Protein 4HVZ (pdb70)

Secondary structure (DSSP, 8-state):
--EEEEEEEEEEEE---BEEEEEEEEEEESSHHHHHHHHHHHHHHHHHHHHHHT--TTSEE----EEEEEEE---TT--S-S-EEEEEEEEEEEEEEE-SGGGHHHHHHHHHHTS-----TT--B-S--HHHHHHHHHHHHHHHHHHHHHHHHHTT--EEEEEEEEE-SSPP--EE--GGGHHHHHTTSPTTS----TT-EEEEEEEEEEEEE-/--EEEEEEEE--EE----EEEEEEEEEEESSSHHHHHHHHHHHHHHHHHHHHTT--STTEE---EEEEEEEE---SS--TTS-EEEEEEEEEEEEEEE-SGGGHHHHHHHHHTTT--S---S----S--HHHHHHHHHHHHHHHHHHHHHHHHHTT--EEEEEEEEE-SPP-------STTHHHHHHHSPSSS----TT-EE--EEEEEEEEE-/--EEEEEEEEEEE---SEEEEEEE--EE-SSSHHHHHHHHHHHHHHHHHHHHTT--STTEEEEEEEEEEEEE---TT---SS-EEEEEEEEEEEEEEEESGGGHHHHHHHHHHHS--S--TT-EE-S-HHHHHHHHHHHHHHHHHHHHHHHHHHHT--EEEEEEEEE-SPPP--EE--TTHHHHHHHHPPTTS----TT-EEEEEEEEEEEEE-/--EEEEEEEEEEEE----EEEEEEEEEE-SSHHHHHHHHHHHHHHHHHHHHTTT--STTEEEEEEEEEEEEE--SSS--SSS-EEEEEEEEEEEEEEE-SGGGHHHHHHHHHHHSS-SS---B---S-HHHHHHHHHHHHHHHHHHHHHHHHHHHT--EEEEEEEE--SPPP------TTHHHHHHHHSPTTSS---TT-EEEEEEEEEEEEE-

Nearest PDB structures (foldseek):
  4hvz-assembly1_B  TM=1.005E+00  e=1.571E-40  Brucella abortus S19
  7c51-assembly1_A  TM=5.532E-01  e=1.523E-09  Campylobacter jejuni
  8any-assembly1_f  TM=4.727E-01  e=7.233E-03  Homo sapiens
  8oiq-assembly1_Bw  TM=4.937E-01  e=1.014E-02  Sus scrofa
  8pk0-assembly1_f  TM=4.757E-01  e=8.564E-03  Homo sapiens

Radius of gyration: 36.08 Å; Cα contacts (8 Å, |Δi|>4): 1925; chains: 4; bounding box: 96×77×82 Å

Sequence (856 aa):
PARIAVTGEGMMTASPDMAILNLSVLRQAKTAREAMTANNEAMTKVLDAMKKAGIEDRDLQTGGIDIQPIYVYPDDKNNLKEPTITGYSVSTSLTVRVRELANVGKILDESVTLGVNQGGDLNLVNDNPSAVINEARKRAVANAIAKAKTLADAAGVGLGRVVEISELSRPPMPMPIARGQFRTMLAAAPDNSVPIAAGENSYNVSVNVVFEIKPARIAVTGEGMMTASPDMAILNLSVLRQAKTAREAMTANNEAMTKVLDAMKKAGIEDRDLQTGGIDIQPIYVYPDDKNNLKEPTITGYSVSTSLTVRVRELANVGKILDESVTLGVNQGGDLNLVNDNPSAVINEARKRAVANAIAKAKTLADAAGVGLGRVVEISELSRPPMPMPIARGQFRTMLAAAPDNSVPIAAGENSYNVSVNVVFEIKPARIAVTGEGMMTASPDMAILNLSVLRQAKTAREAMTANNEAMTKVLDAMKKAGIEDRDLQTGGIDIQPIYVYPDDKNNLKEPTITGYSVSTSLTVRVRELANVGKILDESVTLGVNQGGDLNLVNDNPSAVINEARKRAVANAIAKAKTLADAAGVGLGRVVEISELSRPPMPMPIARGQFRTMLAAAPDNSVPIAAGENSYNVSVNVVFEIKPARIAVTGEGMMTASPDMAILNLSVLRQAKTAREAMTANNEAMTKVLDAMKKAGIEDRDLQTGGIDIQPIYVYPDDKNNLKEPTITGYSVSTSLTVRVRELANVGKILDESVTLGVNQGGDLNLVNDNPSAVINEARKRAVANAIAKAKTLADAAGVGLGRVVEISELSRPPMPMPIARGQFRTMLAAAPDNSVPIAAGENSYNVSVNVVFEIK

B-factor: mean 121.33, std 22.49, range [65.89, 191.97]

Structure (mmCIF, N/CA/C/O backbone):
data_4HVZ
#
_entry.id   4HVZ
#
_cell.length_a   203.086
_cell.length_b   203.086
_cell.length_c   207.295
_cell.angle_alpha   90.00
_cell.angle_beta   90.00
_cell.angle_gamma   90.00
#
_symmetry.space_group_name_H-M   'I 41 2 2'
#
loop_
_atom_site.group_PDB
_atom_site.id
_atom_site.type_symbol
_atom_site.label_atom_id
_atom_site.label_alt_id
_atom_site.label_comp_id
_atom_site.label_asym_id
_atom_site.label_entity_id
_atom_site.label_seq_id
_atom_site.pdbx_PDB_ins_code
_atom_site.Cartn_x
_atom_site.Cartn_y
_atom_site.Cartn_z
_atom_site.occupancy
_atom_site.B_iso_or_equiv
_atom_site.auth_seq_id
_atom_site.auth_comp_id
_atom_site.auth_asym_id
_atom_site.auth_atom_id
_atom_site.pdbx_PDB_model_num
ATOM 1 N N . PRO A 1 11 ? -49.994 -34.307 -109.551 1.00 116.38 37 PRO A N 1
ATOM 2 C CA . PRO A 1 11 ? -50.986 -33.996 -110.591 1.00 123.43 37 PRO A CA 1
ATOM 3 C C . PRO A 1 11 ? -50.872 -32.555 -111.107 1.00 119.49 37 PRO A C 1
ATOM 4 O O . PRO A 1 11 ? -49.772 -31.997 -111.099 1.00 118.94 37 PRO A O 1
ATOM 8 N N . ALA A 1 12 ? -51.999 -31.975 -111.526 1.00 121.23 38 ALA A N 1
ATOM 9 C CA . ALA A 1 12 ? -52.041 -30.676 -112.222 1.00 111.37 38 ALA A CA 1
ATOM 10 C C . ALA A 1 12 ? -52.218 -29.478 -111.313 1.00 110.77 38 ALA A C 1
ATOM 11 O O . ALA A 1 12 ? -53.122 -29.455 -110.476 1.00 113.84 38 ALA A O 1
ATOM 13 N N . ARG A 1 13 ? -51.386 -28.461 -111.503 1.00 103.99 39 ARG A N 1
ATOM 14 C CA . ARG A 1 13 ? -51.505 -27.284 -110.672 1.00 99.72 39 ARG A CA 1
ATOM 15 C C . ARG A 1 13 ? -50.887 -26.028 -111.273 1.00 95.10 39 ARG A C 1
ATOM 16 O O . ARG A 1 13 ? -50.246 -26.047 -112.329 1.00 92.35 39 ARG A O 1
ATOM 24 N N . ILE A 1 14 ? -51.090 -24.924 -110.573 1.00 89.97 40 ILE A N 1
ATOM 25 C CA . ILE A 1 14 ? -50.466 -23.671 -110.935 1.00 88.86 40 ILE A CA 1
ATOM 26 C C . ILE A 1 14 ? -49.859 -23.093 -109.675 1.00 88.00 40 ILE A C 1
ATOM 27 O O . ILE A 1 14 ? -50.499 -23.061 -108.615 1.00 85.95 40 ILE A O 1
ATOM 32 N N . ALA A 1 15 ? -48.617 -22.642 -109.798 1.00 83.21 41 ALA A N 1
ATOM 33 C CA . ALA A 1 15 ? -47.905 -22.065 -108.673 1.00 83.11 41 ALA A CA 1
ATOM 34 C C . ALA A 1 15 ? -47.516 -20.610 -108.897 1.00 85.61 41 ALA A C 1
ATOM 35 O O . ALA A 1 15 ? -46.701 -20.265 -109.779 1.00 80.77 41 ALA A O 1
ATOM 37 N N . VAL A 1 16 ? -48.125 -19.774 -108.061 1.00 85.48 42 VAL A N 1
ATOM 38 C CA . VAL A 1 16 ? -47.799 -18.371 -107.977 1.00 86.57 42 VAL A CA 1
ATOM 39 C C . VAL A 1 16 ? -47.405 -17.908 -106.575 1.00 88.45 42 VAL A C 1
ATOM 40 O O . VAL A 1 16 ? -47.874 -18.426 -105.529 1.00 79.65 42 VAL A O 1
ATOM 44 N N . THR A 1 17 ? -46.509 -16.922 -106.609 1.00 91.89 43 THR A N 1
ATOM 45 C CA . THR A 1 17 ? -46.243 -15.997 -105.519 1.00 92.99 43 THR A CA 1
ATOM 46 C C . THR A 1 17 ? -46.872 -14.671 -105.902 1.00 97.94 43 THR A C 1
ATOM 47 O O . THR A 1 17 ? -46.896 -14.298 -107.084 1.00 97.17 43 THR A O 1
ATOM 51 N N . GLY A 1 18 ? -47.339 -13.926 -104.912 1.00 97.17 44 GLY A N 1
ATOM 52 C CA . GLY A 1 18 ? -47.595 -12.536 -105.181 1.00 99.07 44 GLY A CA 1
ATOM 53 C C . GLY A 1 18 ? -47.377 -11.712 -103.942 1.00 98.73 44 GLY A C 1
ATOM 54 O O . GLY A 1 18 ? -47.672 -12.129 -102.828 1.00 95.54 44 GLY A O 1
ATOM 55 N N . GLU A 1 19 ? -46.885 -10.507 -104.184 1.00 100.81 45 GLU A N 1
ATOM 56 C CA . GLU A 1 19 ? -46.543 -9.559 -103.159 1.00 95.90 45 GLU A CA 1
ATOM 57 C C . GLU A 1 19 ? -47.769 -8.799 -102.703 1.00 97.23 45 GLU A C 1
ATOM 58 O O . GLU A 1 19 ? -48.731 -8.660 -103.437 1.00 96.50 45 GLU A O 1
ATOM 64 N N . GLY A 1 20 ? -47.693 -8.247 -101.506 1.00 101.91 46 GLY A N 1
ATOM 65 C CA . GLY A 1 20 ? -48.730 -7.384 -100.999 1.00 101.50 46 GLY A CA 1
ATOM 66 C C . GLY A 1 20 ? -48.031 -6.311 -100.192 1.00 104.10 46 GLY A C 1
ATOM 67 O O . GLY A 1 20 ? -47.029 -6.498 -99.529 1.00 105.61 46 GLY A O 1
ATOM 68 N N . MET A 1 21 ? -48.624 -5.145 -100.243 1.00 114.90 47 MET A N 1
ATOM 69 C CA . MET A 1 21 ? -47.861 -3.943 -100.115 1.00 108.35 47 MET A CA 1
ATOM 70 C C . MET A 1 21 ? -48.640 -2.869 -99.373 1.00 117.47 47 MET A C 1
ATOM 71 O O . MET A 1 21 ? -49.693 -2.439 -99.838 1.00 124.86 47 MET A O 1
ATOM 76 N N . MET A 1 22 ? -48.135 -2.393 -98.241 1.00 113.56 48 MET A N 1
ATOM 77 C CA . MET A 1 22 ? -48.865 -1.339 -97.539 1.00 112.49 48 MET A CA 1
ATOM 78 C C . MET A 1 22 ? -47.986 -0.341 -96.815 1.00 110.11 48 MET A C 1
ATOM 79 O O . MET A 1 22 ? -47.052 -0.709 -96.123 1.00 114.59 48 MET A O 1
ATOM 84 N N . THR A 1 23 ? -48.329 0.930 -96.975 1.00 117.68 49 THR A N 1
ATOM 85 C CA . THR A 1 23 ? -47.477 2.040 -96.599 1.00 116.99 49 THR A CA 1
ATOM 86 C C . THR A 1 23 ? -48.140 2.925 -95.560 1.00 117.39 49 THR A C 1
ATOM 87 O O . THR A 1 23 ? -49.353 3.137 -95.590 1.00 113.68 49 THR A O 1
ATOM 91 N N . ALA A 1 24 ? -47.336 3.454 -94.649 1.00 114.01 50 ALA A N 1
ATOM 92 C CA . ALA A 1 24 ? -47.883 4.217 -93.545 1.00 120.25 50 ALA A CA 1
ATOM 93 C C . ALA A 1 24 ? -46.938 5.297 -93.046 1.00 123.76 50 ALA A C 1
ATOM 94 O O . ALA A 1 24 ? -45.707 5.147 -93.075 1.00 113.22 50 ALA A O 1
ATOM 96 N N . SER A 1 25 ? -47.548 6.393 -92.598 1.00 128.82 51 SER A N 1
ATOM 97 C CA . SER A 1 25 ? -46.828 7.496 -91.997 1.00 123.69 51 SER A CA 1
ATOM 98 C C . SER A 1 25 ? -46.578 7.156 -90.544 1.00 125.49 51 SER A C 1
ATOM 99 O O . SER A 1 25 ? -47.233 6.266 -89.994 1.00 123.37 51 SER A O 1
ATOM 102 N N . PRO A 1 26 ? -45.591 7.829 -89.929 1.00 130.65 52 PRO A N 1
ATOM 103 C CA . PRO A 1 26 ? -45.272 7.575 -88.522 1.00 124.77 52 PRO A CA 1
ATOM 104 C C . PRO A 1 26 ? -46.249 8.262 -87.571 1.00 127.76 52 PRO A C 1
ATOM 105 O O . PRO A 1 26 ? -46.857 9.296 -87.887 1.00 127.77 52 PRO A O 1
ATOM 109 N N . ASP A 1 27 ? -46.394 7.648 -86.404 1.00 127.71 53 ASP A N 1
ATOM 110 C CA . ASP A 1 27 ? -47.275 8.117 -85.350 1.00 124.43 53 ASP A CA 1
ATOM 111 C C . ASP A 1 27 ? -46.428 8.767 -84.280 1.00 121.91 53 ASP A C 1
ATOM 112 O O . ASP A 1 27 ? -46.576 9.943 -83.973 1.00 126.70 53 ASP A O 1
ATOM 117 N N . MET A 1 28 ? -45.552 7.960 -83.701 1.00 119.03 54 MET A N 1
ATOM 118 C CA . MET A 1 28 ? -44.742 8.352 -82.568 1.00 115.52 54 MET A CA 1
ATOM 119 C C . MET A 1 28 ? -43.278 8.581 -82.890 1.00 112.16 54 MET A C 1
ATOM 120 O O . MET A 1 28 ? -42.877 8.585 -84.028 1.00 121.16 54 MET A O 1
ATOM 125 N N . ALA A 1 29 ? -42.485 8.827 -81.871 1.00 107.76 55 ALA A N 1
ATOM 126 C CA . ALA A 1 29 ? -41.062 8.931 -82.049 1.00 109.27 55 ALA A CA 1
ATOM 127 C C . ALA A 1 29 ? -40.525 8.216 -80.856 1.00 114.34 55 ALA A C 1
ATOM 128 O O . ALA A 1 29 ? -41.157 8.206 -79.817 1.00 117.63 55 ALA A O 1
ATOM 130 N N . ILE A 1 30 ? -39.379 7.583 -80.972 1.00 112.64 56 ILE A N 1
ATOM 131 C CA . ILE A 1 30 ? -38.861 6.937 -79.797 1.00 110.96 56 ILE A CA 1
ATOM 132 C C . ILE A 1 30 ? -37.416 7.282 -79.655 1.00 117.08 56 ILE A C 1
ATOM 133 O O . ILE A 1 30 ? -36.629 6.841 -80.459 1.00 128.89 56 ILE A O 1
ATOM 138 N N . LEU A 1 31 ? -37.040 8.027 -78.624 1.00 115.02 57 LEU A N 1
ATOM 139 C CA . LEU A 1 31 ? -35.655 8.449 -78.514 1.00 112.12 57 LEU A CA 1
ATOM 140 C C . LEU A 1 31 ? -34.960 7.559 -77.525 1.00 113.15 57 LEU A C 1
ATOM 141 O O . LEU A 1 31 ? -35.495 7.286 -76.455 1.00 112.90 57 LEU A O 1
ATOM 146 N N . ASN A 1 32 ? -33.785 7.073 -77.901 1.00 112.42 58 ASN A N 1
ATOM 147 C CA . ASN A 1 32 ? -32.921 6.353 -76.981 1.00 109.22 58 ASN A CA 1
ATOM 148 C C . ASN A 1 32 ? -32.060 7.426 -76.392 1.00 123.35 58 ASN A C 1
ATOM 149 O O . ASN A 1 32 ? -31.481 8.215 -77.130 1.00 134.79 58 ASN A O 1
ATOM 154 N N . LEU A 1 33 ? -31.999 7.506 -75.072 1.00 122.32 59 LEU A N 1
ATOM 155 C CA . LEU A 1 33 ? -31.212 8.540 -74.440 1.00 115.25 59 LEU A CA 1
ATOM 156 C C . LEU A 1 33 ? -30.411 7.825 -73.398 1.00 118.47 59 LEU A C 1
ATOM 157 O O . LEU A 1 33 ? -30.956 7.042 -72.626 1.00 119.38 59 LEU A O 1
ATOM 162 N N . SER A 1 34 ? -29.103 8.024 -73.413 1.00 126.66 60 SER A N 1
ATOM 163 C CA . SER A 1 34 ? -28.239 7.377 -72.426 1.00 132.31 60 SER A CA 1
ATOM 164 C C . SER A 1 34 ? -27.810 8.476 -71.495 1.00 121.89 60 SER A C 1
ATOM 165 O O . SER A 1 34 ? -27.561 9.582 -71.950 1.00 121.74 60 SER A O 1
ATOM 168 N N . VAL A 1 35 ? -27.730 8.196 -70.201 1.00 120.03 61 VAL A N 1
ATOM 169 C CA . VAL A 1 35 ? -27.320 9.245 -69.271 1.00 127.08 61 VAL A CA 1
ATOM 170 C C . VAL A 1 35 ? -26.069 8.900 -68.463 1.00 123.33 61 VAL A C 1
ATOM 171 O O . VAL A 1 35 ? -26.070 8.035 -67.585 1.00 118.01 61 VAL A O 1
ATOM 175 N N . LEU A 1 36 ? -24.987 9.599 -68.756 1.00 121.67 62 LEU A N 1
ATOM 176 C CA . LEU A 1 36 ? -23.772 9.299 -68.032 1.00 128.27 62 LEU A CA 1
ATOM 177 C C . LEU A 1 36 ? -23.159 10.492 -67.317 1.00 133.65 62 LEU A C 1
ATOM 178 O O . LEU A 1 36 ? -23.149 11.628 -67.823 1.00 133.49 62 LEU A O 1
ATOM 183 N N . ARG A 1 37 ? -22.705 10.191 -66.106 1.00 129.15 63 ARG A N 1
ATOM 184 C CA . ARG A 1 37 ? -21.869 11.045 -65.292 1.00 126.12 63 ARG A CA 1
ATOM 185 C C . ARG A 1 37 ? -20.711 10.076 -64.891 1.00 123.29 63 ARG A C 1
ATOM 186 O O . ARG A 1 37 ? -20.709 8.925 -65.342 1.00 119.58 63 ARG A O 1
ATOM 194 N N . GLN A 1 38 ? -19.710 10.528 -64.129 1.00 122.64 64 GLN A N 1
ATOM 195 C CA . GLN A 1 38 ? -18.494 9.725 -63.882 1.00 114.14 64 GLN A CA 1
ATOM 196 C C . GLN A 1 38 ? -17.807 10.118 -62.564 1.00 118.70 64 GLN A C 1
ATOM 197 O O . GLN A 1 38 ? -17.999 11.234 -62.077 1.00 118.69 64 GLN A O 1
ATOM 203 N N . ALA A 1 39 ? -16.991 9.219 -62.007 1.00 119.08 65 ALA A N 1
ATOM 204 C CA . ALA A 1 39 ? -16.332 9.450 -60.711 1.00 111.47 65 ALA A CA 1
ATOM 205 C C . ALA A 1 39 ? -15.007 8.692 -60.524 1.00 110.69 65 ALA A C 1
ATOM 206 O O . ALA A 1 39 ? -14.742 7.725 -61.217 1.00 112.50 65 ALA A O 1
ATOM 208 N N . LYS A 1 40 ? -14.191 9.117 -59.562 1.00 115.22 66 LYS A N 1
ATOM 209 C CA . LYS A 1 40 ? -12.845 8.549 -59.360 1.00 118.34 66 LYS A CA 1
ATOM 210 C C . LYS A 1 40 ? -12.866 7.047 -59.064 1.00 111.75 66 LYS A C 1
ATOM 211 O O . LYS A 1 40 ? -11.821 6.370 -59.065 1.00 92.59 66 LYS A O 1
ATOM 217 N N . THR A 1 41 ? -14.072 6.556 -58.777 1.00 117.93 67 THR A N 1
ATOM 218 C CA . THR A 1 41 ? -14.309 5.132 -58.547 1.00 121.88 67 THR A CA 1
ATOM 219 C C . THR A 1 41 ? -15.726 4.613 -58.898 1.00 122.37 67 THR A C 1
ATOM 220 O O . THR A 1 41 ? -16.716 5.351 -58.890 1.00 119.43 67 THR A O 1
ATOM 224 N N . ALA A 1 42 ? -15.782 3.323 -59.215 1.00 118.34 68 ALA A N 1
ATOM 225 C CA . ALA A 1 42 ? -16.997 2.645 -59.610 1.00 111.35 68 ALA A CA 1
ATOM 226 C C . ALA A 1 42 ? -18.130 2.946 -58.666 1.00 121.27 68 ALA A C 1
ATOM 227 O O . ALA A 1 42 ? -19.149 3.494 -59.076 1.00 123.43 68 ALA A O 1
ATOM 229 N N . ARG A 1 43 ? -17.946 2.579 -57.399 1.00 125.95 69 ARG A N 1
ATOM 230 C CA . ARG A 1 43 ? -19.018 2.641 -56.411 1.00 128.62 69 ARG A CA 1
ATOM 231 C C . ARG A 1 43 ? -19.794 3.964 -56.524 1.00 128.88 69 ARG A C 1
ATOM 232 O O . ARG A 1 43 ? -21.040 3.983 -56.592 1.00 123.40 69 ARG A O 1
ATOM 240 N N . GLU A 1 44 ? -19.043 5.059 -56.601 1.00 125.38 70 GLU A N 1
ATOM 241 C CA . GLU A 1 44 ? -19.603 6.410 -56.597 1.00 127.61 70 GLU A CA 1
ATOM 242 C C . GLU A 1 44 ? -20.180 6.830 -57.928 1.00 126.95 70 GLU A C 1
ATOM 243 O O . GLU A 1 44 ? -21.197 7.529 -57.985 1.00 126.12 70 GLU A O 1
ATOM 249 N N . ALA A 1 45 ? -19.497 6.431 -58.993 1.00 126.10 71 ALA A N 1
ATOM 250 C CA . ALA A 1 45 ? -19.997 6.648 -60.332 1.00 125.03 71 ALA A CA 1
ATOM 251 C C . ALA A 1 45 ? -21.404 6.086 -60.401 1.00 127.41 71 ALA A C 1
ATOM 252 O O . ALA A 1 45 ? -22.340 6.786 -60.798 1.00 126.01 71 ALA A O 1
ATOM 254 N N . MET A 1 46 ? -21.547 4.831 -59.978 1.00 123.02 72 MET A N 1
ATOM 255 C CA . MET A 1 46 ? -22.818 4.132 -60.057 1.00 121.89 72 MET A CA 1
ATOM 256 C C . MET A 1 46 ? -23.979 4.923 -59.456 1.00 131.19 72 MET A C 1
ATOM 257 O O . MET A 1 46 ? -24.999 5.134 -60.121 1.00 130.30 72 MET A O 1
ATOM 262 N N . THR A 1 47 ? -23.831 5.359 -58.203 1.00 135.70 73 THR A N 1
ATOM 263 C CA . THR A 1 47 ? -24.896 6.120 -57.530 1.00 132.33 73 THR A CA 1
ATOM 264 C C . THR A 1 47 ? -24.987 7.544 -58.071 1.00 122.00 73 THR A C 1
ATOM 265 O O . THR A 1 47 ? -26.073 8.067 -58.285 1.00 121.46 73 THR A O 1
ATOM 269 N N . ALA A 1 48 ? -23.835 8.144 -58.333 1.00 120.93 74 ALA A N 1
ATOM 270 C CA . ALA A 1 48 ? -23.779 9.458 -58.954 1.00 126.49 74 ALA A CA 1
ATOM 271 C C . ALA A 1 48 ? -24.631 9.481 -60.216 1.00 126.58 74 ALA A C 1
ATOM 272 O O . ALA A 1 48 ? -25.189 10.511 -60.613 1.00 121.30 74 ALA A O 1
ATOM 274 N N . ASN A 1 49 ? -24.705 8.316 -60.837 1.00 128.25 75 ASN A N 1
ATOM 275 C CA . ASN A 1 49 ? -25.571 8.057 -61.972 1.00 129.75 75 ASN A CA 1
ATOM 276 C C . ASN A 1 49 ? -27.011 7.898 -61.492 1.00 130.68 75 ASN A C 1
ATOM 277 O O . ASN A 1 49 ? -27.902 8.669 -61.874 1.00 122.68 75 ASN A O 1
ATOM 282 N N . ASN A 1 50 ? -27.217 6.897 -60.632 1.00 132.51 76 ASN A N 1
ATOM 283 C CA . ASN A 1 50 ? -28.548 6.546 -60.171 1.00 130.11 76 ASN A CA 1
ATOM 284 C C . ASN A 1 50 ? -29.247 7.850 -59.847 1.00 130.41 76 ASN A C 1
ATOM 285 O O . ASN A 1 50 ? -30.344 8.113 -60.327 1.00 130.64 76 ASN A O 1
ATOM 290 N N . GLU A 1 51 ? -28.579 8.684 -59.059 1.00 132.31 77 GLU A N 1
ATOM 291 C CA . GLU A 1 51 ? -29.187 9.897 -58.533 1.00 133.27 77 GLU A CA 1
ATOM 292 C C . GLU A 1 51 ? -29.608 10.847 -59.639 1.00 134.21 77 GLU A C 1
ATOM 293 O O . GLU A 1 51 ? -30.734 11.373 -59.631 1.00 127.74 77 GLU A O 1
ATOM 299 N N . ALA A 1 52 ? -28.689 11.066 -60.581 1.00 135.78 78 ALA A N 1
ATOM 300 C CA . ALA A 1 52 ? -28.915 11.984 -61.694 1.00 131.59 78 ALA A CA 1
ATOM 301 C C . ALA A 1 52 ? -29.921 11.380 -62.644 1.00 126.04 78 ALA A C 1
ATOM 302 O O . ALA A 1 52 ? -30.735 12.082 -63.240 1.00 119.48 78 ALA A O 1
ATOM 304 N N . MET A 1 53 ? -29.857 10.061 -62.768 1.00 125.43 79 MET A N 1
ATOM 305 C CA . MET A 1 53 ? -30.895 9.339 -63.460 1.00 124.85 79 MET A CA 1
ATOM 306 C C . MET A 1 53 ? -32.233 9.809 -62.939 1.00 128.00 79 MET A C 1
ATOM 307 O O . MET A 1 53 ? -32.974 10.495 -63.642 1.00 127.58 79 MET A O 1
ATOM 312 N N . THR A 1 54 ? -32.522 9.449 -61.693 1.00 130.93 80 THR A N 1
ATOM 313 C CA . THR A 1 54 ? -33.797 9.763 -61.068 1.00 124.28 80 THR A CA 1
ATOM 314 C C . THR A 1 54 ? -34.138 11.225 -61.270 1.00 121.98 80 THR A C 1
ATOM 315 O O . THR A 1 54 ? -35.300 11.587 -61.371 1.00 117.41 80 THR A O 1
ATOM 319 N N . LYS A 1 55 ? -33.119 12.062 -61.354 1.00 125.90 81 LYS A N 1
ATOM 320 C CA . LYS A 1 55 ? -33.357 13.468 -61.644 1.00 127.89 81 LYS A CA 1
ATOM 321 C C . LYS A 1 55 ? -34.090 13.632 -62.984 1.00 124.98 81 LYS A C 1
ATOM 322 O O . LYS A 1 55 ? -35.103 14.332 -63.089 1.00 123.44 81 LYS A O 1
ATOM 328 N N . VAL A 1 56 ? -33.609 12.938 -64.007 1.00 125.46 82 VAL A N 1
ATOM 329 C CA . VAL A 1 56 ? -34.066 13.211 -65.364 1.00 130.13 82 VAL A CA 1
ATOM 330 C C . VAL A 1 56 ? -35.473 12.703 -65.670 1.00 131.28 82 VAL A C 1
ATOM 331 O O . VAL A 1 56 ? -36.252 13.388 -66.330 1.00 133.64 82 VAL A O 1
ATOM 335 N N . LEU A 1 57 ? -35.815 11.508 -65.213 1.00 125.31 83 LEU A N 1
ATOM 336 C CA . LEU A 1 57 ? -37.146 11.022 -65.521 1.00 123.23 83 LEU A CA 1
ATOM 337 C C . LEU A 1 57 ? -38.162 11.869 -64.772 1.00 131.30 83 LEU A C 1
ATOM 338 O O . LEU A 1 57 ? -39.260 12.092 -65.263 1.00 133.54 83 LEU A O 1
ATOM 343 N N . ASP A 1 58 ? -37.794 12.349 -63.584 1.00 135.84 84 ASP A N 1
ATOM 344 C CA . ASP A 1 58 ? -38.643 13.289 -62.852 1.00 136.67 84 ASP A CA 1
ATOM 345 C C . ASP A 1 58 ? -38.963 14.451 -63.771 1.00 138.78 84 ASP A C 1
ATOM 346 O O . ASP A 1 58 ? -40.128 14.809 -63.968 1.00 138.01 84 ASP A O 1
ATOM 351 N N . ALA A 1 59 ? -37.910 15.018 -64.350 1.00 135.55 85 ALA A N 1
ATOM 352 C CA . ALA A 1 59 ? -38.035 16.091 -65.325 1.00 137.04 85 ALA A CA 1
ATOM 353 C C . ALA A 1 59 ? -38.965 15.766 -66.519 1.00 135.99 85 ALA A C 1
ATOM 354 O O . ALA A 1 59 ? -39.586 16.664 -67.096 1.00 134.53 85 ALA A O 1
ATOM 356 N N . MET A 1 60 ? -39.040 14.489 -66.882 1.00 132.05 86 MET A N 1
ATOM 357 C CA . MET A 1 60 ? -39.878 14.004 -67.984 1.00 127.46 86 MET A CA 1
ATOM 358 C C . MET A 1 60 ? -41.327 13.795 -67.547 1.00 134.92 86 MET A C 1
ATOM 359 O O . MET A 1 60 ? -42.258 14.307 -68.178 1.00 132.24 86 MET A O 1
ATOM 364 N N . LYS A 1 61 ? -41.502 12.968 -66.512 1.00 137.84 87 LYS A N 1
ATOM 365 C CA . LYS A 1 61 ? -42.810 12.700 -65.900 1.00 134.19 87 LYS A CA 1
ATOM 366 C C . LYS A 1 61 ? -43.542 14.023 -65.651 1.00 141.40 87 LYS A C 1
ATOM 367 O O . LYS A 1 61 ? -44.777 14.100 -65.741 1.00 137.03 87 LYS A O 1
ATOM 373 N N . LYS A 1 62 ? -42.771 15.063 -65.339 1.00 145.01 88 LYS A N 1
ATOM 374 C CA . LYS A 1 62 ? -43.292 16.431 -65.340 1.00 147.90 88 LYS A CA 1
ATOM 375 C C . LYS A 1 62 ? -43.345 17.020 -66.761 1.00 146.55 88 LYS A C 1
ATOM 376 O O . LYS A 1 62 ? -44.273 17.762 -67.109 1.00 147.58 88 LYS A O 1
ATOM 382 N N . ALA A 1 63 ? -42.354 16.685 -67.581 1.00 145.84 89 ALA A N 1
ATOM 383 C CA . ALA A 1 63 ? -42.313 17.178 -68.956 1.00 143.43 89 ALA A CA 1
ATOM 384 C C . ALA A 1 63 ? -43.471 16.631 -69.803 1.00 137.54 89 ALA A C 1
ATOM 385 O O . ALA A 1 63 ? -43.666 17.046 -70.953 1.00 131.70 89 ALA A O 1
ATOM 387 N N . GLY A 1 64 ? -44.259 15.734 -69.212 1.00 132.76 90 GLY A N 1
ATOM 388 C CA . GLY A 1 64 ? -45.485 15.287 -69.848 1.00 130.95 90 GLY A CA 1
ATOM 389 C C . GLY A 1 64 ? -45.609 13.897 -70.431 1.00 123.61 90 GLY A C 1
ATOM 390 O O . GLY A 1 64 ? -46.498 13.652 -71.234 1.00 120.17 90 GLY A O 1
ATOM 391 N N . ILE A 1 65 ? -44.730 12.983 -70.043 1.00 129.08 91 ILE A N 1
ATOM 392 C CA . ILE A 1 65 ? -44.789 11.617 -70.567 1.00 126.00 91 ILE A CA 1
ATOM 393 C C . ILE A 1 65 ? -45.024 10.577 -69.469 1.00 119.80 91 ILE A C 1
ATOM 394 O O . ILE A 1 65 ? -44.290 10.539 -68.493 1.00 118.83 91 ILE A O 1
ATOM 399 N N . GLU A 1 66 ? -46.041 9.734 -69.629 1.00 120.63 92 GLU A N 1
ATOM 400 C CA . GLU A 1 66 ? -46.466 8.842 -68.535 1.00 128.57 92 GLU A CA 1
ATOM 401 C C . GLU A 1 66 ? -45.496 7.728 -68.221 1.00 124.68 92 GLU A C 1
ATOM 402 O O . GLU A 1 66 ? -44.598 7.448 -68.990 1.00 126.14 92 GLU A O 1
ATOM 408 N N . ASP A 1 67 ? -45.664 7.109 -67.064 1.00 126.06 93 ASP A N 1
ATOM 409 C CA . ASP A 1 67 ? -44.778 6.029 -66.666 1.00 126.91 93 ASP A CA 1
ATOM 410 C C . ASP A 1 67 ? -44.843 4.852 -67.628 1.00 125.74 93 ASP A C 1
ATOM 411 O O . ASP A 1 67 ? -44.009 3.957 -67.544 1.00 121.28 93 ASP A O 1
ATOM 416 N N . ARG A 1 68 ? -45.842 4.853 -68.522 1.00 134.65 94 ARG A N 1
ATOM 417 C CA . ARG A 1 68 ? -46.003 3.816 -69.580 1.00 133.46 94 ARG A CA 1
ATOM 418 C C . ARG A 1 68 ? -45.155 4.034 -70.849 1.00 126.05 94 ARG A C 1
ATOM 419 O O . ARG A 1 68 ? -44.931 3.093 -71.612 1.00 124.92 94 ARG A O 1
ATOM 427 N N . ASP A 1 69 ? -44.737 5.284 -71.063 1.00 124.83 95 ASP A N 1
ATOM 428 C CA . ASP A 1 69 ? -43.876 5.719 -72.163 1.00 117.92 95 ASP A CA 1
ATOM 429 C C . ASP A 1 69 ? -42.394 5.826 -71.797 1.00 117.57 95 ASP A C 1
ATOM 430 O O . ASP A 1 69 ? -41.616 6.395 -72.564 1.00 116.40 95 ASP A O 1
ATOM 435 N N . LEU A 1 70 ? -42.013 5.373 -70.605 1.00 113.32 96 LEU A N 1
ATOM 436 C CA . LEU A 1 70 ? -40.604 5.398 -70.210 1.00 112.89 96 LEU A CA 1
ATOM 437 C C . LEU A 1 70 ? -39.972 4.028 -69.906 1.00 120.21 96 LEU A C 1
ATOM 438 O O . LEU A 1 70 ? -40.598 3.161 -69.285 1.00 123.16 96 LEU A O 1
ATOM 443 N N . GLN A 1 71 ? -38.717 3.846 -70.322 1.00 118.26 97 GLN A N 1
ATOM 444 C CA . GLN A 1 71 ? -37.978 2.638 -69.967 1.00 113.23 97 GLN A CA 1
ATOM 445 C C . GLN A 1 71 ? -36.491 2.830 -69.678 1.00 112.22 97 GLN A C 1
ATOM 446 O O . GLN A 1 71 ? -35.836 3.712 -70.225 1.00 107.52 97 GLN A O 1
ATOM 452 N N . THR A 1 72 ? -35.980 1.954 -68.819 1.00 119.24 98 THR A N 1
ATOM 453 C CA . THR A 1 72 ? -34.629 2.031 -68.262 1.00 120.67 98 THR A CA 1
ATOM 454 C C . THR A 1 72 ? -33.885 0.699 -68.400 1.00 123.76 98 THR A C 1
ATOM 455 O O . THR A 1 72 ? -34.357 -0.205 -69.068 1.00 125.86 98 THR A O 1
ATOM 459 N N . GLY A 1 73 ? -32.720 0.573 -67.775 1.00 127.92 99 GLY A N 1
ATOM 460 C CA . GLY A 1 73 ? -31.981 -0.681 -67.808 1.00 127.85 99 GLY A CA 1
ATOM 461 C C . GLY A 1 73 ? -30.774 -0.557 -68.713 1.00 132.85 99 GLY A C 1
ATOM 462 O O . GLY A 1 73 ? -30.571 0.480 -69.352 1.00 126.57 99 GLY A O 1
ATOM 463 N N . GLY A 1 74 ? -29.975 -1.618 -68.775 1.00 134.88 100 GLY A N 1
ATOM 464 C CA . GLY A 1 74 ? -28.766 -1.606 -69.580 1.00 135.89 100 GLY A CA 1
ATOM 465 C C . GLY A 1 74 ? -27.641 -0.722 -69.074 1.00 136.35 100 GLY A C 1
ATOM 466 O O . GLY A 1 74 ? -27.135 0.160 -69.776 1.00 135.04 100 GLY A O 1
ATOM 467 N N . ILE A 1 75 ? -27.247 -0.976 -67.837 1.00 136.54 101 ILE A N 1
ATOM 468 C CA . ILE A 1 75 ? -26.101 -0.319 -67.244 1.00 137.44 101 ILE A CA 1
ATOM 469 C C . ILE A 1 75 ? -24.853 -0.566 -68.082 1.00 136.45 101 ILE A C 1
ATOM 470 O O . ILE A 1 75 ? -24.698 -1.631 -68.675 1.00 138.94 101 ILE A O 1
ATOM 475 N N . ASP A 1 76 ? -23.964 0.422 -68.123 1.00 134.82 102 ASP A N 1
ATOM 476 C CA . ASP A 1 76 ? -22.660 0.265 -68.768 1.00 140.68 102 ASP A CA 1
ATOM 477 C C . ASP A 1 76 ? -21.553 0.908 -67.938 1.00 135.01 102 ASP A C 1
ATOM 478 O O . ASP A 1 76 ? -21.701 2.035 -67.481 1.00 132.22 102 ASP A O 1
ATOM 483 N N . ILE A 1 77 ? -20.444 0.214 -67.717 1.00 130.95 103 ILE A N 1
ATOM 484 C CA . ILE A 1 77 ? -19.396 0.826 -66.899 1.00 129.54 103 ILE A CA 1
ATOM 485 C C . ILE A 1 77 ? -17.963 0.533 -67.351 1.00 133.38 103 ILE A C 1
ATOM 486 O O . ILE A 1 77 ? -17.577 -0.626 -67.509 1.00 142.35 103 ILE A O 1
ATOM 491 N N . GLN A 1 78 ? -17.172 1.582 -67.555 1.00 126.31 104 GLN A N 1
ATOM 492 C CA . GLN A 1 78 ? -15.807 1.387 -68.047 1.00 129.09 104 GLN A CA 1
ATOM 493 C C . GLN A 1 78 ? -14.769 2.414 -67.555 1.00 123.79 104 GLN A C 1
ATOM 494 O O . GLN A 1 78 ? -15.128 3.507 -67.108 1.00 115.90 104 GLN A O 1
ATOM 500 N N . PRO A 1 79 ? -13.473 2.062 -67.640 1.00 118.27 105 PRO A N 1
ATOM 501 C CA . PRO A 1 79 ? -12.461 2.919 -67.029 1.00 108.27 105 PRO A CA 1
ATOM 502 C C . PRO A 1 79 ? -12.490 4.282 -67.656 1.00 108.64 105 PRO A C 1
ATOM 503 O O . PRO A 1 79 ? -13.315 4.524 -68.517 1.00 104.90 105 PRO A O 1
ATOM 507 N N . ILE A 1 80 ? -11.622 5.168 -67.182 1.00 113.68 106 ILE A N 1
ATOM 508 C CA . ILE A 1 80 ? -11.282 6.422 -67.853 1.00 110.21 106 ILE A CA 1
ATOM 509 C C . ILE A 1 80 ? -9.783 6.560 -67.691 1.00 112.47 106 ILE A C 1
ATOM 510 O O . ILE A 1 80 ? -9.305 6.554 -66.569 1.00 114.92 106 ILE A O 1
ATOM 515 N N . TYR A 1 81 ? -9.020 6.682 -68.773 1.00 111.91 107 TYR A N 1
ATOM 516 C CA . TYR A 1 81 ? -7.569 6.683 -68.589 1.00 114.47 107 TYR A CA 1
ATOM 517 C C . TYR A 1 81 ? -6.813 8.038 -68.717 1.00 115.11 107 TYR A C 1
ATOM 518 O O . TYR A 1 81 ? -7.368 9.044 -69.161 1.00 117.54 107 TYR A O 1
ATOM 527 N N . VAL A 1 82 ? -5.522 8.035 -68.378 1.00 114.32 108 VAL A N 1
ATOM 528 C CA . VAL A 1 82 ? -4.635 9.144 -68.706 1.00 114.38 108 VAL A CA 1
ATOM 529 C C . VAL A 1 82 ? -3.592 8.588 -69.641 1.00 125.19 108 VAL A C 1
ATOM 530 O O . VAL A 1 82 ? -2.833 7.695 -69.297 1.00 124.27 108 VAL A O 1
ATOM 534 N N . TYR A 1 83 ? -3.596 9.102 -70.850 1.00 129.84 109 TYR A N 1
ATOM 535 C CA . TYR A 1 83 ? -2.853 8.521 -71.931 1.00 130.92 109 TYR A CA 1
ATOM 536 C C . TYR A 1 83 ? -1.479 9.184 -72.005 1.00 144.92 109 TYR A C 1
ATOM 537 O O . TYR A 1 83 ? -1.375 10.381 -71.730 1.00 144.70 109 TYR A O 1
ATOM 546 N N . PRO A 1 84 ? -0.417 8.405 -72.316 1.00 150.38 110 PRO A N 1
ATOM 547 C CA . PRO A 1 84 ? 0.982 8.857 -72.488 1.00 154.06 110 PRO A CA 1
ATOM 548 C C . PRO A 1 84 ? 1.260 9.959 -73.543 1.00 153.20 110 PRO A C 1
ATOM 549 O O . PRO A 1 84 ? 0.753 9.850 -74.659 1.00 149.50 110 PRO A O 1
ATOM 553 N N . ASP A 1 85 ? 2.050 10.982 -73.185 1.00 157.49 111 ASP A N 1
ATOM 554 C CA . ASP A 1 85 ? 2.359 12.125 -74.080 1.00 161.21 111 ASP A CA 1
ATOM 555 C C . ASP A 1 85 ? 3.693 12.836 -73.768 1.00 164.44 111 ASP A C 1
ATOM 556 O O . ASP A 1 85 ? 4.508 12.292 -73.042 1.00 165.30 111 ASP A O 1
ATOM 561 N N . ASP A 1 86 ? 3.935 14.030 -74.321 1.00 170.55 112 ASP A N 1
ATOM 562 C CA . ASP A 1 86 ? 5.151 14.778 -73.946 1.00 172.67 112 ASP A CA 1
ATOM 563 C C . ASP A 1 86 ? 4.949 15.317 -72.515 1.00 164.18 112 ASP A C 1
ATOM 564 O O . ASP A 1 86 ? 4.117 16.195 -72.294 1.00 153.22 112 ASP A O 1
ATOM 569 N N . LYS A 1 87 ? 5.793 14.885 -71.574 1.00 160.28 113 LYS A N 1
ATOM 570 C CA . LYS A 1 87 ? 5.392 14.743 -70.159 1.00 154.99 113 LYS A CA 1
ATOM 571 C C . LYS A 1 87 ? 4.842 13.348 -69.781 1.00 156.64 113 LYS A C 1
ATOM 572 O O . LYS A 1 87 ? 4.271 13.154 -68.704 1.00 142.94 113 LYS A O 1
ATOM 578 N N . ASN A 1 88 ? 4.979 12.407 -70.713 1.00 166.89 114 ASN A N 1
ATOM 579 C CA . ASN A 1 88 ? 4.848 10.975 -70.423 1.00 170.75 114 ASN A CA 1
ATOM 580 C C . ASN A 1 88 ? 6.018 10.607 -69.514 1.00 170.41 114 ASN A C 1
ATOM 581 O O . ASN A 1 88 ? 6.555 11.487 -68.838 1.00 168.26 114 ASN A O 1
ATOM 586 N N . ASN A 1 89 ? 6.403 9.335 -69.470 1.00 166.22 115 ASN A N 1
ATOM 587 C CA . ASN A 1 89 ? 6.985 8.733 -68.278 1.00 159.77 115 ASN A CA 1
ATOM 588 C C . ASN A 1 89 ? 5.882 7.981 -67.593 1.00 160.53 115 ASN A C 1
ATOM 589 O O . ASN A 1 89 ? 6.080 7.415 -66.524 1.00 163.21 115 ASN A O 1
ATOM 594 N N . LEU A 1 90 ? 4.694 8.033 -68.179 1.00 161.87 116 LEU A N 1
ATOM 595 C CA . LEU A 1 90 ? 3.698 7.027 -67.882 1.00 162.64 116 LEU A CA 1
ATOM 596 C C . LEU A 1 90 ? 3.769 5.985 -68.980 1.00 163.51 116 LEU A C 1
ATOM 597 O O . LEU A 1 90 ? 3.931 6.306 -70.165 1.00 157.03 116 LEU A O 1
ATOM 602 N N . LYS A 1 91 ? 3.620 4.737 -68.560 1.00 161.90 117 LYS A N 1
ATOM 603 C CA . LYS A 1 91 ? 3.774 3.599 -69.420 1.00 161.90 117 LYS A CA 1
ATOM 604 C C . LYS A 1 91 ? 2.407 3.292 -69.961 1.00 169.97 117 LYS A C 1
ATOM 605 O O . LYS A 1 91 ? 1.603 2.672 -69.247 1.00 170.89 117 LYS A O 1
ATOM 611 N N . GLU A 1 92 ? 2.098 3.654 -71.207 1.00 167.58 118 GLU A N 1
ATOM 612 C CA . GLU A 1 92 ? 0.795 3.191 -71.663 1.00 166.15 118 GLU A CA 1
ATOM 613 C C . GLU A 1 92 ? -0.191 3.843 -70.660 1.00 158.38 118 GLU A C 1
ATOM 614 O O . GLU A 1 92 ? 0.214 4.691 -69.860 1.00 156.91 118 GLU A O 1
ATOM 620 N N . PRO A 1 93 ? -1.491 3.561 -70.757 1.00 150.23 119 PRO A N 1
ATOM 621 C CA . PRO A 1 93 ? -2.336 4.243 -69.771 1.00 143.79 119 PRO A CA 1
ATOM 622 C C . PRO A 1 93 ? -2.426 3.734 -68.301 1.00 134.60 119 PRO A C 1
ATOM 623 O O . PRO A 1 93 ? -1.966 2.654 -67.912 1.00 130.85 119 PRO A O 1
ATOM 627 N N . THR A 1 94 ? -3.111 4.564 -67.514 1.00 127.05 120 THR A N 1
ATOM 628 C CA . THR A 1 94 ? -3.301 4.422 -66.077 1.00 131.08 120 THR A CA 1
ATOM 629 C C . THR A 1 94 ? -4.660 5.018 -65.664 1.00 125.42 120 THR A C 1
ATOM 630 O O . THR A 1 94 ? -5.018 6.101 -66.107 1.00 121.57 120 THR A O 1
ATOM 634 N N . ILE A 1 95 ? -5.372 4.369 -64.749 1.00 120.86 121 ILE A N 1
ATOM 635 C CA . ILE A 1 95 ? -6.807 4.594 -64.615 1.00 116.60 121 ILE A CA 1
ATOM 636 C C . ILE A 1 95 ? -7.218 5.686 -63.626 1.00 118.45 121 ILE A C 1
ATOM 637 O O . ILE A 1 95 ? -7.191 5.483 -62.416 1.00 119.98 121 ILE A O 1
ATOM 642 N N . THR A 1 96 ? -7.702 6.803 -64.165 1.00 116.22 122 THR A N 1
ATOM 643 C CA . THR A 1 96 ? -7.981 8.025 -63.400 1.00 114.97 122 THR A CA 1
ATOM 644 C C . THR A 1 96 ? -9.416 8.130 -62.852 1.00 116.45 122 THR A C 1
ATOM 645 O O . THR A 1 96 ? -9.837 9.183 -62.323 1.00 113.25 122 THR A O 1
ATOM 649 N N . GLY A 1 97 ? -10.171 7.044 -63.018 1.00 112.03 123 GLY A N 1
ATOM 650 C CA . GLY A 1 97 ? -11.576 7.009 -62.640 1.00 112.06 123 GLY A CA 1
ATOM 651 C C . GLY A 1 97 ? -12.414 6.058 -63.491 1.00 113.03 123 GLY A C 1
ATOM 652 O O . GLY A 1 97 ? -11.876 5.183 -64.176 1.00 115.82 123 GLY A O 1
ATOM 653 N N . TYR A 1 98 ? -13.734 6.217 -63.432 1.00 106.24 124 TYR A N 1
ATOM 654 C CA . TYR A 1 98 ? -14.633 5.397 -64.213 1.00 103.69 124 TYR A CA 1
ATOM 655 C C . TYR A 1 98 ? -15.787 6.235 -64.695 1.00 110.64 124 TYR A C 1
ATOM 656 O O . TYR A 1 98 ? -16.021 7.340 -64.210 1.00 107.37 124 TYR A O 1
ATOM 665 N N . SER A 1 99 ? -16.500 5.702 -65.677 1.00 117.61 125 SER A N 1
ATOM 666 C CA . SER A 1 99 ? -17.605 6.412 -66.293 1.00 114.14 125 SER A CA 1
ATOM 667 C C . SER A 1 99 ? -18.763 5.482 -66.513 1.00 117.60 125 SER A C 1
ATOM 668 O O . SER A 1 99 ? -18.611 4.370 -67.031 1.00 117.95 125 SER A O 1
ATOM 671 N N . VAL A 1 100 ? -19.927 5.964 -66.109 1.00 120.19 126 VAL A N 1
ATOM 672 C CA . VAL A 1 100 ? -21.111 5.144 -66.071 1.00 121.03 126 VAL A CA 1
ATOM 673 C C . VAL A 1 100 ? -22.302 5.836 -66.680 1.00 124.69 126 VAL A C 1
ATOM 674 O O . VAL A 1 100 ? -22.546 7.027 -66.471 1.00 117.40 126 VAL A O 1
ATOM 678 N N . SER A 1 101 ? -23.007 5.043 -67.476 1.00 135.22 127 SER A N 1
ATOM 679 C CA . SER A 1 101 ? -24.250 5.419 -68.107 1.00 133.12 127 SER A CA 1
ATOM 680 C C . SER A 1 101 ? -25.235 4.259 -68.073 1.00 134.75 127 SER A C 1
ATOM 681 O O . SER A 1 101 ? -24.885 3.082 -68.228 1.00 130.55 127 SER A O 1
ATOM 684 N N . THR A 1 102 ? -26.494 4.622 -67.911 1.00 134.25 128 THR A N 1
ATOM 685 C CA . THR A 1 102 ? -27.550 3.703 -68.181 1.00 132.23 128 THR A CA 1
ATOM 686 C C . THR A 1 102 ? -28.308 4.345 -69.332 1.00 129.00 128 THR A C 1
ATOM 687 O O . THR A 1 102 ? -28.241 5.558 -69.546 1.00 119.73 128 THR A O 1
ATOM 691 N N . SER A 1 103 ? -29.000 3.509 -70.088 1.00 130.05 129 SER A N 1
ATOM 692 C CA . SER A 1 103 ? -29.763 3.947 -71.229 1.00 123.00 129 SER A CA 1
ATOM 693 C C . SER A 1 103 ? -31.153 4.178 -70.713 1.00 114.46 129 SER A C 1
ATOM 694 O O . SER A 1 103 ? -31.653 3.424 -69.872 1.00 113.79 129 SER A O 1
ATOM 697 N N . LEU A 1 104 ? -31.809 5.195 -71.218 1.00 105.22 130 LEU A N 1
ATOM 698 C CA . LEU A 1 104 ? -33.210 5.303 -70.913 1.00 110.14 130 LEU A CA 1
ATOM 699 C C . LEU A 1 104 ? -33.957 5.801 -72.121 1.00 114.69 130 LEU A C 1
ATOM 700 O O . LEU A 1 104 ? -33.596 6.824 -72.688 1.00 112.37 130 LEU A O 1
ATOM 705 N N . THR A 1 105 ? -35.014 5.097 -72.503 1.00 115.67 131 THR A N 1
ATOM 706 C CA . THR A 1 105 ? -35.765 5.479 -73.689 1.00 115.14 131 THR A CA 1
ATOM 707 C C . THR A 1 105 ? -37.059 6.161 -73.325 1.00 110.83 131 THR A C 1
ATOM 708 O O . THR A 1 105 ? -37.682 5.872 -72.312 1.00 104.32 131 THR A O 1
ATOM 712 N N . VAL A 1 106 ? -37.449 7.080 -74.179 1.00 109.64 132 VAL A N 1
ATOM 713 C CA . VAL A 1 106 ? -38.600 7.896 -73.939 1.00 110.68 132 VAL A CA 1
ATOM 714 C C . VAL A 1 106 ? -39.451 7.763 -75.166 1.00 112.89 132 VAL A C 1
ATOM 715 O O . VAL A 1 106 ? -38.933 7.801 -76.275 1.00 116.81 132 VAL A O 1
ATOM 719 N N . ARG A 1 107 ? -40.751 7.597 -74.994 1.00 106.37 133 ARG A N 1
ATOM 720 C CA . ARG A 1 107 ? -41.582 7.350 -76.149 1.00 108.19 133 ARG A CA 1
ATOM 721 C C . ARG A 1 107 ? -42.512 8.504 -76.359 1.00 111.24 133 ARG A C 1
ATOM 722 O O . ARG A 1 107 ? -43.476 8.667 -75.637 1.00 118.77 133 ARG A O 1
ATOM 730 N N . VAL A 1 108 ? -42.277 9.290 -77.379 1.00 106.84 134 VAL A N 1
ATOM 731 C CA . VAL A 1 108 ? -43.078 10.476 -77.502 1.00 110.09 134 VAL A CA 1
ATOM 732 C C . VAL A 1 108 ? -44.297 10.160 -78.333 1.00 116.27 134 VAL A C 1
ATOM 733 O O . VAL A 1 108 ? -44.181 9.964 -79.530 1.00 117.98 134 VAL A O 1
ATOM 737 N N . ARG A 1 109 ? -45.470 10.128 -77.701 1.00 123.57 135 ARG A N 1
ATOM 738 C CA . ARG A 1 109 ? -46.745 10.009 -78.423 1.00 122.77 135 ARG A CA 1
ATOM 739 C C . ARG A 1 109 ? -47.060 11.377 -79.013 1.00 124.77 135 ARG A C 1
ATOM 740 O O . ARG A 1 109 ? -46.374 12.344 -78.709 1.00 133.89 135 ARG A O 1
ATOM 748 N N . GLU A 1 110 ? -48.103 11.510 -79.814 1.00 120.95 136 GLU A N 1
ATOM 749 C CA . GLU A 1 110 ? -48.440 12.860 -80.248 1.00 133.30 136 GLU A CA 1
ATOM 750 C C . GLU A 1 110 ? -47.251 13.536 -80.951 1.00 130.91 136 GLU A C 1
ATOM 751 O O . GLU A 1 110 ? -46.588 14.403 -80.389 1.00 130.67 136 GLU A O 1
ATOM 757 N N . LEU A 1 111 ? -46.976 13.133 -82.181 1.00 128.96 137 LEU A N 1
ATOM 758 C CA . LEU A 1 111 ? -45.731 13.514 -82.860 1.00 128.93 137 LEU A CA 1
ATOM 759 C C . LEU A 1 111 ? -45.334 14.997 -82.792 1.00 126.76 137 LEU A C 1
ATOM 760 O O . LEU A 1 111 ? -44.148 15.333 -82.772 1.00 121.05 137 LEU A O 1
ATOM 765 N N . ALA A 1 112 ? -46.316 15.884 -82.784 1.00 128.23 138 ALA A N 1
ATOM 766 C CA . ALA A 1 112 ? -46.018 17.305 -82.765 1.00 126.72 138 ALA A CA 1
ATOM 767 C C . ALA A 1 112 ? -45.354 17.723 -81.442 1.00 129.31 138 ALA A C 1
ATOM 768 O O . ALA A 1 112 ? -44.921 18.867 -81.278 1.00 126.95 138 ALA A O 1
ATOM 770 N N . ASN A 1 113 ? -45.281 16.792 -80.497 1.00 127.07 139 ASN A N 1
ATOM 771 C CA . ASN A 1 113 ? -44.671 17.068 -79.195 1.00 125.87 139 ASN A CA 1
ATOM 772 C C . ASN A 1 113 ? -43.188 16.688 -79.059 1.00 125.24 139 ASN A C 1
ATOM 773 O O . ASN A 1 113 ? -42.617 16.742 -77.970 1.00 120.18 139 ASN A O 1
ATOM 778 N N . VAL A 1 114 ? -42.572 16.273 -80.158 1.00 131.57 140 VAL A N 1
ATOM 779 C CA . VAL A 1 114 ? -41.164 15.887 -80.127 1.00 126.26 140 VAL A CA 1
ATOM 780 C C . VAL A 1 114 ? -40.207 17.039 -79.854 1.00 124.38 140 VAL A C 1
ATOM 781 O O . VAL A 1 114 ? -39.426 16.991 -78.912 1.00 128.74 140 VAL A O 1
ATOM 785 N N . GLY A 1 115 ? -40.270 18.080 -80.668 1.00 122.66 141 GLY A N 1
ATOM 786 C CA . GLY A 1 115 ? -39.387 19.217 -80.486 1.00 123.31 141 GLY A CA 1
ATOM 787 C C . GLY A 1 115 ? -39.372 19.659 -79.039 1.00 126.22 141 GLY A C 1
ATOM 788 O O . GLY A 1 115 ? -38.302 19.896 -78.486 1.00 120.60 141 GLY A O 1
ATOM 789 N N . LYS A 1 116 ? -40.557 19.769 -78.430 1.00 132.33 142 LYS A N 1
ATOM 790 C CA . LYS A 1 116 ? -40.660 20.056 -76.999 1.00 126.34 142 LYS A CA 1
ATOM 791 C C . LYS A 1 116 ? -39.754 19.081 -76.285 1.00 122.67 142 LYS A C 1
ATOM 792 O O . LYS A 1 116 ? -38.686 19.450 -75.809 1.00 125.58 142 LYS A O 1
ATOM 798 N N . ILE A 1 117 ? -40.156 17.819 -76.260 1.00 120.76 143 ILE A N 1
ATOM 799 C CA . ILE A 1 117 ? -39.423 16.818 -75.503 1.00 120.72 143 ILE A CA 1
ATOM 800 C C . ILE A 1 117 ? -37.985 16.608 -75.939 1.00 121.48 143 ILE A C 1
ATOM 801 O O . ILE A 1 117 ? -37.091 16.484 -75.116 1.00 124.32 143 ILE A O 1
ATOM 806 N N . LEU A 1 118 ? -37.763 16.542 -77.238 1.00 123.24 144 LEU A N 1
ATOM 807 C CA . LEU A 1 118 ? -36.412 16.390 -77.746 1.00 127.13 144 LEU A CA 1
ATOM 808 C C . LEU A 1 118 ? -35.499 17.429 -77.116 1.00 128.62 144 LEU A C 1
ATOM 809 O O . LEU A 1 118 ? -34.398 17.116 -76.673 1.00 131.26 144 LEU A O 1
ATOM 814 N N . ASP A 1 119 ? -35.971 18.667 -77.073 1.00 124.78 145 ASP A N 1
ATOM 815 C CA . ASP A 1 119 ? -35.167 19.779 -76.590 1.00 127.63 145 ASP A CA 1
ATOM 816 C C . ASP A 1 119 ? -34.758 19.584 -75.142 1.00 131.09 145 ASP A C 1
ATOM 817 O O . ASP A 1 119 ? -33.593 19.756 -74.769 1.00 133.24 145 ASP A O 1
ATOM 822 N N . GLU A 1 120 ? -35.738 19.238 -74.325 1.00 126.36 146 GLU A N 1
ATOM 823 C CA . GLU A 1 120 ? -35.494 18.990 -72.929 1.00 129.30 146 GLU A CA 1
ATOM 824 C C . GLU A 1 120 ? -34.391 17.958 -72.766 1.00 132.29 146 GLU A C 1
ATOM 825 O O . GLU A 1 120 ? -33.443 18.154 -72.008 1.00 132.93 146 GLU A O 1
ATOM 831 N N . SER A 1 121 ? -34.513 16.871 -73.521 1.00 135.72 147 SER A N 1
ATOM 832 C CA . SER A 1 121 ? -33.629 15.709 -73.412 1.00 137.48 147 SER A CA 1
ATOM 833 C C . SER A 1 121 ? -32.177 16.096 -73.629 1.00 136.21 147 SER A C 1
ATOM 834 O O . SER A 1 121 ? -31.266 15.308 -73.390 1.00 129.99 147 SER A O 1
ATOM 837 N N . VAL A 1 122 ? -31.994 17.314 -74.118 1.00 138.18 148 VAL A N 1
ATOM 838 C CA . VAL A 1 122 ? -30.688 17.906 -74.359 1.00 138.90 148 VAL A CA 1
ATOM 839 C C . VAL A 1 122 ? -30.319 18.892 -73.244 1.00 138.50 148 VAL A C 1
ATOM 840 O O . VAL A 1 122 ? -29.275 18.753 -72.602 1.00 139.10 148 VAL A O 1
ATOM 844 N N . THR A 1 123 ? -31.152 19.900 -73.021 1.00 131.76 149 THR A N 1
ATOM 845 C CA . THR A 1 123 ? -30.849 20.830 -71.952 1.00 133.48 149 THR A CA 1
ATOM 846 C C . THR A 1 123 ? -30.586 20.064 -70.640 1.00 131.40 149 THR A C 1
ATOM 847 O O . THR A 1 123 ? -30.005 20.606 -69.719 1.00 134.29 149 THR A O 1
ATOM 851 N N . LEU A 1 124 ? -30.996 18.803 -70.553 1.00 132.35 150 LEU A N 1
ATOM 852 C CA . LEU A 1 124 ? -30.678 17.983 -69.375 1.00 134.20 150 LEU A CA 1
ATOM 853 C C . LEU A 1 124 ? -29.411 17.126 -69.506 1.00 136.65 150 LEU A C 1
ATOM 854 O O . LEU A 1 124 ? -29.071 16.383 -68.583 1.00 133.39 150 LEU A O 1
ATOM 859 N N . GLY A 1 125 ? -28.724 17.223 -70.643 1.00 137.96 151 GLY A N 1
ATOM 860 C CA . GLY A 1 125 ? -27.659 16.284 -70.991 1.00 134.01 151 GLY A CA 1
ATOM 861 C C . GLY A 1 125 ? -28.158 15.206 -71.948 1.00 140.51 151 GLY A C 1
ATOM 862 O O . GLY A 1 125 ? -29.219 15.353 -72.546 1.00 144.37 151 GLY A O 1
ATOM 863 N N . VAL A 1 126 ? -27.393 14.133 -72.116 1.00 136.95 152 VAL A N 1
ATOM 864 C CA . VAL A 1 126 ? -27.840 12.934 -72.851 1.00 136.29 152 VAL A CA 1
ATOM 865 C C . VAL A 1 126 ? -27.801 12.976 -74.371 1.00 131.78 152 VAL A C 1
ATOM 866 O O . VAL A 1 126 ? -27.919 11.952 -75.023 1.00 127.10 152 VAL A O 1
ATOM 870 N N . ASN A 1 127 ? -27.704 14.168 -74.928 1.00 141.92 153 ASN A N 1
ATOM 871 C CA . ASN A 1 127 ? -27.599 14.330 -76.364 1.00 147.83 153 ASN A CA 1
ATOM 872 C C . ASN A 1 127 ? -28.574 13.410 -77.081 1.00 148.29 153 ASN A C 1
ATOM 873 O O . ASN A 1 127 ? -29.686 13.151 -76.620 1.00 128.76 153 ASN A O 1
ATOM 878 N N . GLN A 1 128 ? -28.079 12.838 -78.171 1.00 160.84 154 GLN A N 1
ATOM 879 C CA . GLN A 1 128 ? -28.859 11.967 -79.048 1.00 159.65 154 GLN A CA 1
ATOM 880 C C . GLN A 1 128 ? -30.135 12.604 -79.605 1.00 162.92 154 GLN A C 1
ATOM 881 O O . GLN A 1 128 ? -31.230 12.318 -79.124 1.00 162.84 154 GLN A O 1
ATOM 887 N N . GLY A 1 129 ? -29.993 13.477 -80.604 1.00 154.34 155 GLY A N 1
ATOM 888 C CA . GLY A 1 129 ? -31.154 14.058 -81.257 1.00 142.71 155 GLY A CA 1
ATOM 889 C C . GLY A 1 129 ? -32.026 12.873 -81.618 1.00 152.02 155 GLY A C 1
ATOM 890 O O . GLY A 1 129 ? -31.545 11.745 -81.598 1.00 157.63 155 GLY A O 1
ATOM 891 N N . GLY A 1 130 ? -33.307 13.090 -81.903 1.00 153.07 156 GLY A N 1
ATOM 892 C CA . GLY A 1 130 ? -34.278 12.003 -81.867 1.00 148.46 156 GLY A CA 1
ATOM 893 C C . GLY A 1 130 ? -34.098 10.862 -82.849 1.00 151.17 156 GLY A C 1
ATOM 894 O O . GLY A 1 130 ? -34.943 9.980 -82.919 1.00 139.58 156 GLY A O 1
ATOM 895 N N . ASP A 1 131 ? -33.024 10.935 -83.641 1.00 164.73 157 ASP A N 1
ATOM 896 C CA . ASP A 1 131 ? -32.579 9.881 -84.574 1.00 158.48 157 ASP A CA 1
ATOM 897 C C . ASP A 1 131 ? -33.653 9.358 -85.531 1.00 158.77 157 ASP A C 1
ATOM 898 O O . ASP A 1 131 ? -33.511 8.243 -86.075 1.00 159.46 157 ASP A O 1
ATOM 903 N N . LEU A 1 132 ? -34.684 10.175 -85.750 1.00 160.98 158 LEU A N 1
ATOM 904 C CA . LEU A 1 132 ? -35.719 9.921 -86.776 1.00 157.40 158 LEU A CA 1
ATOM 905 C C . LEU A 1 132 ? -36.270 8.478 -86.760 1.00 150.97 158 LEU A C 1
ATOM 906 O O . LEU A 1 132 ? -36.557 7.869 -87.815 1.00 138.12 158 LEU A O 1
ATOM 911 N N . ASN A 1 133 ? -36.435 7.988 -85.528 1.00 148.30 159 ASN A N 1
ATOM 912 C CA . ASN A 1 133 ? -36.949 6.666 -85.172 1.00 141.07 159 ASN A CA 1
ATOM 913 C C . ASN A 1 133 ? -38.449 6.754 -85.003 1.00 131.79 159 ASN A C 1
ATOM 914 O O . ASN A 1 133 ? -39.057 5.990 -84.266 1.00 129.04 159 ASN A O 1
ATOM 919 N N . LEU A 1 134 ? -39.016 7.783 -85.601 1.00 128.56 160 LEU A N 1
ATOM 920 C CA . LEU A 1 134 ? -40.440 7.796 -85.785 1.00 122.70 160 LEU A CA 1
ATOM 921 C C . LEU A 1 134 ? -40.867 6.410 -86.302 1.00 113.94 160 LEU A C 1
ATOM 922 O O . LEU A 1 134 ? -40.280 5.842 -87.205 1.00 110.47 160 LEU A O 1
ATOM 927 N N . VAL A 1 135 ? -41.895 5.870 -85.678 1.00 113.12 161 VAL A N 1
ATOM 928 C CA . VAL A 1 135 ? -42.356 4.534 -85.934 1.00 112.35 161 VAL A CA 1
ATOM 929 C C . VAL A 1 135 ? -43.840 4.690 -85.941 1.00 117.60 161 VAL A C 1
ATOM 930 O O . VAL A 1 135 ? -44.329 5.802 -85.986 1.00 119.57 161 VAL A O 1
ATOM 934 N N . ASN A 1 136 ? -44.561 3.580 -85.947 1.00 123.29 162 ASN A N 1
ATOM 935 C CA . ASN A 1 136 ? -46.002 3.588 -85.725 1.00 127.13 162 ASN A CA 1
ATOM 936 C C . ASN A 1 136 ? -46.202 2.513 -84.681 1.00 135.31 162 ASN A C 1
ATOM 937 O O . ASN A 1 136 ? -45.293 1.706 -84.502 1.00 138.74 162 ASN A O 1
ATOM 942 N N . ASP A 1 137 ? -47.327 2.489 -83.960 1.00 141.52 163 ASP A N 1
ATOM 943 C CA . ASP A 1 137 ? -47.465 1.462 -82.898 1.00 155.06 163 ASP A CA 1
ATOM 944 C C . ASP A 1 137 ? -48.169 0.190 -83.342 1.00 156.74 163 ASP A C 1
ATOM 945 O O . ASP A 1 137 ? -47.576 -0.890 -83.239 1.00 157.15 163 ASP A O 1
ATOM 950 N N . ASN A 1 138 ? -49.426 0.275 -83.778 1.00 153.21 164 ASN A N 1
ATOM 951 C CA . ASN A 1 138 ? -49.986 -0.921 -84.385 1.00 149.88 164 ASN A CA 1
ATOM 952 C C . ASN A 1 138 ? -49.823 -0.801 -85.877 1.00 142.26 164 ASN A C 1
ATOM 953 O O . ASN A 1 138 ? -50.642 -0.149 -86.539 1.00 133.98 164 ASN A O 1
ATOM 958 N N . PRO A 1 139 ? -48.747 -1.428 -86.401 1.00 136.00 165 PRO A N 1
ATOM 959 C CA . PRO A 1 139 ? -48.500 -1.822 -87.781 1.00 126.87 165 PRO A CA 1
ATOM 960 C C . PRO A 1 139 ? -49.294 -3.073 -88.044 1.00 125.64 165 PRO A C 1
ATOM 961 O O . PRO A 1 139 ? -49.791 -3.293 -89.150 1.00 120.27 165 PRO A O 1
ATOM 965 N N . SER A 1 140 ? -49.463 -3.860 -86.984 1.00 129.89 166 SER A N 1
ATOM 966 C CA . SER A 1 140 ? -49.952 -5.211 -87.128 1.00 124.57 166 SER A CA 1
ATOM 967 C C . SER A 1 140 ? -51.143 -5.146 -88.054 1.00 125.00 166 SER A C 1
ATOM 968 O O . SER A 1 140 ? -51.322 -6.032 -88.877 1.00 128.44 166 SER A O 1
ATOM 971 N N . ALA A 1 141 ? -51.930 -4.077 -87.969 1.00 125.25 167 ALA A N 1
ATOM 972 C CA . ALA A 1 141 ? -53.059 -3.933 -88.881 1.00 118.35 167 ALA A CA 1
ATOM 973 C C . ALA A 1 141 ? -52.572 -3.567 -90.260 1.00 109.38 167 ALA A C 1
ATOM 974 O O . ALA A 1 141 ? -53.112 -4.030 -91.248 1.00 111.81 167 ALA A O 1
ATOM 976 N N . VAL A 1 142 ? -51.547 -2.740 -90.336 1.00 105.21 168 VAL A N 1
ATOM 977 C CA . VAL A 1 142 ? -51.032 -2.367 -91.636 1.00 107.24 168 VAL A CA 1
ATOM 978 C C . VAL A 1 142 ? -50.311 -3.516 -92.282 1.00 109.01 168 VAL A C 1
ATOM 979 O O . VAL A 1 142 ? -50.558 -3.838 -93.432 1.00 104.12 168 VAL A O 1
ATOM 983 N N . ILE A 1 143 ? -49.394 -4.110 -91.532 1.00 113.30 169 ILE A N 1
ATOM 984 C CA . ILE A 1 143 ? -48.711 -5.299 -91.968 1.00 105.43 169 ILE A CA 1
ATOM 985 C C . ILE A 1 143 ? -49.797 -6.240 -92.422 1.00 106.89 169 ILE A C 1
ATOM 986 O O . ILE A 1 143 ? -49.845 -6.631 -93.578 1.00 106.99 169 ILE A O 1
ATOM 991 N N . ASN A 1 144 ? -50.716 -6.553 -91.521 1.00 104.89 170 ASN A N 1
ATOM 992 C CA . ASN A 1 144 ? -51.752 -7.518 -91.813 1.00 99.44 170 ASN A CA 1
ATOM 993 C C . ASN A 1 144 ? -52.450 -7.202 -93.104 1.00 97.14 170 ASN A C 1
ATOM 994 O O . ASN A 1 144 ? -52.758 -8.085 -93.880 1.00 95.68 170 ASN A O 1
ATOM 999 N N . GLU A 1 145 ? -52.705 -5.928 -93.330 1.00 99.73 171 GLU A N 1
ATOM 1000 C CA . GLU A 1 145 ? -53.372 -5.506 -94.550 1.00 102.63 171 GLU A CA 1
ATOM 1001 C C . GLU A 1 145 ? -52.592 -5.974 -95.773 1.00 99.48 171 GLU A C 1
ATOM 1002 O O . GLU A 1 145 ? -53.165 -6.505 -96.723 1.00 92.80 171 GLU A O 1
ATOM 1008 N N . ALA A 1 146 ? -51.277 -5.798 -95.734 1.00 101.20 172 ALA A N 1
ATOM 1009 C CA . ALA A 1 146 ? -50.429 -6.186 -96.855 1.00 100.31 172 ALA A CA 1
ATOM 1010 C C . ALA A 1 146 ? -50.467 -7.683 -97.117 1.00 98.97 172 ALA A C 1
ATOM 1011 O O . ALA A 1 146 ? -50.336 -8.113 -98.267 1.00 96.54 172 ALA A O 1
ATOM 1013 N N . ARG A 1 147 ? -50.639 -8.476 -96.061 1.00 92.45 173 ARG A N 1
ATOM 1014 C CA . ARG A 1 147 ? -50.811 -9.910 -96.231 1.00 88.95 173 ARG A CA 1
ATOM 1015 C C . ARG A 1 147 ? -52.058 -10.149 -97.057 1.00 91.95 173 ARG A C 1
ATOM 1016 O O . ARG A 1 147 ? -52.030 -10.748 -98.134 1.00 88.00 173 ARG A O 1
ATOM 1024 N N . LYS A 1 148 ? -53.167 -9.644 -96.551 1.00 97.97 174 LYS A N 1
ATOM 1025 C CA . LYS A 1 148 ? -54.443 -9.823 -97.219 1.00 98.63 174 LYS A CA 1
ATOM 1026 C C . LYS A 1 148 ? -54.334 -9.445 -98.696 1.00 94.70 174 LYS A C 1
ATOM 1027 O O . LYS A 1 148 ? -54.816 -10.173 -99.572 1.00 91.68 174 LYS A O 1
ATOM 1033 N N . ARG A 1 149 ? -53.680 -8.314 -98.949 1.00 93.17 175 ARG A N 1
ATOM 1034 C CA . ARG A 1 149 ? -53.312 -7.895 -100.301 1.00 99.24 175 ARG A CA 1
ATOM 1035 C C . ARG A 1 149 ? -52.639 -9.006 -101.069 1.00 101.70 175 ARG A C 1
ATOM 1036 O O . ARG A 1 149 ? -53.138 -9.463 -102.115 1.00 98.51 175 ARG A O 1
ATOM 1044 N N . ALA A 1 150 ? -51.478 -9.409 -100.553 1.00 97.61 176 ALA A N 1
ATOM 1045 C CA . ALA A 1 150 ? -50.616 -10.355 -101.237 1.00 92.22 176 ALA A CA 1
ATOM 1046 C C . ALA A 1 150 ? -51.341 -11.615 -101.684 1.00 90.64 176 ALA A C 1
ATOM 1047 O O . ALA A 1 150 ? -51.254 -11.963 -102.854 1.00 93.65 176 ALA A O 1
ATOM 1049 N N . VAL A 1 151 ? -52.060 -12.287 -100.785 1.00 83.60 177 VAL A N 1
ATOM 1050 C CA . VAL A 1 151 ? -52.825 -13.458 -101.197 1.00 85.43 177 VAL A CA 1
ATOM 1051 C C . VAL A 1 151 ? -53.709 -13.105 -102.375 1.00 91.84 177 VAL A C 1
ATOM 1052 O O . VAL A 1 151 ? -53.580 -13.607 -103.493 1.00 87.97 177 VAL A O 1
ATOM 1056 N N . ALA A 1 152 ? -54.649 -12.225 -102.102 1.00 98.23 178 ALA A N 1
ATOM 1057 C CA . ALA A 1 152 ? -55.655 -11.938 -103.085 1.00 96.93 178 ALA A CA 1
ATOM 1058 C C . ALA A 1 152 ? -55.003 -11.495 -104.403 1.00 93.08 178 ALA A C 1
ATOM 1059 O O . ALA A 1 152 ? -55.522 -11.794 -105.480 1.00 96.58 178 ALA A O 1
ATOM 1061 N N . ASN A 1 153 ? -53.864 -10.813 -104.332 1.00 85.77 179 ASN A N 1
ATOM 1062 C CA . ASN A 1 153 ? -53.121 -10.549 -105.550 1.00 91.05 179 ASN A CA 1
ATOM 1063 C C . ASN A 1 153 ? -52.834 -11.863 -106.264 1.00 91.88 179 ASN A C 1
ATOM 1064 O O . ASN A 1 153 ? -53.248 -12.098 -107.401 1.00 92.17 179 ASN A O 1
ATOM 1069 N N . ALA A 1 154 ? -52.068 -12.706 -105.593 1.00 91.18 180 ALA A N 1
ATOM 1070 C CA . ALA A 1 154 ? -51.535 -13.906 -106.218 1.00 93.36 180 ALA A CA 1
ATOM 1071 C C . ALA A 1 154 ? -52.666 -14.752 -106.733 1.00 95.64 180 ALA A C 1
ATOM 1072 O O . ALA A 1 154 ? -52.474 -15.571 -107.647 1.00 97.54 180 ALA A O 1
ATOM 1074 N N . ILE A 1 155 ? -53.839 -14.567 -106.129 1.00 92.01 181 ILE A N 1
ATOM 1075 C CA . ILE A 1 155 ? -55.016 -15.271 -106.586 1.00 89.05 181 ILE A CA 1
ATOM 1076 C C . ILE A 1 155 ? -55.330 -14.745 -107.965 1.00 89.74 181 ILE A C 1
ATOM 1077 O O . ILE A 1 155 ? -55.358 -15.477 -108.940 1.00 89.90 181 ILE A O 1
ATOM 1082 N N . ALA A 1 156 ? -55.500 -13.443 -108.050 1.00 91.52 182 ALA A N 1
ATOM 1083 C CA . ALA A 1 156 ? -55.831 -12.831 -109.308 1.00 94.59 182 ALA A CA 1
ATOM 1084 C C . ALA A 1 156 ? -54.709 -12.994 -110.330 1.00 93.01 182 ALA A C 1
ATOM 1085 O O . ALA A 1 156 ? -54.877 -12.619 -111.492 1.00 93.55 182 ALA A O 1
ATOM 1087 N N . LYS A 1 157 ? -53.564 -13.519 -109.886 1.00 92.39 183 LYS A N 1
ATOM 1088 C CA . LYS A 1 157 ? -52.444 -13.852 -110.784 1.00 93.44 183 LYS A CA 1
ATOM 1089 C C . LYS A 1 157 ? -52.600 -15.222 -111.459 1.00 82.20 183 LYS A C 1
ATOM 1090 O O . LYS A 1 157 ? -52.216 -15.454 -112.603 1.00 69.64 183 LYS A O 1
ATOM 1096 N N . ALA A 1 158 ? -53.171 -16.137 -110.708 1.00 82.86 184 ALA A N 1
ATOM 1097 C CA . ALA A 1 158 ? -53.433 -17.455 -111.235 1.00 91.22 184 ALA A CA 1
ATOM 1098 C C . ALA A 1 158 ? -54.592 -17.399 -112.226 1.00 94.25 184 ALA A C 1
ATOM 1099 O O . ALA A 1 158 ? -54.536 -18.048 -113.270 1.00 93.28 184 ALA A O 1
ATOM 1101 N N . LYS A 1 159 ? -55.633 -16.624 -111.885 1.00 100.35 185 LYS A N 1
ATOM 1102 C CA . LYS A 1 159 ? -56.742 -16.304 -112.795 1.00 94.45 185 LYS A CA 1
ATOM 1103 C C . LYS A 1 159 ? -56.127 -15.908 -114.121 1.00 93.28 185 LYS A C 1
ATOM 1104 O O . LYS A 1 159 ? -56.250 -16.632 -115.104 1.00 94.98 185 LYS A O 1
ATOM 1110 N N . THR A 1 160 ? -55.398 -14.807 -114.144 1.00 83.42 186 THR A N 1
ATOM 1111 C CA . THR A 1 160 ? -54.731 -14.434 -115.372 1.00 87.67 186 THR A CA 1
ATOM 1112 C C . THR A 1 160 ? -54.047 -15.640 -116.021 1.00 91.95 186 THR A C 1
ATOM 1113 O O . THR A 1 160 ? -54.246 -15.898 -117.199 1.00 94.12 186 THR A O 1
ATOM 1117 N N . LEU A 1 161 ? -53.261 -16.403 -115.264 1.00 93.42 187 LEU A N 1
ATOM 1118 C CA . LEU A 1 161 ? -52.486 -17.488 -115.875 1.00 86.51 187 LEU A CA 1
ATOM 1119 C C . LEU A 1 161 ? -53.336 -18.608 -116.456 1.00 87.03 187 LEU A C 1
ATOM 1120 O O . LEU A 1 161 ? -53.206 -18.941 -117.622 1.00 86.70 187 LEU A O 1
ATOM 1125 N N . ALA A 1 162 ? -54.234 -19.159 -115.653 1.00 92.85 188 ALA A N 1
ATOM 1126 C CA . ALA A 1 162 ? -55.152 -20.198 -116.128 1.00 96.06 188 ALA A CA 1
ATOM 1127 C C . ALA A 1 162 ? -55.795 -19.841 -117.459 1.00 95.66 188 ALA A C 1
ATOM 1128 O O . ALA A 1 162 ? -55.819 -20.656 -118.375 1.00 97.79 188 ALA A O 1
ATOM 1130 N N . ASP A 1 163 ? -56.328 -18.632 -117.566 1.00 93.36 189 ASP A N 1
ATOM 1131 C CA . ASP A 1 163 ? -56.915 -18.213 -118.828 1.00 96.07 189 ASP A CA 1
ATOM 1132 C C . ASP A 1 163 ? -55.927 -18.337 -119.952 1.00 95.74 189 ASP A C 1
ATOM 1133 O O . ASP A 1 163 ? -55.993 -19.296 -120.688 1.00 100.42 189 ASP A O 1
ATOM 1138 N N . ALA A 1 164 ? -54.938 -17.457 -120.016 1.00 92.82 190 ALA A N 1
ATOM 1139 C CA . ALA A 1 164 ? -54.098 -17.363 -121.203 1.00 97.62 190 ALA A CA 1
ATOM 1140 C C . ALA A 1 164 ? -53.602 -18.753 -121.634 1.00 97.63 190 ALA A C 1
ATOM 1141 O O . ALA A 1 164 ? -53.113 -18.946 -122.769 1.00 95.83 190 ALA A O 1
ATOM 1143 N N . ALA A 1 165 ? -53.667 -19.691 -120.689 1.00 94.86 191 ALA A N 1
ATOM 1144 C CA . ALA A 1 165 ? -53.366 -21.103 -120.935 1.00 93.00 191 ALA A CA 1
ATOM 1145 C C . ALA A 1 165 ? -54.598 -21.981 -121.114 1.00 93.29 191 ALA A C 1
ATOM 1146 O O . ALA A 1 165 ? -54.470 -23.183 -121.333 1.00 92.97 191 ALA A O 1
ATOM 1148 N N . GLY A 1 166 ? -55.780 -21.384 -120.961 1.00 99.41 192 GLY A N 1
ATOM 1149 C CA . GLY A 1 166 ? -57.054 -22.019 -121.288 1.00 101.93 192 GLY A CA 1
ATOM 1150 C C . GLY A 1 166 ? -57.575 -23.090 -120.345 1.00 100.92 192 GLY A C 1
ATOM 1151 O O . GLY A 1 166 ? -58.371 -23.964 -120.712 1.00 101.43 192 GLY A O 1
ATOM 1152 N N . VAL A 1 167 ? -57.128 -23.037 -119.111 1.00 97.42 193 VAL A N 1
ATOM 1153 C CA . VAL A 1 167 ? -57.571 -24.033 -118.183 1.00 101.11 193 VAL A CA 1
ATOM 1154 C C . VAL A 1 167 ? -58.333 -23.312 -117.077 1.00 105.50 193 VAL A C 1
ATOM 1155 O O . VAL A 1 167 ? -58.183 -22.092 -116.907 1.00 97.92 193 VAL A O 1
ATOM 1159 N N . GLY A 1 168 ? -59.213 -24.047 -116.391 1.00 110.68 194 GLY A N 1
ATOM 1160 C CA . GLY A 1 168 ? -59.880 -23.529 -115.204 1.00 110.53 194 GLY A CA 1
ATOM 1161 C C . GLY A 1 168 ? -59.102 -23.710 -113.905 1.00 111.90 194 GLY A C 1
ATOM 1162 O O . GLY A 1 168 ? -58.541 -24.797 -113.638 1.00 105.86 194 GLY A O 1
ATOM 1163 N N . LEU A 1 169 ? -59.148 -22.673 -113.062 1.00 105.17 195 LEU A N 1
ATOM 1164 C CA . LEU A 1 169 ? -58.284 -22.583 -111.890 1.00 97.82 195 LEU A CA 1
ATOM 1165 C C . LEU A 1 169 ? -59.020 -22.989 -110.637 1.00 101.32 195 LEU A C 1
ATOM 1166 O O . LEU A 1 169 ? -59.961 -22.310 -110.228 1.00 102.48 195 LEU A O 1
ATOM 1171 N N . GLY A 1 170 ? -58.539 -24.067 -110.015 1.00 98.48 196 GLY A N 1
ATOM 1172 C CA . GLY A 1 170 ? -59.308 -24.865 -109.069 1.00 99.70 196 GLY A CA 1
ATOM 1173 C C . GLY A 1 170 ? -59.226 -24.546 -107.586 1.00 104.43 196 GLY A C 1
ATOM 1174 O O . GLY A 1 170 ? -59.194 -23.371 -107.203 1.00 106.27 196 GLY A O 1
ATOM 1175 N N . ARG A 1 171 ? -59.264 -25.595 -106.754 1.00 107.80 197 ARG A N 1
ATOM 1176 C CA . ARG A 1 171 ? -59.168 -25.463 -105.291 1.00 107.27 197 ARG A CA 1
ATOM 1177 C C . ARG A 1 171 ? -57.798 -24.904 -104.910 1.00 100.66 197 ARG A C 1
ATOM 1178 O O . ARG A 1 171 ? -56.855 -25.052 -105.669 1.00 101.30 197 ARG A O 1
ATOM 1186 N N . VAL A 1 172 ? -57.669 -24.270 -103.747 1.00 98.47 198 VAL A N 1
ATOM 1187 C CA . VAL A 1 172 ? -56.342 -23.866 -103.288 1.00 95.83 198 VAL A CA 1
ATOM 1188 C C . VAL A 1 172 ? -55.716 -25.005 -102.512 1.00 103.59 198 VAL A C 1
ATOM 1189 O O . VAL A 1 172 ? -56.193 -25.392 -101.431 1.00 101.92 198 VAL A O 1
ATOM 1193 N N . VAL A 1 173 ? -54.662 -25.564 -103.098 1.00 98.95 199 VAL A N 1
ATOM 1194 C CA . VAL A 1 173 ? -53.994 -26.715 -102.531 1.00 96.25 199 VAL A CA 1
ATOM 1195 C C . VAL A 1 173 ? -52.964 -26.318 -101.494 1.00 102.94 199 VAL A C 1
ATOM 1196 O O . VAL A 1 173 ? -52.803 -27.009 -100.483 1.00 102.67 199 VAL A O 1
ATOM 1200 N N . GLU A 1 174 ? -52.267 -25.206 -101.739 1.00 98.90 200 GLU A N 1
ATOM 1201 C CA . GLU A 1 174 ? -51.231 -24.761 -100.809 1.00 96.36 200 GLU A CA 1
ATOM 1202 C C . GLU A 1 174 ? -51.073 -23.252 -100.695 1.00 93.24 200 GLU A C 1
ATOM 1203 O O . GLU A 1 174 ? -51.130 -22.529 -101.697 1.00 92.04 200 GLU A O 1
ATOM 1209 N N . ILE A 1 175 ? -50.857 -22.776 -99.475 1.00 89.89 201 ILE A N 1
ATOM 1210 C CA . ILE A 1 175 ? -50.459 -21.386 -99.283 1.00 90.65 201 ILE A CA 1
ATOM 1211 C C . ILE A 1 175 ? -49.304 -21.450 -98.345 1.00 89.98 201 ILE A C 1
ATOM 1212 O O . ILE A 1 175 ? -49.370 -22.196 -97.357 1.00 83.97 201 ILE A O 1
ATOM 1217 N N . SER A 1 176 ? -48.241 -20.699 -98.652 1.00 88.72 202 SER A N 1
ATOM 1218 C CA . SER A 1 176 ? -47.145 -20.543 -97.690 1.00 89.69 202 SER A CA 1
ATOM 1219 C C . SER A 1 176 ? -46.469 -19.182 -97.723 1.00 89.10 202 SER A C 1
ATOM 1220 O O . SER A 1 176 ? -46.155 -18.664 -98.797 1.00 84.46 202 SER A O 1
ATOM 1223 N N . GLU A 1 177 ? -46.297 -18.613 -96.521 1.00 95.00 203 GLU A N 1
ATOM 1224 C CA . GLU A 1 177 ? -45.445 -17.449 -96.263 1.00 93.43 203 GLU A CA 1
ATOM 1225 C C . GLU A 1 177 ? -44.376 -17.930 -95.287 1.00 92.55 203 GLU A C 1
ATOM 1226 O O . GLU A 1 177 ? -44.592 -17.985 -94.071 1.00 85.15 203 GLU A O 1
ATOM 1232 N N . LEU A 1 178 ? -43.221 -18.285 -95.839 1.00 101.70 204 LEU A N 1
ATOM 1233 C CA . LEU A 1 178 ? -42.081 -18.732 -95.054 1.00 100.01 204 LEU A CA 1
ATOM 1234 C C . LEU A 1 178 ? -40.980 -17.707 -95.015 1.00 104.75 204 LEU A C 1
ATOM 1235 O O . LEU A 1 178 ? -39.982 -17.859 -94.309 1.00 109.10 204 LEU A O 1
ATOM 1240 N N . SER A 1 179 ? -41.192 -16.648 -95.772 1.00 110.51 205 SER A N 1
ATOM 1241 C CA . SER A 1 179 ? -40.147 -15.690 -96.041 1.00 121.44 205 SER A CA 1
ATOM 1242 C C . SER A 1 179 ? -39.749 -14.930 -94.798 1.00 127.65 205 SER A C 1
ATOM 1243 O O . SER A 1 179 ? -40.445 -14.939 -93.758 1.00 117.74 205 SER A O 1
ATOM 1246 N N . ARG A 1 180 ? -38.597 -14.287 -94.934 1.00 133.49 206 ARG A N 1
ATOM 1247 C CA . ARG A 1 180 ? -38.144 -13.344 -93.958 1.00 136.45 206 ARG A CA 1
ATOM 1248 C C . ARG A 1 180 ? -39.338 -12.432 -93.718 1.00 135.51 206 ARG A C 1
ATOM 1249 O O . ARG A 1 180 ? -39.784 -11.721 -94.630 1.00 134.19 206 ARG A O 1
ATOM 1257 N N . PRO A 1 181 ? -39.823 -12.440 -92.462 1.00 128.98 207 PRO A N 1
ATOM 1258 C CA . PRO A 1 181 ? -40.988 -11.784 -91.845 1.00 120.00 207 PRO A CA 1
ATOM 1259 C C . PRO A 1 181 ? -41.059 -10.301 -92.139 1.00 124.67 207 PRO A C 1
ATOM 1260 O O . PRO A 1 181 ? -40.024 -9.661 -92.337 1.00 126.84 207 PRO A O 1
ATOM 1264 N N . PRO A 1 182 ? -42.291 -9.768 -92.189 1.00 124.37 208 PRO A N 1
ATOM 1265 C CA . PRO A 1 182 ? -42.568 -8.427 -92.718 1.00 117.94 208 PRO A CA 1
ATOM 1266 C C . PRO A 1 182 ? -41.967 -7.381 -91.811 1.00 121.21 208 PRO A C 1
ATOM 1267 O O . PRO A 1 182 ? -42.168 -7.415 -90.595 1.00 126.38 208 PRO A O 1
ATOM 1271 N N . MET A 1 183 ? -41.238 -6.437 -92.379 1.00 122.00 209 MET A N 1
ATOM 1272 C CA . MET A 1 183 ? -40.529 -5.529 -91.507 1.00 125.30 209 MET A CA 1
ATOM 1273 C C . MET A 1 183 ? -40.469 -4.097 -92.027 1.00 128.87 209 MET A C 1
ATOM 1274 O O . MET A 1 183 ? -40.265 -3.881 -93.214 1.00 134.00 209 MET A O 1
ATOM 1279 N N . PRO A 1 184 ? -40.600 -3.112 -91.130 1.00 121.98 210 PRO A N 1
ATOM 1280 C CA . PRO A 1 184 ? -40.816 -1.732 -91.556 1.00 118.92 210 PRO A CA 1
ATOM 1281 C C . PRO A 1 184 ? -39.644 -1.127 -92.278 1.00 123.93 210 PRO A C 1
ATOM 1282 O O . PRO A 1 184 ? -38.936 -0.329 -91.688 1.00 124.32 210 PRO A O 1
ATOM 1286 N N . MET A 1 185 ? -39.459 -1.499 -93.540 1.00 125.86 211 MET A N 1
ATOM 1287 C CA . MET A 1 185 ? -38.455 -0.870 -94.372 1.00 127.19 211 MET A CA 1
ATOM 1288 C C . MET A 1 185 ? -38.965 0.503 -94.706 1.00 123.05 211 MET A C 1
ATOM 1289 O O . MET A 1 185 ? -39.900 0.637 -95.487 1.00 118.12 211 MET A O 1
ATOM 1294 N N . PRO A 1 186 ? -38.338 1.534 -94.141 1.00 126.24 212 PRO A N 1
ATOM 1295 C CA . PRO A 1 186 ? -38.665 2.903 -94.520 1.00 123.84 212 PRO A CA 1
ATOM 1296 C C . PRO A 1 186 ? -38.106 3.271 -95.879 1.00 115.77 212 PRO A C 1
ATOM 1297 O O . PRO A 1 186 ? -37.279 2.551 -96.444 1.00 108.16 212 PRO A O 1
ATOM 1301 N N . ILE A 1 187 ? -38.603 4.399 -96.374 1.00 112.31 213 ILE A N 1
ATOM 1302 C CA . ILE A 1 187 ? -38.467 4.830 -97.746 1.00 111.43 213 ILE A CA 1
ATOM 1303 C C . ILE A 1 187 ? -37.695 6.125 -97.856 1.00 111.72 213 ILE A C 1
ATOM 1304 O O . ILE A 1 187 ? -38.097 7.104 -97.254 1.00 116.29 213 ILE A O 1
ATOM 1309 N N . ALA A 1 188 ? -36.608 6.138 -98.631 1.00 121.97 214 ALA A N 1
ATOM 1310 C CA . ALA A 1 188 ? -35.797 7.353 -98.862 1.00 140.32 214 ALA A CA 1
ATOM 1311 C C . ALA A 1 188 ? -35.173 7.373 -100.272 1.00 150.58 214 ALA A C 1
ATOM 1312 O O . ALA A 1 188 ? -35.506 6.521 -101.095 1.00 151.22 214 ALA A O 1
ATOM 1314 N N . ARG A 1 189 ? -34.252 8.308 -100.538 1.00 156.45 215 ARG A N 1
ATOM 1315 C CA . ARG A 1 189 ? -33.837 8.632 -101.926 1.00 165.40 215 ARG A CA 1
ATOM 1316 C C . ARG A 1 189 ? -33.615 7.432 -102.851 1.00 168.59 215 ARG A C 1
ATOM 1317 O O . ARG A 1 189 ? -34.269 7.323 -103.890 1.00 169.89 215 ARG A O 1
ATOM 1325 N N . GLY A 1 190 ? -32.671 6.565 -102.503 1.00 168.96 216 GLY A N 1
ATOM 1326 C CA . GLY A 1 190 ? -32.395 5.387 -103.309 1.00 168.87 216 GLY A CA 1
ATOM 1327 C C . GLY A 1 190 ? -33.575 4.461 -103.582 1.00 164.08 216 GLY A C 1
ATOM 1328 O O . GLY A 1 190 ? -33.631 3.826 -104.638 1.00 163.84 216 GLY A O 1
ATOM 1329 N N . GLN A 1 191 ? -34.521 4.388 -102.647 1.00 160.03 217 GLN A N 1
ATOM 1330 C CA . GLN A 1 191 ? -35.621 3.426 -102.749 1.00 154.32 217 GLN A CA 1
ATOM 1331 C C . GLN A 1 191 ? -36.807 3.978 -103.536 1.00 153.36 217 GLN A C 1
ATOM 1332 O O . GLN A 1 191 ? -37.844 3.331 -103.633 1.00 149.33 217 GLN A O 1
ATOM 1338 N N . PHE A 1 192 ? -36.646 5.168 -104.100 1.00 156.44 218 PHE A N 1
ATOM 1339 C CA . PHE A 1 192 ? -37.732 5.839 -104.803 1.00 156.15 218 PHE A CA 1
ATOM 1340 C C . PHE A 1 192 ? -38.522 4.955 -105.784 1.00 154.18 218 PHE A C 1
ATOM 1341 O O . PHE A 1 192 ? -39.658 4.573 -105.504 1.00 144.63 218 PHE A O 1
ATOM 1349 N N . ARG A 1 193 ? -37.911 4.608 -106.918 1.00 155.35 219 ARG A N 1
ATOM 1350 C CA . ARG A 1 193 ? -38.659 4.062 -108.056 1.00 153.78 219 ARG A CA 1
ATOM 1351 C C . ARG A 1 193 ? -39.163 2.678 -107.758 1.00 152.13 219 ARG A C 1
ATOM 1352 O O . ARG A 1 193 ? -40.319 2.331 -108.017 1.00 148.86 219 ARG A O 1
ATOM 1360 N N . THR A 1 194 ? -38.264 1.892 -107.190 1.00 151.68 220 THR A N 1
ATOM 1361 C CA . THR A 1 194 ? -38.517 0.502 -106.913 1.00 151.74 220 THR A CA 1
ATOM 1362 C C . THR A 1 194 ? -39.715 0.348 -105.967 1.00 150.63 220 THR A C 1
ATOM 1363 O O . THR A 1 194 ? -40.239 -0.753 -105.763 1.00 147.32 220 THR A O 1
ATOM 1367 N N . MET A 1 195 ? -40.157 1.463 -105.398 1.00 150.15 221 MET A N 1
ATOM 1368 C CA . MET A 1 195 ? -41.270 1.430 -104.462 1.00 147.20 221 MET A CA 1
ATOM 1369 C C . MET A 1 195 ? -42.569 1.748 -105.176 1.00 147.31 221 MET A C 1
ATOM 1370 O O . MET A 1 195 ? -43.442 0.885 -105.327 1.00 145.42 221 MET A O 1
ATOM 1375 N N . LEU A 1 196 ? -42.662 2.993 -105.633 1.00 149.39 222 LEU A N 1
ATOM 1376 C CA . LEU A 1 196 ? -43.838 3.498 -106.325 1.00 148.73 222 LEU A CA 1
ATOM 1377 C C . LEU A 1 196 ? -44.151 2.590 -107.501 1.00 155.25 222 LEU A C 1
ATOM 1378 O O . LEU A 1 196 ? -45.318 2.383 -107.849 1.00 151.87 222 LEU A O 1
ATOM 1383 N N . ALA A 1 197 ? -43.091 2.031 -108.087 1.00 159.72 223 ALA A N 1
ATOM 1384 C CA . ALA A 1 197 ? -43.208 1.031 -109.138 1.00 154.70 223 ALA A CA 1
ATOM 1385 C C . ALA A 1 197 ? -43.859 -0.257 -108.602 1.00 151.92 223 ALA A C 1
ATOM 1386 O O . ALA A 1 197 ? -44.623 -0.916 -109.300 1.00 148.94 223 ALA A O 1
ATOM 1388 N N . ALA A 1 198 ? -43.572 -0.598 -107.353 1.00 149.26 224 ALA A N 1
ATOM 1389 C CA . ALA A 1 198 ? -44.122 -1.811 -106.761 1.00 150.59 224 ALA A CA 1
ATOM 1390 C C . ALA A 1 198 ? -45.385 -1.564 -105.936 1.00 150.81 224 ALA A C 1
ATOM 1391 O O . ALA A 1 198 ? -45.925 -2.482 -105.302 1.00 139.62 224 ALA A O 1
ATOM 1393 N N . ALA A 1 199 ? -45.838 -0.317 -105.929 1.00 154.00 225 ALA A N 1
ATOM 1394 C CA . ALA A 1 199 ? -46.955 0.084 -105.068 1.00 155.78 225 ALA A CA 1
ATOM 1395 C C . ALA A 1 199 ? -48.365 0.006 -105.685 1.00 162.81 225 ALA A C 1
ATOM 1396 O O . ALA A 1 199 ? -48.519 0.019 -106.911 1.00 164.56 225 ALA A O 1
ATOM 1398 N N . PRO A 1 200 ? -49.396 -0.079 -104.819 1.00 158.99 226 PRO A N 1
ATOM 1399 C CA . PRO A 1 200 ? -50.832 -0.058 -105.093 1.00 161.41 226 PRO A CA 1
ATOM 1400 C C . PRO A 1 200 ? -51.284 1.066 -106.022 1.00 161.71 226 PRO A C 1
ATOM 1401 O O . PRO A 1 200 ? -50.886 2.218 -105.848 1.00 160.88 226 PRO A O 1
ATOM 1405 N N . ASP A 1 201 ? -52.128 0.726 -106.990 1.00 162.83 227 ASP A N 1
ATOM 1406 C CA . ASP A 1 201 ? -52.681 1.726 -107.892 1.00 162.21 227 ASP A CA 1
ATOM 1407 C C . ASP A 1 201 ? -53.874 2.424 -107.247 1.00 160.94 227 ASP A C 1
ATOM 1408 O O . ASP A 1 201 ? -54.774 1.776 -106.696 1.00 158.25 227 ASP A O 1
ATOM 1413 N N . ASN A 1 202 ? -53.864 3.749 -107.308 1.00 157.56 228 ASN A N 1
ATOM 1414 C CA . ASN A 1 202 ? -54.927 4.560 -106.719 1.00 160.99 228 ASN A CA 1
ATOM 1415 C C . ASN A 1 202 ? -55.379 4.203 -105.293 1.00 162.44 228 ASN A C 1
ATOM 1416 O O . ASN A 1 202 ? -56.576 4.112 -105.009 1.00 156.47 228 ASN A O 1
ATOM 1421 N N . SER A 1 203 ? -54.395 3.948 -104.430 1.00 164.29 229 SER A N 1
ATOM 1422 C CA . SER A 1 203 ? -54.463 4.325 -103.017 1.00 159.51 229 SER A CA 1
ATOM 1423 C C . SER A 1 203 ? -53.766 5.702 -103.088 1.00 155.50 229 SER A C 1
ATOM 1424 O O . SER A 1 203 ? -53.523 6.207 -104.201 1.00 146.26 229 SER A O 1
ATOM 1427 N N . VAL A 1 204 ? -53.423 6.318 -101.954 1.00 153.60 230 VAL A N 1
ATOM 1428 C CA . VAL A 1 204 ? -52.850 7.666 -102.024 1.00 143.53 230 VAL A CA 1
ATOM 1429 C C . VAL A 1 204 ? -51.523 7.566 -102.767 1.00 140.32 230 VAL A C 1
ATOM 1430 O O . VAL A 1 204 ? -51.046 6.464 -103.046 1.00 142.34 230 VAL A O 1
ATOM 1434 N N . PRO A 1 205 ? -50.905 8.710 -103.075 1.00 131.97 231 PRO A N 1
ATOM 1435 C CA . PRO A 1 205 ? -49.526 8.683 -103.559 1.00 124.78 231 PRO A CA 1
ATOM 1436 C C . PRO A 1 205 ? -48.647 8.353 -102.392 1.00 123.95 231 PRO A C 1
ATOM 1437 O O . PRO A 1 205 ? -49.128 8.360 -101.265 1.00 130.86 231 PRO A O 1
ATOM 1441 N N . ILE A 1 206 ? -47.391 8.028 -102.642 1.00 117.75 232 ILE A N 1
ATOM 1442 C CA . ILE A 1 206 ? -46.520 7.575 -101.566 1.00 111.20 232 ILE A CA 1
ATOM 1443 C C . ILE A 1 206 ? -45.384 8.572 -101.279 1.00 109.24 232 ILE A C 1
ATOM 1444 O O . ILE A 1 206 ? -44.860 9.184 -102.194 1.00 114.02 232 ILE A O 1
ATOM 1449 N N . ALA A 1 207 ? -45.019 8.783 -100.020 1.00 104.48 233 ALA A N 1
ATOM 1450 C CA . ALA A 1 207 ? -44.014 9.814 -99.738 1.00 103.17 233 ALA A CA 1
ATOM 1451 C C . ALA A 1 207 ? -42.856 9.388 -98.848 1.00 112.05 233 ALA A C 1
ATOM 1452 O O . ALA A 1 207 ? -42.989 8.478 -98.022 1.00 112.04 233 ALA A O 1
ATOM 1454 N N . ALA A 1 208 ? -41.730 10.085 -98.990 1.00 107.82 234 ALA A N 1
ATOM 1455 C CA . ALA A 1 208 ? -40.531 9.747 -98.236 1.00 106.82 234 ALA A CA 1
ATOM 1456 C C . ALA A 1 208 ? -40.681 9.880 -96.714 1.00 106.87 234 ALA A C 1
ATOM 1457 O O . ALA A 1 208 ? -41.272 10.821 -96.199 1.00 113.34 234 ALA A O 1
ATOM 1459 N N . GLY A 1 209 ? -40.121 8.937 -95.991 1.00 99.67 235 GLY A N 1
ATOM 1460 C CA . GLY A 1 209 ? -40.124 9.050 -94.559 1.00 108.31 235 GLY A CA 1
ATOM 1461 C C . GLY A 1 209 ? -41.150 8.086 -94.042 1.00 114.74 235 GLY A C 1
ATOM 1462 O O . GLY A 1 209 ? -41.143 7.743 -92.857 1.00 120.22 235 GLY A O 1
ATOM 1463 N N . GLU A 1 210 ? -42.037 7.648 -94.929 1.00 108.96 236 GLU A N 1
ATOM 1464 C CA . GLU A 1 210 ? -42.992 6.604 -94.581 1.00 108.34 236 GLU A CA 1
ATOM 1465 C C . GLU A 1 210 ? -42.275 5.282 -94.382 1.00 109.28 236 GLU A C 1
ATOM 1466 O O . GLU A 1 210 ? -41.133 5.114 -94.799 1.00 108.12 236 GLU A O 1
ATOM 1472 N N . ASN A 1 211 ? -42.941 4.357 -93.709 1.00 110.39 237 ASN A N 1
ATOM 1473 C CA . ASN A 1 211 ? -42.423 3.011 -93.526 1.00 112.57 237 ASN A CA 1
ATOM 1474 C C . ASN A 1 211 ? -43.233 2.153 -94.432 1.00 109.66 237 ASN A C 1
ATOM 1475 O O . ASN A 1 211 ? -44.364 2.500 -94.708 1.00 117.14 237 ASN A O 1
ATOM 1480 N N . SER A 1 212 ? -42.675 1.058 -94.924 1.00 108.90 238 SER A N 1
ATOM 1481 C CA . SER A 1 212 ? -43.426 0.219 -95.835 1.00 107.45 238 SER A CA 1
ATOM 1482 C C . SER A 1 212 ? -43.329 -1.253 -95.501 1.00 103.61 238 SER A C 1
ATOM 1483 O O . SER A 1 212 ? -42.249 -1.789 -95.345 1.00 110.63 238 SER A O 1
ATOM 1486 N N . TYR A 1 213 ? -44.470 -1.911 -95.438 1.00 96.42 239 TYR A N 1
ATOM 1487 C CA . TYR A 1 213 ? -44.527 -3.293 -95.036 1.00 101.24 239 TYR A CA 1
ATOM 1488 C C . TYR A 1 213 ? -44.864 -4.207 -96.191 1.00 101.73 239 TYR A C 1
ATOM 1489 O O . TYR A 1 213 ? -45.987 -4.197 -96.663 1.00 102.68 239 TYR A O 1
ATOM 1498 N N . ASN A 1 214 ? -43.925 -5.025 -96.645 1.00 98.68 240 ASN A N 1
ATOM 1499 C CA . ASN A 1 214 ? -44.262 -5.959 -97.708 1.00 89.86 240 ASN A CA 1
ATOM 1500 C C . ASN A 1 214 ? -44.431 -7.355 -97.177 1.00 89.38 240 ASN A C 1
ATOM 1501 O O . ASN A 1 214 ? -43.681 -7.784 -96.315 1.00 96.63 240 ASN A O 1
ATOM 1506 N N . VAL A 1 215 ? -45.461 -8.039 -97.651 1.00 84.32 241 VAL A N 1
ATOM 1507 C CA . VAL A 1 215 ? -45.630 -9.453 -97.391 1.00 85.47 241 VAL A CA 1
ATOM 1508 C C . VAL A 1 215 ? -45.531 -10.156 -98.709 1.00 89.40 241 VAL A C 1
ATOM 1509 O O . VAL A 1 215 ? -45.920 -9.612 -99.716 1.00 92.41 241 VAL A O 1
ATOM 1513 N N . SER A 1 216 ? -44.990 -11.363 -98.720 1.00 94.06 242 SER A N 1
ATOM 1514 C CA . SER A 1 216 ? -44.892 -12.106 -99.957 1.00 89.03 242 SER A CA 1
ATOM 1515 C C . SER A 1 216 ? -45.276 -13.544 -99.663 1.00 87.21 242 SER A C 1
ATOM 1516 O O . SER A 1 216 ? -44.818 -14.129 -98.683 1.00 89.80 242 SER A O 1
ATOM 1519 N N . VAL A 1 217 ? -46.163 -14.105 -100.466 1.00 79.77 243 VAL A N 1
ATOM 1520 C CA . VAL A 1 217 ? -46.572 -15.458 -100.185 1.00 86.09 243 VAL A CA 1
ATOM 1521 C C . VAL A 1 217 ? -46.613 -16.309 -101.431 1.00 92.61 243 VAL A C 1
ATOM 1522 O O . VAL A 1 217 ? -46.292 -15.840 -102.527 1.00 90.09 243 VAL A O 1
ATOM 1526 N N . ASN A 1 218 ? -46.971 -17.576 -101.231 1.00 93.30 244 ASN A N 1
ATOM 1527 C CA . ASN A 1 218 ? -46.973 -18.571 -102.287 1.00 90.62 244 ASN A CA 1
ATOM 1528 C C . ASN A 1 218 ? -48.223 -19.417 -102.305 1.00 92.63 244 ASN A C 1
ATOM 1529 O O . ASN A 1 218 ? -48.524 -20.130 -101.317 1.00 85.91 244 ASN A O 1
ATOM 1534 N N . VAL A 1 219 ? -48.930 -19.376 -103.430 1.00 87.36 245 VAL A N 1
ATOM 1535 C CA . VAL A 1 219 ? -50.147 -20.150 -103.505 1.00 88.18 245 VAL A CA 1
ATOM 1536 C C . VAL A 1 219 ? -50.163 -21.047 -104.686 1.00 83.40 245 VAL A C 1
ATOM 1537 O O . VAL A 1 219 ? -49.638 -20.750 -105.750 1.00 77.51 245 VAL A O 1
ATOM 1541 N N . VAL A 1 220 ? -50.800 -22.170 -104.461 1.00 87.88 246 VAL A N 1
ATOM 1542 C CA . VAL A 1 220 ? -50.823 -23.225 -105.431 1.00 93.71 246 VAL A CA 1
ATOM 1543 C C . VAL A 1 220 ? -52.252 -23.688 -105.504 1.00 97.95 246 VAL A C 1
ATOM 1544 O O . VAL A 1 220 ? -52.861 -24.064 -104.471 1.00 93.48 246 VAL A O 1
ATOM 1548 N N . PHE A 1 221 ? -52.786 -23.622 -106.726 1.00 92.60 247 PHE A N 1
ATOM 1549 C CA . PHE A 1 221 ? -54.148 -24.044 -106.984 1.00 92.69 247 PHE A CA 1
ATOM 1550 C C . PHE A 1 221 ? -54.115 -25.282 -107.863 1.00 97.05 247 PHE A C 1
ATOM 1551 O O . PHE A 1 221 ? -53.140 -25.523 -108.580 1.00 94.91 247 PHE A O 1
ATOM 1559 N N . GLU A 1 222 ? -55.167 -26.089 -107.753 1.00 100.73 248 GLU A N 1
ATOM 1560 C CA . GLU A 1 222 ? -55.359 -27.219 -108.623 1.00 98.14 248 GLU A CA 1
ATOM 1561 C C . GLU A 1 222 ? -55.777 -26.689 -109.950 1.00 105.45 248 GLU A C 1
ATOM 1562 O O . GLU A 1 222 ? -56.686 -25.855 -110.059 1.00 100.34 248 GLU A O 1
ATOM 1568 N N . ILE A 1 223 ? -55.101 -27.169 -110.977 1.00 111.80 249 ILE A N 1
ATOM 1569 C CA . ILE A 1 223 ? -55.585 -26.945 -112.321 1.00 115.13 249 ILE A CA 1
ATOM 1570 C C . ILE A 1 223 ? -56.751 -27.882 -112.463 1.00 120.73 249 ILE A C 1
ATOM 1571 O O . ILE A 1 223 ? -56.635 -29.078 -112.144 1.00 125.71 249 ILE A O 1
ATOM 1576 N N . LYS A 1 224 ? -57.879 -27.332 -112.898 1.00 118.24 250 LYS A N 1
ATOM 1577 C CA . LYS A 1 224 ? -59.057 -28.135 -113.264 1.00 136.74 250 LYS A CA 1
ATOM 1578 C C . LYS A 1 224 ? -60.186 -27.157 -113.621 1.00 138.97 250 LYS A C 1
ATOM 1579 O O . LYS A 1 224 ? -60.099 -26.558 -114.722 1.00 133.81 250 LYS A O 1
ATOM 1586 N N . PRO B 1 11 ? -52.067 -33.063 -100.860 1.00 132.62 37 PRO B N 1
ATOM 1587 C CA . PRO B 1 11 ? -52.473 -32.925 -99.445 1.00 128.98 37 PRO B CA 1
ATOM 1588 C C . PRO B 1 11 ? -52.349 -31.461 -98.971 1.00 122.35 37 PRO B C 1
ATOM 1589 O O . PRO B 1 11 ? -51.216 -31.019 -98.745 1.00 118.99 37 PRO B O 1
ATOM 1593 N N . ALA B 1 12 ? -53.471 -30.740 -98.814 1.00 115.26 38 ALA B N 1
ATOM 1594 C CA . ALA B 1 12 ? -53.447 -29.261 -98.747 1.00 104.43 38 ALA B CA 1
ATOM 1595 C C . ALA B 1 12 ? -53.155 -28.675 -97.380 1.00 107.39 38 ALA B C 1
ATOM 1596 O O . ALA B 1 12 ? -53.902 -28.905 -96.428 1.00 106.48 38 ALA B O 1
ATOM 1598 N N . ARG B 1 13 ? -52.075 -27.892 -97.313 1.00 107.39 39 ARG B N 1
ATOM 1599 C CA . ARG B 1 13 ? -51.607 -27.290 -96.076 1.00 96.17 39 ARG B CA 1
ATOM 1600 C C . ARG B 1 13 ? -51.359 -25.790 -96.259 1.00 96.08 39 ARG B C 1
ATOM 1601 O O . ARG B 1 13 ? -51.191 -25.292 -97.385 1.00 94.89 39 ARG B O 1
ATOM 1609 N N . ILE B 1 14 ? -51.354 -25.073 -95.137 1.00 95.04 40 ILE B N 1
ATOM 1610 C CA . ILE B 1 14 ? -50.840 -23.708 -95.085 1.00 89.80 40 ILE B CA 1
ATOM 1611 C C . ILE B 1 14 ? -49.650 -23.696 -94.126 1.00 87.50 40 ILE B C 1
ATOM 1612 O O . ILE B 1 14 ? -49.677 -24.342 -93.070 1.00 81.84 40 ILE B O 1
ATOM 1617 N N . ALA B 1 15 ? -48.603 -22.977 -94.524 1.00 84.90 41 ALA B N 1
ATOM 1618 C CA . ALA B 1 15 ? -47.295 -23.063 -93.893 1.00 78.20 41 ALA B CA 1
ATOM 1619 C C . ALA B 1 15 ? -46.719 -21.697 -93.637 1.00 83.17 41 ALA B C 1
ATOM 1620 O O . ALA B 1 15 ? -46.523 -20.910 -94.571 1.00 80.26 41 ALA B O 1
ATOM 1622 N N . VAL B 1 16 ? -46.394 -21.439 -92.377 1.00 81.73 42 VAL B N 1
ATOM 1623 C CA . VAL B 1 16 ? -45.963 -20.120 -91.973 1.00 79.79 42 VAL B CA 1
ATOM 1624 C C . VAL B 1 16 ? -44.812 -20.161 -91.007 1.00 81.27 42 VAL B C 1
ATOM 1625 O O . VAL B 1 16 ? -44.674 -21.106 -90.240 1.00 80.81 42 VAL B O 1
ATOM 1629 N N . THR B 1 17 ? -43.999 -19.116 -91.039 1.00 79.73 43 THR B N 1
ATOM 1630 C CA . THR B 1 17 ? -43.042 -18.865 -89.979 1.00 81.98 43 THR B CA 1
ATOM 1631 C C . THR B 1 17 ? -43.599 -17.885 -88.928 1.00 88.16 43 THR B C 1
ATOM 1632 O O . THR B 1 17 ? -44.131 -16.828 -89.257 1.00 88.40 43 THR B O 1
ATOM 1636 N N . GLY B 1 18 ? -43.539 -18.275 -87.660 1.00 90.43 44 GLY B N 1
ATOM 1637 C CA . GLY B 1 18 ? -43.798 -17.362 -86.555 1.00 92.52 44 GLY B CA 1
ATOM 1638 C C . GLY B 1 18 ? -42.502 -16.874 -85.911 1.00 97.18 44 GLY B C 1
ATOM 1639 O O . GLY B 1 18 ? -41.456 -17.511 -86.088 1.00 97.45 44 GLY B O 1
ATOM 1640 N N . GLU B 1 19 ? -42.550 -15.739 -85.205 1.00 95.31 45 GLU B N 1
ATOM 1641 C CA . GLU B 1 19 ? -41.366 -15.189 -84.543 1.00 93.78 45 GLU B CA 1
ATOM 1642 C C . GLU B 1 19 ? -41.753 -14.531 -83.256 1.00 92.90 45 GLU B C 1
ATOM 1643 O O . GLU B 1 19 ? -42.586 -13.644 -83.252 1.00 97.74 45 GLU B O 1
ATOM 1649 N N . GLY B 1 20 ? -41.107 -14.919 -82.169 1.00 96.51 46 GLY B N 1
ATOM 1650 C CA . GLY B 1 20 ? -41.400 -14.345 -80.870 1.00 102.46 46 GLY B CA 1
ATOM 1651 C C . GLY B 1 20 ? -40.503 -13.171 -80.537 1.00 106.73 46 GLY B C 1
ATOM 1652 O O . GLY B 1 20 ? -39.553 -12.887 -81.251 1.00 110.27 46 GLY B O 1
ATOM 1653 N N . MET B 1 21 ? -40.807 -12.474 -79.456 1.00 107.36 47 MET B N 1
ATOM 1654 C CA . MET B 1 21 ? -39.998 -11.348 -79.065 1.00 105.37 47 MET B CA 1
ATOM 1655 C C . MET B 1 21 ? -39.958 -11.318 -77.572 1.00 112.46 47 MET B C 1
ATOM 1656 O O . MET B 1 21 ? -41.007 -11.445 -76.964 1.00 124.14 47 MET B O 1
ATOM 1661 N N . MET B 1 22 ? -38.779 -11.144 -76.972 1.00 112.00 48 MET B N 1
ATOM 1662 C CA . MET B 1 22 ? -38.685 -10.805 -75.537 1.00 110.33 48 MET B CA 1
ATOM 1663 C C . MET B 1 22 ? -37.468 -9.976 -75.120 1.00 113.03 48 MET B C 1
ATOM 1664 O O . MET B 1 22 ? -36.357 -10.248 -75.553 1.00 120.20 48 MET B O 1
ATOM 1669 N N . THR B 1 23 ? -37.654 -9.007 -74.232 1.00 112.34 49 THR B N 1
ATOM 1670 C CA . THR B 1 23 ? -36.537 -8.150 -73.850 1.00 110.53 49 THR B CA 1
ATOM 1671 C C . THR B 1 23 ? -36.383 -8.206 -72.365 1.00 112.63 49 THR B C 1
ATOM 1672 O O . THR B 1 23 ? -37.261 -8.709 -71.670 1.00 115.27 49 THR B O 1
ATOM 1676 N N . ALA B 1 24 ? -35.262 -7.707 -71.868 1.00 114.17 50 ALA B N 1
ATOM 1677 C CA . ALA B 1 24 ? -35.046 -7.741 -70.431 1.00 123.13 50 ALA B CA 1
ATOM 1678 C C . ALA B 1 24 ? -33.807 -7.038 -69.917 1.00 122.28 50 ALA B C 1
ATOM 1679 O O . ALA B 1 24 ? -32.850 -6.751 -70.641 1.00 117.12 50 ALA B O 1
ATOM 1681 N N . SER B 1 25 ? -33.884 -6.770 -68.623 1.00 127.43 51 SER B N 1
ATOM 1682 C CA . SER B 1 25 ? -32.956 -5.922 -67.926 1.00 132.02 51 SER B CA 1
ATOM 1683 C C . SER B 1 25 ? -31.995 -6.826 -67.185 1.00 131.22 51 SER B C 1
ATOM 1684 O O . SER B 1 25 ? -32.410 -7.755 -66.476 1.00 123.45 51 SER B O 1
ATOM 1687 N N . PRO B 1 26 ? -30.700 -6.581 -67.378 1.00 133.95 52 PRO B N 1
ATOM 1688 C CA . PRO B 1 26 ? -29.761 -7.451 -66.693 1.00 126.32 52 PRO B CA 1
ATOM 1689 C C . PRO B 1 26 ? -30.007 -7.276 -65.211 1.00 123.19 52 PRO B C 1
ATOM 1690 O O . PRO B 1 26 ? -30.088 -6.147 -64.742 1.00 124.34 52 PRO B O 1
ATOM 1694 N N . ASP B 1 27 ? -30.195 -8.367 -64.490 1.00 125.64 53 ASP B N 1
ATOM 1695 C CA . ASP B 1 27 ? -30.235 -8.269 -63.041 1.00 131.76 53 ASP B CA 1
ATOM 1696 C C . ASP B 1 27 ? -28.907 -8.653 -62.395 1.00 127.81 53 ASP B C 1
ATOM 1697 O O . ASP B 1 27 ? -28.776 -8.628 -61.177 1.00 131.38 53 ASP B O 1
ATOM 1702 N N . MET B 1 28 ? -27.917 -8.971 -63.223 1.00 126.75 54 MET B N 1
ATOM 1703 C CA . MET B 1 28 ? -26.636 -9.482 -62.737 1.00 123.92 54 MET B CA 1
ATOM 1704 C C . MET B 1 28 ? -25.410 -8.722 -63.183 1.00 129.77 54 MET B C 1
ATOM 1705 O O . MET B 1 28 ? -25.496 -7.704 -63.862 1.00 136.19 54 MET B O 1
ATOM 1710 N N . ALA B 1 29 ? -24.256 -9.245 -62.793 1.00 120.52 55 ALA B N 1
ATOM 1711 C CA . ALA B 1 29 ? -22.988 -8.831 -63.353 1.00 117.95 55 ALA B CA 1
ATOM 1712 C C . ALA B 1 29 ? -22.196 -10.068 -63.182 1.00 119.56 55 ALA B C 1
ATOM 1713 O O . ALA B 1 29 ? -22.492 -10.851 -62.301 1.00 120.75 55 ALA B O 1
ATOM 1715 N N . ILE B 1 30 ? -21.218 -10.285 -64.039 1.00 122.28 56 ILE B N 1
ATOM 1716 C CA . ILE B 1 30 ? -20.321 -11.406 -63.848 1.00 118.24 56 ILE B CA 1
ATOM 1717 C C . ILE B 1 30 ? -18.910 -10.928 -64.117 1.00 120.62 56 ILE B C 1
ATOM 1718 O O . ILE B 1 30 ? -18.609 -10.520 -65.219 1.00 128.07 56 ILE B O 1
ATOM 1723 N N . LEU B 1 31 ? -18.039 -10.965 -63.118 1.00 117.84 57 LEU B N 1
ATOM 1724 C CA . LEU B 1 31 ? -16.701 -10.414 -63.294 1.00 121.47 57 LEU B CA 1
ATOM 1725 C C . LEU B 1 31 ? -15.702 -11.486 -63.708 1.00 123.52 57 LEU B C 1
ATOM 1726 O O . LEU B 1 31 ? -15.582 -12.512 -63.024 1.00 118.40 57 LEU B O 1
ATOM 1731 N N . ASN B 1 32 ? -14.985 -11.268 -64.811 1.00 115.39 58 ASN B N 1
ATOM 1732 C CA . ASN B 1 32 ? -13.948 -12.217 -65.177 1.00 114.51 58 ASN B CA 1
ATOM 1733 C C . ASN B 1 32 ? -12.611 -11.660 -64.808 1.00 124.19 58 ASN B C 1
ATOM 1734 O O . ASN B 1 32 ? -12.225 -10.632 -65.339 1.00 132.24 58 ASN B O 1
ATOM 1739 N N . LEU B 1 33 ? -11.893 -12.336 -63.916 1.00 125.77 59 LEU B N 1
ATOM 1740 C CA . LEU B 1 33 ? -10.663 -11.773 -63.372 1.00 123.21 59 LEU B CA 1
ATOM 1741 C C . LEU B 1 33 ? -9.474 -12.704 -63.509 1.00 125.75 59 LEU B C 1
ATOM 1742 O O . LEU B 1 33 ? -9.625 -13.918 -63.594 1.00 122.81 59 LEU B O 1
ATOM 1747 N N . SER B 1 34 ? -8.284 -12.122 -63.497 1.00 129.56 60 SER B N 1
ATOM 1748 C CA . SER B 1 34 ? -7.053 -12.888 -63.603 1.00 129.80 60 SER B CA 1
ATOM 1749 C C . SER B 1 34 ? -5.997 -12.471 -62.575 1.00 131.97 60 SER B C 1
ATOM 1750 O O . SER B 1 34 ? -5.515 -11.326 -62.573 1.00 133.32 60 SER B O 1
ATOM 1753 N N . VAL B 1 35 ? -5.638 -13.420 -61.708 1.00 131.55 61 VAL B N 1
ATOM 1754 C CA . VAL B 1 35 ? -4.510 -13.263 -60.796 1.00 122.88 61 VAL B CA 1
ATOM 1755 C C . VAL B 1 35 ? -3.267 -13.831 -61.441 1.00 116.89 61 VAL B C 1
ATOM 1756 O O . VAL B 1 35 ? -3.153 -15.041 -61.648 1.00 116.42 61 VAL B O 1
ATOM 1760 N N . LEU B 1 36 ? -2.333 -12.963 -61.773 1.00 110.89 62 LEU B N 1
ATOM 1761 C CA . LEU B 1 36 ? -1.051 -13.464 -62.209 1.00 116.29 62 LEU B CA 1
ATOM 1762 C C . LEU B 1 36 ? 0.054 -12.838 -61.390 1.00 119.39 62 LEU B C 1
ATOM 1763 O O . LEU B 1 36 ? 0.118 -11.620 -61.244 1.00 121.18 62 LEU B O 1
ATOM 1768 N N . ARG B 1 37 ? 0.901 -13.684 -60.819 1.00 118.72 63 ARG B N 1
ATOM 1769 C CA . ARG B 1 37 ? 2.093 -13.225 -60.114 1.00 123.77 63 ARG B CA 1
ATOM 1770 C C . ARG B 1 37 ? 3.259 -14.050 -60.777 1.00 118.01 63 ARG B C 1
ATOM 1771 O O . ARG B 1 37 ? 2.980 -15.025 -61.496 1.00 107.55 63 ARG B O 1
ATOM 1779 N N . GLN B 1 38 ? 4.523 -13.613 -60.649 1.00 118.33 64 GLN B N 1
ATOM 1780 C CA . GLN B 1 38 ? 5.645 -14.241 -61.394 1.00 110.97 64 GLN B CA 1
ATOM 1781 C C . GLN B 1 38 ? 6.907 -14.635 -60.585 1.00 114.01 64 GLN B C 1
ATOM 1782 O O . GLN B 1 38 ? 7.267 -14.007 -59.586 1.00 115.32 64 GLN B O 1
ATOM 1788 N N . ALA B 1 39 ? 7.584 -15.678 -61.051 1.00 117.69 65 ALA B N 1
ATOM 1789 C CA . ALA B 1 39 ? 8.740 -16.228 -60.354 1.00 120.31 65 ALA B CA 1
ATOM 1790 C C . ALA B 1 39 ? 9.925 -16.336 -61.304 1.00 121.38 65 ALA B C 1
ATOM 1791 O O . ALA B 1 39 ? 9.776 -16.058 -62.489 1.00 122.19 65 ALA B O 1
ATOM 1793 N N . LYS B 1 40 ? 11.094 -16.740 -60.804 1.00 121.05 66 LYS B N 1
ATOM 1794 C CA . LYS B 1 40 ? 12.274 -16.908 -61.663 1.00 120.57 66 LYS B CA 1
ATOM 1795 C C . LYS B 1 40 ? 12.320 -18.327 -62.213 1.00 118.72 66 LYS B C 1
ATOM 1796 O O . LYS B 1 40 ? 13.131 -18.642 -63.074 1.00 107.69 66 LYS B O 1
ATOM 1802 N N . THR B 1 41 ? 11.461 -19.178 -61.654 1.00 122.63 67 THR B N 1
ATOM 1803 C CA . THR B 1 41 ? 11.265 -20.560 -62.081 1.00 118.34 67 THR B CA 1
ATOM 1804 C C . THR B 1 41 ? 9.770 -20.779 -62.123 1.00 120.50 67 THR B C 1
ATOM 1805 O O . THR B 1 41 ? 8.998 -19.947 -61.635 1.00 118.60 67 THR B O 1
ATOM 1809 N N . ALA B 1 42 ? 9.359 -21.895 -62.709 1.00 118.86 68 ALA B N 1
ATOM 1810 C CA . ALA B 1 42 ? 7.953 -22.230 -62.789 1.00 113.26 68 ALA B CA 1
ATOM 1811 C C . ALA B 1 42 ? 7.439 -22.850 -61.495 1.00 119.17 68 ALA B C 1
ATOM 1812 O O . ALA B 1 42 ? 6.354 -22.497 -61.038 1.00 116.19 68 ALA B O 1
ATOM 1814 N N . ARG B 1 43 ? 8.208 -23.764 -60.897 1.00 121.07 69 ARG B N 1
ATOM 1815 C CA . ARG B 1 43 ? 7.719 -24.473 -59.706 1.00 126.47 69 ARG B CA 1
ATOM 1816 C C . ARG B 1 43 ? 7.171 -23.451 -58.720 1.00 126.62 69 ARG B C 1
ATOM 1817 O O . ARG B 1 43 ? 6.060 -23.600 -58.187 1.00 124.60 69 ARG B O 1
ATOM 1825 N N . GLU B 1 44 ? 7.953 -22.404 -58.488 1.00 120.19 70 GLU B N 1
ATOM 1826 C CA . GLU B 1 44 ? 7.554 -21.392 -57.537 1.00 120.23 70 GLU B CA 1
ATOM 1827 C C . GLU B 1 44 ? 6.647 -20.393 -58.204 1.00 123.40 70 GLU B C 1
ATOM 1828 O O . GLU B 1 44 ? 6.117 -19.492 -57.560 1.00 123.45 70 GLU B O 1
ATOM 1834 N N . ALA B 1 45 ? 6.475 -20.552 -59.508 1.00 124.26 71 ALA B N 1
ATOM 1835 C CA . ALA B 1 45 ? 5.579 -19.685 -60.244 1.00 120.24 71 ALA B CA 1
ATOM 1836 C C . ALA B 1 45 ? 4.227 -19.767 -59.594 1.00 119.69 71 ALA B C 1
ATOM 1837 O O . ALA B 1 45 ? 3.713 -18.785 -59.076 1.00 113.45 71 ALA B O 1
ATOM 1839 N N . MET B 1 46 ? 3.662 -20.968 -59.625 1.00 121.46 72 MET B N 1
ATOM 1840 C CA . MET B 1 46 ? 2.315 -21.201 -59.125 1.00 123.86 72 MET B CA 1
ATOM 1841 C C . MET B 1 46 ? 2.210 -21.111 -57.616 1.00 126.48 72 MET B C 1
ATOM 1842 O O . MET B 1 46 ? 1.305 -20.460 -57.080 1.00 123.12 72 MET B O 1
ATOM 1847 N N . THR B 1 47 ? 3.126 -21.784 -56.926 1.00 131.34 73 THR B N 1
ATOM 1848 C CA . THR B 1 47 ? 3.075 -21.778 -55.473 1.00 134.15 73 THR B CA 1
ATOM 1849 C C . THR B 1 47 ? 2.925 -20.302 -55.032 1.00 133.53 73 THR B C 1
ATOM 1850 O O . THR B 1 47 ? 2.264 -20.008 -54.038 1.00 138.10 73 THR B O 1
ATOM 1854 N N . ALA B 1 48 ? 3.479 -19.378 -55.815 1.00 126.36 74 ALA B N 1
ATOM 1855 C CA . ALA B 1 48 ? 3.284 -17.949 -55.567 1.00 128.06 74 ALA B CA 1
ATOM 1856 C C . ALA B 1 48 ? 1.929 -17.412 -56.063 1.00 133.84 74 ALA B C 1
ATOM 1857 O O . ALA B 1 48 ? 1.351 -16.496 -55.468 1.00 134.25 74 ALA B O 1
ATOM 1859 N N . ASN B 1 49 ? 1.445 -17.962 -57.172 1.00 134.12 75 ASN B N 1
ATOM 1860 C CA . ASN B 1 49 ? 0.105 -17.655 -57.669 1.00 131.01 75 ASN B CA 1
ATOM 1861 C C . ASN B 1 49 ? -0.906 -18.349 -56.771 1.00 132.82 75 ASN B C 1
ATOM 1862 O O . ASN B 1 49 ? -1.832 -17.725 -56.250 1.00 131.26 75 ASN B O 1
ATOM 1867 N N . ASN B 1 50 ? -0.693 -19.646 -56.574 1.00 131.63 76 ASN B N 1
ATOM 1868 C CA . ASN B 1 50 ? -1.584 -20.453 -55.761 1.00 134.61 76 ASN B CA 1
ATOM 1869 C C . ASN B 1 50 ? -1.793 -19.792 -54.403 1.00 136.02 76 ASN B C 1
ATOM 1870 O O . ASN B 1 50 ? -2.879 -19.850 -53.823 1.00 133.37 76 ASN B O 1
ATOM 1875 N N . GLU B 1 51 ? -0.740 -19.160 -53.901 1.00 135.64 77 GLU B N 1
ATOM 1876 C CA . GLU B 1 51 ? -0.829 -18.439 -52.640 1.00 140.59 77 GLU B CA 1
ATOM 1877 C C . GLU B 1 51 ? -1.607 -17.146 -52.791 1.00 139.11 77 GLU B C 1
ATOM 1878 O O . GLU B 1 51 ? -2.601 -16.927 -52.096 1.00 136.12 77 GLU B O 1
ATOM 1884 N N . ALA B 1 52 ? -1.153 -16.310 -53.725 1.00 139.62 78 ALA B N 1
ATOM 1885 C CA . ALA B 1 52 ? -1.775 -15.020 -54.017 1.00 137.63 78 ALA B CA 1
ATOM 1886 C C . ALA B 1 52 ? -3.242 -15.238 -54.297 1.00 132.75 78 ALA B C 1
ATOM 1887 O O . ALA B 1 52 ? -4.063 -14.333 -54.173 1.00 123.23 78 ALA B O 1
ATOM 1889 N N . MET B 1 53 ? -3.548 -16.467 -54.683 1.00 131.61 79 MET B N 1
ATOM 1890 C CA . MET B 1 53 ? -4.893 -16.851 -55.018 1.00 129.23 79 MET B CA 1
ATOM 1891 C C . MET B 1 53 ? -5.757 -17.005 -53.775 1.00 136.73 79 MET B C 1
ATOM 1892 O O . MET B 1 53 ? -6.640 -16.182 -53.538 1.00 137.65 79 MET B O 1
ATOM 1897 N N . THR B 1 54 ? -5.506 -18.041 -52.972 1.00 140.59 80 THR B N 1
ATOM 1898 C CA . THR B 1 54 ? -6.399 -18.326 -51.852 1.00 133.53 80 THR B CA 1
ATOM 1899 C C . THR B 1 54 ? -6.568 -17.049 -51.036 1.00 134.61 80 THR B C 1
ATOM 1900 O O . THR B 1 54 ? -7.600 -16.858 -50.403 1.00 133.49 80 THR B O 1
ATOM 1904 N N . LYS B 1 55 ? -5.551 -16.180 -51.069 1.00 135.33 81 LYS B N 1
ATOM 1905 C CA . LYS B 1 55 ? -5.643 -14.832 -50.498 1.00 133.22 81 LYS B CA 1
ATOM 1906 C C . LYS B 1 55 ? -6.785 -14.059 -51.156 1.00 136.38 81 LYS B C 1
ATOM 1907 O O . LYS B 1 55 ? -7.811 -13.827 -50.524 1.00 136.79 81 LYS B O 1
ATOM 1913 N N . VAL B 1 56 ? -6.621 -13.691 -52.429 1.00 142.35 82 VAL B N 1
ATOM 1914 C CA . VAL B 1 56 ? -7.650 -12.922 -53.161 1.00 142.79 82 VAL B CA 1
ATOM 1915 C C . VAL B 1 56 ? -9.023 -13.583 -53.109 1.00 135.81 82 VAL B C 1
ATOM 1916 O O . VAL B 1 56 ? -10.036 -12.901 -52.965 1.00 136.68 82 VAL B O 1
ATOM 1920 N N . LEU B 1 57 ? -9.056 -14.903 -53.235 1.00 127.03 83 LEU B N 1
ATOM 1921 C CA . LEU B 1 57 ? -10.297 -15.629 -53.064 1.00 126.73 83 LEU B CA 1
ATOM 1922 C C . LEU B 1 57 ? -10.973 -15.239 -51.744 1.00 136.74 83 LEU B C 1
ATOM 1923 O O . LEU B 1 57 ? -12.160 -14.910 -51.715 1.00 133.67 83 LEU B O 1
ATOM 1928 N N . ASP B 1 58 ? -10.206 -15.266 -50.655 1.00 143.83 84 ASP B N 1
ATOM 1929 C CA . ASP B 1 58 ? -10.723 -14.967 -49.314 1.00 141.63 84 ASP B CA 1
ATOM 1930 C C . ASP B 1 58 ? -11.265 -13.553 -49.203 1.00 139.35 84 ASP B C 1
ATOM 1931 O O . ASP B 1 58 ? -12.378 -13.340 -48.728 1.00 138.95 84 ASP B O 1
ATOM 1936 N N . ALA B 1 59 ? -10.479 -12.593 -49.676 1.00 142.34 85 ALA B N 1
ATOM 1937 C CA . ALA B 1 59 ? -10.847 -11.185 -49.599 1.00 147.52 85 ALA B CA 1
ATOM 1938 C C . ALA B 1 59 ? -12.284 -11.031 -50.070 1.00 147.12 85 ALA B C 1
ATOM 1939 O O . ALA B 1 59 ? -13.034 -10.167 -49.589 1.00 143.47 85 ALA B O 1
ATOM 1941 N N . MET B 1 60 ? -12.644 -11.896 -51.016 1.00 145.75 86 MET B N 1
ATOM 1942 C CA . MET B 1 60 ? -13.931 -11.852 -51.705 1.00 141.79 86 MET B CA 1
ATOM 1943 C C . MET B 1 60 ? -15.089 -12.430 -50.900 1.00 143.84 86 MET B C 1
ATOM 1944 O O . MET B 1 60 ? -16.161 -11.823 -50.818 1.00 143.85 86 MET B O 1
ATOM 1949 N N . LYS B 1 61 ? -14.875 -13.603 -50.314 1.00 142.30 87 LYS B N 1
ATOM 1950 C CA . LYS B 1 61 ? -15.893 -14.226 -49.477 1.00 142.70 87 LYS B CA 1
ATOM 1951 C C . LYS B 1 61 ? -16.248 -13.259 -48.330 1.00 149.74 87 LYS B C 1
ATOM 1952 O O . LYS B 1 61 ? -17.430 -13.087 -47.988 1.00 144.86 87 LYS B O 1
ATOM 1958 N N . LYS B 1 62 ? -15.221 -12.602 -47.774 1.00 150.42 88 LYS B N 1
ATOM 1959 C CA . LYS B 1 62 ? -15.405 -11.644 -46.679 1.00 148.62 88 LYS B CA 1
ATOM 1960 C C . LYS B 1 62 ? -15.919 -10.292 -47.178 1.00 152.37 88 LYS B C 1
ATOM 1961 O O . LYS B 1 62 ? -16.685 -9.622 -46.485 1.00 156.61 88 LYS B O 1
ATOM 1967 N N . ALA B 1 63 ? -15.532 -9.908 -48.391 1.00 151.55 89 ALA B N 1
ATOM 1968 C CA . ALA B 1 63 ? -16.111 -8.725 -49.024 1.00 147.40 89 ALA B CA 1
ATOM 1969 C C . ALA B 1 63 ? -17.614 -8.957 -49.234 1.00 145.59 89 ALA B C 1
ATOM 1970 O O . ALA B 1 63 ? -18.345 -8.064 -49.670 1.00 138.01 89 ALA B O 1
ATOM 1972 N N . GLY B 1 64 ? -18.060 -10.166 -48.895 1.00 143.04 90 GLY B N 1
ATOM 1973 C CA . GLY B 1 64 ? -19.470 -10.503 -48.901 1.00 142.83 90 GLY B CA 1
ATOM 1974 C C . GLY B 1 64 ? -19.992 -11.409 -50.000 1.00 136.52 90 GLY B C 1
ATOM 1975 O O . GLY B 1 64 ? -21.200 -11.496 -50.217 1.00 130.58 90 GLY B O 1
ATOM 1976 N N . ILE B 1 65 ? -19.097 -12.089 -50.699 1.00 137.08 91 ILE B N 1
ATOM 1977 C CA . ILE B 1 65 ? -19.536 -12.989 -51.758 1.00 135.09 91 ILE B CA 1
ATOM 1978 C C . ILE B 1 65 ? -19.824 -14.415 -51.284 1.00 140.14 91 ILE B C 1
ATOM 1979 O O . ILE B 1 65 ? -19.030 -15.016 -50.555 1.00 141.67 91 ILE B O 1
ATOM 1984 N N . GLU B 1 66 ? -20.969 -14.944 -51.711 1.00 137.03 92 GLU B N 1
ATOM 1985 C CA . GLU B 1 66 ? -21.354 -16.320 -51.421 1.00 138.24 92 GLU B CA 1
ATOM 1986 C C . GLU B 1 66 ? -20.420 -17.265 -52.173 1.00 134.01 92 GLU B C 1
ATOM 1987 O O . GLU B 1 66 ? -19.709 -16.838 -53.067 1.00 127.92 92 GLU B O 1
ATOM 1993 N N . ASP B 1 67 ? -20.378 -18.530 -51.771 1.00 141.32 93 ASP B N 1
ATOM 1994 C CA . ASP B 1 67 ? -19.578 -19.549 -52.468 1.00 143.93 93 ASP B CA 1
ATOM 1995 C C . ASP B 1 67 ? -20.190 -20.020 -53.814 1.00 137.31 93 ASP B C 1
ATOM 1996 O O . ASP B 1 67 ? -19.471 -20.349 -54.759 1.00 130.10 93 ASP B O 1
ATOM 2001 N N . ARG B 1 68 ? -21.517 -20.050 -53.896 1.00 143.38 94 ARG B N 1
ATOM 2002 C CA . ARG B 1 68 ? -22.206 -20.439 -55.131 1.00 144.91 94 ARG B CA 1
ATOM 2003 C C . ARG B 1 68 ? -21.849 -19.485 -56.272 1.00 134.30 94 ARG B C 1
ATOM 2004 O O . ARG B 1 68 ? -22.007 -19.814 -57.446 1.00 135.32 94 ARG B O 1
ATOM 2012 N N . ASP B 1 69 ? -21.365 -18.307 -55.894 1.00 130.82 95 ASP B N 1
ATOM 2013 C CA . ASP B 1 69 ? -21.044 -17.218 -56.811 1.00 125.20 95 ASP B CA 1
ATOM 2014 C C . ASP B 1 69 ? -19.570 -17.150 -57.228 1.00 119.74 95 ASP B C 1
ATOM 2015 O O . ASP B 1 69 ? -19.158 -16.137 -57.784 1.00 114.27 95 ASP B O 1
ATOM 2020 N N . LEU B 1 70 ? -18.760 -18.158 -56.885 1.00 123.89 96 LEU B N 1
ATOM 2021 C CA . LEU B 1 70 ? -17.326 -18.172 -57.271 1.00 119.82 96 LEU B CA 1
ATOM 2022 C C . LEU B 1 70 ? -16.813 -19.424 -57.975 1.00 116.76 96 LEU B C 1
ATOM 2023 O O . LEU B 1 70 ? -17.267 -20.533 -57.708 1.00 121.92 96 LEU B O 1
ATOM 2028 N N . GLN B 1 71 ? -15.855 -19.228 -58.878 1.00 116.08 97 GLN B N 1
ATOM 2029 C CA . GLN B 1 71 ? -15.320 -20.328 -59.667 1.00 114.07 97 GLN B CA 1
ATOM 2030 C C . GLN B 1 71 ? -13.972 -20.004 -60.272 1.00 109.23 97 GLN B C 1
ATOM 2031 O O . GLN B 1 71 ? -13.629 -18.844 -60.456 1.00 105.07 97 GLN B O 1
ATOM 2037 N N . THR B 1 72 ? -13.234 -21.053 -60.611 1.00 113.64 98 THR B N 1
ATOM 2038 C CA . THR B 1 72 ? -11.828 -20.943 -61.007 1.00 119.40 98 THR B CA 1
ATOM 2039 C C . THR B 1 72 ? -11.382 -22.049 -61.971 1.00 122.66 98 THR B C 1
ATOM 2040 O O . THR B 1 72 ? -12.210 -22.753 -62.549 1.00 120.51 98 THR B O 1
ATOM 2044 N N . GLY B 1 73 ? -10.065 -22.199 -62.127 1.00 126.98 99 GLY B N 1
ATOM 2045 C CA . GLY B 1 73 ? -9.485 -23.007 -63.189 1.00 124.95 99 GLY B CA 1
ATOM 2046 C C . GLY B 1 73 ? -8.817 -22.091 -64.201 1.00 129.18 99 GLY B C 1
ATOM 2047 O O . GLY B 1 73 ? -8.723 -20.869 -63.990 1.00 130.71 99 GLY B O 1
ATOM 2048 N N . GLY B 1 74 ? -8.344 -22.653 -65.307 1.00 124.80 100 GLY B N 1
ATOM 2049 C CA . GLY B 1 74 ? -7.603 -21.831 -66.244 1.00 128.47 100 GLY B CA 1
ATOM 2050 C C . GLY B 1 74 ? -6.216 -21.384 -65.800 1.00 126.98 100 GLY B C 1
ATOM 2051 O O . GLY B 1 74 ? -6.011 -20.203 -65.503 1.00 128.71 100 GLY B O 1
ATOM 2052 N N . ILE B 1 75 ? -5.294 -22.329 -65.638 1.00 121.28 101 ILE B N 1
ATOM 2053 C CA . ILE B 1 75 ? -3.896 -21.973 -65.402 1.00 122.46 101 ILE B CA 1
ATOM 2054 C C . ILE B 1 75 ? -3.225 -21.646 -66.734 1.00 123.13 101 ILE B C 1
ATOM 2055 O O . ILE B 1 75 ? -3.571 -22.242 -67.752 1.00 124.24 101 ILE B O 1
ATOM 2060 N N . ASP B 1 76 ? -2.310 -20.676 -66.736 1.00 116.52 102 ASP B N 1
ATOM 2061 C CA . ASP B 1 76 ? -1.553 -20.337 -67.936 1.00 118.99 102 ASP B CA 1
ATOM 2062 C C . ASP B 1 76 ? -0.097 -20.024 -67.617 1.00 116.33 102 ASP B C 1
ATOM 2063 O O . ASP B 1 76 ? 0.177 -19.087 -66.876 1.00 117.43 102 ASP B O 1
ATOM 2068 N N . ILE B 1 77 ? 0.836 -20.766 -68.207 1.00 109.68 103 ILE B N 1
ATOM 2069 C CA . ILE B 1 77 ? 2.256 -20.545 -67.941 1.00 110.54 103 ILE B CA 1
ATOM 2070 C C . ILE B 1 77 ? 3.068 -20.029 -69.134 1.00 112.94 103 ILE B C 1
ATOM 2071 O O . ILE B 1 77 ? 3.333 -20.751 -70.101 1.00 111.46 103 ILE B O 1
ATOM 2076 N N . GLN B 1 78 ? 3.491 -18.777 -69.032 1.00 109.86 104 GLN B N 1
ATOM 2077 C CA . GLN B 1 78 ? 4.242 -18.116 -70.091 1.00 113.93 104 GLN B CA 1
ATOM 2078 C C . GLN B 1 78 ? 5.662 -17.706 -69.662 1.00 109.62 104 GLN B C 1
ATOM 2079 O O . GLN B 1 78 ? 5.823 -16.886 -68.766 1.00 108.06 104 GLN B O 1
ATOM 2085 N N . PRO B 1 79 ? 6.692 -18.236 -70.336 1.00 105.40 105 PRO B N 1
ATOM 2086 C CA . PRO B 1 79 ? 8.061 -17.788 -70.109 1.00 100.85 105 PRO B CA 1
ATOM 2087 C C . PRO B 1 79 ? 8.150 -16.289 -70.234 1.00 99.02 105 PRO B C 1
ATOM 2088 O O . PRO B 1 79 ? 7.365 -15.722 -70.950 1.00 104.68 105 PRO B O 1
ATOM 2092 N N . ILE B 1 80 ? 9.094 -15.664 -69.546 1.00 99.92 106 ILE B N 1
ATOM 2093 C CA . ILE B 1 80 ? 9.309 -14.223 -69.630 1.00 104.65 106 ILE B CA 1
ATOM 2094 C C . ILE B 1 80 ? 10.721 -13.874 -70.113 1.00 110.30 106 ILE B C 1
ATOM 2095 O O . ILE B 1 80 ? 11.695 -14.189 -69.440 1.00 112.33 106 ILE B O 1
ATOM 2100 N N . TYR B 1 81 ? 10.846 -13.200 -71.253 1.00 109.99 107 TYR B N 1
ATOM 2101 C CA . TYR B 1 81 ? 12.169 -12.969 -71.826 1.00 113.68 107 TYR B CA 1
ATOM 2102 C C . TYR B 1 81 ? 12.748 -11.537 -71.706 1.00 113.08 107 TYR B C 1
ATOM 2103 O O . TYR B 1 81 ? 12.051 -10.614 -71.295 1.00 113.15 107 TYR B O 1
ATOM 2112 N N . VAL B 1 82 ? 14.005 -11.349 -72.123 1.00 111.85 108 VAL B N 1
ATOM 2113 C CA . VAL B 1 82 ? 14.533 -9.998 -72.368 1.00 122.01 108 VAL B CA 1
ATOM 2114 C C . VAL B 1 82 ? 14.894 -9.842 -73.841 1.00 131.03 108 VAL B C 1
ATOM 2115 O O . VAL B 1 82 ? 15.274 -10.816 -74.487 1.00 126.38 108 VAL B O 1
ATOM 2119 N N . TYR B 1 83 ? 14.813 -8.613 -74.339 1.00 133.77 109 TYR B N 1
ATOM 2120 C CA . TYR B 1 83 ? 14.809 -8.364 -75.781 1.00 144.40 109 TYR B CA 1
ATOM 2121 C C . TYR B 1 83 ? 15.971 -7.401 -76.145 1.00 153.29 109 TYR B C 1
ATOM 2122 O O . TYR B 1 83 ? 16.360 -6.559 -75.333 1.00 152.89 109 TYR B O 1
ATOM 2131 N N . PRO B 1 84 ? 16.546 -7.543 -77.392 1.00 151.64 110 PRO B N 1
ATOM 2132 C CA . PRO B 1 84 ? 17.703 -6.741 -77.854 1.00 144.53 110 PRO B CA 1
ATOM 2133 C C . PRO B 1 84 ? 17.467 -5.251 -77.747 1.00 156.35 110 PRO B C 1
ATOM 2134 O O . PRO B 1 84 ? 16.302 -4.824 -77.841 1.00 161.66 110 PRO B O 1
ATOM 2138 N N . ASP B 1 85 ? 18.526 -4.483 -77.500 1.00 161.25 111 ASP B N 1
ATOM 2139 C CA . ASP B 1 85 ? 18.489 -3.005 -77.537 1.00 167.40 111 ASP B CA 1
ATOM 2140 C C . ASP B 1 85 ? 19.915 -2.466 -77.770 1.00 169.80 111 ASP B C 1
ATOM 2141 O O . ASP B 1 85 ? 20.745 -3.194 -78.341 1.00 168.80 111 ASP B O 1
ATOM 2146 N N . ASP B 1 86 ? 20.169 -1.180 -77.481 1.00 170.49 112 ASP B N 1
ATOM 2147 C CA . ASP B 1 86 ? 21.560 -0.709 -77.329 1.00 165.86 112 ASP B CA 1
ATOM 2148 C C . ASP B 1 86 ? 22.149 -1.199 -75.976 1.00 156.47 112 ASP B C 1
ATOM 2149 O O . ASP B 1 86 ? 21.710 -0.752 -74.905 1.00 145.17 112 ASP B O 1
ATOM 2154 N N . LYS B 1 87 ? 23.230 -1.985 -76.030 1.00 160.15 113 LYS B N 1
ATOM 2155 C CA . LYS B 1 87 ? 23.669 -2.865 -74.917 1.00 155.28 113 LYS B CA 1
ATOM 2156 C C . LYS B 1 87 ? 22.836 -4.141 -74.594 1.00 148.06 113 LYS B C 1
ATOM 2157 O O . LYS B 1 87 ? 22.053 -4.149 -73.652 1.00 149.93 113 LYS B O 1
ATOM 2163 N N . ASN B 1 88 ? 22.974 -5.191 -75.412 1.00 149.18 114 ASN B N 1
ATOM 2164 C CA . ASN B 1 88 ? 22.374 -6.513 -75.100 1.00 156.10 114 ASN B CA 1
ATOM 2165 C C . ASN B 1 88 ? 23.001 -7.670 -75.878 1.00 161.48 114 ASN B C 1
ATOM 2166 O O . ASN B 1 88 ? 23.864 -7.431 -76.717 1.00 164.18 114 ASN B O 1
ATOM 2171 N N . ASN B 1 89 ? 22.550 -8.910 -75.639 1.00 155.22 115 ASN B N 1
ATOM 2172 C CA . ASN B 1 89 ? 23.002 -10.028 -76.501 1.00 161.78 115 ASN B CA 1
ATOM 2173 C C . ASN B 1 89 ? 22.147 -11.311 -76.675 1.00 160.32 115 ASN B C 1
ATOM 2174 O O . ASN B 1 89 ? 21.007 -11.396 -76.215 1.00 156.79 115 ASN B O 1
ATOM 2179 N N . LEU B 1 90 ? 22.781 -12.307 -77.299 1.00 152.65 116 LEU B N 1
ATOM 2180 C CA . LEU B 1 90 ? 22.156 -13.364 -78.102 1.00 149.85 116 LEU B CA 1
ATOM 2181 C C . LEU B 1 90 ? 21.476 -12.697 -79.301 1.00 160.55 116 LEU B C 1
ATOM 2182 O O . LEU B 1 90 ? 20.654 -13.320 -79.980 1.00 163.61 116 LEU B O 1
ATOM 2187 N N . LYS B 1 91 ? 21.861 -11.443 -79.571 1.00 161.57 117 LYS B N 1
ATOM 2188 C CA . LYS B 1 91 ? 21.333 -10.630 -80.682 1.00 156.93 117 LYS B CA 1
ATOM 2189 C C . LYS B 1 91 ? 19.801 -10.628 -80.649 1.00 157.26 117 LYS B C 1
ATOM 2190 O O . LYS B 1 91 ? 19.168 -10.235 -81.634 1.00 157.40 117 LYS B O 1
ATOM 2196 N N . GLU B 1 92 ? 19.227 -10.957 -79.482 1.00 154.62 118 GLU B N 1
ATOM 2197 C CA . GLU B 1 92 ? 17.872 -11.539 -79.382 1.00 147.24 118 GLU B CA 1
ATOM 2198 C C . GLU B 1 92 ? 17.287 -11.431 -77.974 1.00 141.30 118 GLU B C 1
ATOM 2199 O O . GLU B 1 92 ? 17.843 -10.755 -77.122 1.00 143.78 118 GLU B O 1
ATOM 2205 N N . PRO B 1 93 ? 16.100 -12.018 -77.759 1.00 142.74 119 PRO B N 1
ATOM 2206 C CA . PRO B 1 93 ? 15.578 -12.448 -76.454 1.00 141.99 119 PRO B CA 1
ATOM 2207 C C . PRO B 1 93 ? 16.080 -13.801 -75.892 1.00 144.15 119 PRO B C 1
ATOM 2208 O O . PRO B 1 93 ? 16.297 -14.774 -76.657 1.00 143.16 119 PRO B O 1
ATOM 2212 N N . THR B 1 94 ? 16.216 -13.844 -74.556 1.00 133.47 120 THR B N 1
ATOM 2213 C CA . THR B 1 94 ? 16.488 -15.074 -73.789 1.00 133.53 120 THR B CA 1
ATOM 2214 C C . THR B 1 94 ? 15.727 -15.088 -72.455 1.00 127.41 120 THR B C 1
ATOM 2215 O O . THR B 1 94 ? 15.531 -14.037 -71.837 1.00 125.00 120 THR B O 1
ATOM 2219 N N . ILE B 1 95 ? 15.313 -16.283 -72.026 1.00 119.16 121 ILE B N 1
ATOM 2220 C CA . ILE B 1 95 ? 14.344 -16.462 -70.937 1.00 118.76 121 ILE B CA 1
ATOM 2221 C C . ILE B 1 95 ? 14.851 -16.146 -69.537 1.00 119.10 121 ILE B C 1
ATOM 2222 O O . ILE B 1 95 ? 15.841 -16.711 -69.098 1.00 123.26 121 ILE B O 1
ATOM 2227 N N . THR B 1 96 ? 14.197 -15.211 -68.855 1.00 114.96 122 THR B N 1
ATOM 2228 C CA . THR B 1 96 ? 14.458 -14.972 -67.430 1.00 117.63 122 THR B CA 1
ATOM 2229 C C . THR B 1 96 ? 13.456 -15.384 -66.316 1.00 116.56 122 THR B C 1
ATOM 2230 O O . THR B 1 96 ? 13.667 -15.021 -65.150 1.00 120.38 122 THR B O 1
ATOM 2234 N N . GLY B 1 97 ? 12.356 -16.055 -66.642 1.00 106.41 123 GLY B N 1
ATOM 2235 C CA . GLY B 1 97 ? 11.404 -16.394 -65.593 1.00 108.07 123 GLY B CA 1
ATOM 2236 C C . GLY B 1 97 ? 10.091 -16.953 -66.099 1.00 111.13 123 GLY B C 1
ATOM 2237 O O . GLY B 1 97 ? 10.050 -17.480 -67.204 1.00 112.94 123 GLY B O 1
ATOM 2238 N N . TYR B 1 98 ? 9.029 -16.879 -65.296 1.00 107.16 124 TYR B N 1
ATOM 2239 C CA . TYR B 1 98 ? 7.705 -17.296 -65.750 1.00 99.96 124 TYR B CA 1
ATOM 2240 C C . TYR B 1 98 ? 6.622 -16.461 -65.114 1.00 106.51 124 TYR B C 1
ATOM 2241 O O . TYR B 1 98 ? 6.754 -16.023 -63.983 1.00 112.70 124 TYR B O 1
ATOM 2250 N N . SER B 1 99 ? 5.554 -16.219 -65.856 1.00 108.14 125 SER B N 1
ATOM 2251 C CA . SER B 1 99 ? 4.404 -15.526 -65.314 1.00 107.86 125 SER B CA 1
ATOM 2252 C C . SER B 1 99 ? 3.236 -16.493 -65.276 1.00 113.93 125 SER B C 1
ATOM 2253 O O . SER B 1 99 ? 2.897 -17.111 -66.283 1.00 112.97 125 SER B O 1
ATOM 2256 N N . VAL B 1 100 ? 2.618 -16.639 -64.114 1.00 113.02 126 VAL B N 1
ATOM 2257 C CA . VAL B 1 100 ? 1.515 -17.569 -64.007 1.00 107.66 126 VAL B CA 1
ATOM 2258 C C . VAL B 1 100 ? 0.227 -16.885 -63.599 1.00 115.54 126 VAL B C 1
ATOM 2259 O O . VAL B 1 100 ? 0.191 -16.132 -62.621 1.00 114.34 126 VAL B O 1
ATOM 2263 N N . SER B 1 101 ? -0.828 -17.160 -64.364 1.00 120.24 127 SER B N 1
ATOM 2264 C CA . SER B 1 101 ? -2.103 -16.463 -64.234 1.00 122.50 127 SER B CA 1
ATOM 2265 C C . SER B 1 101 ? -3.263 -17.420 -64.189 1.00 120.74 127 SER B C 1
ATOM 2266 O O . SER B 1 101 ? -3.394 -18.284 -65.052 1.00 117.96 127 SER B O 1
ATOM 2269 N N . THR B 1 102 ? -4.126 -17.248 -63.201 1.00 119.94 128 THR B N 1
ATOM 2270 C CA . THR B 1 102 ? -5.325 -18.056 -63.135 1.00 123.69 128 THR B CA 1
ATOM 2271 C C . THR B 1 102 ? -6.575 -17.219 -63.156 1.00 126.05 128 THR B C 1
ATOM 2272 O O . THR B 1 102 ? -6.586 -16.073 -62.713 1.00 123.27 128 THR B O 1
ATOM 2276 N N . SER B 1 103 ? -7.652 -17.806 -63.640 1.00 122.89 129 SER B N 1
ATOM 2277 C CA . SER B 1 103 ? -8.852 -17.033 -63.765 1.00 121.16 129 SER B CA 1
ATOM 2278 C C . SER B 1 103 ? -9.866 -17.418 -62.741 1.00 119.99 129 SER B C 1
ATOM 2279 O O . SER B 1 103 ? -10.118 -18.592 -62.495 1.00 119.31 129 SER B O 1
ATOM 2282 N N . LEU B 1 104 ? -10.420 -16.391 -62.124 1.00 118.44 130 LEU B N 1
ATOM 2283 C CA . LEU B 1 104 ? -11.508 -16.544 -61.196 1.00 116.52 130 LEU B CA 1
ATOM 2284 C C . LEU B 1 104 ? -12.638 -15.640 -61.660 1.00 117.76 130 LEU B C 1
ATOM 2285 O O . LEU B 1 104 ? -12.433 -14.457 -61.929 1.00 114.19 130 LEU B O 1
ATOM 2290 N N . THR B 1 105 ? -13.829 -16.214 -61.772 1.00 118.64 131 THR B N 1
ATOM 2291 C CA . THR B 1 105 ? -15.002 -15.460 -62.182 1.00 118.48 131 THR B CA 1
ATOM 2292 C C . THR B 1 105 ? -15.888 -15.262 -60.963 1.00 116.80 131 THR B C 1
ATOM 2293 O O . THR B 1 105 ? -15.924 -16.115 -60.079 1.00 111.71 131 THR B O 1
ATOM 2297 N N . VAL B 1 106 ? -16.560 -14.120 -60.879 1.00 116.68 132 VAL B N 1
ATOM 2298 C CA . VAL B 1 106 ? -17.445 -13.880 -59.744 1.00 116.52 132 VAL B CA 1
ATOM 2299 C C . VAL B 1 106 ? -18.819 -13.360 -60.190 1.00 116.30 132 VAL B C 1
ATOM 2300 O O . VAL B 1 106 ? -18.924 -12.434 -60.995 1.00 110.35 132 VAL B O 1
ATOM 2304 N N . ARG B 1 107 ? -19.866 -13.998 -59.673 1.00 119.42 133 ARG B N 1
ATOM 2305 C CA . ARG B 1 107 ? -21.239 -13.651 -60.011 1.00 118.30 133 ARG B CA 1
ATOM 2306 C C . ARG B 1 107 ? -21.737 -12.653 -58.985 1.00 124.10 133 ARG B C 1
ATOM 2307 O O . ARG B 1 107 ? -21.967 -12.995 -57.820 1.00 126.46 133 ARG B O 1
ATOM 2315 N N . VAL B 1 108 ? -21.929 -11.417 -59.420 1.00 124.66 134 VAL B N 1
ATOM 2316 C CA . VAL B 1 108 ? -22.446 -10.398 -58.534 1.00 124.22 134 VAL B CA 1
ATOM 2317 C C . VAL B 1 108 ? -23.951 -10.467 -58.695 1.00 125.23 134 VAL B C 1
ATOM 2318 O O . VAL B 1 108 ? -24.467 -10.099 -59.741 1.00 129.77 134 VAL B O 1
ATOM 2322 N N . ARG B 1 109 ? -24.667 -10.939 -57.684 1.00 122.18 135 ARG B N 1
ATOM 2323 C CA . ARG B 1 109 ? -26.112 -10.827 -57.738 1.00 123.16 135 ARG B CA 1
ATOM 2324 C C . ARG B 1 109 ? -26.448 -9.445 -57.207 1.00 136.08 135 ARG B C 1
ATOM 2325 O O . ARG B 1 109 ? -25.552 -8.726 -56.757 1.00 139.26 135 ARG B O 1
ATOM 2333 N N . GLU B 1 110 ? -27.717 -9.057 -57.223 1.00 137.58 136 GLU B N 1
ATOM 2334 C CA . GLU B 1 110 ? -28.043 -7.741 -56.689 1.00 142.64 136 GLU B CA 1
ATOM 2335 C C . GLU B 1 110 ? -27.200 -6.703 -57.412 1.00 137.47 136 GLU B C 1
ATOM 2336 O O . GLU B 1 110 ? -26.236 -6.175 -56.871 1.00 132.30 136 GLU B O 1
ATOM 2342 N N . LEU B 1 111 ? -27.572 -6.440 -58.658 1.00 135.29 137 LEU B N 1
ATOM 2343 C CA . LEU B 1 111 ? -26.745 -5.686 -59.576 1.00 129.57 137 LEU B CA 1
ATOM 2344 C C . LEU B 1 111 ? -26.307 -4.342 -59.012 1.00 128.26 137 LEU B C 1
ATOM 2345 O O . LEU B 1 111 ? -25.348 -3.760 -59.478 1.00 128.85 137 LEU B O 1
ATOM 2350 N N . ALA B 1 112 ? -26.999 -3.844 -58.001 1.00 128.43 138 ALA B N 1
ATOM 2351 C CA . ALA B 1 112 ? -26.584 -2.597 -57.380 1.00 126.96 138 ALA B CA 1
ATOM 2352 C C . ALA B 1 112 ? -25.272 -2.731 -56.551 1.00 125.61 138 ALA B C 1
ATOM 2353 O O . ALA B 1 112 ? -24.696 -1.740 -56.110 1.00 115.89 138 ALA B O 1
ATOM 2355 N N . ASN B 1 113 ? -24.791 -3.958 -56.370 1.00 131.39 139 ASN B N 1
ATOM 2356 C CA . ASN B 1 113 ? -23.602 -4.238 -55.546 1.00 129.01 139 ASN B CA 1
ATOM 2357 C C . ASN B 1 113 ? -22.284 -4.335 -56.325 1.00 124.01 139 ASN B C 1
ATOM 2358 O O . ASN B 1 113 ? -21.228 -4.578 -55.758 1.00 116.64 139 ASN B O 1
ATOM 2363 N N . VAL B 1 114 ? -22.354 -4.177 -57.634 1.00 126.34 140 VAL B N 1
ATOM 2364 C CA . VAL B 1 114 ? -21.177 -4.294 -58.471 1.00 120.66 140 VAL B CA 1
ATOM 2365 C C . VAL B 1 114 ? -20.136 -3.250 -58.143 1.00 120.96 140 VAL B C 1
ATOM 2366 O O . VAL B 1 114 ? -18.946 -3.502 -58.225 1.00 119.41 140 VAL B O 1
ATOM 2370 N N . GLY B 1 115 ? -20.587 -2.054 -57.812 1.00 121.56 141 GLY B N 1
ATOM 2371 C CA . GLY B 1 115 ? -19.662 -1.003 -57.461 1.00 117.71 141 GLY B CA 1
ATOM 2372 C C . GLY B 1 115 ? -18.788 -1.443 -56.312 1.00 117.91 141 GLY B C 1
ATOM 2373 O O . GLY B 1 115 ? -17.578 -1.466 -56.464 1.00 113.98 141 GLY B O 1
ATOM 2374 N N . LYS B 1 116 ? -19.395 -1.817 -55.180 1.00 120.71 142 LYS B N 1
ATOM 2375 C CA . LYS B 1 116 ? -18.629 -2.236 -53.996 1.00 123.75 142 LYS B CA 1
ATOM 2376 C C . LYS B 1 116 ? -17.661 -3.332 -54.466 1.00 117.85 142 LYS B C 1
ATOM 2377 O O . LYS B 1 116 ? -16.448 -3.233 -54.290 1.00 119.43 142 LYS B O 1
ATOM 2383 N N . ILE B 1 117 ? -18.191 -4.333 -55.148 1.00 119.31 143 ILE B N 1
ATOM 2384 C CA . ILE B 1 117 ? -17.394 -5.492 -55.526 1.00 116.54 143 ILE B CA 1
ATOM 2385 C C . ILE B 1 117 ? -16.417 -5.271 -56.694 1.00 115.66 143 ILE B C 1
ATOM 2386 O O . ILE B 1 117 ? -15.494 -6.051 -56.878 1.00 111.09 143 ILE B O 1
ATOM 2391 N N . LEU B 1 118 ? -16.615 -4.210 -57.472 1.00 118.63 144 LEU B N 1
ATOM 2392 C CA . LEU B 1 118 ? -15.735 -3.901 -58.605 1.00 118.50 144 LEU B CA 1
ATOM 2393 C C . LEU B 1 118 ? -14.447 -3.242 -58.144 1.00 124.15 144 LEU B C 1
ATOM 2394 O O . LEU B 1 118 ? -13.353 -3.723 -58.429 1.00 130.63 144 LEU B O 1
ATOM 2399 N N . ASP B 1 119 ? -14.604 -2.093 -57.495 1.00 125.22 145 ASP B N 1
ATOM 2400 C CA . ASP B 1 119 ? -13.511 -1.324 -56.918 1.00 124.52 145 ASP B CA 1
ATOM 2401 C C . ASP B 1 119 ? -12.615 -2.166 -56.033 1.00 127.62 145 ASP B C 1
ATOM 2402 O O . ASP B 1 119 ? -11.403 -2.170 -56.209 1.00 133.79 145 ASP B O 1
ATOM 2407 N N . GLU B 1 120 ? -13.201 -2.896 -55.097 1.00 125.24 146 GLU B N 1
ATOM 2408 C CA . GLU B 1 120 ? -12.403 -3.743 -54.223 1.00 135.64 146 GLU B CA 1
ATOM 2409 C C . GLU B 1 120 ? -11.478 -4.665 -55.031 1.00 139.20 146 GLU B C 1
ATOM 2410 O O . GLU B 1 120 ? -10.489 -5.162 -54.511 1.00 144.72 146 GLU B O 1
ATOM 2416 N N . SER B 1 121 ? -11.812 -4.904 -56.296 1.00 140.88 147 SER B N 1
ATOM 2417 C CA . SER B 1 121 ? -10.973 -5.728 -57.176 1.00 140.11 147 SER B CA 1
ATOM 2418 C C . SER B 1 121 ? -9.771 -4.994 -57.718 1.00 142.46 147 SER B C 1
ATOM 2419 O O . SER B 1 121 ? -8.667 -5.524 -57.681 1.00 147.30 147 SER B O 1
ATOM 2422 N N . VAL B 1 122 ? -9.985 -3.784 -58.231 1.00 141.10 148 VAL B N 1
ATOM 2423 C CA . VAL B 1 122 ? -8.882 -2.965 -58.729 1.00 145.91 148 VAL B CA 1
ATOM 2424 C C . VAL B 1 122 ? -7.835 -2.800 -57.628 1.00 148.33 148 VAL B C 1
ATOM 2425 O O . VAL B 1 122 ? -6.663 -2.566 -57.905 1.00 152.90 148 VAL B O 1
ATOM 2429 N N . THR B 1 123 ? -8.264 -2.939 -56.377 1.00 145.98 149 THR B N 1
ATOM 2430 C CA . THR B 1 123 ? -7.367 -2.767 -55.238 1.00 149.10 149 THR B CA 1
ATOM 2431 C C . THR B 1 123 ? -6.788 -4.073 -54.673 1.00 149.26 149 THR B C 1
ATOM 2432 O O . THR B 1 123 ? -6.076 -4.060 -53.666 1.00 149.49 149 THR B O 1
ATOM 2436 N N . LEU B 1 124 ? -7.131 -5.200 -55.287 1.00 148.17 150 LEU B N 1
ATOM 2437 C CA . LEU B 1 124 ? -6.465 -6.461 -54.972 1.00 145.48 150 LEU B CA 1
ATOM 2438 C C . LEU B 1 124 ? -5.381 -6.747 -55.987 1.00 145.61 150 LEU B C 1
ATOM 2439 O O . LEU B 1 124 ? -4.735 -7.803 -55.958 1.00 133.98 150 LEU B O 1
ATOM 2444 N N . GLY B 1 125 ? -5.208 -5.784 -56.889 1.00 148.55 151 GLY B N 1
ATOM 2445 C CA . GLY B 1 125 ? -4.286 -5.896 -58.002 1.00 153.19 151 GLY B CA 1
ATOM 2446 C C . GLY B 1 125 ? -4.728 -6.917 -59.037 1.00 155.31 151 GLY B C 1
ATOM 2447 O O . GLY B 1 125 ? -3.941 -7.318 -59.903 1.00 154.60 151 GLY B O 1
ATOM 2448 N N . VAL B 1 126 ? -5.996 -7.316 -58.977 1.00 154.36 152 VAL B N 1
ATOM 2449 C CA . VAL B 1 126 ? -6.462 -8.416 -59.811 1.00 144.14 152 VAL B CA 1
ATOM 2450 C C . VAL B 1 126 ? -6.582 -8.019 -61.270 1.00 146.15 152 VAL B C 1
ATOM 2451 O O . VAL B 1 126 ? -5.834 -8.525 -62.101 1.00 149.04 152 VAL B O 1
ATOM 2455 N N . ASN B 1 127 ? -7.520 -7.141 -61.603 1.00 149.29 153 ASN B N 1
ATOM 2456 C CA . ASN B 1 127 ? -7.487 -6.548 -62.944 1.00 155.29 153 ASN B CA 1
ATOM 2457 C C . ASN B 1 127 ? -8.271 -5.258 -63.264 1.00 157.94 153 ASN B C 1
ATOM 2458 O O . ASN B 1 127 ? -9.204 -4.865 -62.554 1.00 153.49 153 ASN B O 1
ATOM 2463 N N . GLN B 1 128 ? -7.866 -4.637 -64.372 1.00 159.38 154 GLN B N 1
ATOM 2464 C CA . GLN B 1 128 ? -8.464 -3.414 -64.915 1.00 168.33 154 GLN B CA 1
ATOM 2465 C C . GLN B 1 128 ? -9.550 -3.681 -65.963 1.00 172.65 154 GLN B C 1
ATOM 2466 O O . GLN B 1 128 ? -10.044 -2.767 -66.639 1.00 159.79 154 GLN B O 1
ATOM 2472 N N . GLY B 1 129 ? -9.870 -4.965 -66.092 1.00 178.71 155 GLY B N 1
ATOM 2473 C CA . GLY B 1 129 ? -10.975 -5.483 -66.882 1.00 179.83 155 GLY B CA 1
ATOM 2474 C C . GLY B 1 129 ? -12.260 -5.550 -66.075 1.00 178.10 155 GLY B C 1
ATOM 2475 O O . GLY B 1 129 ? -12.546 -4.666 -65.269 1.00 169.87 155 GLY B O 1
ATOM 2476 N N . GLY B 1 130 ? -13.056 -6.587 -66.320 1.00 180.73 156 GLY B N 1
ATOM 2477 C CA . GLY B 1 130 ? -14.367 -6.682 -65.712 1.00 171.47 156 GLY B CA 1
ATOM 2478 C C . GLY B 1 130 ? -15.269 -5.816 -66.556 1.00 179.82 156 GLY B C 1
ATOM 2479 O O . GLY B 1 130 ? -16.188 -5.153 -66.064 1.00 172.39 156 GLY B O 1
ATOM 2480 N N . ASP B 1 131 ? -15.004 -5.868 -67.859 1.00 189.84 157 ASP B N 1
ATOM 2481 C CA . ASP B 1 131 ? -15.691 -5.048 -68.848 1.00 191.97 157 ASP B CA 1
ATOM 2482 C C . ASP B 1 131 ? -17.158 -5.443 -68.806 1.00 186.13 157 ASP B C 1
ATOM 2483 O O . ASP B 1 131 ? -17.496 -6.494 -68.262 1.00 175.00 157 ASP B O 1
ATOM 2488 N N . LEU B 1 132 ? -18.033 -4.601 -69.354 1.00 189.86 158 LEU B N 1
ATOM 2489 C CA . LEU B 1 132 ? -19.457 -4.810 -69.149 1.00 186.00 158 LEU B CA 1
ATOM 2490 C C . LEU B 1 132 ? -19.766 -6.250 -69.547 1.00 178.25 158 LEU B C 1
ATOM 2491 O O . LEU B 1 132 ? -19.573 -6.651 -70.700 1.00 180.19 158 LEU B O 1
ATOM 2496 N N . ASN B 1 133 ? -20.222 -7.032 -68.578 1.00 165.24 159 ASN B N 1
ATOM 2497 C CA . ASN B 1 133 ? -20.791 -8.334 -68.847 1.00 155.01 159 ASN B CA 1
ATOM 2498 C C . ASN B 1 133 ? -21.904 -8.526 -67.843 1.00 143.49 159 ASN B C 1
ATOM 2499 O O . ASN B 1 133 ? -21.632 -8.659 -66.658 1.00 139.71 159 ASN B O 1
ATOM 2504 N N . LEU B 1 134 ? -23.144 -8.579 -68.299 1.00 139.02 160 LEU B N 1
ATOM 2505 C CA . LEU B 1 134 ? -24.277 -8.650 -67.391 1.00 131.27 160 LEU B CA 1
ATOM 2506 C C . LEU B 1 134 ? -25.320 -9.549 -68.005 1.00 127.07 160 LEU B C 1
ATOM 2507 O O . LEU B 1 134 ? -25.675 -9.360 -69.158 1.00 134.66 160 LEU B O 1
ATOM 2512 N N . VAL B 1 135 ? -25.841 -10.504 -67.254 1.00 121.79 161 VAL B N 1
ATOM 2513 C CA . VAL B 1 135 ? -26.936 -11.311 -67.779 1.00 130.93 161 VAL B CA 1
ATOM 2514 C C . VAL B 1 135 ? -28.131 -11.282 -66.869 1.00 128.28 161 VAL B C 1
ATOM 2515 O O . VAL B 1 135 ? -28.132 -10.609 -65.860 1.00 132.08 161 VAL B O 1
ATOM 2519 N N . ASN B 1 136 ? -29.161 -12.015 -67.247 1.00 130.35 162 ASN B N 1
ATOM 2520 C CA . ASN B 1 136 ? -30.259 -12.297 -66.351 1.00 139.79 162 ASN B CA 1
ATOM 2521 C C . ASN B 1 136 ? -30.036 -13.750 -66.039 1.00 142.38 162 ASN B C 1
ATOM 2522 O O . ASN B 1 136 ? -29.698 -14.501 -66.940 1.00 151.63 162 ASN B O 1
ATOM 2527 N N . ASP B 1 137 ? -30.147 -14.172 -64.789 1.00 143.70 163 ASP B N 1
ATOM 2528 C CA . ASP B 1 137 ? -29.858 -15.591 -64.520 1.00 162.20 163 ASP B CA 1
ATOM 2529 C C . ASP B 1 137 ? -31.057 -16.563 -64.425 1.00 164.77 163 ASP B C 1
ATOM 2530 O O . ASP B 1 137 ? -30.897 -17.744 -64.076 1.00 167.93 163 ASP B O 1
ATOM 2535 N N . ASN B 1 138 ? -32.252 -16.071 -64.722 1.00 156.64 164 ASN B N 1
ATOM 2536 C CA . ASN B 1 138 ? -33.309 -16.994 -65.093 1.00 155.29 164 ASN B CA 1
ATOM 2537 C C . ASN B 1 138 ? -33.815 -16.646 -66.487 1.00 152.73 164 ASN B C 1
ATOM 2538 O O . ASN B 1 138 ? -34.959 -16.206 -66.618 1.00 149.68 164 ASN B O 1
ATOM 2543 N N . PRO B 1 139 ? -32.962 -16.789 -67.524 1.00 151.02 165 PRO B N 1
ATOM 2544 C CA . PRO B 1 139 ? -33.366 -16.517 -68.905 1.00 140.59 165 PRO B CA 1
ATOM 2545 C C . PRO B 1 139 ? -34.289 -17.598 -69.447 1.00 132.64 165 PRO B C 1
ATOM 2546 O O . PRO B 1 139 ? -35.166 -17.288 -70.245 1.00 126.51 165 PRO B O 1
ATOM 2550 N N . SER B 1 140 ? -34.116 -18.836 -68.991 1.00 136.30 166 SER B N 1
ATOM 2551 C CA . SER B 1 140 ? -34.926 -19.941 -69.494 1.00 137.13 166 SER B CA 1
ATOM 2552 C C . SER B 1 140 ? -36.398 -19.534 -69.518 1.00 129.33 166 SER B C 1
ATOM 2553 O O . SER B 1 140 ? -37.139 -19.862 -70.444 1.00 118.95 166 SER B O 1
ATOM 2556 N N . ALA B 1 141 ? -36.811 -18.816 -68.481 1.00 134.80 167 ALA B N 1
ATOM 2557 C CA . ALA B 1 141 ? -38.194 -18.407 -68.317 1.00 130.79 167 ALA B CA 1
ATOM 2558 C C . ALA B 1 141 ? -38.637 -17.428 -69.390 1.00 119.86 167 ALA B C 1
ATOM 2559 O O . ALA B 1 141 ? -39.814 -17.391 -69.739 1.00 116.62 167 ALA B O 1
ATOM 2561 N N . VAL B 1 142 ? -37.700 -16.622 -69.875 1.00 114.59 168 VAL B N 1
ATOM 2562 C CA . VAL B 1 142 ? -37.950 -15.601 -70.877 1.00 105.42 168 VAL B CA 1
ATOM 2563 C C . VAL B 1 142 ? -38.026 -16.128 -72.274 1.00 108.71 168 VAL B C 1
ATOM 2564 O O . VAL B 1 142 ? -38.860 -15.729 -73.062 1.00 108.15 168 VAL B O 1
ATOM 2568 N N . ILE B 1 143 ? -37.067 -16.966 -72.605 1.00 113.43 169 ILE B N 1
ATOM 2569 C CA . ILE B 1 143 ? -37.085 -17.660 -73.867 1.00 107.00 169 ILE B CA 1
ATOM 2570 C C . ILE B 1 143 ? -38.453 -18.251 -73.946 1.00 107.34 169 ILE B C 1
ATOM 2571 O O . ILE B 1 143 ? -39.245 -17.859 -74.796 1.00 108.64 169 ILE B O 1
ATOM 2576 N N . ASN B 1 144 ? -38.758 -19.133 -73.001 1.00 104.88 170 ASN B N 1
ATOM 2577 C CA . ASN B 1 144 ? -40.000 -19.875 -73.055 1.00 104.24 170 ASN B CA 1
ATOM 2578 C C . ASN B 1 144 ? -41.208 -19.012 -73.437 1.00 108.97 170 ASN B C 1
ATOM 2579 O O . ASN B 1 144 ? -42.058 -19.447 -74.216 1.00 109.64 170 ASN B O 1
ATOM 2584 N N . GLU B 1 145 ? -41.304 -17.792 -72.921 1.00 110.34 171 GLU B N 1
ATOM 2585 C CA . GLU B 1 145 ? -42.380 -16.927 -73.376 1.00 104.94 171 GLU B CA 1
ATOM 2586 C C . GLU B 1 145 ? -42.200 -16.662 -74.853 1.00 102.90 171 GLU B C 1
ATOM 2587 O O . GLU B 1 145 ? -43.094 -16.942 -75.647 1.00 102.22 171 GLU B O 1
ATOM 2593 N N . ALA B 1 146 ? -41.021 -16.160 -75.212 1.00 102.36 172 ALA B N 1
ATOM 2594 C CA . ALA B 1 146 ? -40.717 -15.768 -76.584 1.00 99.27 172 ALA B CA 1
ATOM 2595 C C . ALA B 1 146 ? -41.168 -16.839 -77.548 1.00 98.73 172 ALA B C 1
ATOM 2596 O O . ALA B 1 146 ? -41.689 -16.5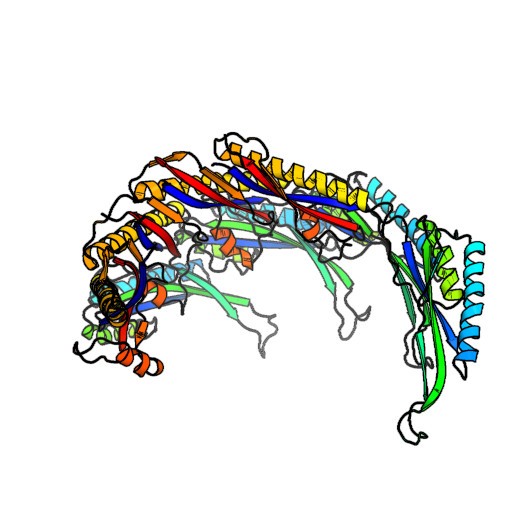43 -78.616 1.00 98.73 172 ALA B O 1
ATOM 2598 N N . ARG B 1 147 ? -40.968 -18.090 -77.152 1.00 101.44 173 ARG B N 1
ATOM 2599 C CA . ARG B 1 147 ? -41.431 -19.254 -77.896 1.00 92.72 173 ARG B CA 1
ATOM 2600 C C . ARG B 1 147 ? -42.921 -19.142 -78.105 1.00 91.14 173 ARG B C 1
ATOM 2601 O O . ARG B 1 147 ? -43.404 -19.109 -79.232 1.00 87.09 173 ARG B O 1
ATOM 2609 N N . LYS B 1 148 ? -43.643 -19.052 -76.994 1.00 92.52 174 LYS B N 1
ATOM 2610 C CA . LYS B 1 148 ? -45.092 -19.079 -77.019 1.00 91.99 174 LYS B CA 1
ATOM 2611 C C . LYS B 1 148 ? -45.653 -17.977 -77.927 1.00 95.95 174 LYS B C 1
ATOM 2612 O O . LYS B 1 148 ? -46.681 -18.162 -78.587 1.00 92.58 174 LYS B O 1
ATOM 2618 N N . ARG B 1 149 ? -44.978 -16.833 -77.960 1.00 95.04 175 ARG B N 1
ATOM 2619 C CA . ARG B 1 149 ? -45.427 -15.737 -78.805 1.00 97.72 175 ARG B CA 1
ATOM 2620 C C . ARG B 1 149 ? -45.221 -16.181 -80.222 1.00 96.27 175 ARG B C 1
ATOM 2621 O O . ARG B 1 149 ? -46.066 -15.951 -81.090 1.00 95.09 175 ARG B O 1
ATOM 2629 N N . ALA B 1 150 ? -44.057 -16.787 -80.442 1.00 91.40 176 ALA B N 1
ATOM 2630 C CA . ALA B 1 150 ? -43.651 -17.247 -81.747 1.00 87.29 176 ALA B CA 1
ATOM 2631 C C . ALA B 1 150 ? -44.735 -18.131 -82.329 1.00 89.26 176 ALA B C 1
ATOM 2632 O O . ALA B 1 150 ? -45.354 -17.779 -83.315 1.00 91.08 176 ALA B O 1
ATOM 2634 N N . VAL B 1 151 ? -44.973 -19.282 -81.715 1.00 87.97 177 VAL B N 1
ATOM 2635 C CA . VAL B 1 151 ? -45.928 -20.232 -82.247 1.00 81.03 177 VAL B CA 1
ATOM 2636 C C . VAL B 1 151 ? -47.280 -19.567 -82.277 1.00 82.60 177 VAL B C 1
ATOM 2637 O O . VAL B 1 151 ? -47.967 -19.547 -83.283 1.00 80.46 177 VAL B O 1
ATOM 2641 N N . ALA B 1 152 ? -47.649 -18.978 -81.159 1.00 88.48 178 ALA B N 1
ATOM 2642 C CA . ALA B 1 152 ? -48.914 -18.283 -81.078 1.00 88.95 178 ALA B CA 1
ATOM 2643 C C . ALA B 1 152 ? -49.047 -17.240 -82.200 1.00 85.38 178 ALA B C 1
ATOM 2644 O O . ALA B 1 152 ? -50.121 -17.041 -82.751 1.00 78.93 178 ALA B O 1
ATOM 2646 N N . ASN B 1 153 ? -47.944 -16.576 -82.522 1.00 86.49 179 ASN B N 1
ATOM 2647 C CA . ASN B 1 153 ? -47.896 -15.624 -83.620 1.00 84.95 179 ASN B CA 1
ATOM 2648 C C . ASN B 1 153 ? -48.108 -16.333 -84.956 1.00 86.80 179 ASN B C 1
ATOM 2649 O O . ASN B 1 153 ? -48.779 -15.836 -85.852 1.00 87.41 179 ASN B O 1
ATOM 2654 N N . ALA B 1 154 ? -47.547 -17.517 -85.096 1.00 88.86 180 ALA B N 1
ATOM 2655 C CA . ALA B 1 154 ? -47.633 -18.187 -86.375 1.00 87.78 180 ALA B CA 1
ATOM 2656 C C . ALA B 1 154 ? -49.084 -18.479 -86.596 1.00 89.14 180 ALA B C 1
ATOM 2657 O O . ALA B 1 154 ? -49.608 -18.260 -87.680 1.00 92.22 180 ALA B O 1
ATOM 2659 N N . ILE B 1 155 ? -49.742 -18.974 -85.558 1.00 85.32 181 ILE B N 1
ATOM 2660 C CA . ILE B 1 155 ? -51.158 -19.239 -85.672 1.00 84.45 181 ILE B CA 1
ATOM 2661 C C . ILE B 1 155 ? -51.878 -18.007 -86.223 1.00 87.42 181 ILE B C 1
ATOM 2662 O O . ILE B 1 155 ? -52.765 -18.124 -87.056 1.00 90.50 181 ILE B O 1
ATOM 2667 N N . ALA B 1 156 ? -51.487 -16.819 -85.791 1.00 85.98 182 ALA B N 1
ATOM 2668 C CA . ALA B 1 156 ? -52.157 -15.622 -86.289 1.00 89.01 182 ALA B CA 1
ATOM 2669 C C . ALA B 1 156 ? -52.078 -15.501 -87.811 1.00 92.15 182 ALA B C 1
ATOM 2670 O O . ALA B 1 156 ? -53.111 -15.371 -88.479 1.00 90.88 182 ALA B O 1
ATOM 2672 N N . LYS B 1 157 ? -50.853 -15.530 -88.341 1.00 94.07 183 LYS B N 1
ATOM 2673 C CA . LYS B 1 157 ? -50.617 -15.509 -89.786 1.00 93.67 183 LYS B CA 1
ATOM 2674 C C . LYS B 1 157 ? -51.514 -16.535 -90.459 1.00 90.63 183 LYS B C 1
ATOM 2675 O O . LYS B 1 157 ? -52.182 -16.260 -91.454 1.00 89.50 183 LYS B O 1
ATOM 2681 N N . ALA B 1 158 ? -51.497 -17.737 -89.907 1.00 88.30 184 ALA B N 1
ATOM 2682 C CA . ALA B 1 158 ? -52.158 -18.865 -90.518 1.00 88.09 184 ALA B CA 1
ATOM 2683 C C . ALA B 1 158 ? -53.582 -18.507 -90.771 1.00 85.89 184 ALA B C 1
ATOM 2684 O O . ALA B 1 158 ? -54.104 -18.654 -91.870 1.00 82.89 184 ALA B O 1
ATOM 2686 N N . LYS B 1 159 ? -54.193 -18.025 -89.705 1.00 89.13 185 LYS B N 1
ATOM 2687 C CA . LYS B 1 159 ? -55.601 -17.722 -89.680 1.00 93.09 185 LYS B CA 1
ATOM 2688 C C . LYS B 1 159 ? -55.858 -16.580 -90.661 1.00 92.10 185 LYS B C 1
ATOM 2689 O O . LYS B 1 159 ? -56.805 -16.615 -91.432 1.00 89.44 185 LYS B O 1
ATOM 2695 N N . THR B 1 160 ? -54.973 -15.595 -90.672 1.00 93.08 186 THR B N 1
ATOM 2696 C CA . THR B 1 160 ? -55.069 -14.523 -91.656 1.00 91.31 186 THR B CA 1
ATOM 2697 C C . THR B 1 160 ? -55.141 -15.105 -93.046 1.00 90.45 186 THR B C 1
ATOM 2698 O O . THR B 1 160 ? -56.143 -14.945 -93.719 1.00 93.19 186 THR B O 1
ATOM 2702 N N . LEU B 1 161 ? -54.074 -15.785 -93.468 1.00 92.01 187 LEU B N 1
ATOM 2703 C CA . LEU B 1 161 ? -53.959 -16.303 -94.833 1.00 90.54 187 LEU B CA 1
ATOM 2704 C C . LEU B 1 161 ? -55.169 -17.084 -95.334 1.00 94.31 187 LEU B C 1
ATOM 2705 O O . LEU B 1 161 ? -55.549 -16.922 -96.499 1.00 89.73 187 LEU B O 1
ATOM 2710 N N . ALA B 1 162 ? -55.760 -17.906 -94.454 1.00 94.39 188 ALA B N 1
ATOM 2711 C CA . ALA B 1 162 ? -56.847 -18.826 -94.797 1.00 89.36 188 ALA B CA 1
ATOM 2712 C C . ALA B 1 162 ? -58.187 -18.152 -95.025 1.00 92.71 188 ALA B C 1
ATOM 2713 O O . ALA B 1 162 ? -58.991 -18.647 -95.789 1.00 95.97 188 ALA B O 1
ATOM 2715 N N . ASP B 1 163 ? -58.452 -17.040 -94.356 1.00 95.98 189 ASP B N 1
ATOM 2716 C CA . ASP B 1 163 ? -59.610 -16.232 -94.738 1.00 98.09 189 ASP B CA 1
ATOM 2717 C C . ASP B 1 163 ? -59.266 -15.550 -96.038 1.00 93.07 189 ASP B C 1
ATOM 2718 O O . ASP B 1 163 ? -59.936 -15.751 -97.026 1.00 97.46 189 ASP B O 1
ATOM 2723 N N . ALA B 1 164 ? -58.163 -14.818 -96.063 1.00 89.04 190 ALA B N 1
ATOM 2724 C CA . ALA B 1 164 ? -57.819 -14.039 -97.240 1.00 92.34 190 ALA B CA 1
ATOM 2725 C C . ALA B 1 164 ? -57.921 -14.876 -98.537 1.00 98.39 190 ALA B C 1
ATOM 2726 O O . ALA B 1 164 ? -58.145 -14.325 -99.647 1.00 96.20 190 ALA B O 1
ATOM 2728 N N . ALA B 1 165 ? -57.723 -16.191 -98.404 1.00 95.68 191 ALA B N 1
ATOM 2729 C CA . ALA B 1 165 ? -57.989 -17.132 -99.496 1.00 89.67 191 ALA B CA 1
ATOM 2730 C C . ALA B 1 165 ? -59.303 -17.839 -99.325 1.00 89.94 191 ALA B C 1
ATOM 2731 O O . ALA B 1 165 ? -59.642 -18.679 -100.127 1.00 96.96 191 ALA B O 1
ATOM 2733 N N . GLY B 1 166 ? -60.017 -17.555 -98.251 1.00 90.21 192 GLY B N 1
ATOM 2734 C CA . GLY B 1 166 ? -61.331 -18.143 -98.062 1.00 92.11 192 GLY B CA 1
ATOM 2735 C C . GLY B 1 166 ? -61.358 -19.653 -97.937 1.00 95.32 192 GLY B C 1
ATOM 2736 O O . GLY B 1 166 ? -62.117 -20.330 -98.632 1.00 90.62 192 GLY B O 1
ATOM 2737 N N . VAL B 1 167 ? -60.528 -20.171 -97.036 1.00 101.39 193 VAL B N 1
ATOM 2738 C CA . VAL B 1 167 ? -60.379 -21.603 -96.801 1.00 94.43 193 VAL B CA 1
ATOM 2739 C C . VAL B 1 167 ? -60.326 -21.796 -95.311 1.00 95.27 193 VAL B C 1
ATOM 2740 O O . VAL B 1 167 ? -60.088 -20.830 -94.570 1.00 99.21 193 VAL B O 1
ATOM 2744 N N . GLY B 1 168 ? -60.581 -23.014 -94.846 1.00 96.26 194 GLY B N 1
ATOM 2745 C CA . GLY B 1 168 ? -60.514 -23.256 -93.409 1.00 106.47 194 GLY B CA 1
ATOM 2746 C C . GLY B 1 168 ? -59.164 -23.632 -92.794 1.00 103.27 194 GLY B C 1
ATOM 2747 O O . GLY B 1 168 ? -58.451 -24.496 -93.317 1.00 104.51 194 GLY B O 1
ATOM 2748 N N . LEU B 1 169 ? -58.857 -23.080 -91.626 1.00 91.88 195 LEU B N 1
ATOM 2749 C CA . LEU B 1 169 ? -57.631 -23.442 -90.945 1.00 90.03 195 LEU B CA 1
ATOM 2750 C C . LEU B 1 169 ? -57.883 -24.697 -90.119 1.00 98.47 195 LEU B C 1
ATOM 2751 O O . LEU B 1 169 ? -58.740 -24.705 -89.225 1.00 97.82 195 LEU B O 1
ATOM 2756 N N . GLY B 1 170 ? -57.127 -25.755 -90.413 1.00 100.27 196 GLY B N 1
ATOM 2757 C CA . GLY B 1 170 ? -57.275 -27.032 -89.727 1.00 104.11 196 GLY B CA 1
ATOM 2758 C C . GLY B 1 170 ? -56.274 -27.387 -88.632 1.00 106.15 196 GLY B C 1
ATOM 2759 O O . GLY B 1 170 ? -55.641 -26.512 -88.013 1.00 102.06 196 GLY B O 1
ATOM 2760 N N . ARG B 1 171 ? -56.128 -28.694 -88.411 1.00 109.98 197 ARG B N 1
ATOM 2761 C CA . ARG B 1 171 ? -55.263 -29.232 -87.364 1.00 111.75 197 ARG B CA 1
ATOM 2762 C C . ARG B 1 171 ? -53.813 -28.856 -87.652 1.00 110.22 197 ARG B C 1
ATOM 2763 O O . ARG B 1 171 ? -53.459 -28.503 -88.785 1.00 105.37 197 ARG B O 1
ATOM 2771 N N . VAL B 1 172 ? -52.968 -28.916 -86.630 1.00 108.90 198 VAL B N 1
ATOM 2772 C CA . VAL B 1 172 ? -51.570 -28.566 -86.823 1.00 101.17 198 VAL B CA 1
ATOM 2773 C C . VAL B 1 172 ? -50.794 -29.828 -87.158 1.00 103.39 198 VAL B C 1
ATOM 2774 O O . VAL B 1 172 ? -50.701 -30.725 -86.330 1.00 106.71 198 VAL B O 1
ATOM 2778 N N . VAL B 1 173 ? -50.310 -29.947 -88.392 1.00 103.96 199 VAL B N 1
ATOM 2779 C CA . VAL B 1 173 ? -49.568 -31.153 -88.803 1.00 101.79 199 VAL B CA 1
ATOM 2780 C C . VAL B 1 173 ? -48.067 -31.193 -88.561 1.00 98.89 199 VAL B C 1
ATOM 2781 O O . VAL B 1 173 ? -47.511 -32.274 -88.359 1.00 101.71 199 VAL B O 1
ATOM 2785 N N . GLU B 1 174 ? -47.404 -30.045 -88.659 1.00 90.03 200 GLU B N 1
ATOM 2786 C CA . GLU B 1 174 ? -45.987 -29.983 -88.345 1.00 89.14 200 GLU B CA 1
ATOM 2787 C C . GLU B 1 174 ? -45.607 -28.680 -87.657 1.00 86.28 200 GLU B C 1
ATOM 2788 O O . GLU B 1 174 ? -45.887 -27.620 -88.189 1.00 88.39 200 GLU B O 1
ATOM 2794 N N . ILE B 1 175 ? -44.975 -28.738 -86.486 1.00 83.72 201 ILE B N 1
ATOM 2795 C CA . ILE B 1 175 ? -44.258 -27.564 -85.976 1.00 83.63 201 ILE B CA 1
ATOM 2796 C C . ILE B 1 175 ? -42.795 -27.912 -86.070 1.00 87.39 201 ILE B C 1
ATOM 2797 O O . ILE B 1 175 ? -42.431 -29.074 -85.891 1.00 87.67 201 ILE B O 1
ATOM 2802 N N . SER B 1 176 ? -41.946 -26.937 -86.367 1.00 81.02 202 SER B N 1
ATOM 2803 C CA . SER B 1 176 ? -40.519 -27.221 -86.421 1.00 82.33 202 SER B CA 1
ATOM 2804 C C . SER B 1 176 ? -39.724 -26.068 -85.871 1.00 84.76 202 SER B C 1
ATOM 2805 O O . SER B 1 176 ? -39.916 -24.940 -86.293 1.00 87.86 202 SER B O 1
ATOM 2808 N N . GLU B 1 177 ? -38.838 -26.320 -84.917 1.00 86.21 203 GLU B N 1
ATOM 2809 C CA . GLU B 1 177 ? -37.807 -25.330 -84.669 1.00 91.15 203 GLU B CA 1
ATOM 2810 C C . GLU B 1 177 ? -36.417 -25.939 -84.913 1.00 89.70 203 GLU B C 1
ATOM 2811 O O . GLU B 1 177 ? -35.782 -26.445 -84.000 1.00 82.69 203 GLU B O 1
ATOM 2817 N N . LEU B 1 178 ? -35.905 -25.778 -86.124 1.00 95.25 204 LEU B N 1
ATOM 2818 C CA . LEU B 1 178 ? -34.614 -26.360 -86.492 1.00 98.34 204 LEU B CA 1
ATOM 2819 C C . LEU B 1 178 ? -33.527 -25.302 -86.443 1.00 106.72 204 LEU B C 1
ATOM 2820 O O . LEU B 1 178 ? -32.388 -25.496 -86.891 1.00 99.22 204 LEU B O 1
ATOM 2825 N N . SER B 1 179 ? -33.944 -24.151 -85.935 1.00 112.08 205 SER B N 1
ATOM 2826 C CA . SER B 1 179 ? -33.110 -22.978 -85.868 1.00 114.81 205 SER B CA 1
ATOM 2827 C C . SER B 1 179 ? -32.121 -23.022 -84.724 1.00 110.09 205 SER B C 1
ATOM 2828 O O . SER B 1 179 ? -32.351 -23.634 -83.690 1.00 100.07 205 SER B O 1
ATOM 2831 N N . ARG B 1 180 ? -31.001 -22.363 -84.951 1.00 119.79 206 ARG B N 1
ATOM 2832 C CA . ARG B 1 180 ? -29.999 -22.201 -83.931 1.00 133.99 206 ARG B CA 1
ATOM 2833 C C . ARG B 1 180 ? -30.633 -21.381 -82.830 1.00 133.10 206 ARG B C 1
ATOM 2834 O O . ARG B 1 180 ? -30.996 -20.214 -83.058 1.00 130.39 206 ARG B O 1
ATOM 2842 N N . PRO B 1 181 ? -30.735 -21.978 -81.624 1.00 132.66 207 PRO B N 1
ATOM 2843 C CA . PRO B 1 181 ? -31.368 -21.416 -80.417 1.00 129.11 207 PRO B CA 1
ATOM 2844 C C . PRO B 1 181 ? -30.805 -20.038 -80.082 1.00 132.37 207 PRO B C 1
ATOM 2845 O O . PRO B 1 181 ? -29.749 -19.672 -80.606 1.00 135.45 207 PRO B O 1
ATOM 2849 N N . PRO B 1 182 ? -31.538 -19.265 -79.268 1.00 125.40 208 PRO B N 1
ATOM 2850 C CA . PRO B 1 182 ? -31.417 -17.821 -79.004 1.00 127.63 208 PRO B CA 1
ATOM 2851 C C . PRO B 1 182 ? -30.374 -17.350 -77.990 1.00 127.39 208 PRO B C 1
ATOM 2852 O O . PRO B 1 182 ? -30.732 -17.222 -76.831 1.00 128.47 208 PRO B O 1
ATOM 2856 N N . MET B 1 183 ? -29.126 -17.114 -78.376 1.00 126.79 209 MET B N 1
ATOM 2857 C CA . MET B 1 183 ? -28.240 -16.407 -77.460 1.00 135.40 209 MET B CA 1
ATOM 2858 C C . MET B 1 183 ? -28.941 -15.081 -77.148 1.00 138.92 209 MET B C 1
ATOM 2859 O O . MET B 1 183 ? -29.690 -14.579 -77.981 1.00 138.98 209 MET B O 1
ATOM 2864 N N . PRO B 1 184 ? -28.737 -14.536 -75.931 1.00 134.12 210 PRO B N 1
ATOM 2865 C CA . PRO B 1 184 ? -29.392 -13.287 -75.547 1.00 125.66 210 PRO B CA 1
ATOM 2866 C C . PRO B 1 184 ? -28.757 -12.114 -76.232 1.00 126.76 210 PRO B C 1
ATOM 2867 O O . PRO B 1 184 ? -27.641 -12.213 -76.709 1.00 120.60 210 PRO B O 1
ATOM 2871 N N . MET B 1 185 ? -29.467 -10.995 -76.239 1.00 135.27 211 MET B N 1
ATOM 2872 C CA . MET B 1 185 ? -29.120 -9.848 -77.082 1.00 138.97 211 MET B CA 1
ATOM 2873 C C . MET B 1 185 ? -28.814 -8.502 -76.394 1.00 145.81 211 MET B C 1
ATOM 2874 O O . MET B 1 185 ? -29.707 -7.646 -76.238 1.00 146.19 211 MET B O 1
ATOM 2879 N N . PRO B 1 186 ? -27.559 -8.285 -75.997 1.00 146.82 212 PRO B N 1
ATOM 2880 C CA . PRO B 1 186 ? -27.331 -6.863 -75.781 1.00 147.40 212 PRO B CA 1
ATOM 2881 C C . PRO B 1 186 ? -27.804 -6.093 -77.025 1.00 139.81 212 PRO B C 1
ATOM 2882 O O . PRO B 1 186 ? -27.640 -6.559 -78.155 1.00 129.11 212 PRO B O 1
ATOM 2886 N N . ILE B 1 187 ? -28.395 -4.926 -76.809 1.00 131.53 213 ILE B N 1
ATOM 2887 C CA . ILE B 1 187 ? -28.938 -4.148 -77.903 1.00 136.17 213 ILE B CA 1
ATOM 2888 C C . ILE B 1 187 ? -27.989 -3.009 -78.316 1.00 152.59 213 ILE B C 1
ATOM 2889 O O . ILE B 1 187 ? -27.879 -1.993 -77.624 1.00 150.53 213 ILE B O 1
ATOM 2894 N N . ALA B 1 188 ? -27.354 -3.172 -79.480 1.00 162.87 214 ALA B N 1
ATOM 2895 C CA . ALA B 1 188 ? -26.229 -2.331 -79.913 1.00 164.22 214 ALA B CA 1
ATOM 2896 C C . ALA B 1 188 ? -26.627 -0.952 -80.445 1.00 170.71 214 ALA B C 1
ATOM 2897 O O . ALA B 1 188 ? -27.778 -0.535 -80.315 1.00 162.94 214 ALA B O 1
ATOM 2899 N N . ARG B 1 189 ? -25.661 -0.239 -81.028 1.00 174.39 215 ARG B N 1
ATOM 2900 C CA . ARG B 1 189 ? -25.900 1.121 -81.505 1.00 176.29 215 ARG B CA 1
ATOM 2901 C C . ARG B 1 189 ? -26.769 1.126 -82.766 1.00 180.23 215 ARG B C 1
ATOM 2902 O O . ARG B 1 189 ? -27.904 1.606 -82.749 1.00 172.40 215 ARG B O 1
ATOM 2910 N N . GLY B 1 190 ? -26.208 0.620 -83.863 1.00 184.37 216 GLY B N 1
ATOM 2911 C CA . GLY B 1 190 ? -26.897 0.564 -85.146 1.00 183.17 216 GLY B CA 1
ATOM 2912 C C . GLY B 1 190 ? -27.871 -0.601 -85.263 1.00 181.00 216 GLY B C 1
ATOM 2913 O O . GLY B 1 190 ? -28.632 -0.698 -86.230 1.00 177.04 216 GLY B O 1
ATOM 2914 N N . GLN B 1 191 ? -27.870 -1.464 -84.250 1.00 181.08 217 GLN B N 1
ATOM 2915 C CA . GLN B 1 191 ? -28.808 -2.581 -84.162 1.00 174.51 217 GLN B CA 1
ATOM 2916 C C . GLN B 1 191 ? -30.044 -1.963 -83.539 1.00 165.80 217 GLN B C 1
ATOM 2917 O O . GLN B 1 191 ? -30.958 -2.654 -83.095 1.00 146.23 217 GLN B O 1
ATOM 2923 N N . PHE B 1 192 ? -30.008 -0.633 -83.474 1.00 172.75 218 PHE B N 1
ATOM 2924 C CA . PHE B 1 192 ? -31.036 0.188 -82.848 1.00 168.50 218 PHE B CA 1
ATOM 2925 C C . PHE B 1 192 ? -32.492 -0.114 -83.225 1.00 156.40 218 PHE B C 1
ATOM 2926 O O . PHE B 1 192 ? -33.228 -0.666 -82.418 1.00 144.00 218 PHE B O 1
ATOM 2934 N N . ARG B 1 193 ? -32.907 0.229 -84.439 1.00 154.85 219 ARG B N 1
ATOM 2935 C CA . ARG B 1 193 ? -34.323 0.156 -84.778 1.00 150.41 219 ARG B CA 1
ATOM 2936 C C . ARG B 1 193 ? -34.804 -1.257 -85.012 1.00 148.74 219 ARG B C 1
ATOM 2937 O O . ARG B 1 193 ? -35.995 -1.531 -84.889 1.00 146.83 219 ARG B O 1
ATOM 2945 N N . THR B 1 194 ? -33.882 -2.152 -85.353 1.00 151.86 220 THR B N 1
ATOM 2946 C CA . THR B 1 194 ? -34.254 -3.515 -85.706 1.00 149.59 220 THR B CA 1
ATOM 2947 C C . THR B 1 194 ? -35.243 -4.017 -84.672 1.00 149.88 220 THR B C 1
ATOM 2948 O O . THR B 1 194 ? -36.290 -4.587 -85.005 1.00 149.87 220 THR B O 1
ATOM 2952 N N . MET B 1 195 ? -34.912 -3.767 -83.412 1.00 144.24 221 MET B N 1
ATOM 2953 C CA . MET B 1 195 ? -35.722 -4.226 -82.307 1.00 134.47 221 MET B CA 1
ATOM 2954 C C . MET B 1 195 ? -36.995 -3.434 -82.275 1.00 141.84 221 MET B C 1
ATOM 2955 O O . MET B 1 195 ? -38.079 -4.009 -82.310 1.00 145.38 221 MET B O 1
ATOM 2960 N N . LEU B 1 196 ? -36.858 -2.110 -82.250 1.00 146.11 222 LEU B N 1
ATOM 2961 C CA . LEU B 1 196 ? -38.010 -1.216 -82.259 1.00 146.85 222 LEU B CA 1
ATOM 2962 C C . LEU B 1 196 ? -38.986 -1.767 -83.291 1.00 151.45 222 LEU B C 1
ATOM 2963 O O . LEU B 1 196 ? -40.110 -2.152 -82.953 1.00 148.31 222 LEU B O 1
ATOM 2968 N N . ALA B 1 197 ? -38.534 -1.818 -84.545 1.00 155.12 223 ALA B N 1
ATOM 2969 C CA . ALA B 1 197 ? -39.293 -2.404 -85.646 1.00 148.00 223 ALA B CA 1
ATOM 2970 C C . ALA B 1 197 ? -39.885 -3.767 -85.282 1.00 144.85 223 ALA B C 1
ATOM 2971 O O . ALA B 1 197 ? -41.077 -4.009 -85.483 1.00 141.09 223 ALA B O 1
ATOM 2973 N N . ALA B 1 198 ? -39.048 -4.635 -84.721 1.00 143.49 224 ALA B N 1
ATOM 2974 C CA . ALA B 1 198 ? -39.395 -6.037 -84.498 1.00 142.36 224 ALA B CA 1
ATOM 2975 C C . ALA B 1 198 ? -40.080 -6.346 -83.157 1.00 142.18 224 ALA B C 1
ATOM 2976 O O . ALA B 1 198 ? -40.316 -7.508 -82.837 1.00 131.20 224 ALA B O 1
ATOM 2978 N N . ALA B 1 199 ? -40.392 -5.312 -82.379 1.00 146.87 225 ALA B N 1
ATOM 2979 C CA . ALA B 1 199 ? -41.029 -5.481 -81.069 1.00 140.99 225 ALA B CA 1
ATOM 2980 C C . ALA B 1 199 ? -42.528 -5.724 -81.175 1.00 147.49 225 ALA B C 1
ATOM 2981 O O . ALA B 1 199 ? -43.142 -5.428 -82.202 1.00 148.01 225 ALA B O 1
ATOM 2983 N N . PRO B 1 200 ? -43.125 -6.250 -80.098 1.00 146.90 226 PRO B N 1
ATOM 2984 C CA . PRO B 1 200 ? -44.554 -6.555 -80.023 1.00 149.20 226 PRO B CA 1
ATOM 2985 C C . PRO B 1 200 ? -45.384 -5.303 -79.827 1.00 151.76 226 PRO B C 1
ATOM 2986 O O . PRO B 1 200 ? -44.918 -4.330 -79.246 1.00 147.86 226 PRO B O 1
ATOM 2990 N N . ASP B 1 201 ? -46.616 -5.347 -80.315 1.00 157.70 227 ASP B N 1
ATOM 2991 C CA . ASP B 1 201 ? -47.532 -4.215 -80.249 1.00 161.50 227 ASP B CA 1
ATOM 2992 C C . ASP B 1 201 ? -48.207 -4.088 -78.878 1.00 166.35 227 ASP B C 1
ATOM 2993 O O . ASP B 1 201 ? -48.312 -5.070 -78.139 1.00 165.36 227 ASP B O 1
ATOM 2998 N N . ASN B 1 202 ? -48.661 -2.878 -78.548 1.00 169.11 228 ASN B N 1
ATOM 2999 C CA . ASN B 1 202 ? -49.363 -2.617 -77.287 1.00 173.68 228 ASN B CA 1
ATOM 3000 C C . ASN B 1 202 ? -48.625 -3.180 -76.059 1.00 173.44 228 ASN B C 1
ATOM 3001 O O . ASN B 1 202 ? -49.126 -4.078 -75.373 1.00 172.28 228 ASN B O 1
ATOM 3006 N N . SER B 1 203 ? -47.434 -2.643 -75.793 1.00 167.05 229 SER B N 1
ATOM 3007 C CA . SER B 1 203 ? -46.627 -3.056 -74.643 1.00 156.37 229 SER B CA 1
ATOM 3008 C C . SER B 1 203 ? -45.688 -1.929 -74.196 1.00 146.30 229 SER B C 1
ATOM 3009 O O . SER B 1 203 ? -45.677 -0.857 -74.796 1.00 142.08 229 SER B O 1
ATOM 3012 N N . VAL B 1 204 ? -44.916 -2.162 -73.137 1.00 148.56 230 VAL B N 1
ATOM 3013 C CA . VAL B 1 204 ? -43.983 -1.149 -72.631 1.00 141.41 230 VAL B CA 1
ATOM 3014 C C . VAL B 1 204 ? -42.663 -1.231 -73.401 1.00 140.44 230 VAL B C 1
ATOM 3015 O O . VAL B 1 204 ? -42.203 -2.329 -73.736 1.00 139.28 230 VAL B O 1
ATOM 3019 N N . PRO B 1 205 ? -42.039 -0.071 -73.665 1.00 133.53 231 PRO B N 1
ATOM 3020 C CA . PRO B 1 205 ? -40.879 0.079 -74.553 1.00 121.11 231 PRO B CA 1
ATOM 3021 C C . PRO B 1 205 ? -39.624 -0.697 -74.158 1.00 121.77 231 PRO B C 1
ATOM 3022 O O . PRO B 1 205 ? -39.577 -1.485 -73.198 1.00 121.28 231 PRO B O 1
ATOM 3026 N N . ILE B 1 206 ? -38.588 -0.438 -74.943 1.00 116.15 232 ILE B N 1
ATOM 3027 C CA . ILE B 1 206 ? -37.344 -1.176 -74.889 1.00 111.75 232 ILE B CA 1
ATOM 3028 C C . ILE B 1 206 ? -36.164 -0.190 -74.739 1.00 110.01 232 ILE B C 1
ATOM 3029 O O . ILE B 1 206 ? -36.323 1.001 -74.970 1.00 104.74 232 ILE B O 1
ATOM 3034 N N . ALA B 1 207 ? -34.996 -0.657 -74.307 1.00 115.89 233 ALA B N 1
ATOM 3035 C CA . ALA B 1 207 ? -33.824 0.234 -74.230 1.00 119.67 233 ALA B CA 1
ATOM 3036 C C . ALA B 1 207 ? -32.462 -0.474 -74.286 1.00 123.23 233 ALA B C 1
ATOM 3037 O O . ALA B 1 207 ? -32.346 -1.648 -73.917 1.00 118.22 233 ALA B O 1
ATOM 3039 N N . ALA B 1 208 ? -31.428 0.264 -74.692 1.00 115.13 234 ALA B N 1
ATOM 3040 C CA . ALA B 1 208 ? -30.108 -0.324 -74.873 1.00 120.51 234 ALA B CA 1
ATOM 3041 C C . ALA B 1 208 ? -29.647 -1.022 -73.596 1.00 125.28 234 ALA B C 1
ATOM 3042 O O . ALA B 1 208 ? -30.055 -0.653 -72.500 1.00 126.25 234 ALA B O 1
ATOM 3044 N N . GLY B 1 209 ? -28.826 -2.057 -73.743 1.00 127.10 235 GLY B N 1
ATOM 3045 C CA . GLY B 1 209 ? -28.262 -2.756 -72.603 1.00 127.50 235 GLY B CA 1
ATOM 3046 C C . GLY B 1 209 ? -29.253 -3.769 -72.082 1.00 128.92 235 GLY B C 1
ATOM 3047 O O . GLY B 1 209 ? -29.020 -4.463 -71.088 1.00 133.37 235 GLY B O 1
ATOM 3048 N N . GLU B 1 210 ? -30.383 -3.825 -72.770 1.00 123.22 236 GLU B N 1
ATOM 3049 C CA . GLU B 1 210 ? -31.419 -4.790 -72.498 1.00 118.46 236 GLU B CA 1
ATOM 3050 C C . GLU B 1 210 ? -31.036 -6.016 -73.304 1.00 122.23 236 GLU B C 1
ATOM 3051 O O . GLU B 1 210 ? -30.552 -5.909 -74.428 1.00 121.23 236 GLU B O 1
ATOM 3057 N N . ASN B 1 211 ? -31.214 -7.184 -72.718 1.00 121.53 237 ASN B N 1
ATOM 3058 C CA . ASN B 1 211 ? -31.037 -8.407 -73.464 1.00 121.89 237 ASN B CA 1
ATOM 3059 C C . ASN B 1 211 ? -32.351 -8.748 -74.118 1.00 120.67 237 ASN B C 1
ATOM 3060 O O . ASN B 1 211 ? -33.393 -8.527 -73.528 1.00 123.85 237 ASN B O 1
ATOM 3065 N N . SER B 1 212 ? -32.314 -9.283 -75.331 1.00 121.64 238 SER B N 1
ATOM 3066 C CA . SER B 1 212 ? -33.539 -9.634 -76.028 1.00 116.76 238 SER B CA 1
ATOM 3067 C C . SER B 1 212 ? -33.450 -10.954 -76.782 1.00 115.52 238 SER B C 1
ATOM 3068 O O . SER B 1 212 ? -32.528 -11.203 -77.547 1.00 117.10 238 SER B O 1
ATOM 3071 N N . TYR B 1 213 ? -34.455 -11.783 -76.577 1.00 112.84 239 TYR B N 1
ATOM 3072 C CA . TYR B 1 213 ? -34.416 -13.159 -77.012 1.00 112.46 239 TYR B CA 1
ATOM 3073 C C . TYR B 1 213 ? -35.473 -13.397 -78.057 1.00 108.21 239 TYR B C 1
ATOM 3074 O O . TYR B 1 213 ? -36.651 -13.276 -77.756 1.00 104.89 239 TYR B O 1
ATOM 3083 N N . ASN B 1 214 ? -35.072 -13.721 -79.286 1.00 111.43 240 ASN B N 1
ATOM 3084 C CA . ASN B 1 214 ? -36.062 -14.026 -80.318 1.00 106.44 240 ASN B CA 1
ATOM 3085 C C . ASN B 1 214 ? -36.150 -15.507 -80.631 1.00 93.63 240 ASN B C 1
ATOM 3086 O O . ASN B 1 214 ? -35.261 -16.255 -80.284 1.00 92.86 240 ASN B O 1
ATOM 3091 N N . VAL B 1 215 ? -37.188 -15.907 -81.353 1.00 91.66 241 VAL B N 1
ATOM 3092 C CA . VAL B 1 215 ? -37.431 -17.315 -81.653 1.00 93.28 241 VAL B CA 1
ATOM 3093 C C . VAL B 1 215 ? -38.152 -17.389 -82.973 1.00 89.78 241 VAL B C 1
ATOM 3094 O O . VAL B 1 215 ? -39.059 -16.615 -83.194 1.00 92.47 241 VAL B O 1
ATOM 3098 N N . SER B 1 216 ? -37.792 -18.318 -83.841 1.00 83.55 242 SER B N 1
ATOM 3099 C CA . SER B 1 216 ? -38.514 -18.436 -85.085 1.00 82.31 242 SER B CA 1
ATOM 3100 C C . SER B 1 216 ? -38.914 -19.850 -85.103 1.00 87.51 242 SER B C 1
ATOM 3101 O O . SER B 1 216 ? -38.137 -20.701 -84.699 1.00 95.31 242 SER B O 1
ATOM 3104 N N . VAL B 1 217 ? -40.115 -20.111 -85.582 1.00 84.42 243 VAL B N 1
ATOM 3105 C CA . VAL B 1 217 ? -40.715 -21.426 -85.499 1.00 82.16 243 VAL B CA 1
ATOM 3106 C C . VAL B 1 217 ? -41.457 -21.591 -86.804 1.00 85.45 243 VAL B C 1
ATOM 3107 O O . VAL B 1 217 ? -41.886 -20.610 -87.382 1.00 88.63 243 VAL B O 1
ATOM 3111 N N . ASN B 1 218 ? -41.592 -22.815 -87.296 1.00 86.88 244 ASN B N 1
ATOM 3112 C CA . ASN B 1 218 ? -42.415 -23.069 -88.477 1.00 81.61 244 ASN B CA 1
ATOM 3113 C C . ASN B 1 218 ? -43.634 -23.907 -88.145 1.00 86.58 244 ASN B C 1
ATOM 3114 O O . ASN B 1 218 ? -43.505 -25.005 -87.575 1.00 84.07 244 ASN B O 1
ATOM 3119 N N . VAL B 1 219 ? -44.817 -23.402 -88.504 1.00 87.49 245 VAL B N 1
ATOM 3120 C CA . VAL B 1 219 ? -46.034 -24.200 -88.350 1.00 87.34 245 VAL B CA 1
ATOM 3121 C C . VAL B 1 219 ? -46.794 -24.449 -89.641 1.00 84.24 245 VAL B C 1
ATOM 3122 O O . VAL B 1 219 ? -46.874 -23.583 -90.528 1.00 81.42 245 VAL B O 1
ATOM 3126 N N . VAL B 1 220 ? -47.343 -25.654 -89.726 1.00 82.43 246 VAL B N 1
ATOM 3127 C CA . VAL B 1 220 ? -48.043 -26.100 -90.917 1.00 88.41 246 VAL B CA 1
ATOM 3128 C C . VAL B 1 220 ? -49.351 -26.768 -90.556 1.00 93.96 246 VAL B C 1
ATOM 3129 O O . VAL B 1 220 ? -49.366 -27.811 -89.887 1.00 93.71 246 VAL B O 1
ATOM 3133 N N . PHE B 1 221 ? -50.447 -26.156 -91.007 1.00 93.73 247 PHE B N 1
ATOM 3134 C CA . PHE B 1 221 ? -51.791 -26.606 -90.666 1.00 95.28 247 PHE B CA 1
ATOM 3135 C C . PHE B 1 221 ? -52.355 -27.190 -91.951 1.00 96.45 247 PHE B C 1
ATOM 3136 O O . PHE B 1 221 ? -51.982 -26.729 -93.039 1.00 94.51 247 PHE B O 1
ATOM 3144 N N . GLU B 1 222 ? -53.224 -28.196 -91.856 1.00 92.08 248 GLU B N 1
ATOM 3145 C CA . GLU B 1 222 ? -53.927 -28.657 -93.052 1.00 96.36 248 GLU B CA 1
ATOM 3146 C C . GLU B 1 222 ? -55.162 -27.779 -93.353 1.00 104.00 248 GLU B C 1
ATOM 3147 O O . GLU B 1 222 ? -55.795 -27.269 -92.419 1.00 101.47 248 GLU B O 1
ATOM 3153 N N . ILE B 1 223 ? -55.489 -27.586 -94.642 1.00 106.48 249 ILE B N 1
ATOM 3154 C CA . ILE B 1 223 ? -56.635 -26.747 -95.054 1.00 100.66 249 ILE B CA 1
ATOM 3155 C C . ILE B 1 223 ? -57.997 -27.431 -94.969 1.00 105.46 249 ILE B C 1
ATOM 3156 O O . ILE B 1 223 ? -58.108 -28.647 -95.178 1.00 103.01 249 ILE B O 1
ATOM 3161 N N . LYS B 1 224 ? -59.020 -26.613 -94.694 1.00 107.01 250 LYS B N 1
ATOM 3162 C CA . LYS B 1 224 ? -60.431 -27.015 -94.485 1.00 114.42 250 LYS B CA 1
ATOM 3163 C C . LYS B 1 224 ? -60.733 -27.155 -92.982 1.00 113.61 250 LYS B C 1
ATOM 3164 O O . LYS B 1 224 ? -61.145 -28.193 -92.459 1.00 115.72 250 LYS B O 1
ATOM 3171 N N . PRO C 1 11 ? -47.458 -37.733 -92.150 1.00 126.67 37 PRO C N 1
ATOM 3172 C CA . PRO C 1 11 ? -47.671 -37.926 -90.706 1.00 129.95 37 PRO C CA 1
ATOM 3173 C C . PRO C 1 11 ? -47.482 -36.605 -89.928 1.00 129.64 37 PRO C C 1
ATOM 3174 O O . PRO C 1 11 ? -47.011 -35.631 -90.532 1.00 130.56 37 PRO C O 1
ATOM 3178 N N . ALA C 1 12 ? -47.851 -36.545 -88.643 1.00 120.15 38 ALA C N 1
ATOM 3179 C CA . ALA C 1 12 ? -47.653 -35.301 -87.884 1.00 108.04 38 ALA C CA 1
ATOM 3180 C C . ALA C 1 12 ? -46.569 -35.414 -86.848 1.00 106.33 38 ALA C C 1
ATOM 3181 O O . ALA C 1 12 ? -46.530 -36.340 -86.050 1.00 107.03 38 ALA C O 1
ATOM 3183 N N . ARG C 1 13 ? -45.692 -34.433 -86.868 1.00 103.63 39 ARG C N 1
ATOM 3184 C CA . ARG C 1 13 ? -44.452 -34.536 -86.161 1.00 98.68 39 ARG C CA 1
ATOM 3185 C C . ARG C 1 13 ? -44.041 -33.142 -85.770 1.00 97.06 39 ARG C C 1
ATOM 3186 O O . ARG C 1 13 ? -44.318 -32.188 -86.489 1.00 96.00 39 ARG C O 1
ATOM 3194 N N . ILE C 1 14 ? -43.414 -33.005 -84.611 1.00 99.32 40 ILE C N 1
ATOM 3195 C CA . ILE C 1 14 ? -42.806 -31.728 -84.262 1.00 94.86 40 ILE C CA 1
ATOM 3196 C C . ILE C 1 14 ? -41.349 -31.982 -84.061 1.00 85.41 40 ILE C C 1
ATOM 3197 O O . ILE C 1 14 ? -40.982 -32.875 -83.322 1.00 84.47 40 ILE C O 1
ATOM 3202 N N . ALA C 1 15 ? -40.538 -31.205 -84.767 1.00 82.54 41 ALA C N 1
ATOM 3203 C CA . ALA C 1 15 ? -39.111 -31.454 -84.899 1.00 79.97 41 ALA C CA 1
ATOM 3204 C C . ALA C 1 15 ? -38.250 -30.272 -84.502 1.00 77.47 41 ALA C C 1
ATOM 3205 O O . ALA C 1 15 ? -38.301 -29.203 -85.083 1.00 79.33 41 ALA C O 1
ATOM 3207 N N . VAL C 1 16 ? -37.431 -30.511 -83.499 1.00 82.39 42 VAL C N 1
ATOM 3208 C CA . VAL C 1 16 ? -36.567 -29.499 -82.943 1.00 84.49 42 VAL C CA 1
ATOM 3209 C C . VAL C 1 16 ? -35.134 -30.000 -82.802 1.00 84.06 42 VAL C C 1
ATOM 3210 O O . VAL C 1 16 ? -34.838 -31.200 -82.944 1.00 78.53 42 VAL C O 1
ATOM 3214 N N . THR C 1 17 ? -34.254 -29.041 -82.551 1.00 83.00 43 THR C N 1
ATOM 3215 C CA . THR C 1 17 ? -32.878 -29.312 -82.269 1.00 82.72 43 THR C CA 1
ATOM 3216 C C . THR C 1 17 ? -32.680 -28.832 -80.869 1.00 78.13 43 THR C C 1
ATOM 3217 O O . THR C 1 17 ? -33.413 -27.992 -80.389 1.00 78.13 43 THR C O 1
ATOM 3221 N N . GLY C 1 18 ? -31.684 -29.371 -80.208 1.00 77.45 44 GLY C N 1
ATOM 3222 C CA . GLY C 1 18 ? -31.378 -28.917 -78.887 1.00 85.72 44 GLY C CA 1
ATOM 3223 C C . GLY C 1 18 ? -29.929 -29.200 -78.699 1.00 88.08 44 GLY C C 1
ATOM 3224 O O . GLY C 1 18 ? -29.387 -30.069 -79.362 1.00 87.65 44 GLY C O 1
ATOM 3225 N N . GLU C 1 19 ? -29.292 -28.444 -77.821 1.00 92.01 45 GLU C N 1
ATOM 3226 C CA . GLU C 1 19 ? -27.927 -28.734 -77.439 1.00 95.96 45 GLU C CA 1
ATOM 3227 C C . GLU C 1 19 ? -27.784 -28.279 -76.047 1.00 96.26 45 GLU C C 1
ATOM 3228 O O . GLU C 1 19 ? -28.513 -27.400 -75.590 1.00 96.65 45 GLU C O 1
ATOM 3234 N N . GLY C 1 20 ? -26.796 -28.855 -75.392 1.00 95.64 46 GLY C N 1
ATOM 3235 C CA . GLY C 1 20 ? -26.590 -28.638 -73.991 1.00 101.68 46 GLY C CA 1
ATOM 3236 C C . GLY C 1 20 ? -25.108 -28.650 -74.017 1.00 100.02 46 GLY C C 1
ATOM 3237 O O . GLY C 1 20 ? -24.520 -29.049 -75.011 1.00 95.39 46 GLY C O 1
ATOM 3238 N N . MET C 1 21 ? -24.492 -28.176 -72.960 1.00 105.25 47 MET C N 1
ATOM 3239 C CA . MET C 1 21 ? -23.070 -28.130 -73.007 1.00 103.61 47 MET C CA 1
ATOM 3240 C C . MET C 1 21 ? -22.502 -28.134 -71.615 1.00 106.37 47 MET C C 1
ATOM 3241 O O . MET C 1 21 ? -23.216 -27.897 -70.646 1.00 108.13 47 MET C O 1
ATOM 3246 N N . MET C 1 22 ? -21.210 -28.421 -71.545 1.00 102.90 48 MET C N 1
ATOM 3247 C CA . MET C 1 22 ? -20.548 -28.798 -70.319 1.00 106.79 48 MET C CA 1
ATOM 3248 C C . MET C 1 22 ? -19.146 -28.217 -70.261 1.00 109.67 48 MET C C 1
ATOM 3249 O O . MET C 1 22 ? -18.417 -28.337 -71.238 1.00 117.47 48 MET C O 1
ATOM 3254 N N . THR C 1 23 ? -18.757 -27.614 -69.135 1.00 107.17 49 THR C N 1
ATOM 3255 C CA . THR C 1 23 ? -17.421 -27.018 -68.986 1.00 108.56 49 THR C CA 1
ATOM 3256 C C . THR C 1 23 ? -16.664 -27.639 -67.839 1.00 113.24 49 THR C C 1
ATOM 3257 O O . THR C 1 23 ? -17.269 -27.897 -66.809 1.00 123.70 49 THR C O 1
ATOM 3261 N N . ALA C 1 24 ? -15.363 -27.898 -68.002 1.00 109.61 50 ALA C N 1
ATOM 3262 C CA . ALA C 1 24 ? -14.531 -28.371 -66.882 1.00 114.64 50 ALA C CA 1
ATOM 3263 C C . ALA C 1 24 ? -13.087 -27.882 -66.887 1.00 120.39 50 ALA C C 1
ATOM 3264 O O . ALA C 1 24 ? -12.386 -27.998 -67.892 1.00 117.84 50 ALA C O 1
ATOM 3266 N N . SER C 1 25 ? -12.653 -27.373 -65.734 1.00 128.39 51 SER C N 1
ATOM 3267 C CA . SER C 1 25 ? -11.261 -27.008 -65.490 1.00 124.11 51 SER C CA 1
ATOM 3268 C C . SER C 1 25 ? -10.379 -28.267 -65.584 1.00 123.20 51 SER C C 1
ATOM 3269 O O . SER C 1 25 ? -10.753 -29.334 -65.092 1.00 122.20 51 SER C O 1
ATOM 3272 N N . PRO C 1 26 ? -9.203 -28.138 -66.214 1.00 121.87 52 PRO C N 1
ATOM 3273 C CA . PRO C 1 26 ? -8.350 -29.249 -66.649 1.00 122.18 52 PRO C CA 1
ATOM 3274 C C . PRO C 1 26 ? -7.627 -30.018 -65.532 1.00 125.76 52 PRO C C 1
ATOM 3275 O O . PRO C 1 26 ? -7.233 -29.437 -64.518 1.00 122.79 52 PRO C O 1
ATOM 3279 N N . ASP C 1 27 ? -7.491 -31.329 -65.759 1.00 126.31 53 ASP C N 1
ATOM 3280 C CA . ASP C 1 27 ? -6.893 -32.332 -64.871 1.00 120.87 53 ASP C CA 1
ATOM 3281 C C . ASP C 1 27 ? -5.396 -32.562 -65.070 1.00 111.66 53 ASP C C 1
ATOM 3282 O O . ASP C 1 27 ? -4.728 -33.161 -64.238 1.00 117.02 53 ASP C O 1
ATOM 3287 N N . MET C 1 28 ? -4.870 -32.120 -66.192 1.00 107.41 54 MET C N 1
ATOM 3288 C CA . MET C 1 28 ? -3.589 -32.620 -66.627 1.00 105.44 54 MET C CA 1
ATOM 3289 C C . MET C 1 28 ? -2.823 -31.591 -67.402 1.00 111.14 54 MET C C 1
ATOM 3290 O O . MET C 1 28 ? -3.285 -30.473 -67.574 1.00 121.06 54 MET C O 1
ATOM 3295 N N . ALA C 1 29 ? -1.627 -31.944 -67.843 1.00 102.03 55 ALA C N 1
ATOM 3296 C CA . ALA C 1 29 ? -0.895 -31.077 -68.734 1.00 94.18 55 ALA C CA 1
ATOM 3297 C C . ALA C 1 29 ? -0.056 -31.953 -69.618 1.00 96.04 55 ALA C C 1
ATOM 3298 O O . ALA C 1 29 ? 0.591 -32.852 -69.146 1.00 103.80 55 ALA C O 1
ATOM 3300 N N . ILE C 1 30 ? -0.033 -31.698 -70.903 1.00 98.93 56 ILE C N 1
ATOM 3301 C CA . ILE C 1 30 ? 0.759 -32.545 -71.759 1.00 99.63 56 ILE C CA 1
ATOM 3302 C C . ILE C 1 30 ? 1.818 -31.734 -72.438 1.00 101.05 56 ILE C C 1
ATOM 3303 O O . ILE C 1 30 ? 1.522 -30.753 -73.108 1.00 107.89 56 ILE C O 1
ATOM 3308 N N . LEU C 1 31 ? 3.061 -32.136 -72.256 1.00 97.99 57 LEU C N 1
ATOM 3309 C CA . LEU C 1 31 ? 4.151 -31.391 -72.842 1.00 108.42 57 LEU C CA 1
ATOM 3310 C C . LEU C 1 31 ? 4.618 -32.049 -74.113 1.00 112.78 57 LEU C C 1
ATOM 3311 O O . LEU C 1 31 ? 4.823 -33.269 -74.148 1.00 105.02 57 LEU C O 1
ATOM 3316 N N . ASN C 1 32 ? 4.771 -31.242 -75.163 1.00 117.57 58 ASN C N 1
ATOM 3317 C CA . ASN C 1 32 ? 5.510 -31.708 -76.308 1.00 109.77 58 ASN C CA 1
ATOM 3318 C C . ASN C 1 32 ? 6.892 -31.158 -76.233 1.00 115.16 58 ASN C C 1
ATOM 3319 O O . ASN C 1 32 ? 7.088 -29.958 -76.373 1.00 122.69 58 ASN C O 1
ATOM 3324 N N . LEU C 1 33 ? 7.844 -32.057 -76.015 1.00 117.61 59 LEU C N 1
ATOM 3325 C CA . LEU C 1 33 ? 9.229 -31.708 -75.789 1.00 113.51 59 LEU C CA 1
ATOM 3326 C C . LEU C 1 33 ? 10.091 -32.420 -76.808 1.00 116.87 59 LEU C C 1
ATOM 3327 O O . LEU C 1 33 ? 9.755 -33.519 -77.267 1.00 109.43 59 LEU C O 1
ATOM 3332 N N . SER C 1 34 ? 11.217 -31.793 -77.140 1.00 125.42 60 SER C N 1
ATOM 3333 C CA . SER C 1 34 ? 12.135 -32.331 -78.137 1.00 121.40 60 SER C CA 1
ATOM 3334 C C . SER C 1 34 ? 13.613 -32.200 -77.788 1.00 122.48 60 SER C C 1
ATOM 3335 O O . SER C 1 34 ? 13.995 -31.444 -76.886 1.00 123.06 60 SER C O 1
ATOM 3338 N N . VAL C 1 35 ? 14.424 -32.948 -78.540 1.00 122.27 61 VAL C N 1
ATOM 3339 C CA . VAL C 1 35 ? 15.854 -33.105 -78.288 1.00 124.16 61 VAL C CA 1
ATOM 3340 C C . VAL C 1 35 ? 16.800 -32.512 -79.336 1.00 129.91 61 VAL C C 1
ATOM 3341 O O . VAL C 1 35 ? 16.971 -33.085 -80.418 1.00 125.19 61 VAL C O 1
ATOM 3345 N N . LEU C 1 36 ? 17.477 -31.413 -79.000 1.00 130.32 62 LEU C N 1
ATOM 3346 C CA . LEU C 1 36 ? 18.474 -30.898 -79.928 1.00 131.94 62 LEU C CA 1
ATOM 3347 C C . LEU C 1 36 ? 19.742 -31.703 -79.681 1.00 131.07 62 LEU C C 1
ATOM 3348 O O . LEU C 1 36 ? 20.280 -31.717 -78.565 1.00 135.30 62 LEU C O 1
ATOM 3353 N N . ARG C 1 37 ? 20.172 -32.433 -80.705 1.00 124.86 63 ARG C N 1
ATOM 3354 C CA . ARG C 1 37 ? 21.552 -32.915 -80.785 1.00 126.95 63 ARG C CA 1
ATOM 3355 C C . ARG C 1 37 ? 21.901 -32.976 -82.276 1.00 126.63 63 ARG C C 1
ATOM 3356 O O . ARG C 1 37 ? 21.043 -33.275 -83.111 1.00 125.40 63 ARG C O 1
ATOM 3364 N N . GLN C 1 38 ? 23.137 -32.624 -82.616 1.00 122.19 64 GLN C N 1
ATOM 3365 C CA . GLN C 1 38 ? 23.531 -32.494 -84.014 1.00 115.55 64 GLN C CA 1
ATOM 3366 C C . GLN C 1 38 ? 25.009 -32.826 -84.099 1.00 113.97 64 GLN C C 1
ATOM 3367 O O . GLN C 1 38 ? 25.766 -32.535 -83.171 1.00 116.30 64 GLN C O 1
ATOM 3373 N N . ALA C 1 39 ? 25.413 -33.508 -85.159 1.00 109.25 65 ALA C N 1
ATOM 3374 C CA . ALA C 1 39 ? 26.814 -33.868 -85.283 1.00 114.05 65 ALA C CA 1
ATOM 3375 C C . ALA C 1 39 ? 27.242 -34.153 -86.715 1.00 112.12 65 ALA C C 1
ATOM 3376 O O . ALA C 1 39 ? 26.533 -34.788 -87.468 1.00 109.65 65 ALA C O 1
ATOM 3378 N N . LYS C 1 40 ? 28.478 -33.817 -87.031 1.00 115.15 66 LYS C N 1
ATOM 3379 C CA . LYS C 1 40 ? 28.839 -33.460 -88.402 1.00 122.51 66 LYS C CA 1
ATOM 3380 C C . LYS C 1 40 ? 28.658 -34.499 -89.527 1.00 113.55 66 LYS C C 1
ATOM 3381 O O . LYS C 1 40 ? 28.990 -34.240 -90.694 1.00 102.44 66 LYS C O 1
ATOM 3387 N N . THR C 1 41 ? 28.191 -35.688 -89.165 1.00 115.36 67 THR C N 1
ATOM 3388 C CA . THR C 1 41 ? 27.424 -36.484 -90.127 1.00 116.38 67 THR C CA 1
ATOM 3389 C C . THR C 1 41 ? 26.163 -37.072 -89.523 1.00 114.59 67 THR C C 1
ATOM 3390 O O . THR C 1 41 ? 25.966 -37.000 -88.313 1.00 113.45 67 THR C O 1
ATOM 3394 N N . ALA C 1 42 ? 25.313 -37.624 -90.387 1.00 111.86 68 ALA C N 1
ATOM 3395 C CA . ALA C 1 42 ? 23.981 -38.105 -90.020 1.00 114.82 68 ALA C CA 1
ATOM 3396 C C . ALA C 1 42 ? 24.009 -39.246 -89.018 1.00 121.80 68 ALA C C 1
ATOM 3397 O O . ALA C 1 42 ? 23.356 -39.203 -87.963 1.00 115.80 68 ALA C O 1
ATOM 3399 N N . ARG C 1 43 ? 24.775 -40.271 -89.369 1.00 122.02 69 ARG C N 1
ATOM 3400 C CA . ARG C 1 43 ? 24.891 -41.458 -88.553 1.00 117.78 69 ARG C CA 1
ATOM 3401 C C . ARG C 1 43 ? 25.146 -41.132 -87.077 1.00 113.84 69 ARG C C 1
ATOM 3402 O O . ARG C 1 43 ? 24.398 -41.586 -86.215 1.00 111.84 69 ARG C O 1
ATOM 3410 N N . GLU C 1 44 ? 26.160 -40.330 -86.768 1.00 111.44 70 GLU C N 1
ATOM 3411 C CA . GLU C 1 44 ? 26.418 -40.031 -85.353 1.00 119.51 70 GLU C CA 1
ATOM 3412 C C . GLU C 1 44 ? 25.521 -38.916 -84.863 1.00 116.21 70 GLU C C 1
ATOM 3413 O O . GLU C 1 44 ? 25.548 -38.532 -83.688 1.00 111.42 70 GLU C O 1
ATOM 3419 N N . ALA C 1 45 ? 24.723 -38.409 -85.788 1.00 114.24 71 ALA C N 1
ATOM 3420 C CA . ALA C 1 45 ? 23.747 -37.413 -85.448 1.00 113.24 71 ALA C CA 1
ATOM 3421 C C . ALA C 1 45 ? 22.692 -38.100 -84.640 1.00 115.55 71 ALA C C 1
ATOM 3422 O O . ALA C 1 45 ? 22.410 -37.687 -83.514 1.00 113.63 71 ALA C O 1
ATOM 3424 N N . MET C 1 46 ? 22.124 -39.169 -85.216 1.00 113.91 72 MET C N 1
ATOM 3425 C CA . MET C 1 46 ? 21.059 -39.909 -84.548 1.00 112.97 72 MET C CA 1
ATOM 3426 C C . MET C 1 46 ? 21.626 -40.562 -83.303 1.00 118.31 72 MET C C 1
ATOM 3427 O O . MET C 1 46 ? 21.032 -40.472 -82.237 1.00 120.97 72 MET C O 1
ATOM 3432 N N . THR C 1 47 ? 22.771 -41.219 -83.445 1.00 117.27 73 THR C N 1
ATOM 3433 C CA . THR C 1 47 ? 23.461 -41.822 -82.303 1.00 119.10 73 THR C CA 1
ATOM 3434 C C . THR C 1 47 ? 23.490 -40.845 -81.133 1.00 122.74 73 THR C C 1
ATOM 3435 O O . THR C 1 47 ? 22.879 -41.082 -80.094 1.00 121.58 73 THR C O 1
ATOM 3439 N N . ALA C 1 48 ? 24.194 -39.737 -81.326 1.00 123.89 74 ALA C N 1
ATOM 3440 C CA . ALA C 1 48 ? 24.280 -38.677 -80.333 1.00 125.32 74 ALA C CA 1
ATOM 3441 C C . ALA C 1 48 ? 22.904 -38.229 -79.830 1.00 126.58 74 ALA C C 1
ATOM 3442 O O . ALA C 1 48 ? 22.753 -37.791 -78.688 1.00 125.15 74 ALA C O 1
ATOM 3444 N N . ASN C 1 49 ? 21.899 -38.354 -80.683 1.00 127.48 75 ASN C N 1
ATOM 3445 C CA . ASN C 1 49 ? 20.526 -38.107 -80.267 1.00 130.07 75 ASN C CA 1
ATOM 3446 C C . ASN C 1 49 ? 20.065 -39.244 -79.362 1.00 132.34 75 ASN C C 1
ATOM 3447 O O . ASN C 1 49 ? 19.854 -39.053 -78.155 1.00 124.36 75 ASN C O 1
ATOM 3452 N N . ASN C 1 50 ? 19.995 -40.442 -79.950 1.00 134.79 76 ASN C N 1
ATOM 3453 C CA . ASN C 1 50 ? 19.441 -41.614 -79.291 1.00 130.42 76 ASN C CA 1
ATOM 3454 C C . ASN C 1 50 ? 19.979 -41.552 -77.890 1.00 129.80 76 ASN C C 1
ATOM 3455 O O . ASN C 1 50 ? 19.285 -41.879 -76.938 1.00 130.94 76 ASN C O 1
ATOM 3460 N N . GLU C 1 51 ? 21.228 -41.117 -77.775 1.00 127.83 77 GLU C N 1
ATOM 3461 C CA . GLU C 1 51 ? 21.918 -41.118 -76.498 1.00 132.21 77 GLU C CA 1
ATOM 3462 C C . GLU C 1 51 ? 21.416 -40.027 -75.557 1.00 131.44 77 GLU C C 1
ATOM 3463 O O . GLU C 1 51 ? 21.106 -40.300 -74.392 1.00 128.07 77 GLU C O 1
ATOM 3469 N N . ALA C 1 52 ? 21.346 -38.797 -76.058 1.00 131.12 78 ALA C N 1
ATOM 3470 C CA . ALA C 1 52 ? 21.032 -37.657 -75.204 1.00 129.26 78 ALA C CA 1
ATOM 3471 C C . ALA C 1 52 ? 19.565 -37.727 -74.823 1.00 124.82 78 ALA C C 1
ATOM 3472 O O . ALA C 1 52 ? 19.087 -37.036 -73.918 1.00 114.68 78 ALA C O 1
ATOM 3474 N N . MET C 1 53 ? 18.872 -38.603 -75.534 1.00 127.03 79 MET C N 1
ATOM 3475 C CA . MET C 1 53 ? 17.470 -38.906 -75.295 1.00 126.36 79 MET C CA 1
ATOM 3476 C C . MET C 1 53 ? 17.292 -39.770 -74.052 1.00 128.36 79 MET C C 1
ATOM 3477 O O . MET C 1 53 ? 16.712 -39.345 -73.047 1.00 122.95 79 MET C O 1
ATOM 3482 N N . THR C 1 54 ? 17.794 -41.001 -74.152 1.00 132.42 80 THR C N 1
ATOM 3483 C CA . THR C 1 54 ? 17.702 -41.979 -73.087 1.00 125.38 80 THR C CA 1
ATOM 3484 C C . THR C 1 54 ? 18.248 -41.348 -71.811 1.00 125.42 80 THR C C 1
ATOM 3485 O O . THR C 1 54 ? 17.751 -41.641 -70.729 1.00 124.80 80 THR C O 1
ATOM 3489 N N . LYS C 1 55 ? 19.232 -40.452 -71.955 1.00 128.42 81 LYS C N 1
ATOM 3490 C CA . LYS C 1 55 ? 19.652 -39.551 -70.871 1.00 126.78 81 LYS C CA 1
ATOM 3491 C C . LYS C 1 55 ? 18.375 -38.950 -70.240 1.00 125.59 81 LYS C C 1
ATOM 3492 O O . LYS C 1 55 ? 18.072 -39.165 -69.064 1.00 120.79 81 LYS C O 1
ATOM 3498 N N . VAL C 1 56 ? 17.623 -38.191 -71.030 1.00 127.35 82 VAL C N 1
ATOM 3499 C CA . VAL C 1 56 ? 16.542 -37.391 -70.475 1.00 123.85 82 VAL C CA 1
ATOM 3500 C C . VAL C 1 56 ? 15.472 -38.273 -69.872 1.00 125.10 82 VAL C C 1
ATOM 3501 O O . VAL C 1 56 ? 14.974 -38.005 -68.785 1.00 128.07 82 VAL C O 1
ATOM 3505 N N . LEU C 1 57 ? 15.124 -39.330 -70.584 1.00 120.63 83 LEU C N 1
ATOM 3506 C CA . LEU C 1 57 ? 14.115 -40.253 -70.118 1.00 119.76 83 LEU C CA 1
ATOM 3507 C C . LEU C 1 57 ? 14.366 -40.650 -68.679 1.00 128.06 83 LEU C C 1
ATOM 3508 O O . LEU C 1 57 ? 13.532 -40.377 -67.816 1.00 124.67 83 LEU C O 1
ATOM 3513 N N . ASP C 1 58 ? 15.5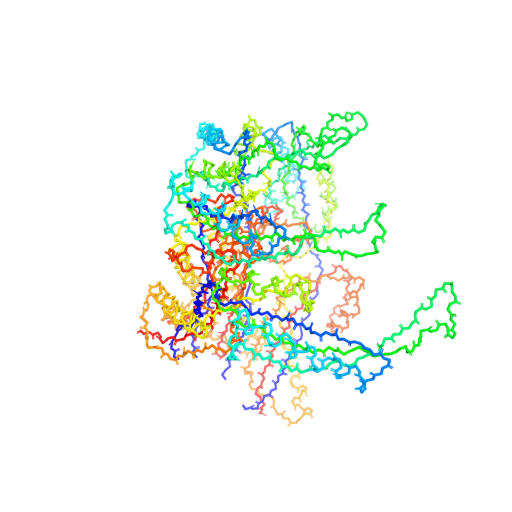05 -41.300 -68.426 1.00 135.75 84 ASP C N 1
ATOM 3514 C CA . ASP C 1 58 ? 15.871 -41.737 -67.073 1.00 135.66 84 ASP C CA 1
ATOM 3515 C C . ASP C 1 58 ? 15.626 -40.600 -66.089 1.00 138.64 84 ASP C C 1
ATOM 3516 O O . ASP C 1 58 ? 15.125 -40.806 -64.966 1.00 135.20 84 ASP C O 1
ATOM 3521 N N . ALA C 1 59 ? 15.978 -39.399 -66.544 1.00 135.79 85 ALA C N 1
ATOM 3522 C CA . ALA C 1 59 ? 15.764 -38.173 -65.798 1.00 131.54 85 ALA C CA 1
ATOM 3523 C C . ALA C 1 59 ? 14.292 -37.915 -65.531 1.00 128.01 85 ALA C C 1
ATOM 3524 O O . ALA C 1 59 ? 13.927 -37.389 -64.486 1.00 127.84 85 ALA C O 1
ATOM 3526 N N . MET C 1 60 ? 13.450 -38.270 -66.488 1.00 128.03 86 MET C N 1
ATOM 3527 C CA . MET C 1 60 ? 12.026 -38.009 -66.357 1.00 127.57 86 MET C CA 1
ATOM 3528 C C . MET C 1 60 ? 11.395 -39.004 -65.412 1.00 130.27 86 MET C C 1
ATOM 3529 O O . MET C 1 60 ? 10.606 -38.647 -64.526 1.00 127.04 86 MET C O 1
ATOM 3534 N N . LYS C 1 61 ? 11.747 -40.266 -65.622 1.00 130.88 87 LYS C N 1
ATOM 3535 C CA . LYS C 1 61 ? 11.193 -41.335 -64.830 1.00 125.51 87 LYS C CA 1
ATOM 3536 C C . LYS C 1 61 ? 11.571 -41.029 -63.399 1.00 127.72 87 LYS C C 1
ATOM 3537 O O . LYS C 1 61 ? 10.702 -40.819 -62.564 1.00 127.64 87 LYS C O 1
ATOM 3543 N N . LYS C 1 62 ? 12.868 -40.931 -63.133 1.00 126.32 88 LYS C N 1
ATOM 3544 C CA . LYS C 1 62 ? 13.333 -40.678 -61.775 1.00 130.49 88 LYS C CA 1
ATOM 3545 C C . LYS C 1 62 ? 12.645 -39.444 -61.198 1.00 123.86 88 LYS C C 1
ATOM 3546 O O . LYS C 1 62 ? 12.399 -39.338 -59.997 1.00 113.65 88 LYS C O 1
ATOM 3552 N N . ALA C 1 63 ? 12.302 -38.532 -62.089 1.00 128.47 89 ALA C N 1
ATOM 3553 C CA . ALA C 1 63 ? 11.681 -37.274 -61.718 1.00 129.12 89 ALA C CA 1
ATOM 3554 C C . ALA C 1 63 ? 10.234 -37.433 -61.254 1.00 124.67 89 ALA C C 1
ATOM 3555 O O . ALA C 1 63 ? 9.622 -36.475 -60.781 1.00 114.63 89 ALA C O 1
ATOM 3557 N N . GLY C 1 64 ? 9.708 -38.652 -61.331 1.00 128.90 90 GLY C N 1
ATOM 3558 C CA . GLY C 1 64 ? 8.328 -38.908 -60.933 1.00 128.90 90 GLY C CA 1
ATOM 3559 C C . GLY C 1 64 ? 7.241 -39.386 -61.893 1.00 123.08 90 GLY C C 1
ATOM 3560 O O . GLY C 1 64 ? 6.107 -39.628 -61.466 1.00 117.84 90 GLY C O 1
ATOM 3561 N N . ILE C 1 65 ? 7.521 -39.532 -63.177 1.00 120.71 91 ILE C N 1
ATOM 3562 C CA . ILE C 1 65 ? 6.409 -39.974 -64.000 1.00 127.51 91 ILE C CA 1
ATOM 3563 C C . ILE C 1 65 ? 6.608 -41.281 -64.750 1.00 120.37 91 ILE C C 1
ATOM 3564 O O . ILE C 1 65 ? 7.733 -41.691 -65.032 1.00 114.19 91 ILE C O 1
ATOM 3569 N N . GLU C 1 66 ? 5.472 -41.908 -65.056 1.00 119.67 92 GLU C N 1
ATOM 3570 C CA . GLU C 1 66 ? 5.402 -43.308 -65.451 1.00 126.56 92 GLU C CA 1
ATOM 3571 C C . GLU C 1 66 ? 5.676 -43.525 -66.916 1.00 123.24 92 GLU C C 1
ATOM 3572 O O . GLU C 1 66 ? 5.821 -42.575 -67.655 1.00 127.13 92 GLU C O 1
ATOM 3578 N N . ASP C 1 67 ? 5.737 -44.782 -67.331 1.00 126.15 93 ASP C N 1
ATOM 3579 C CA . ASP C 1 67 ? 5.990 -45.111 -68.721 1.00 124.98 93 ASP C CA 1
ATOM 3580 C C . ASP C 1 67 ? 4.702 -44.941 -69.534 1.00 126.19 93 ASP C C 1
ATOM 3581 O O . ASP C 1 67 ? 4.733 -44.476 -70.668 1.00 125.72 93 ASP C O 1
ATOM 3586 N N . ARG C 1 68 ? 3.567 -45.311 -68.950 1.00 130.67 94 ARG C N 1
ATOM 3587 C CA . ARG C 1 68 ? 2.295 -45.182 -69.641 1.00 127.71 94 ARG C CA 1
ATOM 3588 C C . ARG C 1 68 ? 2.102 -43.708 -69.864 1.00 118.50 94 ARG C C 1
ATOM 3589 O O . ARG C 1 68 ? 1.450 -43.273 -70.804 1.00 116.86 94 ARG C O 1
ATOM 3597 N N . ASP C 1 69 ? 2.737 -42.951 -68.988 1.00 116.40 95 ASP C N 1
ATOM 3598 C CA . ASP C 1 69 ? 2.574 -41.519 -68.909 1.00 116.89 95 ASP C CA 1
ATOM 3599 C C . ASP C 1 69 ? 3.624 -40.737 -69.721 1.00 113.93 95 ASP C C 1
ATOM 3600 O O . ASP C 1 69 ? 3.743 -39.525 -69.577 1.00 111.07 95 ASP C O 1
ATOM 3605 N N . LEU C 1 70 ? 4.448 -41.419 -70.504 1.00 109.93 96 LEU C N 1
ATOM 3606 C CA . LEU C 1 70 ? 5.279 -40.693 -71.445 1.00 103.90 96 LEU C CA 1
ATOM 3607 C C . LEU C 1 70 ? 5.633 -41.514 -72.666 1.00 107.66 96 LEU C C 1
ATOM 3608 O O . LEU C 1 70 ? 5.986 -42.683 -72.539 1.00 108.70 96 LEU C O 1
ATOM 3613 N N . GLN C 1 71 ? 5.583 -40.866 -73.836 1.00 111.68 97 GLN C N 1
ATOM 3614 C CA . GLN C 1 71 ? 5.757 -41.522 -75.149 1.00 116.41 97 GLN C CA 1
ATOM 3615 C C . GLN C 1 71 ? 6.487 -40.635 -76.183 1.00 110.27 97 GLN C C 1
ATOM 3616 O O . GLN C 1 71 ? 6.661 -39.435 -75.975 1.00 102.20 97 GLN C O 1
ATOM 3622 N N . THR C 1 72 ? 6.923 -41.268 -77.274 1.00 112.92 98 THR C N 1
ATOM 3623 C CA . THR C 1 72 ? 7.853 -40.708 -78.255 1.00 113.61 98 THR C CA 1
ATOM 3624 C C . THR C 1 72 ? 7.659 -41.274 -79.648 1.00 119.99 98 THR C C 1
ATOM 3625 O O . THR C 1 72 ? 6.617 -41.841 -79.978 1.00 120.62 98 THR C O 1
ATOM 3629 N N . GLY C 1 73 ? 8.688 -41.083 -80.470 1.00 125.07 99 GLY C N 1
ATOM 3630 C CA . GLY C 1 73 ? 8.693 -41.548 -81.844 1.00 128.03 99 GLY C CA 1
ATOM 3631 C C . GLY C 1 73 ? 8.658 -40.429 -82.866 1.00 124.76 99 GLY C C 1
ATOM 3632 O O . GLY C 1 73 ? 8.347 -39.276 -82.551 1.00 117.23 99 GLY C O 1
ATOM 3633 N N . GLY C 1 74 ? 9.059 -40.777 -84.084 1.00 122.61 100 GLY C N 1
ATOM 3634 C CA . GLY C 1 74 ? 9.112 -39.851 -85.196 1.00 126.84 100 GLY C CA 1
ATOM 3635 C C . GLY C 1 74 ? 10.413 -39.072 -85.124 1.00 136.75 100 GLY C C 1
ATOM 3636 O O . GLY C 1 74 ? 10.855 -38.653 -84.043 1.00 133.11 100 GLY C O 1
ATOM 3637 N N . ILE C 1 75 ? 11.003 -38.807 -86.280 1.00 138.18 101 ILE C N 1
ATOM 3638 C CA . ILE C 1 75 ? 12.331 -38.236 -86.271 1.00 134.93 101 ILE C CA 1
ATOM 3639 C C . ILE C 1 75 ? 12.626 -37.487 -87.575 1.00 136.09 101 ILE C C 1
ATOM 3640 O O . ILE C 1 75 ? 12.192 -37.921 -88.649 1.00 135.20 101 ILE C O 1
ATOM 3645 N N . ASP C 1 76 ? 13.379 -36.389 -87.494 1.00 131.13 102 ASP C N 1
ATOM 3646 C CA . ASP C 1 76 ? 13.844 -35.712 -88.711 1.00 134.16 102 ASP C CA 1
ATOM 3647 C C . ASP C 1 76 ? 15.265 -35.173 -88.593 1.00 126.12 102 ASP C C 1
ATOM 3648 O O . ASP C 1 76 ? 15.630 -34.478 -87.652 1.00 129.04 102 ASP C O 1
ATOM 3653 N N . ILE C 1 77 ? 16.040 -35.474 -89.604 1.00 119.65 103 ILE C N 1
ATOM 3654 C CA . ILE C 1 77 ? 17.397 -35.025 -89.722 1.00 125.35 103 ILE C CA 1
ATOM 3655 C C . ILE C 1 77 ? 17.383 -33.885 -90.721 1.00 126.71 103 ILE C C 1
ATOM 3656 O O . ILE C 1 77 ? 17.218 -34.114 -91.922 1.00 123.18 103 ILE C O 1
ATOM 3661 N N . GLN C 1 78 ? 17.580 -32.658 -90.268 1.00 123.11 104 GLN C N 1
ATOM 3662 C CA . GLN C 1 78 ? 17.735 -31.583 -91.243 1.00 125.09 104 GLN C CA 1
ATOM 3663 C C . GLN C 1 78 ? 19.198 -31.163 -91.428 1.00 122.47 104 GLN C C 1
ATOM 3664 O O . GLN C 1 78 ? 19.881 -30.877 -90.433 1.00 118.03 104 GLN C O 1
ATOM 3670 N N . PRO C 1 79 ? 19.674 -31.120 -92.700 1.00 120.25 105 PRO C N 1
ATOM 3671 C CA . PRO C 1 79 ? 21.011 -30.610 -93.031 1.00 109.86 105 PRO C CA 1
ATOM 3672 C C . PRO C 1 79 ? 21.262 -29.249 -92.397 1.00 108.79 105 PRO C C 1
ATOM 3673 O O . PRO C 1 79 ? 20.357 -28.437 -92.362 1.00 115.06 105 PRO C O 1
ATOM 3677 N N . ILE C 1 80 ? 22.465 -29.029 -91.884 1.00 102.91 106 ILE C N 1
ATOM 3678 C CA . ILE C 1 80 ? 22.838 -27.796 -91.219 1.00 98.07 106 ILE C CA 1
ATOM 3679 C C . ILE C 1 80 ? 23.770 -27.023 -92.146 1.00 109.45 106 ILE C C 1
ATOM 3680 O O . ILE C 1 80 ? 24.664 -27.618 -92.717 1.00 115.78 106 ILE C O 1
ATOM 3685 N N . TYR C 1 81 ? 23.616 -25.712 -92.308 1.00 108.06 107 TYR C N 1
ATOM 3686 C CA . TYR C 1 81 ? 24.387 -25.052 -93.362 1.00 102.59 107 TYR C CA 1
ATOM 3687 C C . TYR C 1 81 ? 25.348 -23.915 -93.006 1.00 106.27 107 TYR C C 1
ATOM 3688 O O . TYR C 1 81 ? 25.350 -23.385 -91.898 1.00 108.35 107 TYR C O 1
ATOM 3697 N N . VAL C 1 82 ? 26.106 -23.500 -94.020 1.00 108.99 108 VAL C N 1
ATOM 3698 C CA . VAL C 1 82 ? 26.800 -22.228 -94.044 1.00 105.27 108 VAL C CA 1
ATOM 3699 C C . VAL C 1 82 ? 26.306 -21.558 -95.300 1.00 113.03 108 VAL C C 1
ATOM 3700 O O . VAL C 1 82 ? 26.248 -22.180 -96.370 1.00 108.18 108 VAL C O 1
ATOM 3704 N N . TYR C 1 83 ? 25.939 -20.291 -95.144 1.00 114.34 109 TYR C N 1
ATOM 3705 C CA . TYR C 1 83 ? 25.291 -19.513 -96.171 1.00 120.19 109 TYR C CA 1
ATOM 3706 C C . TYR C 1 83 ? 26.256 -18.393 -96.473 1.00 128.21 109 TYR C C 1
ATOM 3707 O O . TYR C 1 83 ? 27.115 -18.089 -95.655 1.00 131.96 109 TYR C O 1
ATOM 3716 N N . PRO C 1 84 ? 26.142 -17.784 -97.650 1.00 124.00 110 PRO C N 1
ATOM 3717 C CA . PRO C 1 84 ? 27.042 -16.691 -97.999 1.00 127.15 110 PRO C CA 1
ATOM 3718 C C . PRO C 1 84 ? 27.013 -15.495 -97.080 1.00 139.90 110 PRO C C 1
ATOM 3719 O O . PRO C 1 84 ? 25.974 -15.119 -96.562 1.00 143.34 110 PRO C O 1
ATOM 3723 N N . ASP C 1 85 ? 28.188 -14.911 -96.890 1.00 146.75 111 ASP C N 1
ATOM 3724 C CA . ASP C 1 85 ? 28.349 -13.602 -96.273 1.00 153.75 111 ASP C CA 1
ATOM 3725 C C . ASP C 1 85 ? 29.678 -12.997 -96.730 1.00 161.67 111 ASP C C 1
ATOM 3726 O O . ASP C 1 85 ? 30.211 -13.371 -97.794 1.00 154.26 111 ASP C O 1
ATOM 3731 N N . ASP C 1 86 ? 30.132 -11.980 -95.981 1.00 167.80 112 ASP C N 1
ATOM 3732 C CA . ASP C 1 86 ? 31.510 -11.438 -96.063 1.00 165.53 112 ASP C CA 1
ATOM 3733 C C . ASP C 1 86 ? 32.588 -12.539 -95.976 1.00 159.67 112 ASP C C 1
ATOM 3734 O O . ASP C 1 86 ? 32.484 -13.473 -95.182 1.00 160.15 112 ASP C O 1
ATOM 3739 N N . LYS C 1 87 ? 33.607 -12.441 -96.824 1.00 154.81 113 LYS C N 1
ATOM 3740 C CA . LYS C 1 87 ? 34.672 -13.443 -96.885 1.00 153.73 113 LYS C CA 1
ATOM 3741 C C . LYS C 1 87 ? 34.034 -14.802 -97.158 1.00 147.45 113 LYS C C 1
ATOM 3742 O O . LYS C 1 87 ? 34.633 -15.853 -96.937 1.00 149.49 113 LYS C O 1
ATOM 3748 N N . ASN C 1 88 ? 32.826 -14.788 -97.685 1.00 141.92 114 ASN C N 1
ATOM 3749 C CA . ASN C 1 88 ? 32.319 -16.018 -98.203 1.00 142.53 114 ASN C CA 1
ATOM 3750 C C . ASN C 1 88 ? 32.393 -15.841 -99.668 1.00 148.04 114 ASN C C 1
ATOM 3751 O O . ASN C 1 88 ? 31.605 -15.102 -100.252 1.00 150.65 114 ASN C O 1
ATOM 3756 N N . ASN C 1 89 ? 33.359 -16.515 -100.266 1.00 143.65 115 ASN C N 1
ATOM 3757 C CA . ASN C 1 89 ? 33.449 -16.490 -101.696 1.00 141.96 115 ASN C CA 1
ATOM 3758 C C . ASN C 1 89 ? 32.607 -17.622 -102.198 1.00 148.84 115 ASN C C 1
ATOM 3759 O O . ASN C 1 89 ? 32.562 -17.892 -103.393 1.00 155.73 115 ASN C O 1
ATOM 3764 N N . LEU C 1 90 ? 31.929 -18.287 -101.268 1.00 150.34 116 LEU C N 1
ATOM 3765 C CA . LEU C 1 90 ? 30.827 -19.149 -101.647 1.00 149.92 116 LEU C CA 1
ATOM 3766 C C . LEU C 1 90 ? 29.686 -18.257 -102.092 1.00 148.45 116 LEU C C 1
ATOM 3767 O O . LEU C 1 90 ? 29.369 -17.232 -101.476 1.00 134.39 116 LEU C O 1
ATOM 3772 N N . LYS C 1 91 ? 29.131 -18.634 -103.230 1.00 157.96 117 LYS C N 1
ATOM 3773 C CA . LYS C 1 91 ? 28.01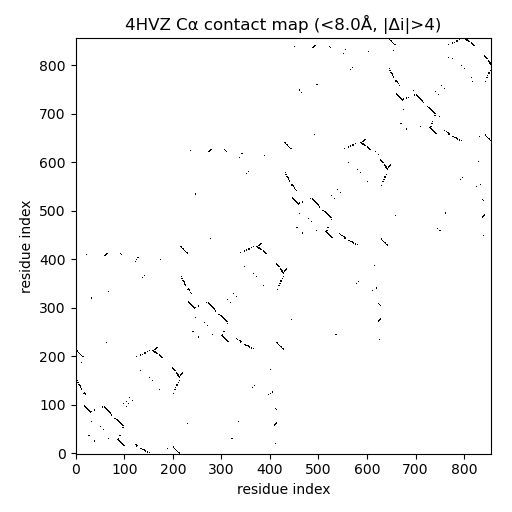4 -17.952 -103.837 1.00 159.42 117 LYS C CA 1
ATOM 3774 C C . LYS C 1 91 ? 26.726 -18.528 -103.304 1.00 163.97 117 LYS C C 1
ATOM 3775 O O . LYS C 1 91 ? 25.670 -17.895 -103.416 1.00 165.70 117 LYS C O 1
ATOM 3781 N N . GLU C 1 92 ? 26.814 -19.733 -102.736 1.00 161.26 118 GLU C N 1
ATOM 3782 C CA . GLU C 1 92 ? 25.626 -20.437 -102.255 1.00 157.76 118 GLU C CA 1
ATOM 3783 C C . GLU C 1 92 ? 25.908 -21.783 -101.588 1.00 150.35 118 GLU C C 1
ATOM 3784 O O . GLU C 1 92 ? 26.754 -22.559 -102.072 1.00 139.46 118 GLU C O 1
ATOM 3790 N N . PRO C 1 93 ? 25.129 -22.067 -100.515 1.00 144.93 119 PRO C N 1
ATOM 3791 C CA . PRO C 1 93 ? 25.276 -22.975 -99.375 1.00 132.33 119 PRO C CA 1
ATOM 3792 C C . PRO C 1 93 ? 25.730 -24.397 -99.623 1.00 129.99 119 PRO C C 1
ATOM 3793 O O . PRO C 1 93 ? 25.453 -25.055 -100.628 1.00 126.67 119 PRO C O 1
ATOM 3797 N N . THR C 1 94 ? 26.497 -24.833 -98.634 1.00 126.44 120 THR C N 1
ATOM 3798 C CA . THR C 1 94 ? 27.052 -26.160 -98.544 1.00 127.30 120 THR C CA 1
ATOM 3799 C C . THR C 1 94 ? 26.575 -26.711 -97.224 1.00 126.99 120 THR C C 1
ATOM 3800 O O . THR C 1 94 ? 26.030 -25.977 -96.411 1.00 128.27 120 THR C O 1
ATOM 3804 N N . ILE C 1 95 ? 26.871 -27.973 -96.962 1.00 123.59 121 ILE C N 1
ATOM 3805 C CA . ILE C 1 95 ? 26.228 -28.678 -95.887 1.00 114.16 121 ILE C CA 1
ATOM 3806 C C . ILE C 1 95 ? 27.256 -29.026 -94.832 1.00 109.88 121 ILE C C 1
ATOM 3807 O O . ILE C 1 95 ? 28.023 -29.937 -95.012 1.00 117.84 121 ILE C O 1
ATOM 3812 N N . THR C 1 96 ? 27.251 -28.341 -93.707 1.00 104.88 122 THR C N 1
ATOM 3813 C CA . THR C 1 96 ? 28.299 -28.555 -92.706 1.00 115.07 122 THR C CA 1
ATOM 3814 C C . THR C 1 96 ? 28.014 -29.544 -91.563 1.00 120.06 122 THR C C 1
ATOM 3815 O O . THR C 1 96 ? 28.765 -29.582 -90.577 1.00 116.43 122 THR C O 1
ATOM 3819 N N . GLY C 1 97 ? 26.907 -30.279 -91.643 1.00 117.31 123 GLY C N 1
ATOM 3820 C CA . GLY C 1 97 ? 26.549 -31.202 -90.574 1.00 115.47 123 GLY C CA 1
ATOM 3821 C C . GLY C 1 97 ? 25.100 -31.646 -90.642 1.00 111.50 123 GLY C C 1
ATOM 3822 O O . GLY C 1 97 ? 24.482 -31.554 -91.706 1.00 108.12 123 GLY C O 1
ATOM 3823 N N . TYR C 1 98 ? 24.575 -32.165 -89.531 1.00 107.85 124 TYR C N 1
ATOM 3824 C CA . TYR C 1 98 ? 23.149 -32.435 -89.403 1.00 100.92 124 TYR C CA 1
ATOM 3825 C C . TYR C 1 98 ? 22.713 -32.269 -87.998 1.00 110.13 124 TYR C C 1
ATOM 3826 O O . TYR C 1 98 ? 23.416 -32.632 -87.056 1.00 110.98 124 TYR C O 1
ATOM 3835 N N . SER C 1 99 ? 21.533 -31.697 -87.862 1.00 116.85 125 SER C N 1
ATOM 3836 C CA . SER C 1 99 ? 20.874 -31.684 -86.587 1.00 121.47 125 SER C CA 1
ATOM 3837 C C . SER C 1 99 ? 19.816 -32.748 -86.739 1.00 125.65 125 SER C C 1
ATOM 3838 O O . SER C 1 99 ? 19.032 -32.725 -87.694 1.00 121.43 125 SER C O 1
ATOM 3841 N N . VAL C 1 100 ? 19.840 -33.715 -85.830 1.00 125.26 126 VAL C N 1
ATOM 3842 C CA . VAL C 1 100 ? 18.734 -34.629 -85.682 1.00 122.16 126 VAL C CA 1
ATOM 3843 C C . VAL C 1 100 ? 18.046 -34.380 -84.379 1.00 122.85 126 VAL C C 1
ATOM 3844 O O . VAL C 1 100 ? 18.672 -34.300 -83.329 1.00 122.17 126 VAL C O 1
ATOM 3848 N N . SER C 1 101 ? 16.739 -34.286 -84.433 1.00 125.58 127 SER C N 1
ATOM 3849 C CA . SER C 1 101 ? 16.024 -34.185 -83.202 1.00 128.88 127 SER C CA 1
ATOM 3850 C C . SER C 1 101 ? 14.742 -34.973 -83.309 1.00 131.16 127 SER C C 1
ATOM 3851 O O . SER C 1 101 ? 14.153 -35.099 -84.395 1.00 127.17 127 SER C O 1
ATOM 3854 N N . THR C 1 102 ? 14.363 -35.565 -82.182 1.00 131.34 128 THR C N 1
ATOM 3855 C CA . THR C 1 102 ? 13.041 -36.126 -82.036 1.00 129.40 128 THR C CA 1
ATOM 3856 C C . THR C 1 102 ? 12.412 -35.655 -80.755 1.00 124.05 128 THR C C 1
ATOM 3857 O O . THR C 1 102 ? 13.048 -34.986 -79.934 1.00 115.27 128 THR C O 1
ATOM 3861 N N . SER C 1 103 ? 11.165 -36.080 -80.586 1.00 125.53 129 SER C N 1
ATOM 3862 C CA . SER C 1 103 ? 10.233 -35.444 -79.677 1.00 121.56 129 SER C CA 1
ATOM 3863 C C . SER C 1 103 ? 9.621 -36.473 -78.788 1.00 111.93 129 SER C C 1
ATOM 3864 O O . SER C 1 103 ? 9.466 -37.629 -79.175 1.00 107.64 129 SER C O 1
ATOM 3867 N N . LEU C 1 104 ? 9.271 -36.027 -77.594 1.00 106.58 130 LEU C N 1
ATOM 3868 C CA . LEU C 1 104 ? 8.793 -36.908 -76.565 1.00 107.27 130 LEU C CA 1
ATOM 3869 C C . LEU C 1 104 ? 7.719 -36.171 -75.837 1.00 106.01 130 LEU C C 1
ATOM 3870 O O . LEU C 1 104 ? 7.896 -35.019 -75.470 1.00 105.08 130 LEU C O 1
ATOM 3875 N N . THR C 1 105 ? 6.605 -36.850 -75.623 1.00 108.63 131 THR C N 1
ATOM 3876 C CA . THR C 1 105 ? 5.455 -36.249 -74.980 1.00 108.08 131 THR C CA 1
ATOM 3877 C C . THR C 1 105 ? 5.458 -36.563 -73.510 1.00 104.43 131 THR C C 1
ATOM 3878 O O . THR C 1 105 ? 5.789 -37.662 -73.099 1.00 108.29 131 THR C O 1
ATOM 3882 N N . VAL C 1 106 ? 5.075 -35.612 -72.694 1.00 96.75 132 VAL C N 1
ATOM 3883 C CA . VAL C 1 106 ? 5.126 -35.901 -71.293 1.00 96.09 132 VAL C CA 1
ATOM 3884 C C . VAL C 1 106 ? 3.789 -35.577 -70.668 1.00 101.49 132 VAL C C 1
ATOM 3885 O O . VAL C 1 106 ? 3.386 -34.417 -70.545 1.00 100.34 132 VAL C O 1
ATOM 3889 N N . ARG C 1 107 ? 3.107 -36.643 -70.274 1.00 104.39 133 ARG C N 1
ATOM 3890 C CA . ARG C 1 107 ? 1.777 -36.568 -69.700 1.00 103.04 133 ARG C CA 1
ATOM 3891 C C . ARG C 1 107 ? 1.920 -36.288 -68.206 1.00 103.62 133 ARG C C 1
ATOM 3892 O O . ARG C 1 107 ? 2.441 -37.110 -67.463 1.00 108.60 133 ARG C O 1
ATOM 3900 N N . VAL C 1 108 ? 1.454 -35.141 -67.749 1.00 99.64 134 VAL C N 1
ATOM 3901 C CA . VAL C 1 108 ? 1.598 -34.836 -66.346 1.00 99.65 134 VAL C CA 1
ATOM 3902 C C . VAL C 1 108 ? 0.242 -34.854 -65.702 1.00 109.76 134 VAL C C 1
ATOM 3903 O O . VAL C 1 108 ? -0.489 -33.878 -65.772 1.00 110.90 134 VAL C O 1
ATOM 3907 N N . ARG C 1 109 ? -0.065 -35.945 -65.012 1.00 120.44 135 ARG C N 1
ATOM 3908 C CA . ARG C 1 109 ? -1.282 -36.058 -64.239 1.00 112.31 135 ARG C CA 1
ATOM 3909 C C . ARG C 1 109 ? -0.919 -35.347 -62.969 1.00 117.02 135 ARG C C 1
ATOM 3910 O O . ARG C 1 109 ? 0.267 -35.283 -62.621 1.00 117.79 135 ARG C O 1
ATOM 3918 N N . GLU C 1 110 ? -1.899 -34.841 -62.239 1.00 118.02 136 GLU C N 1
ATOM 3919 C CA . GLU C 1 110 ? -1.523 -34.145 -61.012 1.00 135.65 136 GLU C CA 1
ATOM 3920 C C . GLU C 1 110 ? -0.807 -32.798 -61.201 1.00 127.05 136 GLU C C 1
ATOM 3921 O O . GLU C 1 110 ? 0.419 -32.701 -61.219 1.00 121.76 136 GLU C O 1
ATOM 3927 N N . LEU C 1 111 ? -1.615 -31.771 -61.405 1.00 128.44 137 LEU C N 1
ATOM 3928 C CA . LEU C 1 111 ? -1.143 -30.416 -61.647 1.00 125.85 137 LEU C CA 1
ATOM 3929 C C . LEU C 1 111 ? 0.015 -29.918 -60.787 1.00 123.31 137 LEU C C 1
ATOM 3930 O O . LEU C 1 111 ? 1.078 -29.659 -61.322 1.00 129.46 137 LEU C O 1
ATOM 3935 N N . ALA C 1 112 ? -0.126 -29.787 -59.480 1.00 121.10 138 ALA C N 1
ATOM 3936 C CA . ALA C 1 112 ? 0.889 -28.985 -58.791 1.00 130.87 138 ALA C CA 1
ATOM 3937 C C . ALA C 1 112 ? 2.321 -29.483 -59.084 1.00 133.57 138 ALA C C 1
ATOM 3938 O O . ALA C 1 112 ? 3.302 -28.829 -58.723 1.00 133.21 138 ALA C O 1
ATOM 3940 N N . ASN C 1 113 ? 2.422 -30.642 -59.735 1.00 129.91 139 ASN C N 1
ATOM 3941 C CA . ASN C 1 113 ? 3.688 -31.135 -60.294 1.00 127.52 139 ASN C CA 1
ATOM 3942 C C . ASN C 1 113 ? 4.225 -30.403 -61.537 1.00 122.20 139 ASN C C 1
ATOM 3943 O O . ASN C 1 113 ? 5.421 -30.429 -61.814 1.00 122.18 139 ASN C O 1
ATOM 3948 N N . VAL C 1 114 ? 3.341 -29.790 -62.306 1.00 121.28 140 VAL C N 1
ATOM 3949 C CA . VAL C 1 114 ? 3.701 -29.289 -63.631 1.00 116.93 140 VAL C CA 1
ATOM 3950 C C . VAL C 1 114 ? 4.924 -28.365 -63.647 1.00 121.75 140 VAL C C 1
ATOM 3951 O O . VAL C 1 114 ? 5.780 -28.453 -64.531 1.00 111.53 140 VAL C O 1
ATOM 3955 N N . GLY C 1 115 ? 5.004 -27.476 -62.664 1.00 125.83 141 GLY C N 1
ATOM 3956 C CA . GLY C 1 115 ? 6.151 -26.603 -62.548 1.00 119.21 141 GLY C CA 1
ATOM 3957 C C . GLY C 1 115 ? 7.412 -27.417 -62.355 1.00 121.63 141 GLY C C 1
ATOM 3958 O O . GLY C 1 115 ? 8.314 -27.323 -63.169 1.00 123.22 141 GLY C O 1
ATOM 3959 N N . LYS C 1 116 ? 7.465 -28.245 -61.310 1.00 125.35 142 LYS C N 1
ATOM 3960 C CA . LYS C 1 116 ? 8.685 -29.016 -61.022 1.00 129.22 142 LYS C CA 1
ATOM 3961 C C . LYS C 1 116 ? 9.118 -29.738 -62.293 1.00 121.11 142 LYS C C 1
ATOM 3962 O O . LYS C 1 116 ? 10.309 -29.799 -62.612 1.00 121.92 142 LYS C O 1
ATOM 3968 N N . ILE C 1 117 ? 8.160 -30.262 -63.041 1.00 114.64 143 ILE C N 1
ATOM 3969 C CA . ILE C 1 117 ? 8.549 -31.033 -64.210 1.00 121.19 143 ILE C CA 1
ATOM 3970 C C . ILE C 1 117 ? 8.887 -30.179 -65.441 1.00 120.54 143 ILE C C 1
ATOM 3971 O O . ILE C 1 117 ? 9.753 -30.544 -66.237 1.00 118.95 143 ILE C O 1
ATOM 3976 N N . LEU C 1 118 ? 8.219 -29.041 -65.589 1.00 120.42 144 LEU C N 1
ATOM 3977 C CA . LEU C 1 118 ? 8.526 -28.121 -66.687 1.00 121.53 144 LEU C CA 1
ATOM 3978 C C . LEU C 1 118 ? 9.956 -27.591 -66.573 1.00 120.33 144 LEU C C 1
ATOM 3979 O O . LEU C 1 118 ? 10.723 -27.629 -67.527 1.00 118.43 144 LEU C O 1
ATOM 3984 N N . ASP C 1 119 ? 10.295 -27.125 -65.377 1.00 119.73 145 ASP C N 1
ATOM 3985 C CA . ASP C 1 119 ? 11.618 -26.630 -65.038 1.00 119.14 145 ASP C CA 1
ATOM 3986 C C . ASP C 1 119 ? 12.692 -27.691 -65.182 1.00 123.74 145 ASP C C 1
ATOM 3987 O O . ASP C 1 119 ? 13.868 -27.407 -64.984 1.00 124.85 145 ASP C O 1
ATOM 3992 N N . GLU C 1 120 ? 12.303 -28.930 -65.430 1.00 122.13 146 GLU C N 1
ATOM 3993 C CA . GLU C 1 120 ? 13.297 -29.889 -65.845 1.00 122.23 146 GLU C CA 1
ATOM 3994 C C . GLU C 1 120 ? 13.395 -29.864 -67.351 1.00 120.96 146 GLU C C 1
ATOM 3995 O O . GLU C 1 120 ? 14.379 -30.306 -67.914 1.00 122.84 146 GLU C O 1
ATOM 4001 N N . SER C 1 121 ? 12.393 -29.293 -68.005 1.00 123.25 147 SER C N 1
ATOM 4002 C CA . SER C 1 121 ? 12.446 -29.121 -69.454 1.00 127.72 147 SER C CA 1
ATOM 4003 C C . SER C 1 121 ? 13.323 -27.936 -69.800 1.00 134.00 147 SER C C 1
ATOM 4004 O O . SER C 1 121 ? 14.045 -27.959 -70.792 1.00 137.13 147 SER C O 1
ATOM 4007 N N . VAL C 1 122 ? 13.217 -26.888 -68.990 1.00 132.89 148 VAL C N 1
ATOM 4008 C CA . VAL C 1 122 ? 14.276 -25.901 -68.865 1.00 128.68 148 VAL C CA 1
ATOM 4009 C C . VAL C 1 122 ? 15.612 -26.626 -68.642 1.00 130.08 148 VAL C C 1
ATOM 4010 O O . VAL C 1 122 ? 16.435 -26.726 -69.547 1.00 134.50 148 VAL C O 1
ATOM 4014 N N . THR C 1 123 ? 15.804 -27.193 -67.462 1.00 125.25 149 THR C N 1
ATOM 4015 C CA . THR C 1 123 ? 17.134 -27.586 -67.067 1.00 125.87 149 THR C CA 1
ATOM 4016 C C . THR C 1 123 ? 17.870 -28.346 -68.147 1.00 128.07 149 THR C C 1
ATOM 4017 O O . THR C 1 123 ? 18.756 -27.811 -68.798 1.00 132.54 149 THR C O 1
ATOM 4021 N N . LEU C 1 124 ? 17.483 -29.582 -68.370 1.00 130.11 150 LEU C N 1
ATOM 4022 C CA . LEU C 1 124 ? 18.428 -30.521 -68.953 1.00 136.72 150 LEU C CA 1
ATOM 4023 C C . LEU C 1 124 ? 18.687 -30.418 -70.448 1.00 137.80 150 LEU C C 1
ATOM 4024 O O . LEU C 1 124 ? 19.718 -30.880 -70.921 1.00 147.64 150 LEU C O 1
ATOM 4029 N N . GLY C 1 125 ? 17.788 -29.798 -71.192 1.00 129.32 151 GLY C N 1
ATOM 4030 C CA . GLY C 1 125 ? 17.728 -30.092 -72.608 1.00 130.90 151 GLY C CA 1
ATOM 4031 C C . GLY C 1 125 ? 16.488 -29.444 -73.131 1.00 136.51 151 GLY C C 1
ATOM 4032 O O . GLY C 1 125 ? 16.148 -28.351 -72.701 1.00 134.27 151 GLY C O 1
ATOM 4033 N N . VAL C 1 126 ? 15.835 -30.103 -74.082 1.00 142.63 152 VAL C N 1
ATOM 4034 C CA . VAL C 1 126 ? 14.461 -29.743 -74.395 1.00 140.99 152 VAL C CA 1
ATOM 4035 C C . VAL C 1 126 ? 14.339 -28.418 -75.123 1.00 148.18 152 VAL C C 1
ATOM 4036 O O . VAL C 1 126 ? 14.847 -28.271 -76.243 1.00 151.28 152 VAL C O 1
ATOM 4040 N N . ASN C 1 127 ? 13.611 -27.480 -74.528 1.00 149.85 153 ASN C N 1
ATOM 4041 C CA . ASN C 1 127 ? 13.101 -26.370 -75.295 1.00 154.70 153 ASN C CA 1
ATOM 4042 C C . ASN C 1 127 ? 12.148 -25.544 -74.468 1.00 160.31 153 ASN C C 1
ATOM 4043 O O . ASN C 1 127 ? 11.701 -25.985 -73.390 1.00 150.32 153 ASN C O 1
ATOM 4048 N N . GLN C 1 128 ? 11.779 -24.384 -75.019 1.00 162.07 154 GLN C N 1
ATOM 4049 C CA . GLN C 1 128 ? 10.515 -23.757 -74.661 1.00 159.77 154 GLN C CA 1
ATOM 4050 C C . GLN C 1 128 ? 9.401 -24.763 -74.959 1.00 160.39 154 GLN C C 1
ATOM 4051 O O . GLN C 1 128 ? 9.474 -25.538 -75.925 1.00 157.48 154 GLN C O 1
ATOM 4057 N N . GLY C 1 129 ? 8.367 -24.760 -74.135 1.00 153.07 155 GLY C N 1
ATOM 4058 C CA . GLY C 1 129 ? 7.235 -25.592 -74.435 1.00 141.52 155 GLY C CA 1
ATOM 4059 C C . GLY C 1 129 ? 6.305 -25.672 -73.270 1.00 138.45 155 GLY C C 1
ATOM 4060 O O . GLY C 1 129 ? 6.298 -24.800 -72.389 1.00 123.63 155 GLY C O 1
ATOM 4061 N N . GLY C 1 130 ? 5.524 -26.747 -73.315 1.00 142.13 156 GLY C N 1
ATOM 4062 C CA . GLY C 1 130 ? 4.383 -27.006 -72.460 1.00 137.31 156 GLY C CA 1
ATOM 4063 C C . GLY C 1 130 ? 3.241 -26.335 -73.187 1.00 145.90 156 GLY C C 1
ATOM 4064 O O . GLY C 1 130 ? 2.075 -26.740 -73.077 1.00 135.02 156 GLY C O 1
ATOM 4065 N N . ASP C 1 131 ? 3.626 -25.284 -73.922 1.00 156.66 157 ASP C N 1
ATOM 4066 C CA . ASP C 1 131 ? 2.814 -24.564 -74.909 1.00 151.55 157 ASP C CA 1
ATOM 4067 C C . ASP C 1 131 ? 1.379 -24.464 -74.443 1.00 150.94 157 ASP C C 1
ATOM 4068 O O . ASP C 1 131 ? 0.458 -24.455 -75.257 1.00 153.62 157 ASP C O 1
ATOM 4073 N N . LEU C 1 132 ? 1.217 -24.359 -73.126 1.00 151.97 158 LEU C N 1
ATOM 4074 C CA . LEU C 1 132 ? -0.082 -24.420 -72.461 1.00 156.34 158 LEU C CA 1
ATOM 4075 C C . LEU C 1 132 ? -0.998 -25.577 -72.918 1.00 152.49 158 LEU C C 1
ATOM 4076 O O . LEU C 1 132 ? -2.110 -25.320 -73.392 1.00 153.07 158 LEU C O 1
ATOM 4081 N N . ASN C 1 133 ? -0.582 -26.833 -72.747 1.00 141.02 159 ASN C N 1
ATOM 4082 C CA . ASN C 1 133 ? -1.480 -27.928 -73.093 1.00 124.55 159 ASN C CA 1
ATOM 4083 C C . ASN C 1 133 ? -2.098 -28.467 -71.839 1.00 111.10 159 ASN C C 1
ATOM 4084 O O . ASN C 1 133 ? -1.420 -29.047 -71.031 1.00 111.57 159 ASN C O 1
ATOM 4089 N N . LEU C 1 134 ? -3.386 -28.225 -71.659 1.00 111.77 160 LEU C N 1
ATOM 4090 C CA . LEU C 1 134 ? -4.139 -28.831 -70.569 1.00 114.47 160 LEU C CA 1
ATOM 4091 C C . LEU C 1 134 ? -5.313 -29.634 -71.115 1.00 116.08 160 LEU C C 1
ATOM 4092 O O . LEU C 1 134 ? -5.737 -29.429 -72.245 1.00 122.88 160 LEU C O 1
ATOM 4097 N N . VAL C 1 135 ? -5.829 -30.560 -70.319 1.00 112.19 161 VAL C N 1
ATOM 4098 C CA . VAL C 1 135 ? -7.016 -31.307 -70.693 1.00 119.92 161 VAL C CA 1
ATOM 4099 C C . VAL C 1 135 ? -7.680 -31.756 -69.433 1.00 126.36 161 VAL C C 1
ATOM 4100 O O . VAL C 1 135 ? -7.335 -31.289 -68.362 1.00 128.19 161 VAL C O 1
ATOM 4104 N N . ASN C 1 136 ? -8.648 -32.651 -69.562 1.00 131.56 162 ASN C N 1
ATOM 4105 C CA . ASN C 1 136 ? -9.187 -33.373 -68.417 1.00 134.64 162 ASN C CA 1
ATOM 4106 C C . ASN C 1 136 ? -8.989 -34.804 -68.845 1.00 139.04 162 ASN C C 1
ATOM 4107 O O . ASN C 1 136 ? -8.991 -35.068 -70.054 1.00 134.87 162 ASN C O 1
ATOM 4112 N N . ASP C 1 137 ? -8.758 -35.725 -67.908 1.00 144.37 163 ASP C N 1
ATOM 4113 C CA . ASP C 1 137 ? -8.296 -37.060 -68.344 1.00 154.58 163 ASP C CA 1
ATOM 4114 C C . ASP C 1 137 ? -9.304 -37.682 -69.303 1.00 153.98 163 ASP C C 1
ATOM 4115 O O . ASP C 1 137 ? -9.016 -37.860 -70.499 1.00 154.82 163 ASP C O 1
ATOM 4120 N N . ASN C 1 138 ? -10.481 -38.022 -68.793 1.00 150.04 164 ASN C N 1
ATOM 4121 C CA . ASN C 1 138 ? -11.534 -38.381 -69.718 1.00 142.25 164 ASN C CA 1
ATOM 4122 C C . ASN C 1 138 ? -12.552 -37.261 -69.846 1.00 131.60 164 ASN C C 1
ATOM 4123 O O . ASN C 1 138 ? -13.260 -36.907 -68.906 1.00 126.72 164 ASN C O 1
ATOM 4128 N N . PRO C 1 139 ? -12.531 -36.634 -71.015 1.00 127.59 165 PRO C N 1
ATOM 4129 C CA . PRO C 1 139 ? -13.539 -35.703 -71.481 1.00 123.81 165 PRO C CA 1
ATOM 4130 C C . PRO C 1 139 ? -14.724 -36.574 -71.816 1.00 124.06 165 PRO C C 1
ATOM 4131 O O . PRO C 1 139 ? -15.871 -36.157 -71.711 1.00 118.89 165 PRO C O 1
ATOM 4135 N N . SER C 1 140 ? -14.427 -37.822 -72.162 1.00 127.09 166 SER C N 1
ATOM 4136 C CA . SER C 1 140 ? -15.427 -38.749 -72.647 1.00 122.47 166 SER C CA 1
ATOM 4137 C C . SER C 1 140 ? -16.673 -38.643 -71.785 1.00 116.71 166 SER C C 1
ATOM 4138 O O . SER C 1 140 ? -17.777 -38.709 -72.297 1.00 114.29 166 SER C O 1
ATOM 4141 N N . ALA C 1 141 ? -16.493 -38.470 -70.479 1.00 116.75 167 ALA C N 1
ATOM 4142 C CA . ALA C 1 141 ? -17.616 -38.367 -69.551 1.00 116.08 167 ALA C CA 1
ATOM 4143 C C . ALA C 1 141 ? -18.330 -37.014 -69.610 1.00 115.27 167 ALA C C 1
ATOM 4144 O O . ALA C 1 141 ? -19.560 -36.959 -69.659 1.00 114.28 167 ALA C O 1
ATOM 4146 N N . VAL C 1 142 ? -17.555 -35.933 -69.589 1.00 115.74 168 VAL C N 1
ATOM 4147 C CA . VAL C 1 142 ? -18.079 -34.573 -69.679 1.00 108.64 168 VAL C CA 1
ATOM 4148 C C . VAL C 1 142 ? -18.866 -34.364 -70.959 1.00 104.41 168 VAL C C 1
ATOM 4149 O O . VAL C 1 142 ? -19.915 -33.725 -70.969 1.00 96.68 168 VAL C O 1
ATOM 4153 N N . ILE C 1 143 ? -18.324 -34.904 -72.042 1.00 105.75 169 ILE C N 1
ATOM 4154 C CA . ILE C 1 143 ? -18.972 -34.874 -73.330 1.00 96.12 169 ILE C CA 1
ATOM 4155 C C . ILE C 1 143 ? -20.322 -35.512 -73.205 1.00 97.04 169 ILE C C 1
ATOM 4156 O O . ILE C 1 143 ? -21.317 -34.903 -73.545 1.00 102.27 169 ILE C O 1
ATOM 4161 N N . ASN C 1 144 ? -20.375 -36.736 -72.708 1.00 97.62 170 ASN C N 1
ATOM 4162 C CA . ASN C 1 144 ? -21.647 -37.427 -72.671 1.00 97.23 170 ASN C CA 1
ATOM 4163 C C . ASN C 1 144 ? -22.726 -36.682 -71.902 1.00 96.11 170 ASN C C 1
ATOM 4164 O O . ASN C 1 144 ? -23.867 -36.620 -72.348 1.00 98.27 170 ASN C O 1
ATOM 4169 N N . GLU C 1 145 ? -22.385 -36.094 -70.767 1.00 94.37 171 GLU C N 1
ATOM 4170 C CA . GLU C 1 145 ? -23.380 -35.306 -70.059 1.00 93.97 171 GLU C CA 1
ATOM 4171 C C . GLU C 1 145 ? -23.899 -34.195 -70.968 1.00 100.23 171 GLU C C 1
ATOM 4172 O O . GLU C 1 145 ? -25.106 -33.935 -71.016 1.00 101.82 171 GLU C O 1
ATOM 4178 N N . ALA C 1 146 ? -23.002 -33.538 -71.701 1.00 103.57 172 ALA C N 1
ATOM 4179 C CA . ALA C 1 146 ? -23.440 -32.571 -72.703 1.00 98.13 172 ALA C CA 1
ATOM 4180 C C . ALA C 1 146 ? -24.462 -33.283 -73.555 1.00 92.60 172 ALA C C 1
ATOM 4181 O O . ALA C 1 146 ? -25.635 -32.938 -73.554 1.00 97.23 172 ALA C O 1
ATOM 4183 N N . ARG C 1 147 ? -24.027 -34.335 -74.216 1.00 86.67 173 ARG C N 1
ATOM 4184 C CA . ARG C 1 147 ? -24.900 -35.072 -75.072 1.00 83.23 173 ARG C CA 1
ATOM 4185 C C . ARG C 1 147 ? -26.212 -35.233 -74.363 1.00 85.35 173 ARG C C 1
ATOM 4186 O O . ARG C 1 147 ? -27.254 -35.027 -74.926 1.00 84.45 173 ARG C O 1
ATOM 4194 N N . LYS C 1 148 ? -26.193 -35.587 -73.101 1.00 91.52 174 LYS C N 1
ATOM 4195 C CA . LYS C 1 148 ? -27.463 -35.930 -72.491 1.00 89.49 174 LYS C CA 1
ATOM 4196 C C . LYS C 1 148 ? -28.316 -34.696 -72.227 1.00 87.72 174 LYS C C 1
ATOM 4197 O O . LYS C 1 148 ? -29.536 -34.746 -72.311 1.00 81.89 174 LYS C O 1
ATOM 4203 N N . ARG C 1 149 ? -27.669 -33.574 -71.942 1.00 93.66 175 ARG C N 1
ATOM 4204 C CA . ARG C 1 149 ? -28.399 -32.344 -71.636 1.00 102.96 175 ARG C CA 1
ATOM 4205 C C . ARG C 1 149 ? -29.041 -31.799 -72.889 1.00 95.54 175 ARG C C 1
ATOM 4206 O O . ARG C 1 149 ? -30.041 -31.075 -72.838 1.00 94.00 175 ARG C O 1
ATOM 4214 N N . ALA C 1 150 ? -28.412 -32.127 -74.005 1.00 89.73 176 ALA C N 1
ATOM 4215 C CA . ALA C 1 150 ? -28.828 -31.639 -75.289 1.00 89.33 176 ALA C CA 1
ATOM 4216 C C . ALA C 1 150 ? -30.132 -32.304 -75.669 1.00 89.26 176 ALA C C 1
ATOM 4217 O O . ALA C 1 150 ? -31.091 -31.630 -76.031 1.00 92.43 176 ALA C O 1
ATOM 4219 N N . VAL C 1 151 ? -30.162 -33.629 -75.596 1.00 86.32 177 VAL C N 1
ATOM 4220 C CA . VAL C 1 151 ? -31.368 -34.395 -75.862 1.00 77.89 177 VAL C CA 1
ATOM 4221 C C . VAL C 1 151 ? -32.489 -33.912 -74.984 1.00 78.88 177 VAL C C 1
ATOM 4222 O O . VAL C 1 151 ? -33.534 -33.553 -75.462 1.00 79.04 177 VAL C O 1
ATOM 4226 N N . ALA C 1 152 ? -32.268 -33.873 -73.686 1.00 82.05 178 ALA C N 1
ATOM 4227 C CA . ALA C 1 152 ? -33.364 -33.562 -72.780 1.00 85.21 178 ALA C CA 1
ATOM 4228 C C . ALA C 1 152 ? -33.827 -32.143 -72.987 1.00 84.93 178 ALA C C 1
ATOM 4229 O O . ALA C 1 152 ? -34.980 -31.776 -72.727 1.00 78.08 178 ALA C O 1
ATOM 4231 N N . ASN C 1 153 ? -32.885 -31.338 -73.436 1.00 93.16 179 ASN C N 1
ATOM 4232 C CA . ASN C 1 153 ? -33.180 -29.983 -73.819 1.00 94.22 179 ASN C CA 1
ATOM 4233 C C . ASN C 1 153 ? -34.081 -29.976 -75.037 1.00 87.63 179 ASN C C 1
ATOM 4234 O O . ASN C 1 153 ? -35.039 -29.216 -75.121 1.00 86.87 179 ASN C O 1
ATOM 4239 N N . ALA C 1 154 ? -33.774 -30.832 -75.989 1.00 83.56 180 ALA C N 1
ATOM 4240 C CA . ALA C 1 154 ? -34.598 -30.883 -77.163 1.00 81.75 180 ALA C CA 1
ATOM 4241 C C . ALA C 1 154 ? -36.033 -31.116 -76.736 1.00 80.38 180 ALA C C 1
ATOM 4242 O O . ALA C 1 154 ? -36.944 -30.434 -77.186 1.00 84.94 180 ALA C O 1
ATOM 4244 N N . ILE C 1 155 ? -36.232 -32.073 -75.844 1.00 81.59 181 ILE C N 1
ATOM 4245 C CA . ILE C 1 155 ? -37.566 -32.448 -75.395 1.00 81.96 181 ILE C CA 1
ATOM 4246 C C . ILE C 1 155 ? -38.262 -31.275 -74.749 1.00 86.88 181 ILE C C 1
ATOM 4247 O O . ILE C 1 155 ? -39.458 -31.045 -74.957 1.00 83.83 181 ILE C O 1
ATOM 4252 N N . ALA C 1 156 ? -37.497 -30.547 -73.946 1.00 83.29 182 ALA C N 1
ATOM 4253 C CA . ALA C 1 156 ? -37.995 -29.367 -73.274 1.00 83.71 182 ALA C CA 1
ATOM 4254 C C . ALA C 1 156 ? -38.719 -28.438 -74.242 1.00 89.53 182 ALA C C 1
ATOM 4255 O O . ALA C 1 156 ? -39.842 -28.001 -73.967 1.00 87.28 182 ALA C O 1
ATOM 4257 N N . LYS C 1 157 ? -38.051 -28.142 -75.364 1.00 90.97 183 LYS C N 1
ATOM 4258 C CA . LYS C 1 157 ? -38.540 -27.258 -76.428 1.00 85.23 183 LYS C CA 1
ATOM 4259 C C . LYS C 1 157 ? -39.811 -27.791 -76.991 1.00 82.15 183 LYS C C 1
ATOM 4260 O O . LYS C 1 157 ? -40.785 -27.083 -77.106 1.00 85.38 183 LYS C O 1
ATOM 4266 N N . ALA C 1 158 ? -39.767 -29.064 -77.349 1.00 82.67 184 ALA C N 1
ATOM 4267 C CA . ALA C 1 158 ? -40.881 -29.765 -77.944 1.00 83.79 184 ALA C CA 1
ATOM 4268 C C . ALA C 1 158 ? -42.121 -29.557 -77.125 1.00 88.28 184 ALA C C 1
ATOM 4269 O O . ALA C 1 158 ? -43.123 -29.075 -77.632 1.00 88.63 184 ALA C O 1
ATOM 4271 N N . LYS C 1 159 ? -42.047 -29.892 -75.843 1.00 92.70 185 LYS C N 1
ATOM 4272 C CA . LYS C 1 159 ? -43.172 -29.659 -74.936 1.00 93.59 185 LYS C CA 1
ATOM 4273 C C . LYS C 1 159 ? -43.720 -28.235 -75.009 1.00 84.50 185 LYS C C 1
ATOM 4274 O O . LYS C 1 159 ? -44.900 -28.045 -75.245 1.00 82.22 185 LYS C O 1
ATOM 4280 N N . THR C 1 160 ? -42.860 -27.244 -74.819 1.00 82.69 186 THR C N 1
ATOM 4281 C CA . THR C 1 160 ? -43.305 -25.864 -74.889 1.00 91.59 186 THR C CA 1
ATOM 4282 C C . THR C 1 160 ? -44.134 -25.668 -76.140 1.00 96.94 186 THR C C 1
ATOM 4283 O O . THR C 1 160 ? -45.317 -25.333 -76.075 1.00 102.72 186 THR C O 1
ATOM 4287 N N . LEU C 1 161 ? -43.494 -25.853 -77.285 1.00 93.03 187 LEU C N 1
ATOM 4288 C CA . LEU C 1 161 ? -44.162 -25.704 -78.559 1.00 88.91 187 LEU C CA 1
ATOM 4289 C C . LEU C 1 161 ? -45.481 -26.432 -78.488 1.00 87.77 187 LEU C C 1
ATOM 4290 O O . LEU C 1 161 ? -46.532 -25.835 -78.651 1.00 95.58 187 LEU C O 1
ATOM 4295 N N . ALA C 1 162 ? -45.441 -27.724 -78.249 1.00 85.28 188 ALA C N 1
ATOM 4296 C CA . ALA C 1 162 ? -46.687 -28.472 -78.203 1.00 92.83 188 ALA C CA 1
ATOM 4297 C C . ALA C 1 162 ? -47.766 -27.834 -77.318 1.00 94.76 188 ALA C C 1
ATOM 4298 O O . ALA C 1 162 ? -48.933 -27.792 -77.700 1.00 93.50 188 ALA C O 1
ATOM 4300 N N . ASP C 1 163 ? -47.405 -27.342 -76.139 1.00 96.83 189 ASP C N 1
ATOM 4301 C CA . ASP C 1 163 ? -48.409 -26.619 -75.375 1.00 95.74 189 ASP C CA 1
ATOM 4302 C C . ASP C 1 163 ? -48.891 -25.423 -76.145 1.00 94.22 189 ASP C C 1
ATOM 4303 O O . ASP C 1 163 ? -50.057 -25.333 -76.459 1.00 96.28 189 ASP C O 1
ATOM 4308 N N . ALA C 1 164 ? -47.983 -24.540 -76.521 1.00 96.36 190 ALA C N 1
ATOM 4309 C CA . ALA C 1 164 ? -48.362 -23.359 -77.295 1.00 97.66 190 ALA C CA 1
ATOM 4310 C C . ALA C 1 164 ? -49.278 -23.664 -78.479 1.00 94.28 190 ALA C C 1
ATOM 4311 O O . ALA C 1 164 ? -50.149 -22.871 -78.829 1.00 102.66 190 ALA C O 1
ATOM 4313 N N . ALA C 1 165 ? -49.089 -24.798 -79.114 1.00 89.44 191 ALA C N 1
ATOM 4314 C CA . ALA C 1 165 ? -49.947 -25.109 -80.228 1.00 91.62 191 ALA C CA 1
ATOM 4315 C C . ALA C 1 165 ? -51.158 -25.995 -79.855 1.00 97.83 191 ALA C C 1
ATOM 4316 O O . ALA C 1 165 ? -52.003 -26.291 -80.710 1.00 98.66 191 ALA C O 1
ATOM 4318 N N . GLY C 1 166 ? -51.253 -26.412 -78.594 1.00 93.01 192 GLY C N 1
ATOM 4319 C CA . GLY C 1 166 ? -52.366 -27.251 -78.169 1.00 93.33 192 GLY C CA 1
ATOM 4320 C C . GLY C 1 166 ? -52.390 -28.642 -78.791 1.00 99.08 192 GLY C C 1
ATOM 4321 O O . GLY C 1 166 ? -53.366 -29.055 -79.411 1.00 100.92 192 GLY C O 1
ATOM 4322 N N . VAL C 1 167 ? -51.301 -29.376 -78.626 1.00 99.16 193 VAL C N 1
ATOM 4323 C CA . VAL C 1 167 ? -51.189 -30.714 -79.160 1.00 93.01 193 VAL C CA 1
ATOM 4324 C C . VAL C 1 167 ? -50.272 -31.459 -78.211 1.00 97.60 193 VAL C C 1
ATOM 4325 O O . VAL C 1 167 ? -49.335 -30.875 -77.688 1.00 100.97 193 VAL C O 1
ATOM 4329 N N . GLY C 1 168 ? -50.530 -32.729 -77.947 1.00 99.62 194 GLY C N 1
ATOM 4330 C CA . GLY C 1 168 ? -49.680 -33.445 -77.010 1.00 103.39 194 GLY C CA 1
ATOM 4331 C C . GLY C 1 168 ? -48.586 -34.093 -77.828 1.00 101.36 194 GLY C C 1
ATOM 4332 O O . GLY C 1 168 ? -48.772 -34.295 -79.038 1.00 98.00 194 GLY C O 1
ATOM 4333 N N . LEU C 1 169 ? -47.452 -34.429 -77.216 1.00 99.64 195 LEU C N 1
ATOM 4334 C CA . LEU C 1 169 ? -46.420 -35.104 -78.022 1.00 101.66 195 LEU C CA 1
ATOM 4335 C C . LEU C 1 169 ? -46.156 -36.584 -77.822 1.00 98.47 195 LEU C C 1
ATOM 4336 O O . LEU C 1 169 ? -46.100 -37.108 -76.704 1.00 100.32 195 LEU C O 1
ATOM 4341 N N . GLY C 1 170 ? -45.937 -37.213 -78.968 1.00 96.06 196 GLY C N 1
ATOM 4342 C CA . GLY C 1 170 ? -45.970 -38.645 -79.123 1.00 102.32 196 GLY C CA 1
ATOM 4343 C C . GLY C 1 170 ? -44.647 -39.283 -78.813 1.00 104.94 196 GLY C C 1
ATOM 4344 O O . GLY C 1 170 ? -43.890 -38.817 -77.938 1.00 100.38 196 GLY C O 1
ATOM 4345 N N . ARG C 1 171 ? -44.384 -40.365 -79.535 1.00 103.42 197 ARG C N 1
ATOM 4346 C CA . ARG C 1 171 ? -43.158 -41.097 -79.369 1.00 99.54 197 ARG C CA 1
ATOM 4347 C C . ARG C 1 171 ? -42.110 -40.164 -79.938 1.00 99.39 197 ARG C C 1
ATOM 4348 O O . ARG C 1 171 ? -42.444 -39.090 -80.415 1.00 96.24 197 ARG C O 1
ATOM 4356 N N . VAL C 1 172 ? -40.838 -40.532 -79.867 1.00 102.41 198 VAL C N 1
ATOM 4357 C CA . VAL C 1 172 ? -39.826 -39.819 -80.638 1.00 94.94 198 VAL C CA 1
ATOM 4358 C C . VAL C 1 172 ? -39.704 -40.631 -81.900 1.00 97.09 198 VAL C C 1
ATOM 4359 O O . VAL C 1 172 ? -39.429 -41.829 -81.856 1.00 97.21 198 VAL C O 1
ATOM 4363 N N . VAL C 1 173 ? -39.982 -40.026 -83.032 1.00 94.20 199 VAL C N 1
ATOM 4364 C CA . VAL C 1 173 ? -39.903 -40.804 -84.241 1.00 94.79 199 VAL C CA 1
ATOM 4365 C C . VAL C 1 173 ? -38.440 -40.858 -84.707 1.00 97.91 199 VAL C C 1
ATOM 4366 O O . VAL C 1 173 ? -38.017 -41.821 -85.352 1.00 97.50 199 VAL C O 1
ATOM 4370 N N . GLU C 1 174 ? -37.657 -39.830 -84.396 1.00 89.39 200 GLU C N 1
ATOM 4371 C CA . GLU C 1 174 ? -36.286 -39.896 -84.825 1.00 85.85 200 GLU C CA 1
ATOM 4372 C C . GLU C 1 174 ? -35.315 -39.015 -84.047 1.00 89.52 200 GLU C C 1
ATOM 4373 O O . GLU C 1 174 ? -35.718 -37.996 -83.482 1.00 85.50 200 GLU C O 1
ATOM 4379 N N . ILE C 1 175 ? -34.033 -39.418 -84.053 1.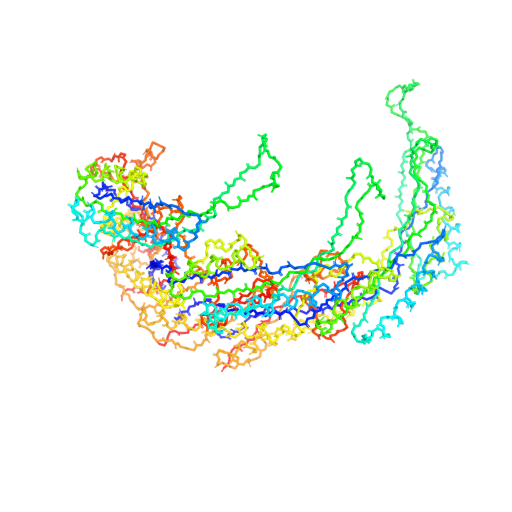00 92.02 201 ILE C N 1
ATOM 4380 C CA . ILE C 1 175 ? -32.908 -38.688 -83.427 1.00 87.34 201 ILE C CA 1
ATOM 4381 C C . ILE C 1 175 ? -31.731 -38.666 -84.390 1.00 85.22 201 ILE C C 1
ATOM 4382 O O . ILE C 1 175 ? -31.469 -39.660 -85.078 1.00 80.60 201 ILE C O 1
ATOM 4387 N N . SER C 1 176 ? -31.046 -37.522 -84.444 1.00 85.10 202 SER C N 1
ATOM 4388 C CA . SER C 1 176 ? -29.924 -37.291 -85.359 1.00 88.26 202 SER C CA 1
ATOM 4389 C C . SER C 1 176 ? -28.803 -36.536 -84.664 1.00 89.34 202 SER C C 1
ATOM 4390 O O . SER C 1 176 ? -29.009 -35.405 -84.238 1.00 91.12 202 SER C O 1
ATOM 4393 N N . GLU C 1 177 ? -27.622 -37.134 -84.541 1.00 89.52 203 GLU C N 1
ATOM 4394 C CA . GLU C 1 177 ? -26.421 -36.317 -84.453 1.00 93.52 203 GLU C CA 1
ATOM 4395 C C . GLU C 1 177 ? -25.498 -36.640 -85.624 1.00 94.62 203 GLU C C 1
ATOM 4396 O O . GLU C 1 177 ? -24.707 -37.587 -85.592 1.00 91.68 203 GLU C O 1
ATOM 4402 N N . LEU C 1 178 ? -25.587 -35.804 -86.647 1.00 103.24 204 LEU C N 1
ATOM 4403 C CA . LEU C 1 178 ? -24.733 -35.897 -87.825 1.00 105.50 204 LEU C CA 1
ATOM 4404 C C . LEU C 1 178 ? -23.636 -34.843 -87.793 1.00 105.82 204 LEU C C 1
ATOM 4405 O O . LEU C 1 178 ? -22.901 -34.633 -88.750 1.00 97.97 204 LEU C O 1
ATOM 4410 N N . SER C 1 179 ? -23.599 -34.152 -86.667 1.00 108.88 205 SER C N 1
ATOM 4411 C CA . SER C 1 179 ? -22.590 -33.170 -86.370 1.00 116.49 205 SER C CA 1
ATOM 4412 C C . SER C 1 179 ? -21.208 -33.824 -86.260 1.00 126.19 205 SER C C 1
ATOM 4413 O O . SER C 1 179 ? -21.057 -34.936 -85.714 1.00 113.93 205 SER C O 1
ATOM 4416 N N . ARG C 1 180 ? -20.208 -33.127 -86.806 1.00 134.25 206 ARG C N 1
ATOM 4417 C CA . ARG C 1 180 ? -18.813 -33.412 -86.501 1.00 131.51 206 ARG C CA 1
ATOM 4418 C C . ARG C 1 180 ? -18.668 -33.439 -84.980 1.00 125.95 206 ARG C C 1
ATOM 4419 O O . ARG C 1 180 ? -19.116 -32.523 -84.284 1.00 129.01 206 ARG C O 1
ATOM 4427 N N . PRO C 1 181 ? -17.995 -34.459 -84.461 1.00 117.65 207 PRO C N 1
ATOM 4428 C CA . PRO C 1 181 ? -17.799 -34.640 -83.021 1.00 116.65 207 PRO C CA 1
ATOM 4429 C C . PRO C 1 181 ? -17.293 -33.363 -82.348 1.00 120.51 207 PRO C C 1
ATOM 4430 O O . PRO C 1 181 ? -16.708 -32.488 -82.997 1.00 122.24 207 PRO C O 1
ATOM 4434 N N . PRO C 1 182 ? -17.559 -33.237 -81.046 1.00 114.96 208 PRO C N 1
ATOM 4435 C CA . PRO C 1 182 ? -17.291 -32.046 -80.244 1.00 115.35 208 PRO C CA 1
ATOM 4436 C C . PRO C 1 182 ? -15.812 -31.740 -80.061 1.00 118.34 208 PRO C C 1
ATOM 4437 O O . PRO C 1 182 ? -15.027 -32.657 -79.905 1.00 118.62 208 PRO C O 1
ATOM 4441 N N . MET C 1 183 ? -15.455 -30.460 -80.015 1.00 126.17 209 MET C N 1
ATOM 4442 C CA . MET C 1 183 ? -14.089 -30.051 -79.676 1.00 127.90 209 MET C CA 1
ATOM 4443 C C . MET C 1 183 ? -14.039 -29.367 -78.303 1.00 131.44 209 MET C C 1
ATOM 4444 O O . MET C 1 183 ? -15.024 -28.756 -77.847 1.00 128.00 209 MET C O 1
ATOM 4449 N N . PRO C 1 184 ? -12.884 -29.460 -77.637 1.00 126.42 210 PRO C N 1
ATOM 4450 C CA . PRO C 1 184 ? -12.809 -28.867 -76.320 1.00 120.14 210 PRO C CA 1
ATOM 4451 C C . PRO C 1 184 ? -12.527 -27.411 -76.530 1.00 122.85 210 PRO C C 1
ATOM 4452 O O . PRO C 1 184 ? -11.491 -26.945 -76.102 1.00 127.24 210 PRO C O 1
ATOM 4456 N N . MET C 1 185 ? -13.421 -26.700 -77.199 1.00 124.25 211 MET C N 1
ATOM 4457 C CA . MET C 1 185 ? -13.146 -25.313 -77.503 1.00 125.91 211 MET C CA 1
ATOM 4458 C C . MET C 1 185 ? -13.056 -24.523 -76.220 1.00 125.28 211 MET C C 1
ATOM 4459 O O . MET C 1 185 ? -14.046 -24.369 -75.504 1.00 119.89 211 MET C O 1
ATOM 4464 N N . PRO C 1 186 ? -11.848 -24.009 -75.938 1.00 127.73 212 PRO C N 1
ATOM 4465 C CA . PRO C 1 186 ? -11.514 -23.457 -74.634 1.00 122.29 212 PRO C CA 1
ATOM 4466 C C . PRO C 1 186 ? -12.252 -22.167 -74.483 1.00 125.13 212 PRO C C 1
ATOM 4467 O O . PRO C 1 186 ? -12.549 -21.511 -75.476 1.00 129.86 212 PRO C O 1
ATOM 4471 N N . ILE C 1 187 ? -12.557 -21.815 -73.251 1.00 119.40 213 ILE C N 1
ATOM 4472 C CA . ILE C 1 187 ? -13.270 -20.597 -72.993 1.00 122.34 213 ILE C CA 1
ATOM 4473 C C . ILE C 1 187 ? -12.245 -19.499 -72.824 1.00 133.37 213 ILE C C 1
ATOM 4474 O O . ILE C 1 187 ? -11.450 -19.524 -71.890 1.00 134.09 213 ILE C O 1
ATOM 4479 N N . ALA C 1 188 ? -12.258 -18.546 -73.749 1.00 148.41 214 ALA C N 1
ATOM 4480 C CA . ALA C 1 188 ? -11.276 -17.459 -73.796 1.00 156.65 214 ALA C CA 1
ATOM 4481 C C . ALA C 1 188 ? -12.001 -16.113 -73.863 1.00 168.61 214 ALA C C 1
ATOM 4482 O O . ALA C 1 188 ? -13.217 -16.068 -73.671 1.00 169.14 214 ALA C O 1
ATOM 4484 N N . ARG C 1 189 ? -11.270 -15.019 -74.092 1.00 174.73 215 ARG C N 1
ATOM 4485 C CA . ARG C 1 189 ? -11.922 -13.714 -74.179 1.00 172.28 215 ARG C CA 1
ATOM 4486 C C . ARG C 1 189 ? -13.097 -13.756 -75.143 1.00 170.72 215 ARG C C 1
ATOM 4487 O O . ARG C 1 189 ? -14.219 -13.566 -74.713 1.00 171.06 215 ARG C O 1
ATOM 4495 N N . GLY C 1 190 ? -12.835 -14.003 -76.419 1.00 170.26 216 GLY C N 1
ATOM 4496 C CA . GLY C 1 190 ? -13.872 -13.948 -77.450 1.00 174.11 216 GLY C CA 1
ATOM 4497 C C . GLY C 1 190 ? -15.134 -14.738 -77.141 1.00 169.41 216 GLY C C 1
ATOM 4498 O O . GLY C 1 190 ? -16.257 -14.357 -77.524 1.00 159.21 216 GLY C O 1
ATOM 4499 N N . GLN C 1 191 ? -14.945 -15.840 -76.433 1.00 168.67 217 GLN C N 1
ATOM 4500 C CA . GLN C 1 191 ? -16.054 -16.683 -76.021 1.00 166.70 217 GLN C CA 1
ATOM 4501 C C . GLN C 1 191 ? -16.691 -16.234 -74.693 1.00 168.01 217 GLN C C 1
ATOM 4502 O O . GLN C 1 191 ? -17.704 -16.791 -74.271 1.00 162.98 217 GLN C O 1
ATOM 4508 N N . PHE C 1 192 ? -16.120 -15.217 -74.045 1.00 171.02 218 PHE C N 1
ATOM 4509 C CA . PHE C 1 192 ? -16.602 -14.810 -72.731 1.00 158.34 218 PHE C CA 1
ATOM 4510 C C . PHE C 1 192 ? -18.114 -14.798 -72.734 1.00 151.91 218 PHE C C 1
ATOM 4511 O O . PHE C 1 192 ? -18.760 -15.630 -72.098 1.00 144.34 218 PHE C O 1
ATOM 4519 N N . ARG C 1 193 ? -18.661 -13.869 -73.524 1.00 156.46 219 ARG C N 1
ATOM 4520 C CA . ARG C 1 193 ? -20.096 -13.636 -73.634 1.00 155.65 219 ARG C CA 1
ATOM 4521 C C . ARG C 1 193 ? -20.853 -14.832 -74.188 1.00 154.91 219 ARG C C 1
ATOM 4522 O O . ARG C 1 193 ? -21.790 -15.329 -73.547 1.00 148.40 219 ARG C O 1
ATOM 4530 N N . THR C 1 194 ? -20.437 -15.270 -75.368 1.00 160.17 220 THR C N 1
ATOM 4531 C CA . THR C 1 194 ? -21.087 -16.352 -76.104 1.00 155.76 220 THR C CA 1
ATOM 4532 C C . THR C 1 194 ? -21.248 -17.584 -75.202 1.00 149.72 220 THR C C 1
ATOM 4533 O O . THR C 1 194 ? -22.321 -18.190 -75.122 1.00 140.28 220 THR C O 1
ATOM 4537 N N . MET C 1 195 ? -20.176 -17.934 -74.507 1.00 154.07 221 MET C N 1
ATOM 4538 C CA . MET C 1 195 ? -20.219 -19.035 -73.559 1.00 148.27 221 MET C CA 1
ATOM 4539 C C . MET C 1 195 ? -21.202 -18.713 -72.472 1.00 143.57 221 MET C C 1
ATOM 4540 O O . MET C 1 195 ? -22.149 -19.455 -72.237 1.00 146.07 221 MET C O 1
ATOM 4545 N N . LEU C 1 196 ? -20.988 -17.580 -71.827 1.00 141.93 222 LEU C N 1
ATOM 4546 C CA . LEU C 1 196 ? -21.862 -17.182 -70.757 1.00 141.64 222 LEU C CA 1
ATOM 4547 C C . LEU C 1 196 ? -23.286 -17.400 -71.221 1.00 146.99 222 LEU C C 1
ATOM 4548 O O . LEU C 1 196 ? -24.139 -17.842 -70.447 1.00 143.19 222 LEU C O 1
ATOM 4553 N N . ALA C 1 197 ? -23.519 -17.108 -72.500 1.00 148.93 223 ALA C N 1
ATOM 4554 C CA . ALA C 1 197 ? -24.844 -17.180 -73.100 1.00 144.88 223 ALA C CA 1
ATOM 4555 C C . ALA C 1 197 ? -25.422 -18.593 -73.107 1.00 142.12 223 ALA C C 1
ATOM 4556 O O . ALA C 1 197 ? -26.613 -18.788 -72.875 1.00 136.73 223 ALA C O 1
ATOM 4558 N N . ALA C 1 198 ? -24.579 -19.582 -73.364 1.00 141.87 224 ALA C N 1
ATOM 4559 C CA . ALA C 1 198 ? -25.060 -20.953 -73.438 1.00 140.24 224 ALA C CA 1
ATOM 4560 C C . ALA C 1 198 ? -25.013 -21.706 -72.105 1.00 143.44 224 ALA C C 1
ATOM 4561 O O . ALA C 1 198 ? -25.323 -22.888 -72.054 1.00 141.24 224 ALA C O 1
ATOM 4563 N N . ALA C 1 199 ? -24.629 -21.025 -71.031 1.00 146.61 225 ALA C N 1
ATOM 4564 C CA . ALA C 1 199 ? -24.572 -21.647 -69.712 1.00 142.01 225 ALA C CA 1
ATOM 4565 C C . ALA C 1 199 ? -25.921 -22.228 -69.301 1.00 150.80 225 ALA C C 1
ATOM 4566 O O . ALA C 1 199 ? -26.917 -21.507 -69.259 1.00 151.81 225 ALA C O 1
ATOM 4568 N N . PRO C 1 200 ? -25.962 -23.539 -68.991 1.00 154.37 226 PRO C N 1
ATOM 4569 C CA . PRO C 1 200 ? -27.179 -24.066 -68.366 1.00 155.96 226 PRO C CA 1
ATOM 4570 C C . PRO C 1 200 ? -27.357 -23.324 -67.052 1.00 158.93 226 PRO C C 1
ATOM 4571 O O . PRO C 1 200 ? -26.395 -23.157 -66.298 1.00 157.87 226 PRO C O 1
ATOM 4575 N N . ASP C 1 201 ? -28.573 -22.874 -66.785 1.00 159.82 227 ASP C N 1
ATOM 4576 C CA . ASP C 1 201 ? -28.805 -21.907 -65.718 1.00 166.41 227 ASP C CA 1
ATOM 4577 C C . ASP C 1 201 ? -28.502 -22.394 -64.300 1.00 167.64 227 ASP C C 1
ATOM 4578 O O . ASP C 1 201 ? -28.734 -23.561 -63.962 1.00 169.09 227 ASP C O 1
ATOM 4583 N N . ASN C 1 202 ? -27.984 -21.472 -63.487 1.00 162.39 228 ASN C N 1
ATOM 4584 C CA . ASN C 1 202 ? -27.700 -21.701 -62.071 1.00 162.04 228 ASN C CA 1
ATOM 4585 C C . ASN C 1 202 ? -26.878 -22.969 -61.768 1.00 160.83 228 ASN C C 1
ATOM 4586 O O . ASN C 1 202 ? -27.077 -23.609 -60.729 1.00 160.64 228 ASN C O 1
ATOM 4591 N N . SER C 1 203 ? -25.970 -23.338 -62.676 1.00 161.00 229 SER C N 1
ATOM 4592 C CA . SER C 1 203 ? -24.883 -24.274 -62.339 1.00 162.04 229 SER C CA 1
ATOM 4593 C C . SER C 1 203 ? -23.801 -23.335 -61.803 1.00 154.16 229 SER C C 1
ATOM 4594 O O . SER C 1 203 ? -24.060 -22.132 -61.656 1.00 152.08 229 SER C O 1
ATOM 4597 N N . VAL C 1 204 ? -22.607 -23.829 -61.490 1.00 146.57 230 VAL C N 1
ATOM 4598 C CA . VAL C 1 204 ? -21.574 -22.883 -61.114 1.00 137.38 230 VAL C CA 1
ATOM 4599 C C . VAL C 1 204 ? -21.229 -22.133 -62.367 1.00 134.88 230 VAL C C 1
ATOM 4600 O O . VAL C 1 204 ? -21.410 -22.652 -63.477 1.00 128.87 230 VAL C O 1
ATOM 4604 N N . PRO C 1 205 ? -20.760 -20.912 -62.219 1.00 129.85 231 PRO C N 1
ATOM 4605 C CA . PRO C 1 205 ? -20.426 -20.182 -63.417 1.00 124.47 231 PRO C CA 1
ATOM 4606 C C . PRO C 1 205 ? -19.182 -20.806 -64.026 1.00 123.19 231 PRO C C 1
ATOM 4607 O O . PRO C 1 205 ? -18.644 -21.813 -63.542 1.00 120.43 231 PRO C O 1
ATOM 4611 N N . ILE C 1 206 ? -18.717 -20.195 -65.095 1.00 119.24 232 ILE C N 1
ATOM 4612 C CA . ILE C 1 206 ? -17.608 -20.751 -65.804 1.00 112.53 232 ILE C CA 1
ATOM 4613 C C . ILE C 1 206 ? -16.432 -19.863 -65.532 1.00 105.74 232 ILE C C 1
ATOM 4614 O O . ILE C 1 206 ? -16.583 -18.702 -65.221 1.00 101.99 232 ILE C O 1
ATOM 4619 N N . ALA C 1 207 ? -15.252 -20.437 -65.580 1.00 109.39 233 ALA C N 1
ATOM 4620 C CA . ALA C 1 207 ? -14.067 -19.636 -65.460 1.00 113.75 233 ALA C CA 1
ATOM 4621 C C . ALA C 1 207 ? -13.477 -19.522 -66.834 1.00 118.11 233 ALA C C 1
ATOM 4622 O O . ALA C 1 207 ? -13.588 -20.431 -67.664 1.00 111.96 233 ALA C O 1
ATOM 4624 N N . ALA C 1 208 ? -12.865 -18.383 -67.084 1.00 117.77 234 ALA C N 1
ATOM 4625 C CA . ALA C 1 208 ? -12.016 -18.290 -68.232 1.00 116.60 234 ALA C CA 1
ATOM 4626 C C . ALA C 1 208 ? -10.955 -19.380 -68.062 1.00 118.41 234 ALA C C 1
ATOM 4627 O O . ALA C 1 208 ? -10.639 -19.788 -66.942 1.00 118.45 234 ALA C O 1
ATOM 4629 N N . GLY C 1 209 ? -10.431 -19.885 -69.167 1.00 112.95 235 GLY C N 1
ATOM 4630 C CA . GLY C 1 209 ? -9.402 -20.896 -69.094 1.00 110.59 235 GLY C CA 1
ATOM 4631 C C . GLY C 1 209 ? -9.998 -22.274 -68.885 1.00 112.37 235 GLY C C 1
ATOM 4632 O O . GLY C 1 209 ? -9.320 -23.284 -69.022 1.00 114.53 235 GLY C O 1
ATOM 4633 N N . GLU C 1 210 ? -11.285 -22.333 -68.587 1.00 112.90 236 GLU C N 1
ATOM 4634 C CA . GLU C 1 210 ? -11.927 -23.628 -68.465 1.00 111.24 236 GLU C CA 1
ATOM 4635 C C . GLU C 1 210 ? -11.996 -24.206 -69.853 1.00 104.59 236 GLU C C 1
ATOM 4636 O O . GLU C 1 210 ? -11.540 -23.609 -70.799 1.00 108.99 236 GLU C O 1
ATOM 4642 N N . ASN C 1 211 ? -12.558 -25.378 -69.990 1.00 105.46 237 ASN C N 1
ATOM 4643 C CA . ASN C 1 211 ? -12.713 -25.903 -71.313 1.00 109.93 237 ASN C CA 1
ATOM 4644 C C . ASN C 1 211 ? -14.141 -26.310 -71.514 1.00 113.67 237 ASN C C 1
ATOM 4645 O O . ASN C 1 211 ? -14.718 -26.973 -70.675 1.00 113.96 237 ASN C O 1
ATOM 4650 N N . SER C 1 212 ? -14.718 -25.906 -72.630 1.00 114.96 238 SER C N 1
ATOM 4651 C CA . SER C 1 212 ? -16.125 -26.131 -72.851 1.00 110.86 238 SER C CA 1
ATOM 4652 C C . SER C 1 212 ? -16.393 -27.223 -73.860 1.00 111.99 238 SER C C 1
ATOM 4653 O O . SER C 1 212 ? -16.027 -27.124 -75.031 1.00 116.98 238 SER C O 1
ATOM 4656 N N . TYR C 1 213 ? -17.071 -28.257 -73.412 1.00 106.31 239 TYR C N 1
ATOM 4657 C CA . TYR C 1 213 ? -17.516 -29.284 -74.311 1.00 105.99 239 TYR C CA 1
ATOM 4658 C C . TYR C 1 213 ? -18.924 -29.015 -74.705 1.00 104.76 239 TYR C C 1
ATOM 4659 O O . TYR C 1 213 ? -19.729 -28.695 -73.859 1.00 109.71 239 TYR C O 1
ATOM 4668 N N . ASN C 1 214 ? -19.241 -29.150 -75.980 1.00 105.26 240 ASN C N 1
ATOM 4669 C CA . ASN C 1 214 ? -20.558 -28.744 -76.417 1.00 103.76 240 ASN C CA 1
ATOM 4670 C C . ASN C 1 214 ? -21.228 -29.584 -77.539 1.00 96.49 240 ASN C C 1
ATOM 4671 O O . ASN C 1 214 ? -20.623 -29.809 -78.567 1.00 102.63 240 ASN C O 1
ATOM 4676 N N . VAL C 1 215 ? -22.475 -30.020 -77.383 1.00 89.09 241 VAL C N 1
ATOM 4677 C CA . VAL C 1 215 ? -23.103 -30.837 -78.441 1.00 91.59 241 VAL C CA 1
ATOM 4678 C C . VAL C 1 215 ? -24.509 -30.417 -78.848 1.00 92.74 241 VAL C C 1
ATOM 4679 O O . VAL C 1 215 ? -25.258 -29.923 -78.034 1.00 92.72 241 VAL C O 1
ATOM 4683 N N . SER C 1 216 ? -24.866 -30.639 -80.109 1.00 91.20 242 SER C N 1
ATOM 4684 C CA . SER C 1 216 ? -26.161 -30.222 -80.627 1.00 86.27 242 SER C CA 1
ATOM 4685 C C . SER C 1 216 ? -26.734 -31.348 -81.390 1.00 86.05 242 SER C C 1
ATOM 4686 O O . SER C 1 216 ? -26.046 -31.943 -82.189 1.00 91.62 242 SER C O 1
ATOM 4689 N N . VAL C 1 217 ? -28.014 -31.604 -81.181 1.00 88.42 243 VAL C N 1
ATOM 4690 C CA . VAL C 1 217 ? -28.653 -32.816 -81.666 1.00 86.03 243 VAL C CA 1
ATOM 4691 C C . VAL C 1 217 ? -30.126 -32.582 -82.015 1.00 88.28 243 VAL C C 1
ATOM 4692 O O . VAL C 1 217 ? -30.818 -31.887 -81.287 1.00 92.09 243 VAL C O 1
ATOM 4696 N N . ASN C 1 218 ? -30.617 -33.186 -83.095 1.00 87.97 244 ASN C N 1
ATOM 4697 C CA . ASN C 1 218 ? -31.996 -32.982 -83.549 1.00 85.86 244 ASN C CA 1
ATOM 4698 C C . ASN C 1 218 ? -32.901 -34.141 -83.261 1.00 86.80 244 ASN C C 1
ATOM 4699 O O . ASN C 1 218 ? -32.553 -35.263 -83.592 1.00 88.85 244 ASN C O 1
ATOM 4704 N N . VAL C 1 219 ? -34.089 -33.894 -82.723 1.00 85.08 245 VAL C N 1
ATOM 4705 C CA . VAL C 1 219 ? -35.009 -35.018 -82.459 1.00 92.56 245 VAL C CA 1
ATOM 4706 C C . VAL C 1 219 ? -36.465 -34.735 -82.912 1.00 87.45 245 VAL C C 1
ATOM 4707 O O . VAL C 1 219 ? -36.871 -33.581 -82.969 1.00 82.90 245 VAL C O 1
ATOM 4711 N N . VAL C 1 220 ? -37.219 -35.782 -83.259 1.00 86.54 246 VAL C N 1
ATOM 4712 C CA . VAL C 1 220 ? -38.543 -35.631 -83.869 1.00 87.92 246 VAL C CA 1
ATOM 4713 C C . VAL C 1 220 ? -39.671 -36.461 -83.226 1.00 92.84 246 VAL C C 1
ATOM 4714 O O . VAL C 1 220 ? -39.638 -37.699 -83.236 1.00 93.14 246 VAL C O 1
ATOM 4718 N N . PHE C 1 221 ? -40.684 -35.766 -82.707 1.00 93.56 247 PHE C N 1
ATOM 4719 C CA . PHE C 1 221 ? -41.826 -36.396 -82.029 1.00 97.22 247 PHE C CA 1
ATOM 4720 C C . PHE C 1 221 ? -43.111 -36.452 -82.890 1.00 102.07 247 PHE C C 1
ATOM 4721 O O . PHE C 1 221 ? -43.432 -35.484 -83.592 1.00 102.76 247 PHE C O 1
ATOM 4729 N N . GLU C 1 222 ? -43.850 -37.565 -82.819 1.00 99.41 248 GLU C N 1
ATOM 4730 C CA . GLU C 1 222 ? -45.236 -37.617 -83.297 1.00 101.56 248 GLU C CA 1
ATOM 4731 C C . GLU C 1 222 ? -46.064 -36.656 -82.480 1.00 104.08 248 GLU C C 1
ATOM 4732 O O . GLU C 1 222 ? -45.813 -36.505 -81.288 1.00 105.91 248 GLU C O 1
ATOM 4738 N N . ILE C 1 223 ? -47.086 -36.039 -83.064 1.00 104.34 249 ILE C N 1
ATOM 4739 C CA . ILE C 1 223 ? -48.033 -35.332 -82.208 1.00 101.78 249 ILE C CA 1
ATOM 4740 C C . ILE C 1 223 ? -49.070 -36.315 -81.711 1.00 104.33 249 ILE C C 1
ATOM 4741 O O . ILE C 1 223 ? -49.790 -36.917 -82.510 1.00 99.05 249 ILE C O 1
ATOM 4746 N N . LYS C 1 224 ? -49.119 -36.492 -80.391 1.00 106.91 250 LYS C N 1
ATOM 4747 C CA . LYS C 1 224 ? -50.170 -37.284 -79.765 1.00 107.72 250 LYS C CA 1
ATOM 4748 C C . LYS C 1 224 ? -51.487 -36.650 -80.227 1.00 125.93 250 LYS C C 1
ATOM 4749 O O . LYS C 1 224 ? -51.715 -35.433 -80.022 1.00 123.36 250 LYS C O 1
ATOM 4756 N N . PRO D 1 11 ? -40.809 -44.729 -90.620 1.00 111.52 37 PRO D N 1
ATOM 4757 C CA . PRO D 1 11 ? -40.159 -45.603 -89.638 1.00 111.80 37 PRO D CA 1
ATOM 4758 C C . PRO D 1 11 ? -39.310 -44.753 -88.671 1.00 111.00 37 PRO D C 1
ATOM 4759 O O . PRO D 1 11 ? -39.131 -43.538 -88.908 1.00 111.32 37 PRO D O 1
ATOM 4763 N N . ALA D 1 12 ? -38.793 -45.369 -87.603 1.00 104.96 38 ALA D N 1
ATOM 4764 C CA . ALA D 1 12 ? -38.010 -44.624 -86.610 1.00 98.82 38 ALA D CA 1
ATOM 4765 C C . ALA D 1 12 ? -36.561 -45.033 -86.595 1.00 92.97 38 ALA D C 1
ATOM 4766 O O . ALA D 1 12 ? -36.236 -46.187 -86.838 1.00 91.84 38 ALA D O 1
ATOM 4768 N N . ARG D 1 13 ? -35.699 -44.096 -86.234 1.00 87.57 39 ARG D N 1
ATOM 4769 C CA . ARG D 1 13 ? -34.283 -44.367 -86.221 1.00 85.56 39 ARG D CA 1
ATOM 4770 C C . ARG D 1 13 ? -33.479 -43.257 -85.609 1.00 87.52 39 ARG D C 1
ATOM 4771 O O . ARG D 1 13 ? -33.959 -42.146 -85.423 1.00 87.87 39 ARG D O 1
ATOM 4779 N N . ILE D 1 14 ? -32.241 -43.599 -85.277 1.00 88.79 40 ILE D N 1
ATOM 4780 C CA . ILE D 1 14 ? -31.277 -42.668 -84.732 1.00 83.44 40 ILE D CA 1
ATOM 4781 C C . ILE D 1 14 ? -30.172 -42.764 -85.717 1.00 83.55 40 ILE D C 1
ATOM 4782 O O . ILE D 1 14 ? -29.804 -43.883 -86.112 1.00 83.33 40 ILE D O 1
ATOM 4787 N N . ALA D 1 15 ? -29.672 -41.611 -86.156 1.00 83.29 41 ALA D N 1
ATOM 4788 C CA . ALA D 1 15 ? -28.598 -41.579 -87.136 1.00 79.05 41 ALA D CA 1
ATOM 4789 C C . ALA D 1 15 ? -27.506 -40.708 -86.620 1.00 82.28 41 ALA D C 1
ATOM 4790 O O . ALA D 1 15 ? -27.726 -39.528 -86.343 1.00 79.70 41 ALA D O 1
ATOM 4792 N N . VAL D 1 16 ? -26.327 -41.320 -86.506 1.00 86.69 42 VAL D N 1
ATOM 4793 C CA . VAL D 1 16 ? -25.137 -40.674 -85.978 1.00 88.34 42 VAL D CA 1
ATOM 4794 C C . VAL D 1 16 ? -23.943 -40.942 -86.869 1.00 86.60 42 VAL D C 1
ATOM 4795 O O . VAL D 1 16 ? -23.906 -41.934 -87.624 1.00 80.14 42 VAL D O 1
ATOM 4799 N N . THR D 1 17 ? -22.980 -40.029 -86.781 1.00 86.87 43 THR D N 1
ATOM 4800 C CA . THR D 1 17 ? -21.673 -40.225 -87.378 1.00 88.92 43 THR D CA 1
ATOM 4801 C C . THR D 1 17 ? -20.716 -40.579 -86.263 1.00 91.68 43 THR D C 1
ATOM 4802 O O . THR D 1 17 ? -20.523 -39.820 -85.314 1.00 93.47 43 THR D O 1
ATOM 4806 N N . GLY D 1 18 ? -20.144 -41.763 -86.342 1.00 91.58 44 GLY D N 1
ATOM 4807 C CA . GLY D 1 18 ? -19.085 -42.090 -85.427 1.00 93.29 44 GLY D CA 1
ATOM 4808 C C . GLY D 1 18 ? -17.760 -41.833 -86.097 1.00 97.65 44 GLY D C 1
ATOM 4809 O O . GLY D 1 18 ? -17.619 -41.948 -87.325 1.00 89.43 44 GLY D O 1
ATOM 4810 N N . GLU D 1 19 ? -16.776 -41.526 -85.265 1.00 104.17 45 GLU D N 1
ATOM 4811 C CA . GLU D 1 19 ? -15.442 -41.266 -85.740 1.00 102.20 45 GLU D CA 1
ATOM 4812 C C . GLU D 1 19 ? -14.388 -41.951 -84.870 1.00 102.98 45 GLU D C 1
ATOM 4813 O O . GLU D 1 19 ? -14.184 -41.567 -83.714 1.00 104.43 45 GLU D O 1
ATOM 4819 N N . GLY D 1 20 ? -13.705 -42.940 -85.445 1.00 103.82 46 GLY D N 1
ATOM 4820 C CA . GLY D 1 20 ? -12.584 -43.618 -84.805 1.00 107.10 46 GLY D CA 1
ATOM 4821 C C . GLY D 1 20 ? -11.240 -43.043 -85.225 1.00 109.11 46 GLY D C 1
ATOM 4822 O O . GLY D 1 20 ? -11.121 -42.418 -86.277 1.00 109.52 46 GLY D O 1
ATOM 4823 N N . MET D 1 21 ? -10.225 -43.209 -84.397 1.00 109.28 47 MET D N 1
ATOM 4824 C CA . MET D 1 21 ? -8.931 -42.732 -84.796 1.00 102.86 47 MET D CA 1
ATOM 4825 C C . MET D 1 21 ? -7.785 -43.475 -84.175 1.00 116.44 47 MET D C 1
ATOM 4826 O O . MET D 1 21 ? -7.831 -43.860 -83.007 1.00 123.15 47 MET D O 1
ATOM 4831 N N . MET D 1 22 ? -6.737 -43.636 -84.966 1.00 120.01 48 MET D N 1
ATOM 4832 C CA . MET D 1 22 ? -5.528 -44.305 -84.533 1.00 117.57 48 MET D CA 1
ATOM 4833 C C . MET D 1 22 ? -4.292 -43.572 -84.975 1.00 119.24 48 MET D C 1
ATOM 4834 O O . MET D 1 22 ? -4.299 -42.838 -85.950 1.00 120.08 48 MET D O 1
ATOM 4839 N N . THR D 1 23 ? -3.209 -43.815 -84.267 1.00 125.78 49 THR D N 1
ATOM 4840 C CA . THR D 1 23 ? -2.035 -42.989 -84.404 1.00 126.34 49 THR D CA 1
ATOM 4841 C C . THR D 1 23 ? -0.816 -43.866 -84.239 1.00 122.90 49 THR D C 1
ATOM 4842 O O . THR D 1 23 ? -0.761 -44.655 -83.303 1.00 125.38 49 THR D O 1
ATOM 4846 N N . ALA D 1 24 ? 0.164 -43.716 -85.128 1.00 121.18 50 ALA D N 1
ATOM 4847 C CA . ALA D 1 24 ? 1.319 -44.606 -85.117 1.00 125.90 50 ALA D CA 1
ATOM 4848 C C . ALA D 1 24 ? 2.725 -44.039 -85.438 1.00 134.70 50 ALA D C 1
ATOM 4849 O O . ALA D 1 24 ? 2.925 -42.849 -85.760 1.00 124.53 50 ALA D O 1
ATOM 4851 N N . SER D 1 25 ? 3.680 -44.966 -85.341 1.00 144.55 51 SER D N 1
ATOM 4852 C CA . SER D 1 25 ? 5.102 -44.697 -85.161 1.00 141.05 51 SER D CA 1
ATOM 4853 C C . SER D 1 25 ? 5.909 -45.193 -86.356 1.00 145.57 51 SER D C 1
ATOM 4854 O O . SER D 1 25 ? 6.010 -46.416 -86.578 1.00 145.14 51 SER D O 1
ATOM 4857 N N . PRO D 1 26 ? 6.504 -44.261 -87.123 1.00 143.70 52 PRO D N 1
ATOM 4858 C CA . PRO D 1 26 ? 7.158 -44.679 -88.369 1.00 139.30 52 PRO D CA 1
ATOM 4859 C C . PRO D 1 26 ? 8.133 -45.868 -88.199 1.00 129.59 52 PRO D C 1
ATOM 4860 O O . PRO D 1 26 ? 8.893 -45.926 -87.241 1.00 126.45 52 PRO D O 1
ATOM 4864 N N . ASP D 1 27 ? 8.063 -46.827 -89.115 1.00 126.10 53 ASP D N 1
ATOM 4865 C CA . ASP D 1 27 ? 8.969 -47.963 -89.102 1.00 131.71 53 ASP D CA 1
ATOM 4866 C C . ASP D 1 27 ? 10.046 -47.746 -90.120 1.00 132.17 53 ASP D C 1
ATOM 4867 O O . ASP D 1 27 ? 11.181 -47.398 -89.785 1.00 131.94 53 ASP D O 1
ATOM 4872 N N . MET D 1 28 ? 9.663 -47.940 -91.378 1.00 128.44 54 MET D N 1
ATOM 4873 C CA . MET D 1 28 ? 10.577 -47.781 -92.484 1.00 119.00 54 MET D CA 1
ATOM 4874 C C . MET D 1 28 ? 10.811 -46.280 -92.704 1.00 119.56 54 MET D C 1
ATOM 4875 O O . MET D 1 28 ? 10.134 -45.442 -92.098 1.00 118.95 54 MET D O 1
ATOM 4880 N N . ALA D 1 29 ? 11.778 -45.938 -93.551 1.00 115.13 55 ALA D N 1
ATOM 4881 C CA . ALA D 1 29 ? 11.932 -44.575 -94.038 1.00 111.13 55 ALA D CA 1
ATOM 4882 C C . ALA D 1 29 ? 12.226 -44.673 -95.502 1.00 109.22 55 ALA D C 1
ATOM 4883 O O . ALA D 1 29 ? 13.282 -45.118 -95.889 1.00 110.29 55 ALA D O 1
ATOM 4885 N N . ILE D 1 30 ? 11.300 -44.224 -96.321 1.00 119.91 56 ILE D N 1
ATOM 4886 C CA . ILE D 1 30 ? 11.503 -44.244 -97.754 1.00 119.07 56 ILE D CA 1
ATOM 4887 C C . ILE D 1 30 ? 12.182 -42.944 -98.171 1.00 117.23 56 ILE D C 1
ATOM 4888 O O . ILE D 1 30 ? 11.861 -41.876 -97.641 1.00 121.20 56 ILE D O 1
ATOM 4893 N N . LEU D 1 31 ? 13.127 -43.023 -99.099 1.00 109.67 57 LEU D N 1
ATOM 4894 C CA . LEU D 1 31 ? 13.765 -41.802 -99.546 1.00 114.82 57 LEU D CA 1
ATOM 4895 C C . LEU D 1 31 ? 14.010 -41.720 -101.030 1.00 113.70 57 LEU D C 1
ATOM 4896 O O . LEU D 1 31 ? 14.346 -42.706 -101.673 1.00 106.93 57 LEU D O 1
ATOM 4901 N N . ASN D 1 32 ? 13.833 -40.504 -101.539 1.00 121.32 58 ASN D N 1
ATOM 4902 C CA . ASN D 1 32 ? 13.946 -40.192 -102.951 1.00 119.93 58 ASN D CA 1
ATOM 4903 C C . ASN D 1 32 ? 15.216 -39.417 -103.145 1.00 125.37 58 ASN D C 1
ATOM 4904 O O . ASN D 1 32 ? 15.382 -38.311 -102.616 1.00 129.13 58 ASN D O 1
ATOM 4909 N N . LEU D 1 33 ? 16.128 -40.045 -103.868 1.00 121.11 59 LEU D N 1
ATOM 4910 C CA . LEU D 1 33 ? 17.333 -39.408 -104.310 1.00 117.86 59 LEU D CA 1
ATOM 4911 C C . LEU D 1 33 ? 17.365 -39.633 -105.809 1.00 117.46 59 LEU D C 1
ATOM 4912 O O . LEU D 1 33 ? 16.810 -40.616 -106.313 1.00 109.68 59 LEU D O 1
ATOM 4917 N N . SER D 1 34 ? 17.978 -38.683 -106.509 1.00 123.61 60 SER D N 1
ATOM 4918 C CA . SER D 1 34 ? 18.024 -38.656 -107.965 1.00 120.25 60 SER D CA 1
ATOM 4919 C C . SER D 1 34 ? 19.472 -38.424 -108.381 1.00 115.04 60 SER D C 1
ATOM 4920 O O . SER D 1 34 ? 20.163 -37.595 -107.790 1.00 115.75 60 SER D O 1
ATOM 4923 N N . VAL D 1 35 ? 19.920 -39.160 -109.398 1.00 121.02 61 VAL D N 1
ATOM 4924 C CA . VAL D 1 35 ? 21.299 -39.097 -109.900 1.00 116.22 61 VAL D CA 1
ATOM 4925 C C . VAL D 1 35 ? 21.372 -38.408 -111.248 1.00 109.59 61 VAL D C 1
ATOM 4926 O O . VAL D 1 35 ? 20.770 -38.868 -112.224 1.00 106.58 61 VAL D O 1
ATOM 4930 N N . LEU D 1 36 ? 22.119 -37.316 -111.320 1.00 107.74 62 LEU D N 1
ATOM 4931 C CA . LEU D 1 36 ? 22.202 -36.588 -112.582 1.00 115.04 62 LEU D CA 1
ATOM 4932 C C . LEU D 1 36 ? 23.621 -36.360 -113.080 1.00 114.80 62 LEU D C 1
ATOM 4933 O O . LEU D 1 36 ? 24.450 -35.847 -112.328 1.00 112.94 62 LEU D O 1
ATOM 4938 N N . ARG D 1 37 ? 23.899 -36.751 -114.333 1.00 116.92 63 ARG D N 1
ATOM 4939 C CA . ARG D 1 37 ? 25.171 -36.383 -114.961 1.00 120.54 63 ARG D CA 1
ATOM 4940 C C . ARG D 1 37 ? 24.961 -35.597 -116.298 1.00 114.32 63 ARG D C 1
ATOM 4941 O O . ARG D 1 37 ? 23.831 -35.453 -116.766 1.00 106.61 63 ARG D O 1
ATOM 4949 N N . GLN D 1 38 ? 26.036 -35.066 -116.887 1.00 119.42 64 GLN D N 1
ATOM 4950 C CA . GLN D 1 38 ? 25.910 -34.102 -118.003 1.00 116.51 64 GLN D CA 1
ATOM 4951 C C . GLN D 1 38 ? 26.773 -34.383 -119.235 1.00 114.90 64 GLN D C 1
ATOM 4952 O O . GLN D 1 38 ? 27.593 -35.292 -119.249 1.00 118.76 64 GLN D O 1
ATOM 4958 N N . ALA D 1 39 ? 26.603 -33.559 -120.258 1.00 109.98 65 ALA D N 1
ATOM 4959 C CA . ALA D 1 39 ? 27.136 -33.863 -121.574 1.00 114.99 65 ALA D CA 1
ATOM 4960 C C . ALA D 1 39 ? 27.554 -32.606 -122.292 1.00 120.53 65 ALA D C 1
ATOM 4961 O O . ALA D 1 39 ? 27.664 -31.533 -121.682 1.00 121.67 65 ALA D O 1
ATOM 4963 N N . LYS D 1 40 ? 27.888 -32.768 -123.572 1.00 114.41 66 LYS D N 1
ATOM 4964 C CA . LYS D 1 40 ? 27.572 -31.752 -124.561 1.00 113.57 66 LYS D CA 1
ATOM 4965 C C . LYS D 1 40 ? 26.351 -32.212 -125.341 1.00 111.89 66 LYS D C 1
ATOM 4966 O O . LYS D 1 40 ? 25.905 -31.525 -126.249 1.00 112.11 66 LYS D O 1
ATOM 4972 N N . THR D 1 41 ? 25.844 -33.401 -125.028 1.00 106.99 67 THR D N 1
ATOM 4973 C CA . THR D 1 41 ? 24.736 -33.959 -125.809 1.00 111.91 67 THR D CA 1
ATOM 4974 C C . THR D 1 41 ? 23.880 -35.043 -125.138 1.00 118.59 67 THR D C 1
ATOM 4975 O O . THR D 1 41 ? 24.304 -35.724 -124.204 1.00 117.55 67 THR D O 1
ATOM 4979 N N . ALA D 1 42 ? 22.669 -35.211 -125.662 1.00 117.26 68 ALA D N 1
ATOM 4980 C CA . ALA D 1 42 ? 21.705 -36.125 -125.096 1.00 108.32 68 ALA D CA 1
ATOM 4981 C C . ALA D 1 42 ? 22.286 -37.487 -125.097 1.00 114.97 68 ALA D C 1
ATOM 4982 O O . ALA D 1 42 ? 22.713 -37.993 -124.069 1.00 114.96 68 ALA D O 1
ATOM 4984 N N . ARG D 1 43 ? 22.364 -38.043 -126.294 1.00 121.16 69 ARG D N 1
ATOM 4985 C CA . ARG D 1 43 ? 22.754 -39.430 -126.470 1.00 125.51 69 ARG D CA 1
ATOM 4986 C C . ARG D 1 43 ? 24.005 -39.736 -125.635 1.00 125.89 69 ARG D C 1
ATOM 4987 O O . ARG D 1 43 ? 24.131 -40.828 -125.072 1.00 119.46 69 ARG D O 1
ATOM 4995 N N . GLU D 1 44 ? 24.906 -38.762 -125.518 1.00 122.63 70 GLU D N 1
ATOM 4996 C CA . GLU D 1 44 ? 26.145 -39.001 -124.796 1.00 120.45 70 GLU D CA 1
ATOM 4997 C C . GLU D 1 44 ? 25.925 -39.053 -123.301 1.00 119.77 70 GLU D C 1
ATOM 4998 O O . GLU D 1 44 ? 26.368 -39.985 -122.633 1.00 122.44 70 GLU D O 1
ATOM 5004 N N . ALA D 1 45 ? 25.237 -38.053 -122.771 1.00 120.49 71 ALA D N 1
ATOM 5005 C CA . ALA D 1 45 ? 25.132 -37.914 -121.317 1.00 125.06 71 ALA D CA 1
ATOM 5006 C C . ALA D 1 45 ? 24.123 -38.872 -120.708 1.00 122.75 71 ALA D C 1
ATOM 5007 O O . ALA D 1 45 ? 24.209 -39.221 -119.529 1.00 119.35 71 ALA D O 1
ATOM 5009 N N . MET D 1 46 ? 23.154 -39.274 -121.514 1.00 119.39 72 MET D N 1
ATOM 5010 C CA . MET D 1 46 ? 22.168 -40.223 -121.063 1.00 114.13 72 MET D CA 1
ATOM 5011 C C . MET D 1 46 ? 22.874 -41.497 -120.595 1.00 122.66 72 MET D C 1
ATOM 5012 O O . MET D 1 46 ? 22.467 -42.126 -119.610 1.00 119.92 72 MET D O 1
ATOM 5017 N N . THR D 1 47 ? 23.948 -41.871 -121.292 1.00 127.43 73 THR D N 1
ATOM 5018 C CA . THR D 1 47 ? 24.738 -43.027 -120.879 1.00 124.63 73 THR D CA 1
ATOM 5019 C C . THR D 1 47 ? 25.552 -42.625 -119.657 1.00 116.72 73 THR D C 1
ATOM 5020 O O . THR D 1 47 ? 25.631 -43.368 -118.702 1.00 123.80 73 THR D O 1
ATOM 5024 N N . ALA D 1 48 ? 26.110 -41.429 -119.655 1.00 111.27 74 ALA D N 1
ATOM 5025 C CA . ALA D 1 48 ? 26.762 -40.945 -118.443 1.00 121.85 74 ALA D CA 1
ATOM 5026 C C . ALA D 1 48 ? 25.875 -41.020 -117.175 1.00 125.78 74 ALA D C 1
ATOM 5027 O O . ALA D 1 48 ? 26.380 -41.059 -116.057 1.00 124.52 74 ALA D O 1
ATOM 5029 N N . ASN D 1 49 ? 24.556 -40.957 -117.345 1.00 129.47 75 ASN D N 1
ATOM 5030 C CA . ASN D 1 49 ? 23.618 -41.249 -116.259 1.00 127.25 75 ASN D CA 1
ATOM 5031 C C . ASN D 1 49 ? 23.342 -42.756 -116.142 1.00 127.32 75 ASN D C 1
ATOM 5032 O O . ASN D 1 49 ? 23.426 -43.318 -115.047 1.00 126.70 75 ASN D O 1
ATOM 5037 N N . ASN D 1 50 ? 23.085 -43.409 -117.278 1.00 125.40 76 ASN D N 1
ATOM 5038 C CA . ASN D 1 50 ? 22.682 -44.821 -117.289 1.00 124.92 76 ASN D CA 1
ATOM 5039 C C . ASN D 1 50 ? 23.600 -45.751 -116.522 1.00 129.64 76 ASN D C 1
ATOM 5040 O O . ASN D 1 50 ? 23.146 -46.724 -115.909 1.00 125.60 76 ASN D O 1
ATOM 5045 N N . GLU D 1 51 ? 24.896 -45.517 -116.613 1.00 128.97 77 GLU D N 1
ATOM 5046 C CA . GLU D 1 51 ? 25.844 -46.287 -115.840 1.00 125.92 77 GLU D CA 1
ATOM 5047 C C . GLU D 1 51 ? 26.068 -45.767 -114.413 1.00 126.96 77 GLU D C 1
ATOM 5048 O O . GLU D 1 51 ? 26.258 -46.566 -113.499 1.00 131.18 77 GLU D O 1
ATOM 5054 N N . ALA D 1 52 ? 26.116 -44.436 -114.229 1.00 127.47 78 ALA D N 1
ATOM 5055 C CA . ALA D 1 52 ? 26.501 -43.858 -112.932 1.00 126.06 78 ALA D CA 1
ATOM 5056 C C . ALA D 1 52 ? 25.429 -44.288 -111.949 1.00 122.50 78 ALA D C 1
ATOM 5057 O O . ALA D 1 52 ? 25.635 -44.275 -110.729 1.00 116.10 78 ALA D O 1
ATOM 5059 N N . MET D 1 53 ? 24.286 -44.685 -112.518 1.00 119.68 79 MET D N 1
ATOM 5060 C CA . MET D 1 53 ? 23.176 -45.312 -111.800 1.00 120.85 79 MET D CA 1
ATOM 5061 C C . MET D 1 53 ? 23.608 -46.604 -111.126 1.00 122.38 79 MET D C 1
ATOM 5062 O O . MET D 1 53 ? 23.687 -46.689 -109.895 1.00 117.94 79 MET D O 1
ATOM 5067 N N . THR D 1 54 ? 23.892 -47.600 -111.964 1.00 125.23 80 THR D N 1
ATOM 5068 C CA . THR D 1 54 ? 24.334 -48.908 -111.525 1.00 116.78 80 THR D CA 1
ATOM 5069 C C . THR D 1 54 ? 25.641 -48.796 -110.760 1.00 115.38 80 THR D C 1
ATOM 5070 O O . THR D 1 54 ? 26.044 -49.739 -110.112 1.00 120.42 80 THR D O 1
ATOM 5074 N N . LYS D 1 55 ? 26.313 -47.653 -110.824 1.00 119.99 81 LYS D N 1
ATOM 5075 C CA . LYS D 1 55 ? 27.350 -47.376 -109.835 1.00 122.54 81 LYS D CA 1
ATOM 5076 C C . LYS D 1 55 ? 26.647 -47.486 -108.481 1.00 126.76 81 LYS D C 1
ATOM 5077 O O . LYS D 1 55 ? 26.943 -48.383 -107.688 1.00 131.97 81 LYS D O 1
ATOM 5083 N N . VAL D 1 56 ? 25.684 -46.597 -108.237 1.00 125.24 82 VAL D N 1
ATOM 5084 C CA . VAL D 1 56 ? 25.060 -46.484 -106.918 1.00 124.46 82 VAL D CA 1
ATOM 5085 C C . VAL D 1 56 ? 23.948 -47.524 -106.622 1.00 121.89 82 VAL D C 1
ATOM 5086 O O . VAL D 1 56 ? 23.646 -47.819 -105.477 1.00 120.24 82 VAL D O 1
ATOM 5090 N N . LEU D 1 57 ? 23.365 -48.103 -107.656 1.00 117.49 83 LEU D N 1
ATOM 5091 C CA . LEU D 1 57 ? 22.536 -49.280 -107.483 1.00 116.42 83 LEU D CA 1
ATOM 5092 C C . LEU D 1 57 ? 23.336 -50.374 -106.766 1.00 126.13 83 LEU D C 1
ATOM 5093 O O . LEU D 1 57 ? 22.773 -51.283 -106.156 1.00 127.70 83 LEU D O 1
ATOM 5098 N N . ASP D 1 58 ? 24.659 -50.291 -106.878 1.00 130.26 84 ASP D N 1
ATOM 5099 C CA . ASP D 1 58 ? 25.591 -51.280 -106.322 1.00 129.75 84 ASP D CA 1
ATOM 5100 C C . ASP D 1 58 ? 26.041 -50.877 -104.943 1.00 127.24 84 ASP D C 1
ATOM 5101 O O . ASP D 1 58 ? 25.871 -51.617 -103.988 1.00 130.14 84 ASP D O 1
ATOM 5106 N N . ALA D 1 59 ? 26.620 -49.692 -104.853 1.00 124.25 85 ALA D N 1
ATOM 5107 C CA . ALA D 1 59 ? 27.060 -49.152 -103.581 1.00 132.12 85 ALA D CA 1
ATOM 5108 C C . ALA D 1 59 ? 25.942 -49.254 -102.553 1.00 131.46 85 ALA D C 1
ATOM 5109 O O . ALA D 1 59 ? 26.174 -49.045 -101.361 1.00 130.22 85 ALA D O 1
ATOM 5111 N N . MET D 1 60 ? 24.721 -49.516 -103.023 1.00 130.62 86 MET D N 1
ATOM 5112 C CA . MET D 1 60 ? 23.563 -49.742 -102.132 1.00 135.93 86 MET D CA 1
ATOM 5113 C C . MET D 1 60 ? 23.424 -51.165 -101.544 1.00 136.56 86 MET D C 1
ATOM 5114 O O . MET D 1 60 ? 23.091 -51.341 -100.364 1.00 132.70 86 MET D O 1
ATOM 5119 N N . LYS D 1 61 ? 23.661 -52.174 -102.370 1.00 134.60 87 LYS D N 1
ATOM 5120 C CA . LYS D 1 61 ? 23.665 -53.547 -101.891 1.00 138.44 87 LYS D CA 1
ATOM 5121 C C . LYS D 1 61 ? 24.926 -53.794 -101.041 1.00 137.26 87 LYS D C 1
ATOM 5122 O O . LYS D 1 61 ? 24.977 -54.701 -100.200 1.00 129.41 87 LYS D O 1
ATOM 5128 N N . LYS D 1 62 ? 25.924 -52.943 -101.260 1.00 135.07 88 LYS D N 1
ATOM 5129 C CA . LYS D 1 62 ? 27.197 -53.033 -100.570 1.00 133.10 88 LYS D CA 1
ATOM 5130 C C . LYS D 1 62 ? 27.176 -52.280 -99.254 1.00 138.32 88 LYS D C 1
ATOM 5131 O O . LYS D 1 62 ? 28.097 -52.405 -98.448 1.00 145.74 88 LYS D O 1
ATOM 5137 N N . ALA D 1 63 ? 26.152 -51.463 -99.047 1.00 139.39 89 ALA D N 1
ATOM 5138 C CA . ALA D 1 63 ? 25.782 -51.091 -97.686 1.00 140.81 89 ALA D CA 1
ATOM 5139 C C . ALA D 1 63 ? 24.619 -51.985 -97.310 1.00 133.64 89 ALA D C 1
ATOM 5140 O O . ALA D 1 63 ? 24.085 -51.892 -96.210 1.00 130.30 89 ALA D O 1
ATOM 5142 N N . GLY D 1 64 ? 24.258 -52.873 -98.235 1.00 129.99 90 GLY D N 1
ATOM 5143 C CA . GLY D 1 64 ? 23.234 -53.864 -97.978 1.00 131.46 90 GLY D CA 1
ATOM 5144 C C . GLY D 1 64 ? 21.755 -53.505 -98.026 1.00 128.48 90 GLY D C 1
ATOM 5145 O O . GLY D 1 64 ? 21.046 -53.751 -97.060 1.00 121.10 90 GLY D O 1
ATOM 5146 N N . ILE D 1 65 ? 21.286 -52.895 -99.112 1.00 130.02 91 ILE D N 1
ATOM 5147 C CA . ILE D 1 65 ? 19.840 -52.781 -99.338 1.00 129.12 91 ILE D CA 1
ATOM 5148 C C . ILE D 1 65 ? 19.369 -53.861 -100.318 1.00 129.64 91 ILE D C 1
ATOM 5149 O O . ILE D 1 65 ? 19.994 -54.072 -101.353 1.00 134.09 91 ILE D O 1
ATOM 5154 N N . GLU D 1 66 ? 18.253 -54.518 -100.026 1.00 127.93 92 GLU D N 1
ATOM 5155 C CA . GLU D 1 66 ? 17.809 -55.635 -100.855 1.00 132.93 92 GLU D CA 1
ATOM 5156 C C . GLU D 1 66 ? 17.374 -55.111 -102.221 1.00 128.54 92 GLU D C 1
ATOM 5157 O O . GLU D 1 66 ? 17.567 -53.944 -102.495 1.00 126.02 92 GLU D O 1
ATOM 5163 N N . ASP D 1 67 ? 16.876 -55.979 -103.103 1.00 137.27 93 ASP D N 1
ATOM 5164 C CA . ASP D 1 67 ? 16.221 -55.567 -104.360 1.00 137.44 93 ASP D CA 1
ATOM 5165 C C . ASP D 1 67 ? 14.742 -55.217 -104.178 1.00 135.78 93 ASP D C 1
ATOM 5166 O O . ASP D 1 67 ? 14.200 -54.353 -104.871 1.00 129.55 93 ASP D O 1
ATOM 5171 N N . ARG D 1 68 ? 14.090 -55.967 -103.294 1.00 144.07 94 ARG D N 1
ATOM 5172 C CA . ARG D 1 68 ? 12.695 -55.751 -102.934 1.00 141.44 94 ARG D CA 1
ATOM 5173 C C . ARG D 1 68 ? 12.634 -54.310 -102.508 1.00 128.43 94 ARG D C 1
ATOM 5174 O O . ARG D 1 68 ? 11.650 -53.631 -102.710 1.00 131.51 94 ARG D O 1
ATOM 5182 N N . ASP D 1 69 ? 13.728 -53.858 -101.927 1.00 119.37 95 ASP D N 1
ATOM 5183 C CA . ASP D 1 69 ? 13.833 -52.515 -101.426 1.00 116.84 95 ASP D CA 1
ATOM 5184 C C . ASP D 1 69 ? 14.469 -51.519 -102.382 1.00 124.52 95 ASP D C 1
ATOM 5185 O O . ASP D 1 69 ? 14.758 -50.404 -101.956 1.00 128.77 95 ASP D O 1
ATOM 5190 N N . LEU D 1 70 ? 14.754 -51.884 -103.629 1.00 123.99 96 LEU D N 1
ATOM 5191 C CA . LEU D 1 70 ? 15.273 -50.869 -104.566 1.00 112.20 96 LEU D CA 1
ATOM 5192 C C . LEU D 1 70 ? 14.562 -50.812 -105.907 1.00 117.13 96 LEU D C 1
ATOM 5193 O O . LEU D 1 70 ? 14.451 -51.821 -106.610 1.00 119.73 96 LEU D O 1
ATOM 5198 N N . GLN D 1 71 ? 14.071 -49.617 -106.247 1.00 120.07 97 GLN D N 1
ATOM 5199 C CA . GLN D 1 71 ? 13.337 -49.387 -107.506 1.00 122.36 97 GLN D CA 1
ATOM 5200 C C . GLN D 1 71 ? 13.483 -47.953 -108.041 1.00 115.41 97 GLN D C 1
ATOM 5201 O O . GLN D 1 71 ? 13.767 -47.012 -107.288 1.00 103.32 97 GLN D O 1
ATOM 5207 N N . THR D 1 72 ? 13.331 -47.823 -109.361 1.00 117.62 98 THR D N 1
ATOM 5208 C CA . THR D 1 72 ? 13.462 -46.544 -110.058 1.00 121.63 98 THR D CA 1
ATOM 5209 C C . THR D 1 72 ? 12.733 -46.482 -111.400 1.00 128.28 98 THR D C 1
ATOM 5210 O O . THR D 1 72 ? 12.180 -47.481 -111.898 1.00 124.08 98 THR D O 1
ATOM 5214 N N . GLY D 1 73 ? 12.798 -45.293 -112.001 1.00 126.53 99 GLY D N 1
ATOM 5215 C CA . GLY D 1 73 ? 12.146 -45.025 -113.266 1.00 123.21 99 GLY D CA 1
ATOM 5216 C C . GLY D 1 73 ? 12.078 -43.535 -113.491 1.00 117.23 99 GLY D C 1
ATOM 5217 O O . GLY D 1 73 ? 12.382 -42.735 -112.603 1.00 114.33 99 GLY D O 1
ATOM 5218 N N . GLY D 1 74 ? 11.724 -43.174 -114.711 1.00 112.39 100 GLY D N 1
ATOM 5219 C CA . GLY D 1 74 ? 11.512 -41.797 -115.089 1.00 117.08 100 GLY D CA 1
ATOM 5220 C C . GLY D 1 74 ? 12.818 -41.137 -115.455 1.00 114.61 100 GLY D C 1
ATOM 5221 O O . GLY D 1 74 ? 13.842 -41.309 -114.798 1.00 110.95 100 GLY D O 1
ATOM 5222 N N . ILE D 1 75 ? 12.758 -40.297 -116.467 1.00 117.00 101 ILE D N 1
ATOM 5223 C CA . ILE D 1 75 ? 13.950 -39.637 -116.921 1.00 119.54 101 ILE D CA 1
ATOM 5224 C C . ILE D 1 75 ? 13.573 -38.218 -117.208 1.00 125.85 101 ILE D C 1
ATOM 5225 O O . ILE D 1 75 ? 12.422 -37.920 -117.524 1.00 127.69 101 ILE D O 1
ATOM 5230 N N . ASP D 1 76 ? 14.540 -37.336 -117.027 1.00 123.64 102 ASP D N 1
ATOM 5231 C CA . ASP D 1 76 ? 14.348 -35.938 -117.301 1.00 128.22 102 ASP D CA 1
ATOM 5232 C C . ASP D 1 76 ? 15.591 -35.619 -118.056 1.00 119.47 102 ASP D C 1
ATOM 5233 O O . ASP D 1 76 ? 16.685 -35.713 -117.511 1.00 120.66 102 ASP D O 1
ATOM 5238 N N . ILE D 1 77 ? 15.422 -35.282 -119.324 1.00 113.57 103 ILE D N 1
ATOM 5239 C CA . ILE D 1 77 ? 16.509 -34.765 -120.123 1.00 115.13 103 ILE D CA 1
ATOM 5240 C C . ILE D 1 77 ? 16.216 -33.280 -120.365 1.00 119.89 103 ILE D C 1
ATOM 5241 O O . ILE D 1 77 ? 15.184 -32.937 -120.954 1.00 123.80 103 ILE D O 1
ATOM 5246 N N . GLN D 1 78 ? 17.077 -32.377 -119.912 1.00 112.44 104 GLN D N 1
ATOM 5247 C CA . GLN D 1 78 ? 16.874 -31.002 -120.351 1.00 113.70 104 GLN D CA 1
ATOM 5248 C C . GLN D 1 78 ? 18.130 -30.144 -120.551 1.00 114.77 104 GLN D C 1
ATOM 5249 O O . GLN D 1 78 ? 19.110 -30.242 -119.791 1.00 109.45 104 GLN D O 1
ATOM 5255 N N . PRO D 1 79 ? 18.072 -29.269 -121.569 1.00 109.71 105 PRO D N 1
ATOM 5256 C CA . PRO D 1 79 ? 19.137 -28.359 -121.968 1.00 101.15 105 PRO D CA 1
ATOM 5257 C C . PRO D 1 79 ? 19.764 -27.659 -120.792 1.00 99.60 105 PRO D C 1
ATOM 5258 O O . PRO D 1 79 ? 19.069 -27.339 -119.841 1.00 107.52 105 PRO D O 1
ATOM 5262 N N . ILE D 1 80 ? 21.066 -27.438 -120.834 1.00 99.99 106 ILE D N 1
ATOM 5263 C CA . ILE D 1 80 ? 21.613 -26.384 -119.999 1.00 108.58 106 ILE D CA 1
ATOM 5264 C C . ILE D 1 80 ? 22.001 -25.233 -120.874 1.00 108.40 106 ILE D C 1
ATOM 5265 O O . ILE D 1 80 ? 22.529 -25.436 -121.960 1.00 108.61 106 ILE D O 1
ATOM 5270 N N . TYR D 1 81 ? 21.765 -24.024 -120.380 1.00 109.60 107 TYR D N 1
ATOM 5271 C CA . TYR D 1 81 ? 21.960 -22.832 -121.176 1.00 113.00 107 TYR D CA 1
ATOM 5272 C C . TYR D 1 81 ? 23.138 -22.013 -120.637 1.00 122.82 107 TYR D C 1
ATOM 5273 O O . TYR D 1 81 ? 23.718 -22.341 -119.587 1.00 120.27 107 TYR D O 1
ATOM 5282 N N . VAL D 1 82 ? 23.477 -20.934 -121.340 1.00 122.47 108 VAL D N 1
ATOM 5283 C CA . VAL D 1 82 ? 24.517 -20.039 -120.865 1.00 121.48 108 VAL D CA 1
ATOM 5284 C C . VAL D 1 82 ? 23.969 -18.616 -120.859 1.00 129.46 108 VAL D C 1
ATOM 5285 O O . VAL D 1 82 ? 23.402 -18.144 -121.852 1.00 123.22 108 VAL D O 1
ATOM 5289 N N . TYR D 1 83 ? 24.134 -17.955 -119.712 1.00 133.25 109 TYR D N 1
ATOM 5290 C CA . TYR D 1 83 ? 23.270 -16.834 -119.315 1.00 137.19 109 TYR D CA 1
ATOM 5291 C C . TYR D 1 83 ? 23.963 -15.471 -119.371 1.00 146.56 109 TYR D C 1
ATOM 5292 O O . TYR D 1 83 ? 24.973 -15.273 -118.685 1.00 148.12 109 TYR D O 1
ATOM 5301 N N . PRO D 1 84 ? 23.425 -14.525 -120.179 1.00 149.67 110 PRO D N 1
ATOM 5302 C CA . PRO D 1 84 ? 23.890 -13.152 -120.409 1.00 143.47 110 PRO D CA 1
ATOM 5303 C C . PRO D 1 84 ? 24.237 -12.343 -119.132 1.00 154.06 110 PRO D C 1
ATOM 5304 O O . PRO D 1 84 ? 23.453 -12.317 -118.189 1.00 154.55 110 PRO D O 1
ATOM 5308 N N . ASP D 1 85 ? 25.394 -11.680 -119.138 1.00 157.91 111 ASP D N 1
ATOM 5309 C CA . ASP D 1 85 ? 25.896 -10.801 -118.050 1.00 158.94 111 ASP D CA 1
ATOM 5310 C C . ASP D 1 85 ? 26.763 -9.771 -118.772 1.00 158.61 111 ASP D C 1
ATOM 5311 O O . ASP D 1 85 ? 26.436 -9.440 -119.913 1.00 157.88 111 ASP D O 1
ATOM 5316 N N . ASP D 1 86 ? 27.766 -9.147 -118.162 1.00 158.72 112 ASP D N 1
ATOM 5317 C CA . ASP D 1 86 ? 28.571 -8.347 -119.082 1.00 154.09 112 ASP D CA 1
ATOM 5318 C C . ASP D 1 86 ? 29.700 -9.195 -119.657 1.00 150.92 112 ASP D C 1
ATOM 5319 O O . ASP D 1 86 ? 30.830 -9.243 -119.144 1.00 142.17 112 ASP D O 1
ATOM 5324 N N . LYS D 1 87 ? 29.300 -9.922 -120.709 1.00 155.04 113 LYS D N 1
ATOM 5325 C CA . LYS D 1 87 ? 29.998 -10.307 -121.906 1.00 141.19 113 LYS D CA 1
ATOM 5326 C C . LYS D 1 87 ? 28.816 -10.430 -122.885 1.00 139.52 113 LYS D C 1
ATOM 5327 O O . LYS D 1 87 ? 28.632 -9.682 -123.850 1.00 132.45 113 LYS D O 1
ATOM 5333 N N . ASN D 1 88 ? 28.069 -11.489 -122.566 1.00 145.97 114 ASN D N 1
ATOM 5334 C CA . ASN D 1 88 ? 26.884 -12.093 -123.210 1.00 152.92 114 ASN D CA 1
ATOM 5335 C C . ASN D 1 88 ? 26.904 -12.160 -124.731 1.00 149.87 114 ASN D C 1
ATOM 5336 O O . ASN D 1 88 ? 27.952 -11.984 -125.332 1.00 148.06 114 ASN D O 1
ATOM 5341 N N . ASN D 1 89 ? 25.744 -12.412 -125.334 1.00 148.30 115 ASN D N 1
ATOM 5342 C CA . ASN D 1 89 ? 25.407 -12.038 -126.710 1.00 157.87 115 ASN D CA 1
ATOM 5343 C C . ASN D 1 89 ? 24.271 -12.915 -127.312 1.00 162.68 115 ASN D C 1
ATOM 5344 O O . ASN D 1 89 ? 23.972 -13.974 -126.776 1.00 154.04 115 ASN D O 1
ATOM 5349 N N . LEU D 1 90 ? 23.640 -12.437 -128.384 1.00 165.01 116 LEU D N 1
ATOM 5350 C CA . LEU D 1 90 ? 22.327 -12.902 -128.843 1.00 161.88 116 LEU D CA 1
ATOM 5351 C C . LEU D 1 90 ? 21.442 -12.833 -127.602 1.00 165.13 116 LEU D C 1
ATOM 5352 O O . LEU D 1 90 ? 20.308 -13.333 -127.606 1.00 167.21 116 LEU D O 1
ATOM 5357 N N . LYS D 1 91 ? 22.019 -12.234 -126.544 1.00 164.33 117 LYS D N 1
ATOM 5358 C CA . LYS D 1 91 ? 21.378 -11.606 -125.370 1.00 157.80 117 LYS D CA 1
ATOM 5359 C C . LYS D 1 91 ? 20.373 -12.492 -124.609 1.00 161.55 117 LYS D C 1
ATOM 5360 O O . LYS D 1 91 ? 19.985 -12.218 -123.469 1.00 161.15 117 LYS D O 1
ATOM 5366 N N . GLU D 1 92 ? 20.014 -13.591 -125.268 1.00 158.84 118 GLU D N 1
ATOM 5367 C CA . GLU D 1 92 ? 19.237 -14.660 -124.703 1.00 147.40 118 GLU D CA 1
ATOM 5368 C C . GLU D 1 92 ? 20.323 -15.465 -124.042 1.00 140.06 118 GLU D C 1
ATOM 5369 O O . GLU D 1 92 ? 21.466 -15.029 -123.954 1.00 136.53 118 GLU D O 1
ATOM 5375 N N . PRO D 1 93 ? 19.970 -16.600 -123.495 1.00 138.24 119 PRO D N 1
ATOM 5376 C CA . PRO D 1 93 ? 21.012 -17.596 -123.318 1.00 135.65 119 PRO D CA 1
ATOM 5377 C C . PRO D 1 93 ? 20.945 -18.609 -124.488 1.00 138.83 119 PRO D C 1
ATOM 5378 O O . PRO D 1 93 ? 19.997 -18.547 -125.284 1.00 132.99 119 PRO D O 1
ATOM 5382 N N . THR D 1 94 ? 21.872 -19.568 -124.552 1.00 131.64 120 THR D N 1
ATOM 5383 C CA . THR D 1 94 ? 21.852 -20.588 -125.626 1.00 133.28 120 THR D CA 1
ATOM 5384 C C . THR D 1 94 ? 22.462 -21.931 -125.182 1.00 124.00 120 THR D C 1
ATOM 5385 O O . THR D 1 94 ? 23.240 -21.936 -124.229 1.00 119.17 120 THR D O 1
ATOM 5389 N N . ILE D 1 95 ? 22.106 -23.047 -125.843 1.00 115.09 121 ILE D N 1
ATOM 5390 C CA . ILE D 1 95 ? 22.367 -24.391 -125.283 1.00 110.81 121 ILE D CA 1
ATOM 5391 C C . ILE D 1 95 ? 23.804 -24.817 -125.350 1.00 116.16 121 ILE D C 1
ATOM 5392 O O . ILE D 1 95 ? 24.334 -24.992 -126.435 1.00 128.05 121 ILE D O 1
ATOM 5397 N N . THR D 1 96 ? 24.425 -25.049 -124.204 1.00 115.91 122 THR D N 1
ATOM 5398 C CA . THR D 1 96 ? 25.777 -25.617 -124.187 1.00 118.84 122 THR D CA 1
ATOM 5399 C C . THR D 1 96 ? 25.803 -27.121 -123.927 1.00 115.92 122 THR D C 1
ATOM 5400 O O . THR D 1 96 ? 26.866 -27.694 -123.704 1.00 120.38 122 THR D O 1
ATOM 5404 N N . GLY D 1 97 ? 24.637 -27.748 -123.881 1.00 107.82 123 GLY D N 1
ATOM 5405 C CA . GLY D 1 97 ? 24.594 -29.155 -123.541 1.00 108.76 123 GLY D CA 1
ATOM 5406 C C . GLY D 1 97 ? 23.324 -29.568 -122.824 1.00 111.97 123 GLY D C 1
ATOM 5407 O O . GLY D 1 97 ? 22.359 -28.798 -122.753 1.00 113.36 123 GLY D O 1
ATOM 5408 N N . TYR D 1 98 ? 23.332 -30.787 -122.289 1.00 107.70 124 TYR D N 1
ATOM 5409 C CA . TYR D 1 98 ? 22.138 -31.413 -121.738 1.00 104.62 124 TYR D CA 1
ATOM 5410 C C . TYR D 1 98 ? 22.398 -31.911 -120.323 1.00 110.28 124 TYR D C 1
ATOM 5411 O O . TYR D 1 98 ? 23.551 -32.096 -119.944 1.00 115.61 124 TYR D O 1
ATOM 5420 N N . SER D 1 99 ? 21.351 -32.068 -119.515 1.00 107.98 125 SER D N 1
ATOM 5421 C CA . SER D 1 99 ? 21.531 -32.628 -118.180 1.00 107.07 125 SER D CA 1
ATOM 5422 C C . SER D 1 99 ? 20.426 -33.600 -117.893 1.00 109.03 125 SER D C 1
ATOM 5423 O O . SER D 1 99 ? 19.252 -33.243 -117.901 1.00 110.31 125 SER D O 1
ATOM 5426 N N . VAL D 1 100 ? 20.806 -34.838 -117.638 1.00 109.28 126 VAL D N 1
ATOM 5427 C CA . VAL D 1 100 ? 19.825 -35.880 -117.459 1.00 111.80 126 VAL D CA 1
ATOM 5428 C C . VAL D 1 100 ? 19.846 -36.385 -116.048 1.00 111.57 126 VAL D C 1
ATOM 5429 O O . VAL D 1 100 ? 20.905 -36.582 -115.468 1.00 109.96 126 VAL D O 1
ATOM 5433 N N . SER D 1 101 ? 18.661 -36.603 -115.505 1.00 113.32 127 SER D N 1
ATOM 5434 C CA . SER D 1 101 ? 18.543 -37.158 -114.183 1.00 114.91 127 SER D CA 1
ATOM 5435 C C . SER D 1 101 ? 17.784 -38.473 -114.253 1.00 117.83 127 SER D C 1
ATOM 5436 O O . SER D 1 101 ? 17.081 -38.724 -115.238 1.00 115.63 127 SER D O 1
ATOM 5439 N N . THR D 1 102 ? 17.930 -39.311 -113.224 1.00 116.10 128 THR D N 1
ATOM 5440 C CA . THR D 1 102 ? 16.984 -40.398 -112.983 1.00 113.32 128 THR D CA 1
ATOM 5441 C C . THR D 1 102 ? 16.749 -40.597 -111.522 1.00 112.71 128 THR D C 1
ATOM 5442 O O . THR D 1 102 ? 17.665 -40.552 -110.722 1.00 108.45 128 THR D O 1
ATOM 5446 N N . SER D 1 103 ? 15.508 -40.859 -111.170 1.00 118.51 129 SER D N 1
ATOM 5447 C CA . SER D 1 103 ? 15.209 -41.084 -109.781 1.00 117.12 129 SER D CA 1
ATOM 5448 C C . SER D 1 103 ? 15.324 -42.539 -109.418 1.00 117.39 129 SER D C 1
ATOM 5449 O O . SER D 1 103 ? 14.886 -43.431 -110.158 1.00 113.94 129 SER D O 1
ATOM 5452 N N . LEU D 1 104 ? 15.956 -42.746 -108.270 1.00 112.80 130 LEU D N 1
ATOM 5453 C CA . LEU D 1 104 ? 16.018 -44.023 -107.615 1.00 107.11 130 LEU D CA 1
ATOM 5454 C C . LEU D 1 104 ? 15.554 -43.735 -106.215 1.00 109.18 130 LEU D C 1
ATOM 5455 O O . LEU D 1 104 ? 15.942 -42.718 -105.638 1.00 103.11 130 LEU D O 1
ATOM 5460 N N . THR D 1 105 ? 14.691 -44.611 -105.698 1.00 113.63 131 THR D N 1
ATOM 5461 C CA . THR D 1 105 ? 14.205 -44.549 -104.318 1.00 112.75 131 THR D CA 1
ATOM 5462 C C . THR D 1 105 ? 14.725 -45.736 -103.518 1.00 117.41 131 THR D C 1
ATOM 5463 O O . THR D 1 105 ? 14.959 -46.828 -104.057 1.00 115.59 131 THR D O 1
ATOM 5467 N N . VAL D 1 106 ? 14.884 -45.513 -102.221 1.00 115.69 132 VAL D N 1
ATOM 5468 C CA . VAL D 1 106 ? 15.540 -46.471 -101.362 1.00 114.92 132 VAL D CA 1
ATOM 5469 C C . VAL D 1 106 ? 14.702 -46.791 -100.101 1.00 116.84 132 VAL D C 1
ATOM 5470 O O . VAL D 1 106 ? 14.614 -45.971 -99.179 1.00 112.65 132 VAL D O 1
ATOM 5474 N N . ARG D 1 107 ? 14.151 -48.006 -100.026 1.00 116.81 133 ARG D N 1
ATOM 5475 C CA . ARG D 1 107 ? 13.288 -48.396 -98.903 1.00 115.88 133 ARG D CA 1
ATOM 5476 C C . ARG D 1 107 ? 14.160 -48.954 -97.785 1.00 118.96 133 ARG D C 1
ATOM 5477 O O . ARG D 1 107 ? 14.754 -50.030 -97.900 1.00 121.85 133 ARG D O 1
ATOM 5485 N N . VAL D 1 108 ? 14.214 -48.214 -96.688 1.00 112.16 134 VAL D N 1
ATOM 5486 C CA . VAL D 1 108 ? 15.136 -48.489 -95.609 1.00 104.81 134 VAL D CA 1
ATOM 5487 C C . VAL D 1 108 ? 14.373 -48.880 -94.379 1.00 112.64 134 VAL D C 1
ATOM 5488 O O . VAL D 1 108 ? 13.736 -48.036 -93.784 1.00 117.02 134 VAL D O 1
ATOM 5492 N N . ARG D 1 109 ? 14.428 -50.138 -93.978 1.00 116.93 135 ARG D N 1
ATOM 5493 C CA . ARG D 1 109 ? 13.777 -50.538 -92.744 1.00 120.14 135 ARG D CA 1
ATOM 5494 C C . ARG D 1 109 ? 14.745 -50.442 -91.570 1.00 127.32 135 ARG D C 1
ATOM 5495 O O . ARG D 1 109 ? 15.931 -50.200 -91.750 1.00 124.51 135 ARG D O 1
ATOM 5503 N N . GLU D 1 110 ? 14.275 -50.673 -90.359 1.00 135.74 136 GLU D N 1
ATOM 5504 C CA . GLU D 1 110 ? 15.171 -50.443 -89.229 1.00 145.87 136 GLU D CA 1
ATOM 5505 C C . GLU D 1 110 ? 15.679 -48.994 -88.974 1.00 139.78 136 GLU D C 1
ATOM 5506 O O . GLU D 1 110 ? 16.733 -48.597 -89.469 1.00 128.49 136 GLU D O 1
ATOM 5512 N N . LEU D 1 111 ? 14.877 -48.216 -88.238 1.00 145.16 137 LEU D N 1
ATOM 5513 C CA . LEU D 1 111 ? 15.127 -46.787 -88.003 1.00 144.39 137 LEU D CA 1
ATOM 5514 C C . LEU D 1 11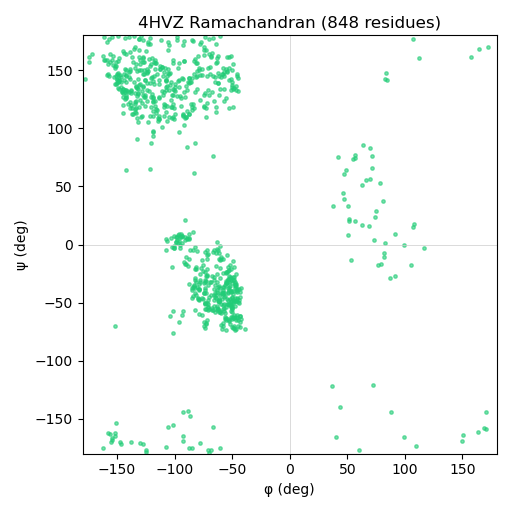1 ? 16.611 -46.577 -87.816 1.00 138.30 137 LEU D C 1
ATOM 5515 O O . LEU D 1 111 ? 17.274 -46.132 -88.739 1.00 134.90 137 LEU D O 1
ATOM 5520 N N . ALA D 1 112 ? 17.161 -46.993 -86.683 1.00 141.31 138 ALA D N 1
ATOM 5521 C CA . ALA D 1 112 ? 18.443 -46.431 -86.269 1.00 136.95 138 ALA D CA 1
ATOM 5522 C C . ALA D 1 112 ? 19.530 -46.756 -87.289 1.00 133.08 138 ALA D C 1
ATOM 5523 O O . ALA D 1 112 ? 20.663 -46.281 -87.189 1.00 133.25 138 ALA D O 1
ATOM 5525 N N . ASN D 1 113 ? 19.164 -47.553 -88.288 1.00 128.55 139 ASN D N 1
ATOM 5526 C CA . ASN D 1 113 ? 20.084 -47.896 -89.367 1.00 128.07 139 ASN D CA 1
ATOM 5527 C C . ASN D 1 113 ? 20.117 -46.911 -90.559 1.00 130.79 139 ASN D C 1
ATOM 5528 O O . ASN D 1 113 ? 20.785 -47.178 -91.555 1.00 130.51 139 ASN D O 1
ATOM 5533 N N . VAL D 1 114 ? 19.384 -45.798 -90.473 1.00 130.48 140 VAL D N 1
ATOM 5534 C CA . VAL D 1 114 ? 19.194 -44.903 -91.628 1.00 122.42 140 VAL D CA 1
ATOM 5535 C C . VAL D 1 114 ? 20.300 -43.865 -91.946 1.00 130.34 140 VAL D C 1
ATOM 5536 O O . VAL D 1 114 ? 20.497 -43.490 -93.116 1.00 129.84 140 VAL D O 1
ATOM 5540 N N . GLY D 1 115 ? 21.002 -43.396 -90.911 1.00 129.23 141 GLY D N 1
ATOM 5541 C CA . GLY D 1 115 ? 22.139 -42.498 -91.072 1.00 120.65 141 GLY D CA 1
ATOM 5542 C C . GLY D 1 115 ? 23.170 -43.165 -91.948 1.00 125.17 141 GLY D C 1
ATOM 5543 O O . GLY D 1 115 ? 23.766 -42.514 -92.787 1.00 125.80 141 GLY D O 1
ATOM 5544 N N . LYS D 1 116 ? 23.359 -44.473 -91.763 1.00 127.76 142 LYS D N 1
ATOM 5545 C CA . LYS D 1 116 ? 24.293 -45.238 -92.591 1.00 129.71 142 LYS D CA 1
ATOM 5546 C C . LYS D 1 116 ? 23.931 -44.953 -94.038 1.00 127.92 142 LYS D C 1
ATOM 5547 O O . LYS D 1 116 ? 24.667 -44.265 -94.747 1.00 127.66 142 LYS D O 1
ATOM 5553 N N . ILE D 1 117 ? 22.769 -45.434 -94.459 1.00 127.18 143 ILE D N 1
ATOM 5554 C CA . ILE D 1 117 ? 22.399 -45.392 -95.871 1.00 131.97 143 ILE D CA 1
ATOM 5555 C C . ILE D 1 117 ? 22.034 -43.978 -96.346 1.00 127.53 143 ILE D C 1
ATOM 5556 O O . ILE D 1 117 ? 21.804 -43.754 -97.536 1.00 118.12 143 ILE D O 1
ATOM 5561 N N . LEU D 1 118 ? 21.973 -43.034 -95.411 1.00 124.14 144 LEU D N 1
ATOM 5562 C CA . LEU D 1 118 ? 21.823 -41.631 -95.781 1.00 129.12 144 LEU D CA 1
ATOM 5563 C C . LEU D 1 118 ? 23.128 -40.889 -96.131 1.00 129.15 144 LEU D C 1
ATOM 5564 O O . LEU D 1 118 ? 23.168 -40.139 -97.102 1.00 127.24 144 LEU D O 1
ATOM 5569 N N . ASP D 1 119 ? 24.180 -41.085 -95.337 1.00 128.62 145 ASP D N 1
ATOM 5570 C CA . ASP D 1 119 ? 25.453 -40.402 -95.576 1.00 128.52 145 ASP D CA 1
ATOM 5571 C C . ASP D 1 119 ? 26.157 -41.070 -96.733 1.00 130.96 145 ASP D C 1
ATOM 5572 O O . ASP D 1 119 ? 27.134 -40.551 -97.270 1.00 131.55 145 ASP D O 1
ATOM 5577 N N . GLU D 1 120 ? 25.651 -42.243 -97.087 1.00 128.16 146 GLU D N 1
ATOM 5578 C CA . GLU D 1 120 ? 26.031 -42.920 -98.302 1.00 129.59 146 GLU D CA 1
ATOM 5579 C C . GLU D 1 120 ? 25.677 -42.046 -99.493 1.00 133.14 146 GLU D C 1
ATOM 5580 O O . GLU D 1 120 ? 26.316 -42.105 -100.546 1.00 131.24 146 GLU D O 1
ATOM 5586 N N . SER D 1 121 ? 24.648 -41.226 -99.312 1.00 137.49 147 SER D N 1
ATOM 5587 C CA . SER D 1 121 ? 24.202 -40.307 -100.354 1.00 137.39 147 SER D CA 1
ATOM 5588 C C . SER D 1 121 ? 25.204 -39.188 -100.460 1.00 136.24 147 SER D C 1
ATOM 5589 O O . SER D 1 121 ? 26.018 -39.168 -101.386 1.00 136.71 147 SER D O 1
ATOM 5592 N N . VAL D 1 122 ? 25.205 -38.325 -99.440 1.00 132.97 148 VAL D N 1
ATOM 5593 C CA . VAL D 1 122 ? 25.922 -37.054 -99.478 1.00 136.25 148 VAL D CA 1
ATOM 5594 C C . VAL D 1 122 ? 27.312 -37.355 -100.009 1.00 143.51 148 VAL D C 1
ATOM 5595 O O . VAL D 1 122 ? 27.978 -36.487 -100.599 1.00 150.90 148 VAL D O 1
ATOM 5599 N N . THR D 1 123 ? 27.746 -38.597 -99.812 1.00 138.31 149 THR D N 1
ATOM 5600 C CA . THR D 1 123 ? 28.954 -39.059 -100.461 1.00 137.68 149 THR D CA 1
ATOM 5601 C C . THR D 1 123 ? 28.743 -39.091 -101.972 1.00 135.20 149 THR D C 1
ATOM 5602 O O . THR D 1 123 ? 29.424 -38.376 -102.696 1.00 140.98 149 THR D O 1
ATOM 5606 N N . LEU D 1 124 ? 27.751 -39.828 -102.454 1.00 127.91 150 LEU D N 1
ATOM 5607 C CA . LEU D 1 124 ? 27.667 -40.053 -103.895 1.00 129.19 150 LEU D CA 1
ATOM 5608 C C . LEU D 1 124 ? 26.895 -38.995 -104.712 1.00 133.68 150 LEU D C 1
ATOM 5609 O O . LEU D 1 124 ? 26.628 -39.207 -105.888 1.00 130.09 150 LEU D O 1
ATOM 5614 N N . GLY D 1 125 ? 26.526 -37.873 -104.096 1.00 135.32 151 GLY D N 1
ATOM 5615 C CA . GLY D 1 125 ? 25.653 -36.898 -104.737 1.00 127.53 151 GLY D CA 1
ATOM 5616 C C . GLY D 1 125 ? 24.221 -37.294 -104.445 1.00 131.50 151 GLY D C 1
ATOM 5617 O O . GLY D 1 125 ? 23.932 -37.740 -103.345 1.00 133.82 151 GLY D O 1
ATOM 5618 N N . VAL D 1 126 ? 23.316 -37.089 -105.394 1.00 133.28 152 VAL D N 1
ATOM 5619 C CA . VAL D 1 126 ? 21.989 -37.709 -105.341 1.00 130.22 152 VAL D CA 1
ATOM 5620 C C . VAL D 1 126 ? 20.992 -37.068 -104.365 1.00 129.85 152 VAL D C 1
ATOM 5621 O O . VAL D 1 126 ? 19.785 -37.294 -104.455 1.00 121.17 152 VAL D O 1
ATOM 5625 N N . ASN D 1 127 ? 21.501 -36.278 -103.430 1.00 140.73 153 ASN D N 1
ATOM 5626 C CA . ASN D 1 127 ? 20.648 -35.549 -102.490 1.00 152.27 153 ASN D CA 1
ATOM 5627 C C . ASN D 1 127 ? 21.389 -34.379 -101.815 1.00 154.07 153 ASN D C 1
ATOM 5628 O O . ASN D 1 127 ? 22.621 -34.345 -101.805 1.00 149.38 153 ASN D O 1
ATOM 5633 N N . GLN D 1 128 ? 20.644 -33.397 -101.301 1.00 157.31 154 GLN D N 1
ATOM 5634 C CA . GLN D 1 128 ? 21.146 -32.552 -100.218 1.00 155.54 154 GLN D CA 1
ATOM 5635 C C . GLN D 1 128 ? 20.065 -32.466 -99.103 1.00 155.82 154 GLN D C 1
ATOM 5636 O O . GLN D 1 128 ? 19.070 -31.747 -99.243 1.00 150.81 154 GLN D O 1
ATOM 5642 N N . GLY D 1 129 ? 20.308 -33.170 -97.988 1.00 154.85 155 GLY D N 1
ATOM 5643 C CA . GLY D 1 129 ? 19.437 -33.222 -96.811 1.00 140.07 155 GLY D CA 1
ATOM 5644 C C . GLY D 1 129 ? 18.351 -34.295 -96.657 1.00 147.16 155 GLY D C 1
ATOM 5645 O O . GLY D 1 129 ? 18.017 -34.674 -95.535 1.00 140.30 155 GLY D O 1
ATOM 5646 N N . GLY D 1 130 ? 17.826 -34.821 -97.761 1.00 153.16 156 GLY D N 1
ATOM 5647 C CA . GLY D 1 130 ? 16.709 -35.758 -97.709 1.00 144.24 156 GLY D CA 1
ATOM 5648 C C . GLY D 1 130 ? 15.377 -35.019 -97.603 1.00 152.94 156 GLY D C 1
ATOM 5649 O O . GLY D 1 130 ? 15.314 -33.937 -97.012 1.00 150.71 156 GLY D O 1
ATOM 5650 N N . ASP D 1 131 ? 14.310 -35.579 -98.181 1.00 161.24 157 ASP D N 1
ATOM 5651 C CA . ASP D 1 131 ? 12.946 -35.106 -97.905 1.00 152.06 157 ASP D CA 1
ATOM 5652 C C . ASP D 1 131 ? 12.441 -35.966 -96.745 1.00 147.88 157 ASP D C 1
ATOM 5653 O O . ASP D 1 131 ? 11.438 -35.653 -96.096 1.00 145.66 157 ASP D O 1
ATOM 5658 N N . LEU D 1 132 ? 13.166 -37.063 -96.522 1.00 146.16 158 LEU D N 1
ATOM 5659 C CA . LEU D 1 132 ? 12.965 -37.983 -95.407 1.00 137.66 158 LEU D CA 1
ATOM 5660 C C . LEU D 1 132 ? 11.530 -38.336 -95.035 1.00 133.34 158 LEU D C 1
ATOM 5661 O O . LEU D 1 132 ? 10.960 -37.810 -94.072 1.00 134.33 158 LEU D O 1
ATOM 5666 N N . ASN D 1 133 ? 10.945 -39.185 -95.867 1.00 130.19 159 ASN D N 1
ATOM 5667 C CA . ASN D 1 133 ? 9.550 -39.529 -95.735 1.00 135.28 159 ASN D CA 1
ATOM 5668 C C . ASN D 1 133 ? 9.452 -40.897 -95.068 1.00 129.05 159 ASN D C 1
ATOM 5669 O O . ASN D 1 133 ? 9.960 -41.862 -95.601 1.00 124.14 159 ASN D O 1
ATOM 5674 N N . LEU D 1 134 ? 8.789 -41.006 -93.922 1.00 128.16 160 LEU D N 1
ATOM 5675 C CA . LEU D 1 134 ? 8.723 -42.305 -93.270 1.00 122.10 160 LEU D CA 1
ATOM 5676 C C . LEU D 1 134 ? 7.304 -42.793 -93.020 1.00 124.36 160 LEU D C 1
ATOM 5677 O O . LEU D 1 134 ? 6.685 -42.389 -92.048 1.00 131.35 160 LEU D O 1
ATOM 5682 N N . VAL D 1 135 ? 6.838 -43.752 -93.805 1.00 123.55 161 VAL D N 1
ATOM 5683 C CA . VAL D 1 135 ? 5.499 -44.314 -93.614 1.00 125.62 161 VAL D CA 1
ATOM 5684 C C . VAL D 1 135 ? 5.683 -45.522 -92.719 1.00 122.60 161 VAL D C 1
ATOM 5685 O O . VAL D 1 135 ? 6.724 -45.622 -92.098 1.00 124.40 161 VAL D O 1
ATOM 5689 N N . ASN D 1 136 ? 4.708 -46.415 -92.601 1.00 123.65 162 ASN D N 1
ATOM 5690 C CA . ASN D 1 136 ? 4.928 -47.582 -91.751 1.00 128.52 162 ASN D CA 1
ATOM 5691 C C . ASN D 1 136 ? 4.407 -48.900 -92.249 1.00 126.87 162 ASN D C 1
ATOM 5692 O O . ASN D 1 136 ? 3.737 -48.974 -93.256 1.00 126.72 162 ASN D O 1
ATOM 5697 N N . ASP D 1 137 ? 4.656 -49.928 -91.452 1.00 132.39 163 ASP D N 1
ATOM 5698 C CA . ASP D 1 137 ? 4.634 -51.310 -91.921 1.00 139.71 163 ASP D CA 1
ATOM 5699 C C . ASP D 1 137 ? 3.456 -51.591 -92.828 1.00 137.12 163 ASP D C 1
ATOM 5700 O O . ASP D 1 137 ? 3.621 -51.755 -94.036 1.00 138.95 163 ASP D O 1
ATOM 5705 N N . ASN D 1 138 ? 2.268 -51.631 -92.245 1.00 133.06 164 ASN D N 1
ATOM 5706 C CA . ASN D 1 138 ? 1.073 -51.948 -93.002 1.00 133.09 164 ASN D CA 1
ATOM 5707 C C . ASN D 1 138 ? 0.049 -50.908 -92.631 1.00 134.13 164 ASN D C 1
ATOM 5708 O O . ASN D 1 138 ? -0.658 -51.067 -91.643 1.00 134.96 164 ASN D O 1
ATOM 5713 N N . PRO D 1 139 ? -0.000 -49.804 -93.387 1.00 132.05 165 PRO D N 1
ATOM 5714 C CA . PRO D 1 139 ? -0.976 -48.800 -92.986 1.00 124.60 165 PRO D CA 1
ATOM 5715 C C . PRO D 1 139 ? -2.360 -49.398 -93.049 1.00 120.72 165 PRO D C 1
ATOM 5716 O O . PRO D 1 139 ? -3.162 -49.160 -92.159 1.00 117.76 165 PRO D O 1
ATOM 5720 N N . SER D 1 140 ? -2.618 -50.240 -94.036 1.00 122.81 166 SER D N 1
ATOM 5721 C CA . SER D 1 140 ? -3.934 -50.845 -94.128 1.00 123.60 166 SER D CA 1
ATOM 5722 C C . SER D 1 140 ? -4.344 -51.420 -92.772 1.00 122.13 166 SER D C 1
ATOM 5723 O O . SER D 1 140 ? -5.526 -51.506 -92.450 1.00 120.70 166 SER D O 1
ATOM 5726 N N . ALA D 1 141 ? -3.361 -51.806 -91.972 1.00 125.22 167 ALA D N 1
ATOM 5727 C CA . ALA D 1 141 ? -3.642 -52.362 -90.661 1.00 119.18 167 ALA D CA 1
ATOM 5728 C C . ALA D 1 141 ? -4.144 -51.297 -89.696 1.00 116.43 167 ALA D C 1
ATOM 5729 O O . ALA D 1 141 ? -5.199 -51.462 -89.103 1.00 117.39 167 ALA D O 1
ATOM 5731 N N . VAL D 1 142 ? -3.398 -50.207 -89.533 1.00 117.40 168 VAL D N 1
ATOM 5732 C CA . VAL D 1 142 ? -3.774 -49.180 -88.550 1.00 116.13 168 VAL D CA 1
ATOM 5733 C C . VAL D 1 142 ? -5.094 -48.566 -88.950 1.00 113.26 168 VAL D C 1
ATOM 5734 O O . VAL D 1 142 ? -5.982 -48.409 -88.117 1.00 111.33 168 VAL D O 1
ATOM 5738 N N . ILE D 1 143 ? -5.220 -48.234 -90.230 1.00 112.19 169 ILE D N 1
ATOM 5739 C CA . ILE D 1 143 ? -6.446 -47.663 -90.730 1.00 110.91 169 ILE D CA 1
ATOM 5740 C C . ILE D 1 143 ? -7.538 -48.583 -90.267 1.00 110.72 169 ILE D C 1
ATOM 5741 O O . ILE D 1 143 ? -8.462 -48.178 -89.545 1.00 109.00 169 ILE D O 1
ATOM 5746 N N . ASN D 1 144 ? -7.403 -49.845 -90.645 1.00 108.66 170 ASN D N 1
ATOM 5747 C CA . ASN D 1 144 ? -8.487 -50.772 -90.439 1.00 105.52 170 ASN D CA 1
ATOM 5748 C C . ASN D 1 144 ? -8.983 -50.809 -89.010 1.00 104.21 170 ASN D C 1
ATOM 5749 O O . ASN D 1 144 ? -10.140 -51.102 -88.795 1.00 101.38 170 ASN D O 1
ATOM 5754 N N . GLU D 1 145 ? -8.119 -50.546 -88.033 1.00 108.03 171 GLU D N 1
ATOM 5755 C CA . GLU D 1 145 ? -8.590 -50.438 -86.657 1.00 106.22 171 GLU D CA 1
ATOM 5756 C C . GLU D 1 145 ? -9.159 -49.064 -86.268 1.00 105.59 171 GLU D C 1
ATOM 5757 O O . GLU D 1 145 ? -10.092 -48.992 -85.471 1.00 105.87 171 GLU D O 1
ATOM 5763 N N . ALA D 1 146 ? -8.610 -47.972 -86.795 1.00 104.66 172 ALA D N 1
ATOM 5764 C CA . ALA D 1 146 ? -9.248 -46.683 -86.570 1.00 98.17 172 ALA D CA 1
ATOM 5765 C C . ALA D 1 146 ? -10.668 -46.856 -87.051 1.00 94.47 172 ALA D C 1
ATOM 5766 O O . ALA D 1 146 ? -11.597 -46.279 -86.498 1.00 89.88 172 ALA D O 1
ATOM 5768 N N . ARG D 1 147 ? -10.833 -47.685 -88.073 1.00 89.71 173 ARG D N 1
ATOM 5769 C CA . ARG D 1 147 ? -12.143 -47.910 -88.623 1.00 85.60 173 ARG D CA 1
ATOM 5770 C C . ARG D 1 147 ? -13.022 -48.633 -87.649 1.00 90.09 173 ARG D C 1
ATOM 5771 O O . ARG D 1 147 ? -14.095 -48.171 -87.334 1.00 91.48 173 ARG D O 1
ATOM 5779 N N . LYS D 1 148 ? -12.579 -49.781 -87.163 1.00 96.99 174 LYS D N 1
ATOM 5780 C CA . LYS D 1 148 ? -13.380 -50.547 -86.207 1.00 95.60 174 LYS D CA 1
ATOM 5781 C C . LYS D 1 148 ? -13.689 -49.645 -84.997 1.00 93.44 174 LYS D C 1
ATOM 5782 O O . LYS D 1 148 ? -14.822 -49.588 -84.508 1.00 89.14 174 LYS D O 1
ATOM 5788 N N . ARG D 1 149 ? -12.667 -48.938 -84.531 1.00 91.16 175 ARG D N 1
ATOM 5789 C CA . ARG D 1 149 ? -12.827 -47.967 -83.465 1.00 94.67 175 ARG D CA 1
ATOM 5790 C C . ARG D 1 149 ? -13.979 -47.009 -83.790 1.00 95.36 175 ARG D C 1
ATOM 5791 O O . ARG D 1 149 ? -14.853 -46.758 -82.954 1.00 92.79 175 ARG D O 1
ATOM 5799 N N . ALA D 1 150 ? -13.984 -46.477 -85.009 1.00 99.95 176 ALA D N 1
ATOM 5800 C CA . ALA D 1 150 ? -15.007 -45.507 -85.409 1.00 93.91 176 ALA D CA 1
ATOM 5801 C C . ALA D 1 150 ? -16.392 -46.057 -85.213 1.00 85.33 176 ALA D C 1
ATOM 5802 O O . ALA D 1 150 ? -17.121 -45.550 -84.387 1.00 86.92 176 ALA D O 1
ATOM 5804 N N . VAL D 1 151 ? -16.733 -47.106 -85.953 1.00 78.07 177 VAL D N 1
ATOM 5805 C CA . VAL D 1 151 ? -18.035 -47.742 -85.860 1.00 78.41 177 VAL D CA 1
ATOM 5806 C C . VAL D 1 151 ? -18.463 -47.962 -84.442 1.00 82.37 177 VAL D C 1
ATOM 5807 O O . VAL D 1 151 ? -19.591 -47.703 -84.067 1.00 75.50 177 VAL D O 1
ATOM 5811 N N . ALA D 1 152 ? -17.539 -48.497 -83.660 1.00 91.06 178 ALA D N 1
ATOM 5812 C CA . ALA D 1 152 ? -17.781 -48.784 -82.261 1.00 83.98 178 ALA D CA 1
ATOM 5813 C C . ALA D 1 152 ? -18.205 -47.499 -81.577 1.00 80.58 178 ALA D C 1
ATOM 5814 O O . ALA D 1 152 ? -19.236 -47.437 -80.918 1.00 75.38 178 ALA D O 1
ATOM 5816 N N . ASN D 1 153 ? -17.409 -46.462 -81.771 1.00 86.74 179 ASN D N 1
ATOM 5817 C CA . ASN D 1 153 ? -17.750 -45.146 -81.271 1.00 90.25 179 ASN D CA 1
ATOM 5818 C C . ASN D 1 153 ? -19.122 -44.644 -81.729 1.00 83.54 179 ASN D C 1
ATOM 5819 O O . ASN D 1 153 ? -19.718 -43.791 -81.106 1.00 85.68 179 ASN D O 1
ATOM 5824 N N . ALA D 1 154 ? -19.632 -45.143 -82.831 1.00 76.53 180 ALA D N 1
ATOM 5825 C CA . ALA D 1 154 ? -20.911 -44.646 -83.276 1.00 78.23 180 ALA D CA 1
ATOM 5826 C C . ALA D 1 154 ? -22.044 -45.297 -82.483 1.00 84.21 180 ALA D C 1
ATOM 5827 O O . ALA D 1 154 ? -22.988 -44.627 -82.018 1.00 84.93 180 ALA D O 1
ATOM 5829 N N . ILE D 1 155 ? -21.947 -46.618 -82.356 1.00 80.44 181 ILE D N 1
ATOM 5830 C CA . ILE D 1 155 ? -22.984 -47.404 -81.746 1.00 70.43 181 ILE D CA 1
ATOM 5831 C C . ILE D 1 155 ? -23.032 -46.896 -80.347 1.00 79.70 181 ILE D C 1
ATOM 5832 O O . ILE D 1 155 ? -24.104 -46.704 -79.797 1.00 79.95 181 ILE D O 1
ATOM 5837 N N . ALA D 1 156 ? -21.848 -46.648 -79.787 1.00 81.54 182 ALA D N 1
ATOM 5838 C CA . ALA D 1 156 ? -21.676 -45.979 -78.501 1.00 74.18 182 ALA D CA 1
ATOM 5839 C C . ALA D 1 156 ? -22.547 -44.750 -78.379 1.00 78.26 182 ALA D C 1
ATOM 5840 O O . ALA D 1 156 ? -23.384 -44.679 -77.504 1.00 84.95 182 ALA D O 1
ATOM 5842 N N . LYS D 1 157 ? -22.309 -43.778 -79.258 1.00 82.92 183 LYS D N 1
ATOM 5843 C CA . LYS D 1 157 ? -23.075 -42.524 -79.369 1.00 84.09 183 LYS D CA 1
ATOM 5844 C C . LYS D 1 157 ? -24.596 -42.726 -79.435 1.00 81.32 183 LYS D C 1
ATOM 5845 O O . LYS D 1 157 ? -25.357 -42.127 -78.649 1.00 74.60 183 LYS D O 1
ATOM 5851 N N . ALA D 1 158 ? -25.021 -43.557 -80.389 1.00 78.30 184 ALA D N 1
ATOM 5852 C CA . ALA D 1 158 ? -26.432 -43.837 -80.611 1.00 80.28 184 ALA D CA 1
ATOM 5853 C C . ALA D 1 158 ? -27.113 -44.179 -79.288 1.00 85.93 184 ALA D C 1
ATOM 5854 O O . ALA D 1 158 ? -28.164 -43.636 -78.922 1.00 83.91 184 ALA D O 1
ATOM 5856 N N . LYS D 1 159 ? -26.462 -45.079 -78.568 1.00 85.23 185 LYS D N 1
ATOM 5857 C CA . LYS D 1 159 ? -26.945 -45.603 -77.304 1.00 83.08 185 LYS D CA 1
ATOM 5858 C C . LYS D 1 159 ? -27.103 -44.517 -76.221 1.00 82.09 185 LYS D C 1
ATOM 5859 O O . LYS D 1 159 ? -28.132 -44.454 -75.558 1.00 81.63 185 LYS D O 1
ATOM 5865 N N . THR D 1 160 ? -26.095 -43.661 -76.052 1.00 84.98 186 THR D N 1
ATOM 5866 C CA . THR D 1 160 ? -26.185 -42.531 -75.114 1.00 91.95 186 THR D CA 1
ATOM 5867 C C . THR D 1 160 ? -27.452 -41.755 -75.430 1.00 90.90 186 THR D C 1
ATOM 5868 O O . THR D 1 160 ? -28.127 -41.206 -74.532 1.00 85.04 186 THR D O 1
ATOM 5872 N N . LEU D 1 161 ? -27.736 -41.689 -76.731 1.00 89.17 187 LEU D N 1
ATOM 5873 C CA . LEU D 1 161 ? -28.865 -40.929 -77.228 1.00 85.83 187 LEU D CA 1
ATOM 5874 C C . LEU D 1 161 ? -30.144 -41.605 -76.874 1.00 81.16 187 LEU D C 1
ATOM 5875 O O . LEU D 1 161 ? -30.975 -41.011 -76.220 1.00 84.39 187 LEU D O 1
ATOM 5880 N N . ALA D 1 162 ? -30.306 -42.856 -77.269 1.00 81.40 188 ALA D N 1
ATOM 5881 C CA . ALA D 1 162 ? -31.568 -43.512 -76.988 1.00 82.54 188 ALA D CA 1
ATOM 5882 C C . ALA D 1 162 ? -31.833 -43.497 -75.485 1.00 80.79 188 ALA D C 1
ATOM 5883 O O . ALA D 1 162 ? -32.858 -43.031 -75.044 1.00 79.72 188 ALA D O 1
ATOM 5885 N N . ASP D 1 163 ? -30.862 -43.950 -74.710 1.00 80.42 189 ASP D N 1
ATOM 5886 C CA . ASP D 1 163 ? -30.951 -43.968 -73.260 1.00 83.41 189 ASP D CA 1
ATOM 5887 C C . ASP D 1 163 ? -31.448 -42.626 -72.711 1.00 86.64 189 ASP D C 1
ATOM 5888 O O . ASP D 1 163 ? -32.174 -42.559 -71.741 1.00 93.96 189 ASP D O 1
ATOM 5893 N N . ALA D 1 164 ? -31.041 -41.529 -73.298 1.00 85.85 190 ALA D N 1
ATOM 5894 C CA . ALA D 1 164 ? -31.454 -40.254 -72.728 1.00 92.43 190 ALA D CA 1
ATOM 5895 C C . ALA D 1 164 ? -32.858 -39.869 -73.162 1.00 85.55 190 ALA D C 1
ATOM 5896 O O . ALA D 1 164 ? -33.480 -38.970 -72.602 1.00 85.54 190 ALA D O 1
ATOM 5898 N N . ALA D 1 165 ? -33.293 -40.489 -74.244 1.00 85.53 191 ALA D N 1
ATOM 5899 C CA . ALA D 1 165 ? -34.506 -40.087 -74.914 1.00 82.10 191 ALA D CA 1
ATOM 5900 C C . ALA D 1 165 ? -35.584 -41.031 -74.505 1.00 85.81 191 ALA D C 1
ATOM 5901 O O . ALA D 1 165 ? -36.712 -40.903 -74.917 1.00 93.44 191 ALA D O 1
ATOM 5903 N N . GLY D 1 166 ? -35.235 -42.018 -73.711 1.00 86.99 192 GLY D N 1
ATOM 5904 C CA . GLY D 1 166 ? -36.230 -42.977 -73.285 1.00 88.86 192 GLY D CA 1
ATOM 5905 C C . GLY D 1 166 ? -36.700 -44.007 -74.297 1.00 86.84 192 GLY D C 1
ATOM 5906 O O . GLY D 1 166 ? -37.819 -44.489 -74.190 1.00 93.17 192 GLY D O 1
ATOM 5907 N N . VAL D 1 167 ? -35.853 -44.379 -75.251 1.00 87.45 193 VAL D N 1
ATOM 5908 C CA . VAL D 1 167 ? -36.185 -45.417 -76.225 1.00 82.21 193 VAL D CA 1
ATOM 5909 C C . VAL D 1 167 ? -35.196 -46.577 -76.190 1.00 84.59 193 VAL D C 1
ATOM 5910 O O . VAL D 1 167 ? -34.224 -46.588 -75.410 1.00 80.01 193 VAL D O 1
ATOM 5914 N N . GLY D 1 168 ? -35.461 -47.579 -77.015 1.00 84.67 194 GLY D N 1
ATOM 5915 C CA . GLY D 1 168 ? -34.528 -48.688 -77.136 1.00 87.43 194 GLY D CA 1
ATOM 5916 C C . GLY D 1 168 ? -33.691 -48.555 -78.390 1.00 89.54 194 GLY D C 1
ATOM 5917 O O . GLY D 1 168 ? -34.158 -47.938 -79.351 1.00 88.49 194 GLY D O 1
ATOM 5918 N N . LEU D 1 169 ? -32.508 -49.174 -78.430 1.00 83.37 195 LEU D N 1
ATOM 5919 C CA . LEU D 1 169 ? -31.695 -49.110 -79.634 1.00 78.60 195 LEU D CA 1
ATOM 5920 C C . LEU D 1 169 ? -31.856 -50.398 -80.369 1.00 78.01 195 LEU D C 1
ATOM 5921 O O . LEU D 1 169 ? -31.799 -51.451 -79.756 1.00 80.88 195 LEU D O 1
ATOM 5926 N N . GLY D 1 170 ? -32.069 -50.324 -81.676 1.00 77.15 196 GLY D N 1
ATOM 5927 C CA . GLY D 1 170 ? -32.364 -51.521 -82.453 1.00 81.81 196 GLY D CA 1
ATOM 5928 C C . GLY D 1 170 ? -31.242 -52.046 -83.332 1.00 82.11 196 GLY D C 1
ATOM 5929 O O . GLY D 1 170 ? -30.078 -51.773 -83.089 1.00 83.38 196 GLY D O 1
ATOM 5930 N N . ARG D 1 171 ? -31.591 -52.798 -84.369 1.00 83.92 197 ARG D N 1
ATOM 5931 C CA . ARG D 1 171 ? -30.608 -53.229 -85.359 1.00 88.27 197 ARG D CA 1
ATOM 5932 C C . ARG D 1 171 ? -29.958 -52.069 -86.127 1.00 87.15 197 ARG D C 1
ATOM 5933 O O . ARG D 1 171 ? -30.513 -50.976 -86.229 1.00 83.01 197 ARG D O 1
ATOM 5941 N N . VAL D 1 172 ? -28.772 -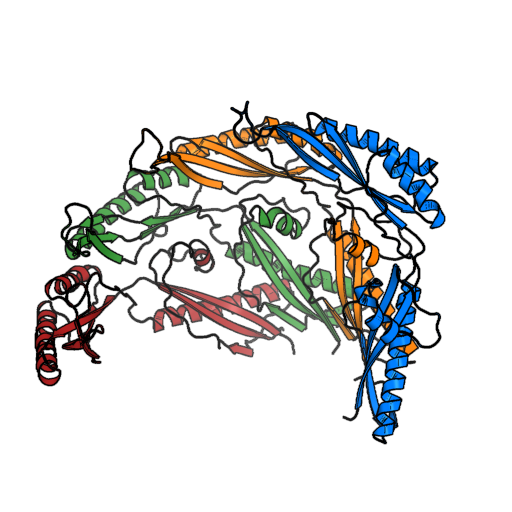52.305 -86.673 1.00 89.82 198 VAL D N 1
ATOM 5942 C CA . VAL D 1 172 ? -28.216 -51.341 -87.613 1.00 88.54 198 VAL D CA 1
ATOM 5943 C C . VAL D 1 172 ? -28.952 -51.598 -88.918 1.00 92.83 198 VAL D C 1
ATOM 5944 O O . VAL D 1 172 ? -29.084 -52.753 -89.366 1.00 86.28 198 VAL D O 1
ATOM 5948 N N . VAL D 1 173 ? -29.565 -50.538 -89.437 1.00 94.51 199 VAL D N 1
ATOM 5949 C CA . VAL D 1 173 ? -30.107 -50.538 -90.785 1.00 88.23 199 VAL D CA 1
ATOM 5950 C C . VAL D 1 173 ? -29.264 -49.810 -91.841 1.00 91.38 199 VAL D C 1
ATOM 5951 O O . VAL D 1 173 ? -29.406 -50.059 -93.036 1.00 95.68 199 VAL D O 1
ATOM 5955 N N . GLU D 1 174 ? -28.359 -48.936 -91.421 1.00 89.11 200 GLU D N 1
ATOM 5956 C CA . GLU D 1 174 ? -27.381 -48.445 -92.378 1.00 88.62 200 GLU D CA 1
ATOM 5957 C C . GLU D 1 174 ? -26.011 -48.099 -91.810 1.00 88.75 200 GLU D C 1
ATOM 5958 O O . GLU D 1 174 ? -25.912 -47.393 -90.791 1.00 81.67 200 GLU D O 1
ATOM 5964 N N . ILE D 1 175 ? -24.969 -48.561 -92.505 1.00 89.09 201 ILE D N 1
ATOM 5965 C CA . ILE D 1 175 ? -23.620 -48.032 -92.327 1.00 89.51 201 ILE D CA 1
ATOM 5966 C C . ILE D 1 175 ? -23.229 -47.452 -93.636 1.00 90.47 201 ILE D C 1
ATOM 5967 O O . ILE D 1 175 ? -23.651 -47.981 -94.671 1.00 86.49 201 ILE D O 1
ATOM 5972 N N . SER D 1 176 ? -22.465 -46.362 -93.603 1.00 90.57 202 SER D N 1
ATOM 5973 C CA . SER D 1 176 ? -21.687 -45.929 -94.765 1.00 88.11 202 SER D CA 1
ATOM 5974 C C . SER D 1 176 ? -20.536 -45.025 -94.382 1.00 88.45 202 SER D C 1
ATOM 5975 O O . SER D 1 176 ? -20.656 -44.244 -93.439 1.00 88.56 202 SER D O 1
ATOM 5978 N N . GLU D 1 177 ? -19.425 -45.126 -95.106 1.00 89.23 203 GLU D N 1
ATOM 5979 C CA . GLU D 1 177 ? -18.416 -44.070 -95.120 1.00 95.58 203 GLU D CA 1
ATOM 5980 C C . GLU D 1 177 ? -18.106 -43.882 -96.577 1.00 103.22 203 GLU D C 1
ATOM 5981 O O . GLU D 1 177 ? -17.532 -44.766 -97.228 1.00 96.12 203 GLU D O 1
ATOM 5987 N N . LEU D 1 178 ? -18.549 -42.764 -97.126 1.00 109.21 204 LEU D N 1
ATOM 5988 C CA . LEU D 1 178 ? -18.132 -42.412 -98.479 1.00 108.20 204 LEU D CA 1
ATOM 5989 C C . LEU D 1 178 ? -17.144 -41.277 -98.459 1.00 110.57 204 LEU D C 1
ATOM 5990 O O . LEU D 1 178 ? -16.737 -40.742 -99.491 1.00 109.49 204 LEU D O 1
ATOM 5995 N N . SER D 1 179 ? -16.813 -40.888 -97.244 1.00 115.23 205 SER D N 1
ATOM 5996 C CA . SER D 1 179 ? -15.834 -39.864 -97.014 1.00 119.03 205 SER D CA 1
ATOM 5997 C C . SER D 1 179 ? -14.558 -40.290 -97.751 1.00 130.35 205 SER D C 1
ATOM 5998 O O . SER D 1 179 ? -14.305 -41.501 -97.963 1.00 117.59 205 SER D O 1
ATOM 6001 N N . ARG D 1 180 ? -13.802 -39.287 -98.211 1.00 140.73 206 ARG D N 1
ATOM 6002 C CA . ARG D 1 180 ? -12.568 -39.525 -98.961 1.00 133.93 206 ARG D CA 1
ATOM 6003 C C . ARG D 1 180 ? -11.564 -40.199 -98.019 1.00 121.68 206 ARG D C 1
ATOM 6004 O O . ARG D 1 180 ? -11.249 -39.660 -96.949 1.00 118.72 206 ARG D O 1
ATOM 6012 N N . PRO D 1 181 ? -11.050 -41.383 -98.402 1.00 113.41 207 PRO D N 1
ATOM 6013 C CA . PRO D 1 181 ? -10.167 -42.290 -97.683 1.00 115.10 207 PRO D CA 1
ATOM 6014 C C . PRO D 1 181 ? -8.986 -41.609 -97.008 1.00 117.93 207 PRO D C 1
ATOM 6015 O O . PRO D 1 181 ? -8.516 -40.592 -97.505 1.00 127.13 207 PRO D O 1
ATOM 6019 N N . PRO D 1 182 ? -8.536 -42.107 -95.869 1.00 113.64 208 PRO D N 1
ATOM 6020 C CA . PRO D 1 182 ? -7.626 -41.460 -94.932 1.00 112.87 208 PRO D CA 1
ATOM 6021 C C . PRO D 1 182 ? -6.144 -41.418 -95.321 1.00 115.01 208 PRO D C 1
ATOM 6022 O O . PRO D 1 182 ? -5.631 -42.325 -95.957 1.00 114.95 208 PRO D O 1
ATOM 6026 N N . MET D 1 183 ? -5.488 -40.337 -94.934 1.00 120.98 209 MET D N 1
ATOM 6027 C CA . MET D 1 183 ? -4.097 -40.072 -95.285 1.00 120.57 209 MET D CA 1
ATOM 6028 C C . MET D 1 183 ? -3.189 -40.174 -94.094 1.00 122.29 209 MET D C 1
ATOM 6029 O O . MET D 1 183 ? -3.450 -39.547 -93.085 1.00 127.74 209 MET D O 1
ATOM 6034 N N . PRO D 1 184 ? -2.111 -40.951 -94.194 1.00 123.76 210 PRO D N 1
ATOM 6035 C CA . PRO D 1 184 ? -1.149 -40.764 -93.109 1.00 125.98 2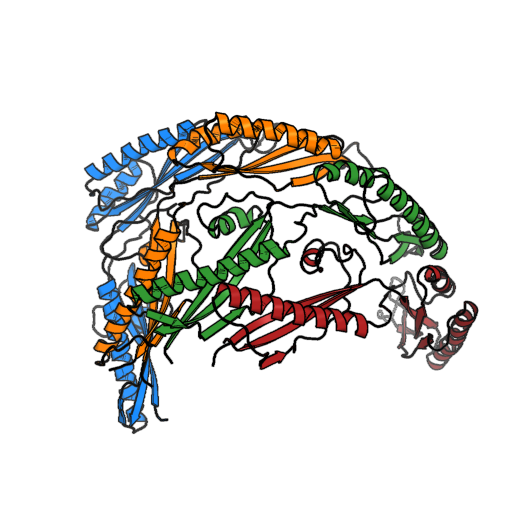10 PRO D CA 1
ATOM 6036 C C . PRO D 1 184 ? -0.939 -39.269 -92.899 1.00 121.79 210 PRO D C 1
ATOM 6037 O O . PRO D 1 184 ? -0.846 -38.550 -93.875 1.00 128.61 210 PRO D O 1
ATOM 6041 N N . MET D 1 185 ? -0.918 -38.816 -91.650 1.00 119.09 211 MET D N 1
ATOM 6042 C CA . MET D 1 185 ? -1.225 -37.427 -91.339 1.00 121.65 211 MET D CA 1
ATOM 6043 C C . MET D 1 185 ? -0.385 -36.809 -90.234 1.00 129.39 211 MET D C 1
ATOM 6044 O O . MET D 1 185 ? -0.935 -36.381 -89.210 1.00 126.01 211 MET D O 1
ATOM 6049 N N . PRO D 1 186 ? 0.935 -36.691 -90.453 1.00 138.84 212 PRO D N 1
ATOM 6050 C CA . PRO D 1 186 ? 1.829 -36.309 -89.348 1.00 136.05 212 PRO D CA 1
ATOM 6051 C C . PRO D 1 186 ? 1.461 -35.013 -88.622 1.00 128.79 212 PRO D C 1
ATOM 6052 O O . PRO D 1 186 ? 0.692 -34.178 -89.096 1.00 125.55 212 PRO D O 1
ATOM 6056 N N . ILE D 1 187 ? 2.007 -34.888 -87.427 1.00 122.52 213 ILE D N 1
ATOM 6057 C CA . ILE D 1 187 ? 1.578 -33.867 -86.502 1.00 132.97 213 ILE D CA 1
ATOM 6058 C C . ILE D 1 187 ? 2.481 -32.607 -86.491 1.00 143.34 213 ILE D C 1
ATOM 6059 O O . ILE D 1 187 ? 3.697 -32.719 -86.344 1.00 139.91 213 ILE D O 1
ATOM 6064 N N . ALA D 1 188 ? 1.881 -31.417 -86.645 1.00 151.10 214 ALA D N 1
ATOM 6065 C CA . ALA D 1 188 ? 2.593 -30.129 -86.513 1.00 150.66 214 ALA D CA 1
ATOM 6066 C C . ALA D 1 188 ? 2.366 -29.556 -85.121 1.00 148.90 214 ALA D C 1
ATOM 6067 O O . ALA D 1 188 ? 1.634 -30.137 -84.334 1.00 149.16 214 ALA D O 1
ATOM 6069 N N . ARG D 1 189 ? 2.959 -28.413 -84.801 1.00 151.13 215 ARG D N 1
ATOM 6070 C CA . ARG D 1 189 ? 2.704 -27.855 -83.472 1.00 156.36 215 ARG D CA 1
ATOM 6071 C C . ARG D 1 189 ? 1.303 -27.247 -83.351 1.00 156.29 215 ARG D C 1
ATOM 6072 O O . ARG D 1 189 ? 0.765 -27.139 -82.258 1.00 147.90 215 ARG D O 1
ATOM 6080 N N . GLY D 1 190 ? 0.718 -26.851 -84.477 1.00 161.38 216 GLY D N 1
ATOM 6081 C CA . GLY D 1 190 ? -0.623 -26.288 -84.472 1.00 163.13 216 GLY D CA 1
ATOM 6082 C C . GLY D 1 190 ? -1.671 -27.336 -84.141 1.00 163.31 216 GLY D C 1
ATOM 6083 O O . GLY D 1 190 ? -2.715 -27.030 -83.540 1.00 160.16 216 GLY D O 1
ATOM 6084 N N . GLN D 1 191 ? -1.387 -28.576 -84.552 1.00 162.50 217 GLN D N 1
ATOM 6085 C CA . GLN D 1 191 ? -2.218 -29.739 -84.222 1.00 159.46 217 GLN D CA 1
ATOM 6086 C C . GLN D 1 191 ? -2.177 -30.075 -82.728 1.00 158.71 217 GLN D C 1
ATOM 6087 O O . GLN D 1 191 ? -3.088 -30.735 -82.220 1.00 153.76 217 GLN D O 1
ATOM 6093 N N . PHE D 1 192 ? -1.081 -29.728 -82.052 1.00 159.15 218 PHE D N 1
ATOM 6094 C CA . PHE D 1 192 ? -1.195 -29.205 -80.697 1.00 157.67 218 PHE D CA 1
ATOM 6095 C C . PHE D 1 192 ? -2.317 -29.950 -80.033 1.00 152.00 218 PHE D C 1
ATOM 6096 O O . PHE D 1 192 ? -2.329 -31.171 -79.960 1.00 144.03 218 PHE D O 1
ATOM 6104 N N . ARG D 1 193 ? -3.286 -29.155 -79.590 1.00 154.10 219 ARG D N 1
ATOM 6105 C CA . ARG D 1 193 ? -4.532 -29.629 -79.010 1.00 150.77 219 ARG D CA 1
ATOM 6106 C C . ARG D 1 193 ? -5.371 -30.432 -80.003 1.00 149.57 219 ARG D C 1
ATOM 6107 O O . ARG D 1 193 ? -5.692 -31.590 -79.740 1.00 149.11 219 ARG D O 1
ATOM 6115 N N . THR D 1 194 ? -5.673 -29.844 -81.161 1.00 155.32 220 THR D N 1
ATOM 6116 C CA . THR D 1 194 ? -6.717 -30.370 -82.052 1.00 151.91 220 THR D CA 1
ATOM 6117 C C . THR D 1 194 ? -6.527 -31.858 -82.321 1.00 146.02 220 THR D C 1
ATOM 6118 O O . THR D 1 194 ? -7.454 -32.556 -82.725 1.00 143.48 220 THR D O 1
ATOM 6122 N N . MET D 1 195 ? -5.310 -32.331 -82.107 1.00 142.24 221 MET D N 1
ATOM 6123 C CA . MET D 1 195 ? -5.026 -33.749 -82.141 1.00 134.11 221 MET D CA 1
ATOM 6124 C C . MET D 1 195 ? -5.361 -34.473 -80.831 1.00 137.36 221 MET D C 1
ATOM 6125 O O . MET D 1 195 ? -5.829 -35.617 -80.834 1.00 135.85 221 MET D O 1
ATOM 6130 N N . LEU D 1 196 ? -5.110 -33.799 -79.714 1.00 141.33 222 LEU D N 1
ATOM 6131 C CA . LEU D 1 196 ? -5.352 -34.366 -78.395 1.00 136.55 222 LEU D CA 1
ATOM 6132 C C . LEU D 1 196 ? -6.789 -34.760 -78.263 1.00 137.09 222 LEU D C 1
ATOM 6133 O O . LEU D 1 196 ? -7.117 -35.761 -77.640 1.00 135.81 222 LEU D O 1
ATOM 6138 N N . ALA D 1 197 ? -7.651 -33.953 -78.856 1.00 139.30 223 ALA D N 1
ATOM 6139 C CA . ALA D 1 197 ? -9.060 -34.253 -78.843 1.00 144.90 223 ALA D CA 1
ATOM 6140 C C . ALA D 1 197 ? -9.276 -35.730 -79.171 1.00 150.78 223 ALA D C 1
ATOM 6141 O O . ALA D 1 197 ? -9.616 -36.519 -78.287 1.00 149.62 223 ALA D O 1
ATOM 6143 N N . ALA D 1 198 ? -9.025 -36.111 -80.421 1.00 144.52 224 ALA D N 1
ATOM 6144 C CA . ALA D 1 198 ? -9.553 -37.372 -80.940 1.00 143.77 224 ALA D CA 1
ATOM 6145 C C . ALA D 1 198 ? -8.924 -38.668 -80.405 1.00 146.82 224 ALA D C 1
ATOM 6146 O O . ALA D 1 198 ? -9.451 -39.755 -80.656 1.00 148.36 224 ALA D O 1
ATOM 6148 N N . ALA D 1 199 ? -7.831 -38.560 -79.653 1.00 144.35 225 ALA D N 1
ATOM 6149 C CA . ALA D 1 199 ? -7.096 -39.746 -79.184 1.00 148.31 225 ALA D CA 1
ATOM 6150 C C . ALA D 1 199 ? -7.798 -40.604 -78.118 1.00 155.78 225 ALA D C 1
ATOM 6151 O O . ALA D 1 199 ? -8.182 -40.094 -77.062 1.00 154.95 225 ALA D O 1
ATOM 6153 N N . PRO D 1 200 ? -7.897 -41.930 -78.359 1.00 164.14 226 PRO D N 1
ATOM 6154 C CA . PRO D 1 200 ? -8.620 -42.755 -77.385 1.00 168.43 226 PRO D CA 1
ATOM 6155 C C . PRO D 1 200 ? -8.094 -42.420 -75.997 1.00 167.78 226 PRO D C 1
ATOM 6156 O O . PRO D 1 200 ? -6.880 -42.312 -75.821 1.00 164.83 226 PRO D O 1
ATOM 6160 N N . ASP D 1 201 ? -8.989 -42.227 -75.033 1.00 166.22 227 ASP D N 1
ATOM 6161 C CA . ASP D 1 201 ? -8.558 -41.917 -73.674 1.00 167.78 227 ASP D CA 1
ATOM 6162 C C . ASP D 1 201 ? -7.610 -42.989 -73.185 1.00 168.32 227 ASP D C 1
ATOM 6163 O O . ASP D 1 201 ? -7.905 -44.186 -73.272 1.00 162.30 227 ASP D O 1
ATOM 6168 N N . ASN D 1 202 ? -6.435 -42.561 -72.741 1.00 169.03 228 ASN D N 1
ATOM 6169 C CA . ASN D 1 202 ? -5.592 -43.428 -71.928 1.00 165.70 228 ASN D CA 1
ATOM 6170 C C . ASN D 1 202 ? -4.907 -44.569 -72.697 1.00 161.65 228 ASN D C 1
ATOM 6171 O O . ASN D 1 202 ? -4.256 -45.438 -72.103 1.00 155.95 228 ASN D O 1
ATOM 6176 N N . SER D 1 203 ? -5.101 -44.584 -74.016 1.00 163.99 229 SER D N 1
ATOM 6177 C CA . SER D 1 203 ? -4.187 -45.322 -74.887 1.00 162.11 229 SER D CA 1
ATOM 6178 C C . SER D 1 203 ? -2.890 -44.510 -74.725 1.00 153.80 229 SER D C 1
ATOM 6179 O O . SER D 1 203 ? -2.894 -43.494 -74.011 1.00 147.88 229 SER D O 1
ATOM 6182 N N . VAL D 1 204 ? -1.792 -44.928 -75.360 1.00 149.49 230 VAL D N 1
ATOM 6183 C CA . VAL D 1 204 ? -0.492 -44.278 -75.125 1.00 140.89 230 VAL D CA 1
ATOM 6184 C C . VAL D 1 204 ? -0.631 -42.775 -75.340 1.00 137.20 230 VAL D C 1
ATOM 6185 O O . VAL D 1 204 ? -1.349 -42.360 -76.242 1.00 136.99 230 VAL D O 1
ATOM 6189 N N . PRO D 1 205 ? 0.039 -41.946 -74.518 1.00 130.09 231 PRO D N 1
ATOM 6190 C CA . PRO D 1 205 ? -0.144 -40.528 -74.829 1.00 122.49 231 PRO D CA 1
ATOM 6191 C C . PRO D 1 205 ? 0.383 -40.305 -76.229 1.00 120.27 231 PRO D C 1
ATOM 6192 O O . PRO D 1 205 ? 1.323 -40.972 -76.636 1.00 120.84 231 PRO D O 1
ATOM 6196 N N . ILE D 1 206 ? -0.251 -39.420 -76.983 1.00 121.14 232 ILE D N 1
ATOM 6197 C CA . ILE D 1 206 ? 0.125 -39.197 -78.374 1.00 115.88 232 ILE D CA 1
ATOM 6198 C C . ILE D 1 206 ? 1.458 -38.420 -78.476 1.00 121.03 232 ILE D C 1
ATOM 6199 O O . ILE D 1 206 ? 2.023 -38.041 -77.447 1.00 122.11 232 ILE D O 1
ATOM 6204 N N . ALA D 1 207 ? 1.968 -38.161 -79.683 1.00 119.45 233 ALA D N 1
ATOM 6205 C CA . ALA D 1 207 ? 3.253 -37.455 -79.793 1.00 110.23 233 ALA D CA 1
ATOM 6206 C C . ALA D 1 207 ? 3.673 -37.106 -81.208 1.00 114.81 233 ALA D C 1
ATOM 6207 O O . ALA D 1 207 ? 3.308 -37.770 -82.184 1.00 109.99 233 ALA D O 1
ATOM 6209 N N . ALA D 1 208 ? 4.529 -36.093 -81.277 1.00 114.07 234 ALA D N 1
ATOM 6210 C CA . ALA D 1 208 ? 4.896 -35.446 -82.523 1.00 110.87 234 ALA D CA 1
ATOM 6211 C C . ALA D 1 208 ? 5.507 -36.400 -83.540 1.00 108.74 234 ALA D C 1
ATOM 6212 O O . ALA D 1 208 ? 6.180 -37.348 -83.190 1.00 112.64 234 ALA D O 1
ATOM 6214 N N . GLY D 1 209 ? 5.264 -36.145 -84.810 1.00 111.95 235 GLY D N 1
ATOM 6215 C CA . GLY D 1 209 ? 5.903 -36.922 -85.850 1.00 120.25 235 GLY D CA 1
ATOM 6216 C C . GLY D 1 209 ? 5.199 -38.235 -86.115 1.00 123.50 235 GLY D C 1
ATOM 6217 O O . GLY D 1 209 ? 5.536 -38.964 -87.068 1.00 122.10 235 GLY D O 1
ATOM 6218 N N . GLU D 1 210 ? 4.220 -38.536 -85.262 1.00 119.39 236 GLU D N 1
ATOM 6219 C CA . GLU D 1 210 ? 3.419 -39.742 -85.401 1.00 117.47 236 GLU D CA 1
ATOM 6220 C C . GLU D 1 210 ? 2.529 -39.646 -86.623 1.00 122.66 236 GLU D C 1
ATOM 6221 O O . GLU D 1 210 ? 2.063 -38.571 -86.984 1.00 123.66 236 GLU D O 1
ATOM 6227 N N . ASN D 1 211 ? 2.278 -40.774 -87.262 1.00 124.09 237 ASN D N 1
ATOM 6228 C CA . ASN D 1 211 ? 1.310 -40.789 -88.338 1.00 122.47 237 ASN D CA 1
ATOM 6229 C C . ASN D 1 211 ? -0.073 -40.864 -87.728 1.00 119.77 237 ASN D C 1
ATOM 6230 O O . ASN D 1 211 ? -0.296 -41.651 -86.831 1.00 125.40 237 ASN D O 1
ATOM 6235 N N . SER D 1 212 ? -1.006 -40.050 -88.193 1.00 117.36 238 SER D N 1
ATOM 6236 C CA . SER D 1 212 ? -2.335 -40.058 -87.618 1.00 111.41 238 SER D CA 1
ATOM 6237 C C . SER D 1 212 ? -3.399 -40.438 -88.631 1.00 114.43 238 SER D C 1
ATOM 6238 O O . SER D 1 212 ? -3.512 -39.828 -89.677 1.00 119.54 238 SER D O 1
ATOM 6241 N N . TYR D 1 213 ? -4.203 -41.440 -88.322 1.00 113.60 239 TYR D N 1
ATOM 6242 C CA . TYR D 1 213 ? -5.204 -41.886 -89.274 1.00 112.33 239 TYR D CA 1
ATOM 6243 C C . TYR D 1 213 ? -6.611 -41.732 -88.723 1.00 112.55 239 TYR D C 1
ATOM 6244 O O . TYR D 1 213 ? -6.985 -42.484 -87.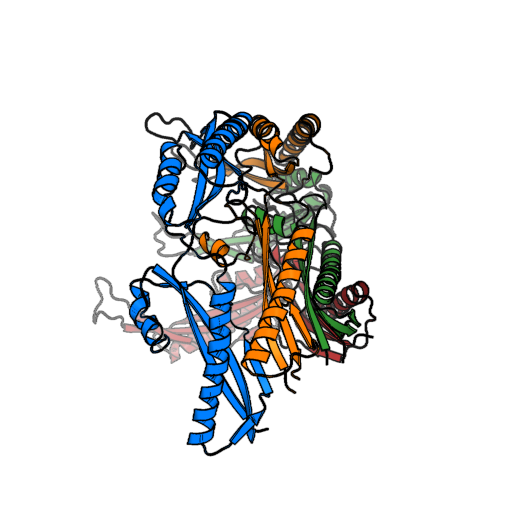834 1.00 110.77 239 TYR D O 1
ATOM 6253 N N . ASN D 1 214 ? -7.411 -40.804 -89.256 1.00 117.84 240 ASN D N 1
ATOM 6254 C CA . ASN D 1 214 ? -8.845 -40.778 -88.909 1.00 108.01 240 ASN D CA 1
ATOM 6255 C C . ASN D 1 214 ? -9.699 -41.438 -89.980 1.00 99.45 240 ASN D C 1
ATOM 6256 O O . ASN D 1 214 ? -9.452 -41.283 -91.169 1.00 95.85 240 ASN D O 1
ATOM 6261 N N . VAL D 1 215 ? -10.676 -42.218 -89.546 1.00 94.65 241 VAL D N 1
ATOM 6262 C CA . VAL D 1 215 ? -11.734 -42.648 -90.429 1.00 91.40 241 VAL D CA 1
ATOM 6263 C C . VAL D 1 215 ? -13.038 -42.274 -89.780 1.00 91.60 241 VAL D C 1
ATOM 6264 O O . VAL D 1 215 ? -13.159 -42.322 -88.573 1.00 89.13 241 VAL D O 1
ATOM 6268 N N . SER D 1 216 ? -13.982 -41.838 -90.611 1.00 98.07 242 SER D N 1
ATOM 6269 C CA . SER D 1 216 ? -15.255 -41.296 -90.170 1.00 90.51 242 SER D CA 1
ATOM 6270 C C . SER D 1 216 ? -16.377 -41.989 -90.920 1.00 92.48 242 SER D C 1
ATOM 6271 O O . SER D 1 216 ? -16.287 -42.236 -92.136 1.00 92.78 242 SER D O 1
ATOM 6274 N N . VAL D 1 217 ? -17.428 -42.312 -90.174 1.00 92.21 243 VAL D N 1
ATOM 6275 C CA . VAL D 1 217 ? -18.383 -43.308 -90.609 1.00 86.44 243 VAL D CA 1
ATOM 6276 C C . VAL D 1 217 ? -19.797 -43.012 -90.072 1.00 86.56 243 VAL D C 1
ATOM 6277 O O . VAL D 1 217 ? -19.978 -42.463 -88.984 1.00 82.95 243 VAL D O 1
ATOM 6281 N N . ASN D 1 218 ? -20.793 -43.384 -90.864 1.00 84.74 244 ASN D N 1
ATOM 6282 C CA . ASN D 1 218 ? -22.167 -43.008 -90.631 1.00 83.36 244 ASN D CA 1
ATOM 6283 C C . ASN D 1 218 ? -23.100 -44.178 -90.400 1.00 88.47 244 ASN D C 1
ATOM 6284 O O . ASN D 1 218 ? -23.224 -45.051 -91.273 1.00 89.62 244 ASN D O 1
ATOM 6289 N N . VAL D 1 219 ? -23.789 -44.193 -89.262 1.00 84.25 245 VAL D N 1
ATOM 6290 C CA . VAL D 1 219 ? -24.645 -45.339 -88.941 1.00 86.01 245 VAL D CA 1
ATOM 6291 C C . VAL D 1 219 ? -26.032 -44.915 -88.499 1.00 79.59 245 VAL D C 1
ATOM 6292 O O . VAL D 1 219 ? -26.220 -43.922 -87.779 1.00 70.69 245 VAL D O 1
ATOM 6296 N N . VAL D 1 220 ? -26.993 -45.713 -88.944 1.00 82.39 246 VAL D N 1
ATOM 6297 C CA . VAL D 1 220 ? -28.382 -45.559 -88.556 1.00 85.14 246 VAL D CA 1
ATOM 6298 C C . VAL D 1 220 ? -28.911 -46.843 -87.942 1.00 84.46 246 VAL D C 1
ATOM 6299 O O . VAL D 1 220 ? -28.878 -47.909 -88.566 1.00 82.99 246 VAL D O 1
ATOM 6303 N N . PHE D 1 221 ? -29.417 -46.740 -86.724 1.00 82.16 247 PHE D N 1
ATOM 6304 C CA . PHE D 1 221 ? -30.060 -47.884 -86.110 1.00 86.06 247 PHE D CA 1
ATOM 6305 C C . PHE D 1 221 ? -31.512 -47.505 -86.052 1.00 82.96 247 PHE D C 1
ATOM 6306 O O . PHE D 1 221 ? -31.827 -46.322 -85.981 1.00 81.14 247 PHE D O 1
ATOM 6314 N N . GLU D 1 222 ? -32.384 -48.504 -86.068 1.00 78.78 248 GLU D N 1
ATOM 6315 C CA . GLU D 1 222 ? -33.801 -48.277 -85.881 1.00 83.82 248 GLU D CA 1
ATOM 6316 C C . GLU D 1 222 ? -34.112 -48.066 -84.424 1.00 83.93 248 GLU D C 1
ATOM 6317 O O . GLU D 1 222 ? -33.477 -48.692 -83.584 1.00 80.70 248 GLU D O 1
ATOM 6323 N N . ILE D 1 223 ? -35.102 -47.213 -84.128 1.00 84.41 249 ILE D N 1
ATOM 6324 C CA . ILE D 1 223 ? -35.579 -46.982 -82.750 1.00 84.25 249 ILE D CA 1
ATOM 6325 C C . ILE D 1 223 ? -36.666 -47.979 -82.359 1.00 89.23 249 ILE D C 1
ATOM 6326 O O . ILE D 1 223 ? -37.473 -48.322 -83.208 1.00 94.87 249 ILE D O 1
ATOM 6331 N N . LYS D 1 224 ? -36.710 -48.441 -81.103 1.00 86.47 250 LYS D N 1
ATOM 6332 C CA . LYS D 1 224 ? -37.633 -49.534 -80.737 1.00 88.40 250 LYS D CA 1
ATOM 6333 C C . LYS D 1 224 ? -38.527 -49.280 -79.509 1.00 99.23 250 LYS D C 1
ATOM 6334 O O . LYS D 1 224 ? -39.489 -50.040 -79.253 1.00 97.31 250 LYS D O 1
#

Solvent-accessible surface area: 45069 Å² total; per-residue (Å²): 179,52,147,22,79,13,66,1,106,2,14,25,28,18,68,32,69,31,2,24,1,58,7,48,16,98,111,93,23,168,33,1,130,80,0,16,77,35,4,71,124,9,17,82,109,14,34,72,16,3,100,174,43,57,12,97,112,142,3,20,50,53,20,7,20,46,15,104,28,61,76,73,143,51,86,141,187,70,161,43,143,122,45,66,46,62,3,25,19,2,2,21,4,4,5,0,16,2,78,119,75,92,56,31,38,148,8,42,91,57,3,76,108,70,36,31,112,69,34,9,80,144,19,60,25,20,41,71,19,50,67,36,27,45,64,0,15,99,75,0,0,49,62,0,44,42,86,0,114,90,86,2,101,103,77,69,58,38,51,30,195,25,33,50,0,15,5,85,57,227,54,22,43,12,109,57,11,57,215,52,102,126,150,79,24,104,71,55,24,39,140,160,58,125,113,44,61,85,42,22,9,0,4,59,2,43,2,69,1,15,4,70,51,205,161,33,83,0,2,0,16,0,48,3,14,38,38,20,65,12,75,14,2,9,5,58,6,40,14,85,127,96,16,165,36,1,128,64,0,15,52,39,4,80,130,7,20,85,137,5,52,92,32,0,107,189,49,61,20,87,93,181,8,21,40,35,18,7,30,40,20,92,20,66,78,92,137,62,100,142,191,42,128,107,175,71,44,76,74,76,3,11,18,0,22,15,12,3,5,1,10,2,95,128,30,85,72,5,2,124,12,18,18,61,5,49,102,56,69,7,39,93,35,12,68,78,42,42,20,13,33,100,21,64,61,32,20,64,64,0,16,105,85,0,0,51,61,0,65,56,8,0,124,21,0,0,86,28,21,65,42,31,53,25,195,26,37,51,2,14,4,93,52,214,41,33,77,14,52,66,16,56,228,49,103,119,75,67,17,44,26,46,35,55,46,115,48,99,13,19,4,24,24,11,4,0,4,61,6,57,2,51,0,15,4,78,24,199,175,31,80,0,4,0,12,0,46,5,8,36,35,25,44,14,80,6,4,21,4,53,6,39,15,121,81,68,22,137,42,0,126,79,0,9,66,35,2,61,103,9,17,76,124,14,32,71,29,3,104,174,60,58,38,93,106,99,1,14,58,38,22,8,33,66,5,87,18,46,70,66,142,57,113,117,200,45,160,56,170,126,45,57,48,59,1,7,34,0,36,20,11,8,4,0,15,4,61,130,56,82,73,10,0,152,25,11,25,46,1,74,96,58,40,18,51,91,9,9,38,36,9,38,24,8,47,69,21,55,58,29,28,48,81,0,12,90,72,0,0,54,56,0,34,52,9,0,123,16,0,5,120,30,14,64,35,38,40,13,162,15,44,66,1,21,3,92,53,186,35,23,64,30,108,60,8,53,177,50,63,86,118,53,33,43,30,48,31,42,66,103,64,84,11,16,0,20,36,6,20,4,5,52,5,52,3,54,1,16,7,65,27,168,140,25,74,0,19,0,19,0,56,2,6,43,33,26,57,21,53,35,10,61,5,60,4,35,13,99,102,91,30,173,54,34,218,110,0,81,87,33,3,83,72,11,16,68,106,5,59,68,31,0,102,173,30,54,16,112,85,200,15,23,132,50,45,56,96,77,86,96,52,68,104,83,150,50,107,152,183,50,104,155,158,94,47,70,99,78,1,65,22,0,26,15,37,0,49,0,89,4,100,132,84,64,75,8,1,89,3,6,23,42,2,61,104,65,37,21,40,134,3,15,97,12,80,36,47,11,96,93,38,79,59,19,29,66,72,0,76,127,82,0,41,56,63,0,72,54,9,0,106,18,0,0,90,30,18,70,33,31,51,18,174,66,72,84,90,31,54,144,62,221,96,23,118,51,88,80,33,56,164,55,58,43,114,74,24,33,33,44,20,38,57,63,52,91,5,21,5,21,28,10,4,2,0,58,6,42,8,57,1,25,1,24,21,163

CATH classification: 3.30.110.170 (+1 more: 3.30.70.2970)

Organism: Brucella abortus (strain S19) (NCBI:txid430066)

Foldseek 3Di:
DFKDKDKFKFKFWDAFFKFKAKFKDKDWDQEDVCRVVVAVVLVVVVVVVVCVLDADPVQKDWDDKDKDFDWDAADDPGPDDGIDGRTMMIIIMMMGMGGPHVCQVSVQVSSPVSPRDGRRVLRRHHDPCVVVLVNRVVRRVVVRVVVVVVVCVVVVWDWAAWPDKDFPDDAWDFAFDDDVCPPVRQVSDDDPDDRDDHSMTMTMGMMMIMTGTD/DFKDKFKFKFKFKFAFQKAKFKWKQKDWDQEVVVRVVVSVVLPVVVVVVQVVLPADPVFKDWDDKDKDFDWDADDVDDDVPTIDTGTIMIMIIMMGMGGRHVCCVSVVVVCVVSVIDPDSDTDTHHVVCVVGLVVRVVNRVVRRVVVQCVVCVVVVWAWADWDDKDFPDDAWDWDQQDDVSPCVPVVVDDPPDDDDDGRMIMTMGMMMIMTGID/DAKDKDKFFAKFWFAFQWFKKKWKFKAWFQEDVVQVVVAVVLPVVVVVVLVVLPDDPVQKAWDDKDKDFDWDADDVVCPDPGIDGRTIIIMIIMMGIGGDPVCPVVNVVVCVPRGIDDISVVGTHHPDCVVNQVVRVVCGVVRRVVVVCVVCVVVVWAWADWPDKDDPDDAWDQAAAADVCVVVVQVSHDPPDDGHDHRITMTMGMMMIMIGTD/DFKDKDKFKFKDWFDFFKKKFKFKDKDWDQEDVVCVVVAVVLVVVVVPVDCVLNADVVFKDWDDKDKAFDWDADDVVDPPNHTGGRTIMMMIMMMGIGGDVVCVVVVVVSDVVSPRDDPTPTGTDHDPVVVRQVVSVVRRVVRTVVVRCVVCVVVVWDWAAWPDKDFPDDAWDFDFDDCVCVVVVVVNDDPPDPRHDGRMGMTMGMMMIMTGID

InterPro domains:
  IPR007497 Interleukin-1 receptor-associated kinase 1-binding protein 1/DUF541 [PF04402] (40-247)
  IPR052022 26 kDa periplasmic antigen-related [PTHR34387] (7-250)